Protein AF-A0A1G7P4I5-F1 (afdb_monomer)

pLDDT: mean 80.79, std 14.56, range [24.52, 97.25]

Organism: Chitinophaga filiformis (NCBI:txid104663)

Radius of gyration: 45.21 Å; Cα contacts (8 Å, |Δi|>4): 1707; chains: 1; bounding box: 108×118×143 Å

Nearest PDB structures (foldseek):
  5z19-assembly1_A  TM=5.963E-01  e=2.363E-02  Mediterraneibacter gnavus
  6ec6-assembly1_A  TM=5.478E-01  e=2.057E-02  Mediterraneibacter gnavus
  5jtw-assembly1_A  TM=3.592E-01  e=2.584E-03  Homo sapiens
  8dfp-assembly1_B  TM=3.350E-01  e=2.250E-03  Homo sapiens
  8dfp-assembly1_A  TM=3.232E-01  e=6.498E-03  Homo sapiens

Secondary structure (DSSP, 8-state):
----S--------TTPPPPHHHHHHHHHHHHHHHHHHIIIII-EEEEEE--EEEETTTTEEEE-SEEEE-TT--EEEE-S-EEE-EE---TTSPPEEEEETTEEEEEEEEESS-TTHHHHHHHHHSS-TT-TTSPPP---EEEEEEEEEEEEEEE--SSSS--EEEEEEEEEEEEEEEGGGS-HHHHHTTSS---TTTTTT----PPTTEEEETTEEEE--TT-SSHHHHHHHHHHHHHHHHHHHHHHHHHHHHHHHHHHT--SS-TTTTHHHHHHHHHHHHHHTTSTTHHHHHHHHHHHHHHHHHHHTS-HHHHT-PPPPTTTTTTEEEEEEES-B-TTSSSB------EE--TTSS--TTTTHHHHHHHHHHHHHH-GGGBSTT-TT-S---SEEEEES-TTS-GGGSPPPTTBS-HHHHHHHH-HHHHHTT-GGGSTTS-HHHHHHHHHH-STT-SEEEEES-SSSBHHHHHHHHHHHHHHTT---EEEEEE-S-HHHHHHHHHHHGGG-HHHHHHHHHHHHHHHHH-SS-TTHHHHHHSS---GGGHHHHHHHHHHHH-SSS--HHHHHHHHTTSTTS---TT-HHHHHHHHHHHHHHHHHHHHHHHHHHHHBHHHHHHHSTT-B--SEEETT-EEEEEEEE--GGGS-HHHHHHHHHHHT---HHHHHHHHHHHHHHTSEEEEEEEEESS--S-SSPP-----PPPPPB--EEEEEEEEPGGGSEEEEEEEE--BS-SEEEEEEEETT--EEEEEEES-TTPEEEEEEEGGG-SEEEEEEEEEETTEEEEEEEEEE---TT--EEEBTTBSEEEEETTT-SEEEEEEESTT-EEEEEEEETTEEEEEPTTSEEEEE-TTSSEEEEEESSPPSEEEEEEEE-TTSTT-TT-EEEEEEEEE-PPP----------------------HHHHHHHHHHHHHHHHHHHHHH-GGGTT-HHHHHHHHHHT--S-HHHHHHHHHHHHHHHHTTGGGS-HHHHHHHHHHHHHHHHHHHHHHHTT-GGG--HHHHHHHHHHHHHHHTSTTHHHHHHHHTTSBTTB-TTTHHHHHHHHTT--

Solvent-accessible surface area (backbone atoms only — not comparable to full-atom values): 60668 Å² total; per-residue (Å²): 137,83,79,87,69,87,80,78,70,77,83,87,58,94,90,62,86,84,48,71,69,53,55,52,37,48,55,52,42,53,53,48,51,54,14,48,47,39,29,65,50,65,19,24,31,42,78,45,64,46,47,69,48,77,39,50,88,81,26,33,43,33,38,39,34,28,33,33,23,17,36,55,24,50,77,46,78,39,88,61,71,46,61,26,29,15,38,49,60,47,99,86,71,41,67,47,78,42,79,46,82,96,39,79,41,72,29,41,36,55,20,70,48,70,46,53,26,53,58,38,17,17,66,66,60,19,51,37,86,85,42,82,84,56,79,65,53,80,70,29,31,30,38,27,40,36,63,46,77,50,76,49,75,45,82,37,90,61,95,66,98,59,56,60,45,75,48,79,48,81,45,81,44,48,28,42,32,56,47,80,80,52,52,69,72,61,52,56,68,46,47,84,70,87,58,91,70,76,58,86,60,60,44,63,70,65,60,81,38,62,41,88,46,99,91,46,77,49,77,54,45,75,77,37,37,40,70,69,43,46,38,48,44,41,47,53,36,46,63,66,19,33,61,35,44,25,52,32,53,37,51,54,45,67,73,39,25,80,80,72,70,49,67,91,69,66,90,34,80,57,37,33,61,51,50,50,51,52,53,52,52,34,49,75,70,71,27,71,55,36,71,60,51,46,51,50,52,50,50,54,41,40,47,50,52,56,50,71,71,40,71,59,64,72,63,64,31,64,70,67,56,47,67,75,35,42,50,35,47,42,50,31,43,42,80,33,63,40,99,86,66,81,46,78,47,69,64,41,42,52,64,27,30,32,78,66,50,56,83,53,96,52,65,64,50,49,60,50,34,43,51,51,29,50,54,54,68,66,39,65,85,46,40,36,84,83,46,94,61,64,83,80,47,70,70,48,64,30,53,19,50,29,91,91,48,59,59,53,64,34,40,47,63,82,58,44,69,54,42,70,66,48,28,63,35,48,25,62,68,33,36,74,70,72,42,36,88,74,50,35,42,58,46,71,75,54,18,51,46,43,53,74,73,55,54,89,77,37,44,20,39,32,55,44,39,53,60,82,38,47,46,66,66,39,51,52,52,49,53,50,50,32,61,76,61,65,51,62,56,45,80,44,71,26,31,43,51,57,77,75,71,42,52,64,60,46,36,70,49,40,68,75,44,53,68,60,49,52,53,50,52,50,54,52,49,50,58,65,69,60,67,58,33,39,96,44,35,58,41,71,52,52,75,39,81,92,48,81,94,47,46,25,60,50,53,52,26,41,38,67,69,70,44,78,75,90,62,68,58,70,63,49,46,55,56,55,55,66,41,88,62,35,39,74,44,92,84,41,58,62,40,48,56,54,50,55,56,51,45,54,53,36,51,54,48,54,51,51,48,50,52,50,48,38,62,30,27,41,28,50,31,45,69,78,37,79,70,61,40,77,66,60,31,28,38,64,49,3,17,31,33,40,35,26,36,68,45,59,75,85,76,53,52,74,68,54,51,50,48,46,53,53,23,62,71,43,92,47,69,70,43,36,51,51,29,51,53,52,51,54,59,49,69,33,41,25,18,63,48,60,27,18,28,83,42,66,69,90,63,94,59,82,80,82,78,79,76,78,74,79,74,76,25,41,32,40,71,46,80,77,46,76,44,81,35,80,94,73,51,27,38,36,37,33,31,36,49,62,52,41,71,49,62,38,36,43,34,39,35,24,35,69,85,69,47,80,74,54,72,51,78,48,68,52,65,84,49,73,50,72,49,78,48,47,46,92,64,45,40,27,32,36,41,37,34,38,18,27,42,97,91,39,70,22,71,33,72,47,79,48,71,55,70,76,89,60,69,45,44,38,26,36,94,88,29,49,60,44,80,39,55,56,80,80,43,59,61,45,65,32,37,40,35,68,54,84,56,50,78,47,43,30,42,35,50,97,92,46,77,45,76,53,61,74,87,55,44,49,73,50,68,44,96,82,52,39,42,30,36,42,34,38,81,76,80,66,75,34,39,34,39,40,36,43,30,37,71,93,30,87,91,28,86,82,35,57,22,60,26,40,36,42,30,41,74,82,87,87,86,91,87,87,85,91,86,78,90,84,89,88,85,89,82,95,71,94,72,88,79,62,70,65,64,57,51,53,43,26,56,50,30,57,50,50,54,61,57,47,50,36,77,76,36,69,77,44,72,78,35,66,63,51,57,51,50,55,53,53,78,66,64,78,76,59,70,69,58,51,52,56,53,47,55,53,49,51,53,57,60,55,57,68,47,87,80,48,54,72,70,56,44,54,51,49,46,51,52,48,43,52,53,51,50,54,52,52,60,64,53,46,78,78,35,82,90,65,66,49,72,67,54,55,53,54,52,49,58,47,29,58,60,31,61,73,36,98,58,30,58,60,51,52,53,46,61,61,68,39,79,50,54,56,47,94,88,44,42,75,60,53,60,54,54,64,57,70,69,106

Sequence (1078 aa):
MIINISTPYPVFKKGQQLKSSSLTGIVTFAGQEDQDTRTYLEGSGIFYGLDVVVDEAAGTVRLRPGTAVTSDGQLFSLEDEIIYNGIGKTSEGKDFDVPLLDRTATVMVLSNTNENHNELIYRLSGNDPGNPEREPDTTPYLVILIVRSDESTEDSCLYGYENSESKKTLEVEAALIPKSFFTQAELDAWFINDATEAGDKDPVINRFGYTASEGGPHISFEPFTSWAAVSTGFDDVCKAAEPLIGTAFKSVYELVKEKLGLDPVNPFDSLTENLQKLREGVGARGGRQYPWLYDYYRDLVATYQELVATDLFSYLSLMPKKSRFRGYIALHSIRTMSLSGQEKINYRMGLYRPPFADLGIDALDRPRLLIQRLKYLADVSHTRFDDQNFPSFGVRFTPDAGINKLLSERAIPFYYKNPSELSAYWNAAATRNRRTFNIPGITDDKDRKFLLANMDGYDFFRIKGHTGETVQITQDAIADLRRDLHLPFDIKVVYLGDDEDMDQLIRERSAEFSDLTVILEKIVNDIRCARTCSDNFEEVIFGREFDRNAIGDMFEALVTLFGKPPVDLEKKIAEICSKEGTCNDDDKTCCRAHLTSLYAVCEEYVRRKGELTSSLLFHRFAEEHPGLEHNGGVPKGGTLVLVCAKTNVASLSEAEKSKLVNLMLSSKEEEKAAAMSLAKELEGYEVVADFCLPYICCSSKPAINLILRESPPVARFSIIKQEEMPEGQGVAISLRNQSLRADAYHWELYDYKGVFITDKDTTSLNDVVEFELERKRGVVFTVVLTASREGMESQFSKEITICPLKDVKLTSNGKVTVDWDISRTDEIGIEATPYGGAFSLILQQNDNQEPIDPLNFDVTWKEDKKHATLKLEDPQVGIYFLDYTFEDVQDCKESFARLTISAFVPASKESAPDTGTTADPNANARSIVNSDAVFNKRILGYRSDVNKMAKEDETLSEDSRWTDTKSFLLASGAPEVLHAGYEKLQATLQTGFTKLKAAQKVQVIKLLVYATAYYIDRLIVESPEKVPAIARKLVKAAADSITAQKDGLAQWQQVWNTTGIVTAENEKTVNTYKGIVA

Structure (mmCIF, N/CA/C/O backbone):
data_AF-A0A1G7P4I5-F1
#
_entry.id   AF-A0A1G7P4I5-F1
#
loop_
_atom_site.group_PDB
_atom_site.id
_atom_site.type_symbol
_atom_site.label_atom_id
_atom_site.label_alt_id
_atom_site.label_comp_id
_atom_site.label_asym_id
_atom_site.label_entity_id
_atom_site.label_seq_id
_atom_site.pdbx_PDB_ins_code
_atom_site.Cartn_x
_atom_site.Cartn_y
_atom_site.Cartn_z
_atom_site.occupancy
_atom_site.B_iso_or_equiv
_atom_site.auth_seq_id
_atom_site.auth_comp_id
_atom_site.auth_asym_id
_atom_site.auth_atom_id
_atom_site.pdbx_PDB_model_num
ATOM 1 N N . MET A 1 1 ? 4.145 17.374 -38.076 1.00 41.75 1 MET A N 1
ATOM 2 C CA . MET A 1 1 ? 5.476 17.971 -38.307 1.00 41.75 1 MET A CA 1
ATOM 3 C C . MET A 1 1 ? 5.587 18.289 -39.790 1.00 41.75 1 MET A C 1
ATOM 5 O O . MET A 1 1 ? 5.382 17.387 -40.586 1.00 41.75 1 MET A O 1
ATOM 9 N N . ILE A 1 2 ? 5.795 19.552 -40.173 1.00 42.88 2 ILE A N 1
ATOM 10 C CA . ILE A 1 2 ? 6.085 19.910 -41.571 1.00 42.88 2 ILE A CA 1
ATOM 11 C C . ILE A 1 2 ? 7.609 19.960 -41.686 1.00 42.88 2 ILE A C 1
ATOM 13 O O . ILE A 1 2 ? 8.239 20.819 -41.070 1.00 42.88 2 ILE A O 1
ATOM 17 N N . ILE A 1 3 ? 8.205 19.022 -42.423 1.00 53.06 3 ILE A N 1
ATOM 18 C CA . ILE A 1 3 ? 9.634 19.065 -42.746 1.00 53.06 3 ILE A CA 1
ATOM 19 C C . ILE A 1 3 ? 9.793 20.115 -43.852 1.00 53.06 3 ILE A C 1
ATOM 21 O O . ILE A 1 3 ? 9.510 19.857 -45.015 1.00 53.06 3 ILE A O 1
ATOM 25 N N . ASN A 1 4 ? 10.194 21.335 -43.486 1.00 49.62 4 ASN A N 1
ATOM 26 C CA . ASN A 1 4 ? 10.366 22.459 -44.424 1.00 49.62 4 ASN A CA 1
ATOM 27 C C . ASN A 1 4 ? 11.660 22.376 -45.262 1.00 49.62 4 ASN A C 1
ATOM 29 O O . ASN A 1 4 ? 12.029 23.343 -45.929 1.00 49.62 4 ASN A O 1
ATOM 33 N N . ILE A 1 5 ? 12.371 21.249 -45.221 1.00 56.97 5 ILE A N 1
ATOM 34 C CA . ILE A 1 5 ? 13.616 21.042 -45.960 1.00 56.97 5 ILE A CA 1
ATOM 35 C C . ILE A 1 5 ? 13.276 20.209 -47.196 1.00 56.97 5 ILE A C 1
ATOM 37 O O . ILE A 1 5 ? 12.896 19.050 -47.082 1.00 56.97 5 ILE A O 1
ATOM 41 N N . SER A 1 6 ? 13.373 20.810 -48.382 1.00 58.19 6 SER A N 1
ATOM 42 C CA . SER A 1 6 ? 13.187 20.098 -49.650 1.00 58.19 6 SER A CA 1
ATOM 43 C C . SER A 1 6 ? 14.345 19.121 -49.859 1.00 58.19 6 SER A C 1
ATOM 45 O O . SER A 1 6 ? 15.451 19.572 -50.152 1.00 58.19 6 SER A O 1
ATOM 47 N N . THR A 1 7 ? 14.099 17.812 -49.771 1.00 63.25 7 THR A N 1
ATOM 48 C CA . THR A 1 7 ? 15.088 16.778 -50.122 1.00 63.25 7 THR A CA 1
ATOM 49 C C . THR A 1 7 ? 15.025 16.504 -51.633 1.00 63.25 7 THR A C 1
ATOM 51 O O . THR A 1 7 ? 14.047 15.922 -52.110 1.00 63.25 7 THR A O 1
ATOM 54 N N . PRO A 1 8 ? 16.006 16.951 -52.441 1.00 68.44 8 PRO A N 1
ATOM 55 C CA . PRO A 1 8 ? 15.983 16.710 -53.879 1.00 68.44 8 PRO A CA 1
ATOM 56 C C . PRO A 1 8 ? 16.267 15.231 -54.176 1.00 68.44 8 PRO A C 1
ATOM 58 O O . PRO A 1 8 ? 17.267 14.690 -53.712 1.00 68.44 8 PRO A O 1
ATOM 61 N N . TYR A 1 9 ? 15.430 14.593 -54.997 1.00 74.56 9 TYR A N 1
ATOM 62 C CA . TYR A 1 9 ? 15.662 13.238 -55.506 1.00 74.56 9 TYR A CA 1
ATOM 63 C C . TYR A 1 9 ? 15.824 13.251 -57.035 1.00 74.56 9 TYR A C 1
ATOM 65 O O . TYR A 1 9 ? 15.181 14.052 -57.726 1.00 74.56 9 TYR A O 1
ATOM 73 N N . PRO A 1 10 ? 16.694 12.399 -57.604 1.00 78.69 10 PRO A N 1
ATOM 74 C CA . PRO A 1 10 ? 16.898 12.353 -59.046 1.00 78.69 10 PRO A CA 1
ATOM 75 C C . PRO A 1 10 ? 15.697 11.710 -59.764 1.00 78.69 10 PRO A C 1
ATOM 77 O O . PRO A 1 10 ? 15.211 10.654 -59.370 1.00 78.69 10 PRO A O 1
ATOM 80 N N . VAL A 1 11 ? 15.243 12.326 -60.864 1.00 80.69 11 VAL A N 1
ATOM 81 C CA . VAL A 1 11 ? 14.205 11.781 -61.760 1.00 80.69 11 VAL A CA 1
ATOM 82 C C . VAL A 1 11 ? 14.828 11.444 -63.111 1.00 80.69 11 VAL A C 1
ATOM 84 O O . VAL A 1 11 ? 15.425 12.307 -63.758 1.00 80.69 11 VAL A O 1
ATOM 87 N N . PHE A 1 12 ? 14.660 10.198 -63.555 1.00 84.44 12 PHE A N 1
ATOM 88 C CA . PHE A 1 12 ? 15.267 9.692 -64.787 1.00 84.44 12 PHE A CA 1
ATOM 89 C C . PHE A 1 12 ? 14.296 9.715 -65.965 1.00 84.44 12 PHE A C 1
ATOM 91 O O . PHE A 1 12 ? 13.138 9.313 -65.851 1.00 84.44 12 PHE A O 1
ATOM 98 N N . LYS A 1 13 ? 14.786 10.141 -67.132 1.00 84.62 13 LYS A N 1
ATOM 99 C CA . LYS A 1 13 ? 14.058 10.048 -68.405 1.00 84.62 13 LYS A CA 1
ATOM 100 C C . LYS A 1 13 ? 14.623 8.925 -69.268 1.00 84.62 13 LYS A C 1
ATOM 102 O O . LYS A 1 13 ? 15.824 8.666 -69.280 1.00 84.62 13 LYS A O 1
ATOM 107 N N . LYS A 1 14 ? 13.756 8.267 -70.040 1.00 80.81 14 LYS A N 1
ATOM 108 C CA . LYS A 1 14 ? 14.164 7.207 -70.972 1.00 80.81 14 LYS A CA 1
ATOM 109 C C . LYS A 1 14 ? 15.207 7.740 -71.965 1.00 80.81 14 LYS A C 1
ATOM 111 O O . LYS A 1 14 ? 14.970 8.756 -72.611 1.00 80.81 14 LYS A O 1
ATOM 116 N N . GLY A 1 15 ? 16.337 7.040 -72.087 1.00 80.06 15 GLY A N 1
ATOM 117 C CA . GLY A 1 15 ? 17.454 7.420 -72.963 1.00 80.06 15 GLY A CA 1
ATOM 118 C C . GLY A 1 15 ? 18.433 8.445 -72.371 1.00 80.06 15 GLY A C 1
ATOM 119 O O . GLY A 1 15 ? 19.352 8.863 -73.068 1.00 80.06 15 GLY A O 1
ATOM 120 N N . GLN A 1 16 ? 18.261 8.857 -71.109 1.00 83.75 16 GLN A N 1
ATOM 121 C CA . GLN A 1 16 ? 19.183 9.759 -70.416 1.00 83.75 16 GLN A CA 1
ATOM 122 C C . GLN A 1 16 ? 20.493 9.051 -70.039 1.00 83.75 16 GLN A C 1
ATOM 124 O O . GLN A 1 16 ? 20.476 7.953 -69.489 1.00 83.75 16 GLN A O 1
ATOM 129 N N . GLN A 1 17 ? 21.629 9.714 -70.273 1.00 81.38 17 GLN A N 1
ATOM 130 C CA . GLN A 1 17 ? 22.935 9.266 -69.788 1.00 81.38 17 GLN A CA 1
ATOM 131 C C . GLN A 1 17 ? 23.069 9.558 -68.284 1.00 81.38 17 GLN A C 1
ATOM 133 O O . GLN A 1 17 ? 22.874 10.697 -67.850 1.00 81.38 17 GLN A O 1
ATOM 138 N N . LEU A 1 18 ? 23.390 8.533 -67.490 1.00 80.12 18 LEU A N 1
ATOM 139 C CA . LEU A 1 18 ? 23.566 8.649 -66.041 1.00 80.12 18 LEU A CA 1
ATOM 140 C C . LEU A 1 18 ? 24.990 9.103 -65.711 1.00 80.12 18 LEU A C 1
ATOM 142 O O . LEU A 1 18 ? 25.956 8.569 -66.251 1.00 80.12 18 LEU A O 1
ATOM 146 N N . LYS A 1 19 ? 25.114 10.090 -64.820 1.00 81.19 19 LYS A N 1
ATOM 147 C CA . LYS A 1 19 ? 26.398 10.503 -64.237 1.00 81.19 19 LYS A CA 1
ATOM 148 C C . LYS A 1 19 ? 26.571 9.831 -62.877 1.00 81.19 19 LYS A C 1
ATOM 150 O O . LYS A 1 19 ? 25.568 9.531 -62.232 1.00 81.19 19 LYS A O 1
ATOM 155 N N . SER A 1 20 ? 27.810 9.698 -62.402 1.00 76.69 20 SER A N 1
ATOM 156 C CA . SER A 1 20 ? 28.100 9.231 -61.033 1.00 76.69 20 SER A CA 1
ATOM 157 C C . SER A 1 20 ? 27.274 10.002 -59.987 1.00 76.69 20 SER A C 1
ATOM 159 O O . SER A 1 20 ? 26.526 9.401 -59.222 1.00 76.69 20 SER A O 1
ATOM 161 N N . SER A 1 21 ? 27.210 11.337 -60.098 1.00 78.06 21 SER A N 1
ATOM 162 C CA . SER A 1 21 ? 26.376 12.183 -59.227 1.00 78.06 21 SER A CA 1
ATOM 163 C C . SER A 1 21 ? 24.877 11.859 -59.251 1.00 78.06 21 SER A C 1
ATOM 165 O O . SER A 1 21 ? 24.175 12.130 -58.281 1.00 78.06 21 SER A O 1
ATOM 167 N N . SER A 1 22 ? 24.367 11.278 -60.342 1.00 78.44 22 SER A N 1
ATOM 168 C CA . SER A 1 22 ? 22.963 10.868 -60.450 1.00 78.44 22 SER A CA 1
ATOM 169 C C . SER A 1 22 ? 22.672 9.594 -59.655 1.00 78.44 22 SER A C 1
ATOM 171 O O . SER A 1 22 ? 21.588 9.478 -59.095 1.00 78.44 22 SER A O 1
ATOM 173 N N . LEU A 1 23 ? 23.628 8.662 -59.589 1.00 81.06 23 LEU A N 1
ATOM 174 C CA . LEU A 1 23 ? 23.513 7.419 -58.822 1.00 81.06 23 LEU A CA 1
ATOM 175 C C . LEU A 1 23 ? 23.811 7.656 -57.340 1.00 81.06 23 LEU A C 1
ATOM 177 O O . LEU A 1 23 ? 23.023 7.246 -56.490 1.00 81.06 23 LEU A O 1
ATOM 181 N N . THR A 1 24 ? 24.873 8.407 -57.030 1.00 79.62 24 THR A N 1
ATOM 182 C CA . THR A 1 24 ? 25.173 8.847 -55.659 1.00 79.62 24 THR A CA 1
ATOM 183 C C . THR A 1 24 ? 24.003 9.633 -55.071 1.00 79.62 24 THR A C 1
ATOM 185 O O . THR A 1 24 ? 23.663 9.438 -53.912 1.00 79.62 24 THR A O 1
ATOM 188 N N . GLY A 1 25 ? 23.311 10.447 -55.879 1.00 80.19 25 GLY A N 1
ATOM 189 C CA . GLY A 1 25 ? 22.109 11.164 -55.451 1.00 80.19 25 GLY A CA 1
ATOM 190 C C . GLY A 1 25 ? 20.962 10.260 -54.976 1.00 80.19 25 GLY A C 1
ATOM 191 O O . GLY A 1 25 ? 20.263 10.638 -54.041 1.00 80.19 25 GLY A O 1
ATOM 192 N N . ILE A 1 26 ? 20.781 9.065 -55.561 1.00 83.19 26 ILE A N 1
ATOM 193 C CA . ILE A 1 26 ? 19.783 8.085 -55.083 1.00 83.19 26 ILE A CA 1
ATOM 194 C C . ILE A 1 26 ? 20.192 7.553 -53.708 1.00 83.19 26 ILE A C 1
ATOM 196 O O . ILE A 1 26 ? 19.371 7.517 -52.796 1.00 83.19 26 ILE A O 1
ATOM 200 N N . VAL A 1 27 ? 21.459 7.149 -53.565 1.00 83.06 27 VAL A N 1
ATOM 201 C CA . VAL A 1 27 ? 21.994 6.569 -52.323 1.00 83.06 27 VAL A CA 1
ATOM 202 C C . VAL A 1 27 ? 21.920 7.584 -51.183 1.00 83.06 27 VAL A C 1
ATOM 204 O O . VAL A 1 27 ? 21.465 7.248 -50.095 1.00 83.06 27 VAL A O 1
ATOM 207 N N . THR A 1 28 ? 22.289 8.840 -51.446 1.00 82.00 28 THR A N 1
ATOM 208 C CA . THR A 1 28 ? 22.193 9.927 -50.465 1.00 82.00 28 THR A CA 1
ATOM 209 C C . THR A 1 28 ? 20.748 10.206 -50.061 1.00 82.00 28 THR A C 1
ATOM 211 O O . THR A 1 28 ? 20.485 10.393 -48.878 1.00 82.00 28 THR A O 1
ATOM 214 N N . PHE A 1 29 ? 19.806 10.217 -51.013 1.00 83.44 29 PHE A N 1
ATOM 215 C CA . PHE A 1 29 ? 18.386 10.396 -50.703 1.00 83.44 29 PHE A CA 1
ATOM 216 C C . PHE A 1 29 ? 17.865 9.267 -49.802 1.00 83.44 29 PHE A C 1
ATOM 218 O O . PHE A 1 29 ? 17.315 9.547 -48.743 1.00 83.44 29 PHE A O 1
ATOM 225 N N . ALA A 1 30 ? 18.099 8.006 -50.178 1.00 84.62 30 ALA A N 1
ATOM 226 C CA . ALA A 1 30 ? 17.661 6.851 -49.394 1.00 84.62 30 ALA A CA 1
ATOM 227 C C . ALA A 1 30 ? 18.290 6.827 -47.990 1.00 84.62 30 ALA A C 1
ATOM 229 O O . ALA A 1 30 ? 17.588 6.634 -47.003 1.00 84.62 30 ALA A O 1
ATOM 230 N N . GLY A 1 31 ? 19.595 7.101 -47.884 1.00 84.94 31 GLY A N 1
ATOM 231 C CA . GLY A 1 31 ? 20.281 7.172 -46.594 1.00 84.94 31 GLY A CA 1
ATOM 232 C C . GLY A 1 31 ? 19.756 8.293 -45.693 1.00 84.94 31 GLY A C 1
ATOM 233 O O . GLY A 1 31 ? 19.651 8.102 -44.483 1.00 84.94 31 GLY A O 1
ATOM 234 N N . GLN A 1 32 ? 19.384 9.443 -46.267 1.00 82.94 32 GLN A N 1
ATOM 235 C CA . GLN A 1 32 ? 18.785 10.538 -45.503 1.00 82.94 32 GLN A CA 1
ATOM 236 C C . GLN A 1 32 ? 17.371 10.193 -45.021 1.00 82.94 32 GLN A C 1
ATOM 238 O O . GLN A 1 32 ? 17.044 10.519 -43.884 1.00 82.94 32 GLN A O 1
ATOM 243 N N . GLU A 1 33 ? 16.556 9.524 -45.841 1.00 84.75 33 GLU A N 1
ATOM 244 C CA . GLU A 1 33 ? 15.221 9.063 -45.433 1.00 84.75 33 GLU A CA 1
ATOM 245 C C . GLU A 1 33 ? 15.303 8.039 -44.290 1.00 84.75 33 GLU A C 1
ATOM 247 O O . GLU A 1 33 ? 14.543 8.144 -43.328 1.00 84.75 33 GLU A O 1
ATOM 252 N N . ASP A 1 34 ? 16.259 7.105 -44.325 1.00 86.62 34 ASP A N 1
ATOM 253 C CA . ASP A 1 34 ? 16.476 6.137 -43.238 1.00 86.62 34 ASP A CA 1
ATOM 254 C C . ASP A 1 34 ? 16.898 6.826 -41.929 1.00 86.62 34 ASP A C 1
ATOM 256 O O . ASP A 1 34 ? 16.389 6.512 -40.850 1.00 86.62 34 ASP A O 1
ATOM 260 N N . GLN A 1 35 ? 17.820 7.788 -42.014 1.00 88.19 35 GLN A N 1
ATOM 261 C CA . GLN A 1 35 ? 18.261 8.588 -40.869 1.00 88.19 35 GLN A CA 1
ATOM 262 C C . GLN A 1 35 ? 17.120 9.420 -40.274 1.00 88.19 35 GLN A C 1
ATOM 264 O O . GLN A 1 35 ? 16.956 9.474 -39.054 1.00 88.19 35 GLN A O 1
ATOM 269 N N . ASP A 1 36 ? 16.316 10.046 -41.131 1.00 84.19 36 ASP A N 1
ATOM 270 C CA . ASP A 1 36 ? 15.190 10.886 -40.725 1.00 84.19 36 ASP A CA 1
ATOM 271 C C . ASP A 1 36 ? 14.071 10.042 -40.122 1.00 84.19 36 ASP A C 1
ATOM 273 O O . ASP A 1 36 ? 13.485 10.438 -39.117 1.00 84.19 36 ASP A O 1
ATOM 277 N N . THR A 1 37 ? 13.837 8.847 -40.664 1.00 83.25 37 THR A N 1
ATOM 278 C CA . THR A 1 37 ? 12.912 7.856 -40.105 1.00 83.25 37 THR A CA 1
ATOM 279 C C . THR A 1 37 ? 13.326 7.481 -38.683 1.00 83.25 37 THR A C 1
ATOM 281 O O . THR A 1 37 ? 12.517 7.611 -37.767 1.00 83.25 37 THR A O 1
ATOM 284 N N . ARG A 1 38 ? 14.592 7.100 -38.456 1.00 86.81 38 ARG A N 1
ATOM 285 C CA . ARG A 1 38 ? 15.085 6.754 -37.109 1.00 86.81 38 ARG A CA 1
ATOM 286 C C . ARG A 1 38 ? 14.946 7.928 -36.144 1.00 86.81 38 ARG A C 1
ATOM 288 O O . ARG A 1 38 ? 14.336 7.786 -35.094 1.00 86.81 38 ARG A O 1
ATOM 295 N N . THR A 1 39 ? 15.434 9.106 -36.517 1.00 83.38 39 THR A N 1
ATOM 296 C CA . THR A 1 39 ? 15.411 10.276 -35.629 1.00 83.38 39 THR A CA 1
ATOM 297 C C . THR A 1 39 ? 13.992 10.756 -35.325 1.00 83.38 39 THR A C 1
ATOM 299 O O . THR A 1 39 ? 13.680 11.033 -34.171 1.00 83.38 39 THR A O 1
ATOM 302 N N . TYR A 1 40 ? 13.123 10.875 -36.333 1.00 77.44 40 TYR A N 1
ATOM 303 C CA . TYR A 1 40 ? 11.819 11.526 -36.177 1.00 77.44 40 TYR A CA 1
ATOM 304 C C . TYR A 1 40 ? 10.661 10.581 -35.853 1.00 77.44 40 TYR A C 1
ATOM 306 O O . TYR A 1 40 ? 9.627 11.075 -35.396 1.00 77.44 40 TYR A O 1
ATOM 314 N N . LEU A 1 41 ? 10.804 9.268 -36.075 1.00 76.00 41 LEU A N 1
ATOM 315 C CA . LEU A 1 41 ? 9.796 8.273 -35.691 1.00 76.00 41 LEU A CA 1
ATOM 316 C C . LEU A 1 41 ? 10.204 7.458 -34.461 1.00 76.00 41 LEU A C 1
ATOM 318 O O . LEU A 1 41 ? 9.346 7.225 -33.617 1.00 76.00 41 LEU A O 1
ATOM 322 N N . GLU A 1 42 ? 11.478 7.079 -34.321 1.00 78.12 42 GLU A N 1
ATOM 323 C CA . GLU A 1 42 ? 11.951 6.235 -33.206 1.00 78.12 42 GLU A CA 1
ATOM 324 C C . GLU A 1 42 ? 12.582 7.066 -32.073 1.00 78.12 42 GLU A C 1
ATOM 326 O O . GLU A 1 42 ? 12.371 6.795 -30.889 1.00 78.12 42 GLU A O 1
ATOM 331 N N . GLY A 1 43 ? 13.330 8.116 -32.427 1.00 82.88 43 GLY A N 1
ATOM 332 C CA . GLY A 1 43 ? 14.042 9.001 -31.506 1.00 82.88 43 GLY A CA 1
ATOM 333 C C . GLY A 1 43 ? 15.564 8.976 -31.669 1.00 82.88 43 GLY A C 1
ATOM 334 O O . GLY A 1 43 ? 16.122 8.307 -32.537 1.00 82.88 43 GLY A O 1
ATOM 335 N N . SER A 1 44 ? 16.253 9.733 -30.817 1.00 87.62 44 SER A N 1
ATOM 336 C CA . SER A 1 44 ? 17.719 9.828 -30.771 1.00 87.62 44 SER A CA 1
ATOM 337 C C . SER A 1 44 ? 18.210 9.671 -29.335 1.00 87.62 44 SER A C 1
ATOM 339 O O . SER A 1 44 ? 17.490 9.991 -28.401 1.00 87.62 44 SER A O 1
ATOM 341 N N . GLY A 1 45 ? 19.447 9.241 -29.132 1.00 88.62 45 GLY A N 1
ATOM 342 C CA . GLY A 1 45 ? 20.016 8.908 -27.828 1.00 88.62 45 GLY A CA 1
ATOM 343 C C . GLY A 1 45 ? 20.163 7.400 -27.633 1.00 88.62 45 GLY A C 1
ATOM 344 O O . GLY A 1 45 ? 20.076 6.628 -28.589 1.00 88.62 45 GLY A O 1
ATOM 345 N N . ILE A 1 46 ? 20.416 6.982 -26.394 1.00 89.50 46 ILE A N 1
ATOM 346 C CA . ILE A 1 46 ? 20.598 5.569 -26.032 1.00 89.50 46 ILE A CA 1
ATOM 347 C C . ILE A 1 46 ? 19.226 4.935 -25.786 1.00 89.50 46 ILE A C 1
ATOM 349 O O . ILE A 1 46 ? 18.509 5.363 -24.889 1.00 89.50 46 ILE A O 1
ATOM 353 N N . PHE A 1 47 ? 18.860 3.912 -26.562 1.00 84.81 47 PHE A N 1
ATOM 354 C CA . PHE A 1 47 ? 17.583 3.203 -26.406 1.00 84.81 47 PHE A CA 1
ATOM 355 C C . PHE A 1 47 ? 17.632 2.202 -25.253 1.00 84.81 47 PHE A C 1
ATOM 357 O O . PHE A 1 47 ? 16.702 2.137 -24.452 1.00 84.81 47 PHE A O 1
ATOM 364 N N . TYR A 1 48 ? 18.708 1.420 -25.183 1.00 85.75 48 TYR A N 1
ATOM 365 C CA . TYR A 1 48 ? 18.992 0.478 -24.104 1.00 85.75 48 TYR A CA 1
ATOM 366 C C . TYR A 1 48 ? 20.468 0.062 -24.142 1.00 85.75 48 TYR A C 1
ATOM 368 O O . TYR A 1 48 ? 21.118 0.159 -25.185 1.00 85.75 48 TYR A O 1
ATOM 376 N N . GLY A 1 49 ? 20.979 -0.455 -23.022 1.00 90.44 49 GLY A N 1
ATOM 377 C CA . GLY A 1 49 ? 22.322 -1.034 -22.950 1.00 90.44 49 GLY A CA 1
ATOM 378 C C . GLY A 1 49 ? 23.432 -0.018 -23.217 1.00 90.44 49 GLY A C 1
ATOM 379 O O . GLY A 1 49 ? 23.289 1.146 -22.858 1.00 90.44 49 GLY A O 1
ATOM 380 N N . LEU A 1 50 ? 24.546 -0.436 -23.833 1.00 92.31 50 LEU A N 1
ATOM 381 C CA . LEU A 1 50 ? 25.756 0.393 -24.006 1.00 92.31 50 LEU A CA 1
ATOM 382 C C . LEU A 1 50 ? 26.305 0.918 -22.670 1.00 92.31 50 LEU A C 1
ATOM 384 O O . LEU A 1 50 ? 26.786 2.052 -22.569 1.00 92.31 50 LEU A O 1
ATOM 388 N N . ASP A 1 51 ? 26.163 0.120 -21.615 1.00 92.00 51 ASP A N 1
ATOM 389 C CA . ASP A 1 51 ? 26.719 0.434 -20.305 1.00 92.00 51 ASP A CA 1
ATOM 390 C C . ASP A 1 51 ? 28.227 0.213 -20.322 1.00 92.00 51 ASP A C 1
ATOM 392 O O . ASP A 1 51 ? 28.718 -0.783 -20.861 1.00 92.00 51 ASP A O 1
ATOM 396 N N . VAL A 1 52 ? 28.949 1.143 -19.705 1.00 93.12 52 VAL A N 1
ATOM 397 C CA . VAL A 1 52 ? 30.406 1.101 -19.615 1.00 93.12 52 VAL A CA 1
ATOM 398 C C . VAL A 1 52 ? 30.802 0.710 -18.200 1.00 93.12 52 VAL A C 1
ATOM 400 O O . VAL A 1 52 ? 30.411 1.371 -17.239 1.00 93.12 52 VAL A O 1
ATOM 403 N N . VAL A 1 53 ? 31.596 -0.350 -18.073 1.00 92.75 53 VAL A N 1
ATOM 404 C CA . VAL A 1 53 ? 32.226 -0.751 -16.813 1.00 92.75 53 VAL A CA 1
ATOM 405 C C . VAL A 1 53 ? 33.723 -0.516 -16.932 1.00 92.75 53 VAL A C 1
ATOM 407 O O . VAL A 1 53 ? 34.388 -1.140 -17.758 1.00 92.75 53 VAL A O 1
ATOM 410 N N . VAL A 1 54 ? 34.243 0.386 -16.106 1.00 90.00 54 VAL A N 1
ATOM 411 C CA . VAL A 1 54 ? 35.668 0.720 -16.054 1.00 90.00 54 VAL A CA 1
ATOM 412 C C . VAL A 1 54 ? 36.319 -0.059 -14.914 1.00 90.00 54 VAL A C 1
ATOM 414 O O . VAL A 1 54 ? 35.879 0.044 -13.770 1.00 90.00 54 VAL A O 1
ATOM 417 N N . ASP A 1 55 ? 37.364 -0.822 -15.221 1.00 90.25 55 ASP A N 1
ATOM 418 C CA . ASP A 1 55 ? 38.262 -1.419 -14.233 1.00 90.25 55 ASP A CA 1
ATOM 419 C C . ASP A 1 55 ? 39.605 -0.682 -14.287 1.00 90.25 55 ASP A C 1
ATOM 421 O O . ASP A 1 55 ? 40.443 -0.927 -15.159 1.00 90.25 55 ASP A O 1
ATOM 425 N N . GLU A 1 56 ? 39.777 0.268 -13.367 1.00 84.00 56 GLU A N 1
ATOM 426 C CA . GLU A 1 56 ? 40.964 1.125 -13.292 1.00 84.00 56 GLU A CA 1
ATOM 427 C C . GLU A 1 56 ? 42.237 0.332 -12.953 1.00 84.00 56 GLU A C 1
ATOM 429 O O . GLU A 1 56 ? 43.321 0.711 -13.391 1.00 84.00 56 GLU A O 1
ATOM 434 N N . ALA A 1 57 ? 42.115 -0.771 -12.204 1.00 78.25 57 ALA A N 1
ATOM 435 C CA . ALA A 1 57 ? 43.251 -1.583 -11.772 1.00 78.25 57 ALA A CA 1
ATOM 436 C C . ALA A 1 57 ? 43.705 -2.558 -12.866 1.00 78.25 57 ALA A C 1
ATOM 438 O O . ALA A 1 57 ? 44.904 -2.745 -13.065 1.00 78.25 57 ALA A O 1
ATOM 439 N N . ALA A 1 58 ? 42.753 -3.162 -13.581 1.00 83.44 58 ALA A N 1
ATOM 440 C CA . ALA A 1 58 ? 43.037 -4.054 -14.702 1.00 83.44 58 ALA A CA 1
ATOM 441 C C . ALA A 1 58 ? 43.294 -3.307 -16.022 1.00 83.44 58 ALA A C 1
ATOM 443 O O . ALA A 1 58 ? 43.720 -3.930 -16.989 1.00 83.44 58 ALA A O 1
ATOM 444 N N . GLY A 1 59 ? 43.009 -2.002 -16.093 1.00 86.75 59 GLY A N 1
ATOM 445 C CA . GLY A 1 59 ? 43.167 -1.217 -17.317 1.00 86.75 59 GLY A CA 1
ATOM 446 C C . GLY A 1 59 ? 42.192 -1.609 -18.416 1.00 86.75 59 GLY A C 1
ATOM 447 O O . GLY A 1 59 ? 42.572 -1.623 -19.586 1.00 86.75 59 GLY A O 1
ATOM 448 N N . THR A 1 60 ? 40.958 -1.967 -18.048 1.00 92.19 60 THR A N 1
ATOM 449 C CA . THR A 1 60 ? 39.954 -2.442 -19.008 1.00 92.19 60 THR A CA 1
ATOM 450 C C . THR A 1 60 ? 38.702 -1.576 -19.003 1.00 92.19 60 THR A C 1
ATOM 452 O O . THR A 1 60 ? 38.226 -1.130 -17.956 1.00 92.19 60 THR A O 1
ATOM 455 N N . VAL A 1 61 ? 38.147 -1.343 -20.192 1.00 94.62 61 VAL A N 1
ATOM 456 C CA . VAL A 1 61 ? 36.847 -0.688 -20.382 1.00 94.62 61 VAL A CA 1
ATOM 457 C C . VAL A 1 61 ? 35.929 -1.683 -21.072 1.00 94.62 61 VAL A C 1
ATOM 459 O O . VAL A 1 61 ? 36.175 -2.073 -22.210 1.00 94.62 61 VAL A O 1
ATOM 462 N N . ARG A 1 62 ? 34.870 -2.116 -20.391 1.00 95.31 62 ARG A N 1
ATOM 463 C CA . ARG A 1 62 ? 33.889 -3.056 -20.943 1.00 95.31 62 ARG A CA 1
ATOM 464 C C . ARG A 1 62 ? 32.653 -2.312 -21.406 1.00 95.31 62 ARG A C 1
ATOM 466 O O . ARG A 1 62 ? 32.044 -1.601 -20.610 1.00 95.31 62 ARG A O 1
ATOM 473 N N . LEU A 1 63 ? 32.288 -2.492 -22.669 1.00 95.75 63 LEU A N 1
ATOM 474 C CA . LEU A 1 63 ? 31.080 -1.947 -23.272 1.00 95.75 63 LEU A CA 1
ATOM 475 C C . LEU A 1 63 ? 30.068 -3.071 -23.488 1.00 95.75 63 LEU A C 1
ATOM 477 O O . LEU A 1 63 ? 30.296 -3.973 -24.292 1.00 95.75 63 LEU A O 1
ATOM 481 N N . ARG A 1 64 ? 28.945 -3.006 -22.772 1.00 95.25 64 ARG A N 1
ATOM 482 C CA . ARG A 1 64 ? 27.875 -4.005 -22.863 1.00 95.25 64 ARG A CA 1
ATOM 483 C C . ARG A 1 64 ? 27.014 -3.825 -24.120 1.00 95.25 64 ARG A C 1
ATOM 485 O O . ARG A 1 64 ? 26.886 -2.689 -24.585 1.00 95.25 64 ARG A O 1
ATOM 492 N N . PRO A 1 65 ? 26.357 -4.898 -24.609 1.00 95.12 65 PRO A N 1
ATOM 493 C CA . PRO A 1 65 ? 25.406 -4.830 -25.717 1.00 95.12 65 PRO A CA 1
ATOM 494 C C . PRO A 1 65 ? 24.366 -3.725 -25.545 1.00 95.12 65 PRO A C 1
ATOM 496 O O . PRO A 1 65 ? 23.976 -3.391 -24.423 1.00 95.12 65 PRO A O 1
ATOM 499 N N . GLY A 1 66 ? 23.897 -3.161 -26.653 1.00 92.88 66 GLY A N 1
ATOM 500 C CA . GLY A 1 66 ? 22.898 -2.102 -26.638 1.00 92.88 66 GLY A CA 1
ATOM 501 C C . GLY A 1 66 ? 22.763 -1.363 -27.959 1.00 92.88 66 GLY A C 1
ATOM 502 O O . GLY A 1 66 ? 23.451 -1.654 -28.938 1.00 92.88 66 GLY A O 1
ATOM 503 N N . THR A 1 67 ? 21.869 -0.378 -27.975 1.00 93.44 67 THR A N 1
ATOM 504 C CA . THR A 1 67 ? 21.544 0.380 -29.184 1.00 93.44 67 THR A CA 1
ATOM 505 C C . THR A 1 67 ? 21.381 1.865 -28.887 1.00 93.44 67 THR A C 1
ATOM 507 O O . THR A 1 67 ? 20.753 2.253 -27.899 1.00 93.44 67 THR A O 1
ATOM 510 N N . ALA A 1 68 ? 21.911 2.710 -29.768 1.00 92.56 68 ALA A N 1
ATOM 511 C CA . ALA A 1 68 ? 21.734 4.155 -29.736 1.00 92.56 68 ALA A CA 1
ATOM 512 C C . ALA A 1 68 ? 21.589 4.738 -31.145 1.00 92.56 68 ALA A C 1
ATOM 514 O O . ALA A 1 68 ? 22.043 4.148 -32.122 1.00 92.56 68 ALA A O 1
ATOM 515 N N . VAL A 1 69 ? 20.976 5.915 -31.248 1.00 92.44 69 VAL A N 1
ATOM 516 C CA . VAL A 1 69 ? 20.859 6.667 -32.506 1.00 92.44 69 VAL A CA 1
ATOM 517 C C . VAL A 1 69 ? 21.354 8.095 -32.298 1.00 92.44 69 VAL A C 1
ATOM 519 O O . VAL A 1 69 ? 20.931 8.766 -31.363 1.00 92.44 69 VAL A O 1
ATOM 522 N N . THR A 1 70 ? 22.244 8.598 -33.149 1.00 91.56 70 THR A N 1
ATOM 523 C CA . THR A 1 70 ? 22.735 9.988 -33.065 1.00 91.56 70 THR A CA 1
ATOM 524 C C . THR A 1 70 ? 21.652 10.998 -33.466 1.00 91.56 70 THR A C 1
ATOM 526 O O . THR A 1 70 ? 20.634 10.637 -34.055 1.00 91.56 70 THR A O 1
ATOM 529 N N . SER A 1 71 ? 21.853 12.298 -33.209 1.00 88.19 71 SER A N 1
ATOM 530 C CA . SER A 1 71 ? 20.844 13.317 -33.557 1.00 88.19 71 SER A CA 1
ATOM 531 C C . SER A 1 71 ? 20.632 13.477 -35.066 1.00 88.19 71 SER A C 1
ATOM 533 O O . SER A 1 71 ? 19.655 14.086 -35.494 1.00 88.19 71 SER A O 1
ATOM 535 N N . ASP A 1 72 ? 21.557 12.966 -35.879 1.00 88.44 72 ASP A N 1
ATOM 536 C CA . ASP A 1 72 ? 21.476 12.900 -37.338 1.00 88.44 72 ASP A CA 1
ATOM 537 C C . ASP A 1 72 ? 21.108 11.509 -37.880 1.00 88.44 72 ASP A C 1
ATOM 539 O O . ASP A 1 72 ? 21.153 11.317 -39.088 1.00 88.44 72 ASP A O 1
ATOM 543 N N . GLY A 1 73 ? 20.709 10.559 -37.025 1.00 89.31 73 GLY A N 1
ATOM 544 C CA . GLY A 1 73 ? 20.127 9.277 -37.444 1.00 89.31 73 GLY A CA 1
ATOM 545 C C . GLY A 1 73 ? 21.116 8.131 -37.699 1.00 89.31 73 GLY A C 1
ATOM 546 O O . GLY A 1 73 ? 20.726 7.106 -38.273 1.00 89.31 73 GLY A O 1
ATOM 547 N N . GLN A 1 74 ? 22.384 8.267 -37.293 1.00 90.31 74 GLN A N 1
ATOM 548 C CA . GLN A 1 74 ? 23.354 7.165 -37.337 1.00 90.31 74 GLN A CA 1
ATOM 549 C C . GLN A 1 74 ? 23.008 6.138 -36.264 1.00 90.31 74 GLN A C 1
ATOM 551 O O . GLN A 1 74 ? 22.764 6.506 -35.118 1.00 90.31 74 GLN A O 1
ATOM 556 N N . LEU A 1 75 ? 22.985 4.860 -36.637 1.00 90.31 75 LEU A N 1
ATOM 557 C CA . LEU A 1 75 ? 22.655 3.760 -35.737 1.00 90.31 75 LEU A CA 1
ATOM 558 C C . LEU A 1 75 ? 23.932 3.167 -35.137 1.00 90.31 75 LEU A C 1
ATOM 560 O O . LEU A 1 75 ? 24.817 2.723 -35.864 1.00 90.31 75 LEU A O 1
ATOM 564 N N . PHE A 1 76 ? 23.973 3.091 -33.815 1.00 92.12 76 PHE A N 1
ATOM 565 C CA . PHE A 1 76 ? 24.922 2.292 -33.056 1.00 92.12 76 PHE A CA 1
ATOM 566 C C . PHE A 1 76 ? 24.194 1.062 -32.543 1.00 92.12 76 PHE A C 1
ATOM 568 O O . PHE A 1 76 ? 23.255 1.191 -31.766 1.00 92.12 76 PHE A O 1
ATOM 575 N N . SER A 1 77 ? 24.608 -0.121 -32.985 1.00 90.44 77 SER A N 1
ATOM 576 C CA . SER A 1 77 ? 24.043 -1.389 -32.533 1.00 90.44 77 SER A CA 1
ATOM 577 C C . SER A 1 77 ? 25.174 -2.326 -32.159 1.00 90.44 77 SER A C 1
ATOM 579 O O . SER A 1 77 ? 26.046 -2.594 -32.983 1.00 90.44 77 SER A O 1
ATOM 581 N N . LEU A 1 78 ? 25.157 -2.795 -30.917 1.00 91.38 78 LEU A N 1
ATOM 582 C CA . LEU A 1 78 ? 26.139 -3.714 -30.373 1.00 91.38 78 LEU A CA 1
ATOM 583 C C . LEU A 1 78 ? 25.429 -4.963 -29.846 1.00 91.38 78 LEU A C 1
ATOM 585 O O . LEU A 1 78 ? 24.610 -4.863 -28.932 1.00 91.38 78 LEU A O 1
ATOM 589 N N . GLU A 1 79 ? 25.742 -6.120 -30.430 1.00 89.50 79 GLU A N 1
ATOM 590 C CA . GLU A 1 79 ? 25.118 -7.408 -30.088 1.00 89.50 79 GLU A CA 1
ATOM 591 C C . GLU A 1 79 ? 25.851 -8.130 -28.947 1.00 89.50 79 GLU A C 1
ATOM 593 O O . GLU A 1 79 ? 25.199 -8.684 -28.064 1.00 89.50 79 GLU A O 1
ATOM 598 N N . ASP A 1 80 ? 27.184 -8.035 -28.913 1.00 92.50 80 ASP A N 1
ATOM 599 C CA . ASP A 1 80 ? 28.055 -8.700 -27.937 1.00 92.50 80 ASP A CA 1
ATOM 600 C C . ASP A 1 80 ? 28.866 -7.697 -27.102 1.00 92.50 80 ASP A C 1
ATOM 602 O O . ASP A 1 80 ? 29.134 -6.574 -27.527 1.00 92.50 80 ASP A O 1
ATOM 606 N N . GLU A 1 81 ? 29.271 -8.093 -25.892 1.00 94.00 81 GLU A N 1
ATOM 607 C CA . GLU A 1 81 ? 30.149 -7.269 -25.051 1.00 94.00 81 GLU A CA 1
ATOM 608 C C . GLU A 1 81 ? 31.527 -7.102 -25.712 1.00 94.00 81 GLU A C 1
ATOM 610 O O . GLU A 1 81 ? 32.145 -8.078 -26.139 1.00 94.00 81 GLU A O 1
ATOM 615 N N . ILE A 1 82 ? 32.039 -5.867 -25.745 1.00 94.12 82 ILE A N 1
ATOM 616 C CA . ILE A 1 82 ? 33.407 -5.571 -26.186 1.00 94.12 82 ILE A CA 1
ATOM 617 C C . ILE A 1 82 ? 34.243 -5.164 -24.978 1.00 94.12 82 ILE A C 1
ATOM 619 O O . ILE A 1 82 ? 33.866 -4.279 -24.208 1.00 94.12 82 ILE A O 1
ATOM 623 N N . ILE A 1 83 ? 35.411 -5.788 -24.842 1.00 94.88 83 ILE A N 1
ATOM 624 C CA . ILE A 1 83 ? 36.409 -5.449 -23.829 1.00 94.88 83 ILE A CA 1
ATOM 625 C C . ILE A 1 83 ? 37.555 -4.704 -24.511 1.00 94.88 83 ILE A C 1
ATOM 627 O O . ILE A 1 83 ? 38.238 -5.257 -25.374 1.00 94.88 83 ILE A O 1
ATOM 631 N N . TYR A 1 84 ? 37.766 -3.456 -24.109 1.00 95.06 84 TYR A N 1
ATOM 632 C CA . TYR A 1 84 ? 38.890 -2.642 -24.548 1.00 95.06 84 TYR A CA 1
ATOM 633 C C . TYR A 1 84 ? 40.026 -2.726 -23.533 1.00 95.06 84 TYR A C 1
ATOM 635 O O . TYR A 1 84 ? 39.811 -2.503 -22.340 1.00 95.06 84 TYR A O 1
ATOM 643 N N . ASN A 1 85 ? 41.228 -3.021 -24.026 1.00 93.25 85 ASN A N 1
ATOM 644 C CA . ASN A 1 85 ? 42.438 -3.213 -23.228 1.00 93.25 85 ASN A CA 1
ATOM 645 C C . ASN A 1 85 ? 43.542 -2.206 -23.590 1.00 93.25 85 ASN A C 1
ATOM 647 O O . ASN A 1 85 ? 44.635 -2.271 -23.037 1.00 93.25 85 ASN A O 1
ATOM 651 N N . GLY A 1 86 ? 43.304 -1.278 -24.516 1.00 91.94 86 GLY A N 1
ATOM 652 C CA . GLY A 1 86 ? 44.342 -0.366 -24.987 1.00 91.94 86 GLY A CA 1
ATOM 653 C C . GLY A 1 86 ? 43.809 0.889 -25.666 1.00 91.94 86 GLY A C 1
ATOM 654 O O . GLY A 1 86 ? 42.600 1.101 -25.755 1.00 91.94 86 GLY A O 1
ATOM 655 N N . ILE A 1 87 ? 44.729 1.718 -26.160 1.00 91.31 87 ILE A N 1
ATOM 656 C CA . ILE A 1 87 ? 44.442 2.908 -26.972 1.00 91.31 87 ILE A CA 1
ATOM 657 C C . ILE A 1 87 ? 45.098 2.725 -28.341 1.00 91.31 87 ILE A C 1
ATOM 659 O O . ILE A 1 87 ? 46.321 2.588 -28.440 1.00 91.31 87 ILE A O 1
ATOM 663 N N . GLY A 1 88 ? 44.287 2.755 -29.395 1.00 87.38 88 GLY A N 1
ATOM 664 C CA . GLY A 1 88 ? 44.758 2.750 -30.775 1.00 87.38 88 GLY A CA 1
ATOM 665 C C . GLY A 1 88 ? 45.435 4.072 -31.140 1.00 87.38 88 GLY A C 1
ATOM 666 O O . GLY A 1 88 ? 45.066 5.139 -30.645 1.00 87.38 88 GLY A O 1
ATOM 667 N N . LYS A 1 89 ? 46.427 4.014 -32.029 1.00 85.31 89 LYS A N 1
ATOM 668 C CA . LYS A 1 89 ? 47.108 5.190 -32.594 1.00 85.31 89 LYS A CA 1
ATOM 669 C C . LYS A 1 89 ? 47.122 5.094 -34.118 1.00 85.31 89 LYS A C 1
ATOM 671 O O . LYS A 1 89 ? 47.096 4.004 -34.681 1.00 85.31 89 LYS A O 1
ATOM 676 N N . THR A 1 90 ? 47.199 6.239 -34.785 1.00 80.38 90 THR A N 1
ATOM 677 C CA . THR A 1 90 ? 47.405 6.316 -36.241 1.00 80.38 90 THR A CA 1
ATOM 678 C C . THR A 1 90 ? 48.758 5.718 -36.652 1.00 80.38 90 THR A C 1
ATOM 680 O O . THR A 1 90 ? 49.649 5.537 -35.821 1.00 80.38 90 THR A O 1
ATOM 683 N N . SER A 1 91 ? 48.971 5.482 -37.953 1.00 74.25 91 SER A N 1
ATOM 684 C CA . SER A 1 91 ? 50.257 5.003 -38.495 1.00 74.25 91 SER A CA 1
ATOM 685 C C . SER A 1 91 ? 51.448 5.931 -38.198 1.00 74.25 91 SER A C 1
ATOM 687 O O . SER A 1 91 ? 52.595 5.502 -38.270 1.00 74.25 91 SER A O 1
ATOM 689 N N . GLU A 1 92 ? 51.187 7.196 -37.850 1.00 75.06 92 GLU A N 1
ATOM 690 C CA . GLU A 1 92 ? 52.185 8.182 -37.408 1.00 75.06 92 GLU A CA 1
ATOM 691 C C . GLU A 1 92 ? 52.362 8.237 -35.875 1.00 75.06 92 GLU A C 1
ATOM 693 O O . GLU A 1 92 ? 53.097 9.085 -35.369 1.00 75.06 92 GLU A O 1
ATOM 698 N N . GLY A 1 93 ? 51.677 7.374 -35.116 1.00 76.75 93 GLY A N 1
ATOM 699 C CA . GLY A 1 93 ? 51.729 7.323 -33.650 1.00 76.75 93 GLY A CA 1
ATOM 700 C C . GLY A 1 93 ? 50.922 8.412 -32.931 1.00 76.75 93 GLY A C 1
ATOM 701 O O . GLY A 1 93 ? 51.089 8.599 -31.726 1.00 76.75 93 GLY A O 1
ATOM 702 N N . LYS A 1 94 ? 50.056 9.142 -33.643 1.00 84.38 94 LYS A N 1
ATOM 703 C CA . LYS A 1 94 ? 49.212 10.220 -33.092 1.00 84.38 94 LYS A CA 1
ATOM 704 C C . LYS A 1 94 ? 47.801 9.736 -32.762 1.00 84.38 94 LYS A C 1
ATOM 706 O O . LYS A 1 94 ? 47.356 8.726 -33.307 1.00 84.38 94 LYS A O 1
ATOM 711 N N . ASP A 1 95 ? 47.117 10.487 -31.902 1.00 87.38 95 ASP A N 1
ATOM 712 C CA . ASP A 1 95 ? 45.673 10.363 -31.664 1.00 87.38 95 ASP A CA 1
ATOM 713 C C . ASP A 1 95 ? 44.856 10.732 -32.912 1.00 87.38 95 ASP A C 1
ATOM 715 O O . ASP A 1 95 ? 45.390 11.295 -33.871 1.00 87.38 95 ASP A O 1
ATOM 719 N N . PHE A 1 96 ? 43.570 10.382 -32.913 1.00 86.88 96 PHE A N 1
ATOM 720 C CA . PHE A 1 96 ? 42.696 10.544 -34.073 1.00 86.88 96 PHE A CA 1
ATOM 721 C C . PHE A 1 96 ? 41.969 11.887 -34.027 1.00 86.88 96 PHE A C 1
ATOM 723 O O . PHE A 1 96 ? 41.418 12.257 -32.995 1.00 86.88 96 PHE A O 1
ATOM 730 N N . ASP A 1 97 ? 41.913 12.591 -35.155 1.00 87.69 97 ASP A N 1
ATOM 731 C CA . ASP A 1 97 ? 41.159 13.838 -35.288 1.00 87.69 97 ASP A CA 1
ATOM 732 C C . ASP A 1 97 ? 39.790 13.569 -35.929 1.00 87.69 97 ASP A C 1
ATOM 734 O O . ASP A 1 97 ? 39.700 13.065 -37.049 1.00 87.69 97 ASP A O 1
ATOM 738 N N . VAL A 1 98 ? 38.713 13.916 -35.220 1.00 85.44 98 VAL A N 1
ATOM 739 C CA . VAL A 1 98 ? 37.325 13.615 -35.606 1.00 85.44 98 VAL A CA 1
ATOM 740 C C . VAL A 1 98 ? 36.480 14.894 -35.587 1.00 85.44 98 VAL A C 1
ATOM 742 O O . VAL A 1 98 ? 36.561 15.669 -34.632 1.00 85.44 98 VAL A O 1
ATOM 745 N N . PRO A 1 99 ? 35.649 15.158 -36.611 1.00 83.25 99 PRO A N 1
ATOM 746 C CA . PRO A 1 99 ? 34.766 16.321 -36.613 1.00 83.25 99 PRO A CA 1
ATOM 747 C C . PRO A 1 99 ? 33.584 16.125 -35.649 1.00 83.25 99 PRO A C 1
ATOM 749 O O . PRO A 1 99 ? 32.737 15.263 -35.870 1.00 83.25 99 PRO A O 1
ATOM 752 N N . LEU A 1 100 ? 33.482 16.967 -34.615 1.00 84.00 100 LEU A N 1
ATOM 753 C CA . LEU A 1 100 ? 32.377 17.006 -33.647 1.00 84.00 100 LEU A CA 1
ATOM 754 C C . LEU A 1 100 ? 31.908 18.459 -33.449 1.00 84.00 100 LEU A C 1
ATOM 756 O O . LEU A 1 100 ? 32.731 19.340 -33.228 1.00 84.00 100 LEU A O 1
ATOM 760 N N . LEU A 1 101 ? 30.594 18.728 -33.462 1.00 76.19 101 LEU A N 1
ATOM 761 C CA . LEU A 1 101 ? 30.027 20.075 -33.208 1.00 76.19 101 LEU A CA 1
ATOM 762 C C . LEU A 1 101 ? 30.667 21.195 -34.064 1.00 76.19 101 LEU A C 1
ATOM 764 O O . LEU A 1 101 ? 31.036 22.248 -33.550 1.00 76.19 101 LEU A O 1
ATOM 768 N N . ASP A 1 102 ? 30.850 20.943 -35.364 1.00 79.56 102 ASP A N 1
ATOM 769 C CA . ASP A 1 102 ? 31.477 21.861 -36.336 1.00 79.56 102 ASP A CA 1
ATOM 770 C C . ASP A 1 102 ? 32.946 22.255 -36.031 1.00 79.56 102 ASP A C 1
ATOM 772 O O . ASP A 1 102 ? 33.498 23.155 -36.666 1.00 79.56 102 ASP A O 1
ATOM 776 N N . ARG A 1 103 ? 33.610 21.553 -35.100 1.00 87.25 103 ARG A N 1
ATOM 777 C CA . ARG A 1 103 ? 35.035 21.696 -34.750 1.00 87.25 103 ARG A CA 1
ATOM 778 C C . ARG A 1 103 ? 35.744 20.334 -34.769 1.00 87.25 103 ARG A C 1
ATOM 780 O O . ARG A 1 103 ? 35.104 19.288 -34.741 1.00 87.25 103 ARG A O 1
ATOM 787 N N . THR A 1 104 ? 37.072 20.325 -34.827 1.00 87.69 104 THR A N 1
ATOM 788 C CA . THR A 1 104 ? 37.861 19.080 -34.789 1.00 87.69 104 THR A CA 1
ATOM 789 C C . THR A 1 104 ? 38.199 18.714 -33.346 1.00 87.69 104 THR A C 1
ATOM 791 O O . THR A 1 104 ? 38.712 19.551 -32.603 1.00 87.69 104 THR A O 1
ATOM 794 N N . ALA A 1 105 ? 37.906 17.476 -32.952 1.00 87.62 105 ALA A N 1
ATOM 795 C CA . ALA A 1 105 ? 38.264 16.892 -31.667 1.00 87.62 105 ALA A CA 1
ATOM 796 C C . ALA A 1 105 ? 39.389 15.874 -31.841 1.00 87.62 105 ALA A C 1
ATOM 798 O O . ALA A 1 105 ? 39.257 14.961 -32.652 1.00 87.62 105 ALA A O 1
ATOM 799 N N . THR A 1 106 ? 40.441 15.979 -31.036 1.00 90.88 106 THR A N 1
ATOM 800 C CA . THR A 1 106 ? 41.439 14.913 -30.916 1.00 90.88 106 THR A CA 1
ATOM 801 C C . THR A 1 106 ? 40.952 13.899 -29.881 1.00 90.88 106 THR A C 1
ATOM 803 O O . THR A 1 106 ? 40.716 14.255 -28.723 1.00 90.88 106 THR A O 1
ATOM 806 N N . VAL A 1 107 ? 40.767 12.649 -30.300 1.00 91.06 107 VAL A N 1
ATOM 807 C CA . VAL A 1 107 ? 40.201 11.561 -29.495 1.00 91.06 107 VAL A CA 1
ATOM 808 C C . VAL A 1 107 ? 41.163 10.377 -29.402 1.00 91.06 107 VAL A C 1
ATOM 810 O O . VAL A 1 107 ? 41.899 10.064 -30.340 1.00 91.06 107 VAL A O 1
ATOM 813 N N . MET A 1 108 ? 41.130 9.691 -28.262 1.00 93.31 108 MET A N 1
ATOM 814 C CA . MET A 1 108 ? 41.881 8.457 -28.033 1.00 93.31 108 MET A CA 1
ATOM 815 C C . MET A 1 108 ? 40.954 7.266 -28.277 1.00 93.31 108 MET A C 1
ATOM 817 O O . MET A 1 108 ? 40.134 6.935 -27.419 1.00 93.31 108 MET A O 1
ATOM 821 N N . VAL A 1 109 ? 41.053 6.650 -29.455 1.00 92.62 109 VAL A N 1
ATOM 822 C CA . VAL A 1 109 ? 40.236 5.485 -29.827 1.00 92.62 109 VAL A CA 1
ATOM 823 C C . VAL A 1 109 ? 40.634 4.283 -28.973 1.00 92.62 109 VAL A C 1
ATOM 825 O O . VAL A 1 109 ? 41.816 3.973 -28.832 1.00 92.62 109 VAL A O 1
ATOM 828 N N . LEU A 1 110 ? 39.651 3.613 -28.382 1.00 92.94 110 LEU A N 1
ATOM 829 C CA . LEU A 1 110 ? 39.860 2.427 -27.566 1.00 92.94 110 LEU A CA 1
ATOM 830 C C . LEU A 1 110 ? 40.124 1.208 -28.457 1.00 92.94 110 LEU A C 1
ATOM 832 O O . LEU A 1 110 ? 39.430 0.982 -29.444 1.00 92.94 110 LEU A O 1
ATOM 836 N N . SER A 1 111 ? 41.117 0.405 -28.078 1.00 91.06 111 SER A N 1
ATOM 837 C CA . SER A 1 111 ? 41.501 -0.824 -28.776 1.00 91.06 111 SER A CA 1
ATOM 838 C C . SER A 1 111 ? 41.150 -2.061 -27.954 1.00 91.06 111 SER A C 1
ATOM 840 O O . SER A 1 111 ? 41.260 -2.065 -26.725 1.00 91.06 111 SER A O 1
ATOM 842 N N . ASN A 1 112 ? 40.748 -3.135 -28.635 1.00 90.06 112 ASN A N 1
ATOM 843 C CA . ASN A 1 112 ? 40.588 -4.463 -28.037 1.00 90.06 112 ASN A CA 1
ATOM 844 C C . ASN A 1 112 ? 41.935 -5.194 -27.852 1.00 90.06 112 ASN A C 1
ATOM 846 O O . ASN A 1 112 ? 42.000 -6.198 -27.139 1.00 90.06 112 ASN A O 1
ATOM 850 N N . THR A 1 113 ? 43.018 -4.678 -28.442 1.00 89.31 113 THR A N 1
ATOM 851 C CA . THR A 1 113 ? 44.392 -5.150 -28.236 1.00 89.31 113 THR A CA 1
ATOM 852 C C . THR A 1 113 ? 45.040 -4.457 -27.032 1.00 89.31 113 THR A C 1
ATOM 854 O O . THR A 1 113 ? 44.594 -3.404 -26.585 1.00 89.31 113 THR A O 1
ATOM 857 N N . ASN A 1 114 ? 46.138 -5.020 -26.517 1.00 87.50 114 ASN A N 1
ATOM 858 C CA . ASN A 1 114 ? 46.920 -4.425 -25.418 1.00 87.50 114 ASN A CA 1
ATOM 859 C C . ASN A 1 114 ? 47.844 -3.275 -25.883 1.00 87.50 114 ASN A C 1
ATOM 861 O O . ASN A 1 114 ? 48.823 -2.937 -25.212 1.00 87.50 114 ASN A O 1
ATOM 865 N N . GLU A 1 115 ? 47.585 -2.691 -27.053 1.00 86.38 115 GLU A N 1
ATOM 866 C CA . GLU A 1 115 ? 48.355 -1.560 -27.566 1.00 86.38 115 GLU A CA 1
ATOM 867 C C . GLU A 1 115 ? 48.183 -0.342 -26.659 1.00 86.38 115 GLU A C 1
ATOM 869 O O . GLU A 1 115 ? 47.070 0.065 -26.338 1.00 86.38 115 GLU A O 1
ATOM 874 N N . ASN A 1 116 ? 49.298 0.247 -26.223 1.00 88.75 116 ASN A N 1
ATOM 875 C CA . ASN A 1 116 ? 49.301 1.384 -25.299 1.00 88.75 116 ASN A CA 1
ATOM 876 C C . ASN A 1 116 ? 48.483 1.139 -24.006 1.00 88.75 116 ASN A C 1
ATOM 878 O O . ASN A 1 116 ? 47.904 2.070 -23.452 1.00 88.75 116 ASN A O 1
ATOM 882 N N . HIS A 1 117 ? 48.456 -0.099 -23.493 1.00 91.06 117 HIS A N 1
ATOM 883 C CA . HIS A 1 117 ? 47.709 -0.480 -22.283 1.00 91.06 117 HIS A CA 1
ATOM 884 C C . HIS A 1 117 ? 48.041 0.380 -21.046 1.00 91.06 117 HIS A C 1
ATOM 886 O O . HIS A 1 117 ? 47.140 0.857 -20.359 1.00 91.06 117 HIS A O 1
ATOM 892 N N . ASN A 1 118 ? 49.326 0.661 -20.794 1.00 89.06 118 ASN A N 1
ATOM 893 C CA . ASN A 1 118 ? 49.737 1.521 -19.673 1.00 89.06 118 ASN A CA 1
ATOM 894 C C . ASN A 1 118 ? 49.216 2.958 -19.820 1.00 89.06 118 ASN A C 1
ATOM 896 O O . ASN A 1 118 ? 48.882 3.592 -18.822 1.00 89.06 118 ASN A O 1
ATOM 900 N N . GLU A 1 119 ? 49.110 3.459 -21.055 1.00 89.88 119 GLU A N 1
ATOM 901 C CA . GLU A 1 119 ? 48.528 4.776 -21.316 1.00 89.88 119 GLU A CA 1
ATOM 902 C C . GLU A 1 119 ? 47.026 4.764 -21.008 1.00 89.88 119 GLU A C 1
ATOM 904 O O . GLU A 1 119 ? 46.538 5.705 -20.391 1.00 89.88 119 GLU A O 1
ATOM 909 N N . LEU A 1 120 ? 46.302 3.685 -21.338 1.00 91.50 120 LEU A N 1
ATOM 910 C CA . LEU A 1 120 ? 44.901 3.525 -20.938 1.00 91.50 120 LEU A CA 1
ATOM 911 C C . LEU A 1 120 ? 44.752 3.538 -19.408 1.00 91.50 120 LEU A C 1
ATOM 913 O O . LEU A 1 120 ? 43.957 4.322 -18.892 1.00 91.50 120 LEU A O 1
ATOM 917 N N . ILE A 1 121 ? 45.555 2.760 -18.670 1.00 89.81 121 ILE A N 1
ATOM 918 C CA . ILE A 1 121 ? 45.545 2.761 -17.192 1.00 89.81 121 ILE A CA 1
ATOM 919 C C . ILE A 1 121 ? 45.823 4.161 -16.638 1.00 89.81 121 ILE A C 1
ATOM 921 O O . ILE A 1 121 ? 45.125 4.609 -15.725 1.00 89.81 121 ILE A O 1
ATOM 925 N N . TYR A 1 122 ? 46.798 4.874 -17.206 1.00 91.50 122 TYR A N 1
ATOM 926 C CA . TYR A 1 122 ? 47.129 6.239 -16.805 1.00 91.50 122 TYR A CA 1
ATOM 927 C C . TYR A 1 122 ? 45.945 7.202 -16.989 1.00 91.50 122 TYR A C 1
ATOM 929 O O . TYR A 1 122 ? 45.665 7.997 -16.093 1.00 91.50 122 TYR A O 1
ATOM 937 N N . ARG A 1 123 ? 45.186 7.100 -18.092 1.00 90.81 123 ARG A N 1
ATOM 938 C CA . ARG A 1 123 ? 43.989 7.937 -18.320 1.00 90.81 123 ARG A CA 1
ATOM 939 C C . ARG A 1 123 ? 42.800 7.560 -17.433 1.00 90.81 123 ARG A C 1
ATOM 941 O O . ARG A 1 123 ? 42.044 8.447 -17.036 1.00 90.81 123 ARG A O 1
ATOM 948 N N . LEU A 1 124 ? 42.634 6.275 -17.111 1.00 90.12 124 LEU A N 1
ATOM 949 C CA . LEU A 1 124 ? 41.538 5.784 -16.267 1.00 90.12 124 LEU A CA 1
ATOM 950 C C . LEU A 1 124 ? 41.773 6.065 -14.776 1.00 90.12 124 LEU A C 1
ATOM 952 O O . LEU A 1 124 ? 40.896 6.615 -14.117 1.00 90.12 124 LEU A O 1
ATOM 956 N N . SER A 1 125 ? 42.954 5.716 -14.256 1.00 88.19 125 SER A N 1
ATOM 957 C CA . SER A 1 125 ? 43.290 5.783 -12.823 1.00 88.19 125 SER A CA 1
ATOM 958 C C . SER A 1 125 ? 43.993 7.084 -12.407 1.00 88.19 125 SER A C 1
ATOM 960 O O . SER A 1 125 ? 44.005 7.447 -11.231 1.00 88.19 125 SER A O 1
ATOM 962 N N . GLY A 1 126 ? 44.593 7.801 -13.362 1.00 88.19 126 GLY A N 1
ATOM 963 C CA . GLY A 1 126 ? 45.469 8.948 -13.115 1.00 88.19 126 GLY A CA 1
ATOM 964 C C . GLY A 1 126 ? 46.931 8.581 -12.836 1.00 88.19 126 GLY A C 1
ATOM 965 O O . GLY A 1 126 ? 47.766 9.478 -12.843 1.00 88.19 126 GLY A O 1
ATOM 966 N N . ASN A 1 127 ? 47.262 7.301 -12.628 1.00 88.38 127 ASN A N 1
ATOM 967 C CA . ASN A 1 127 ? 48.614 6.846 -12.293 1.00 88.38 127 ASN A CA 1
ATOM 968 C C . ASN A 1 127 ? 49.181 5.947 -13.395 1.00 88.38 127 ASN A C 1
ATOM 970 O O . ASN A 1 127 ? 48.498 5.052 -13.886 1.00 88.38 127 ASN A O 1
ATOM 974 N N . ASP A 1 128 ? 50.439 6.171 -13.779 1.00 86.62 128 ASP A N 1
ATOM 975 C CA . ASP A 1 128 ? 51.096 5.383 -14.824 1.00 86.62 128 ASP A CA 1
ATOM 976 C C . ASP A 1 128 ? 51.790 4.163 -14.195 1.00 86.62 128 ASP A C 1
ATOM 978 O O . ASP A 1 128 ? 52.760 4.331 -13.448 1.00 86.62 128 ASP A O 1
ATOM 982 N N . PRO A 1 129 ? 51.336 2.929 -14.481 1.00 84.06 129 PRO A N 1
ATOM 983 C CA . PRO A 1 129 ? 51.935 1.726 -13.910 1.00 84.06 129 PRO A CA 1
ATOM 984 C C . PRO A 1 129 ? 53.354 1.466 -14.443 1.00 84.06 129 PRO A C 1
ATOM 986 O O . PRO A 1 129 ? 54.129 0.759 -13.801 1.00 84.06 129 PRO A O 1
ATOM 989 N N . GLY A 1 130 ? 53.705 2.020 -15.610 1.00 83.00 130 GLY A N 1
ATOM 990 C CA . GLY A 1 130 ? 55.022 1.881 -16.231 1.00 83.00 130 GLY A CA 1
ATOM 991 C C . GLY A 1 130 ? 56.009 2.990 -15.863 1.00 83.00 130 GLY A C 1
ATOM 992 O O . GLY A 1 130 ? 57.206 2.824 -16.097 1.00 83.00 130 GLY A O 1
ATOM 993 N N . ASN A 1 131 ? 55.537 4.105 -15.293 1.00 86.00 131 ASN A N 1
ATOM 994 C CA . ASN A 1 131 ? 56.376 5.227 -14.875 1.00 86.00 131 ASN A CA 1
ATOM 995 C C . ASN A 1 131 ? 55.794 5.960 -13.644 1.00 86.00 131 ASN A C 1
ATOM 997 O O . ASN A 1 131 ? 55.099 6.966 -13.801 1.00 86.00 131 ASN A O 1
ATOM 1001 N N . PRO A 1 132 ? 56.124 5.516 -12.417 1.00 79.56 132 PRO A N 1
ATOM 1002 C CA . PRO A 1 132 ? 55.592 6.096 -11.180 1.00 79.56 132 PRO A CA 1
ATOM 1003 C C . PRO A 1 132 ? 55.984 7.561 -10.922 1.00 79.56 132 PRO A C 1
ATOM 1005 O O . PRO A 1 132 ? 55.384 8.202 -10.064 1.00 79.56 132 PRO A O 1
ATOM 1008 N N . GLU A 1 133 ? 56.995 8.089 -11.623 1.00 82.62 133 GLU A N 1
ATOM 1009 C CA . GLU A 1 133 ? 57.442 9.487 -11.506 1.00 82.62 133 GLU A CA 1
ATOM 1010 C C . GLU A 1 133 ? 56.716 10.432 -12.479 1.00 82.62 133 GLU A C 1
ATOM 1012 O O . GLU A 1 133 ? 56.918 11.648 -12.430 1.00 82.62 133 GLU A O 1
ATOM 1017 N N . ARG A 1 134 ? 55.870 9.900 -13.374 1.00 89.00 134 ARG A N 1
ATOM 1018 C CA . ARG A 1 134 ? 55.029 10.713 -14.260 1.00 89.00 134 ARG A CA 1
ATOM 1019 C C . ARG A 1 134 ? 54.030 11.510 -13.419 1.00 89.00 134 ARG A C 1
ATOM 1021 O O . ARG A 1 134 ? 53.402 10.959 -12.517 1.00 89.00 134 ARG A O 1
ATOM 1028 N N . GLU A 1 135 ? 53.864 12.798 -13.727 1.00 90.06 135 GLU A N 1
ATOM 1029 C CA . GLU A 1 135 ? 52.822 13.612 -13.089 1.00 90.06 135 GLU A CA 1
ATOM 1030 C C . GLU A 1 135 ? 51.452 12.937 -13.267 1.00 90.06 135 GLU A C 1
ATOM 1032 O O . GLU A 1 135 ? 51.145 12.536 -14.389 1.00 90.06 135 GLU A O 1
ATOM 1037 N N . PRO A 1 136 ? 50.631 12.791 -12.209 1.00 88.38 136 PRO A N 1
ATOM 1038 C CA . PRO A 1 136 ? 49.333 12.144 -12.335 1.00 88.38 136 PRO A CA 1
ATOM 1039 C C . PRO A 1 136 ? 48.416 12.877 -13.316 1.00 88.38 136 PRO A C 1
ATOM 1041 O O . PRO A 1 136 ? 48.268 14.101 -13.241 1.00 88.38 136 PRO A O 1
ATOM 1044 N N . ASP A 1 137 ? 47.732 12.141 -14.197 1.00 88.25 137 ASP A N 1
ATOM 1045 C CA . ASP A 1 137 ? 46.698 12.754 -15.029 1.00 88.25 137 ASP A CA 1
ATOM 1046 C C . ASP A 1 137 ? 45.587 13.232 -14.100 1.00 88.25 137 ASP A C 1
ATOM 1048 O O . ASP A 1 137 ? 45.110 12.455 -13.283 1.00 88.25 137 ASP A O 1
ATOM 1052 N N . THR A 1 138 ? 45.117 14.469 -14.217 1.00 87.94 138 THR A N 1
ATOM 1053 C CA . THR A 1 138 ? 43.938 14.992 -13.490 1.00 87.94 138 THR A CA 1
ATOM 1054 C C . THR A 1 138 ? 42.776 15.314 -14.426 1.00 87.94 138 THR A C 1
ATOM 1056 O O . THR A 1 138 ? 41.738 15.813 -13.996 1.00 87.94 138 THR A O 1
ATOM 1059 N N . THR A 1 139 ? 42.932 14.994 -15.709 1.00 90.69 139 THR A N 1
ATOM 1060 C CA . THR A 1 139 ? 41.973 15.325 -16.754 1.00 90.69 139 THR A CA 1
ATOM 1061 C C . THR A 1 139 ? 40.707 14.471 -16.617 1.00 90.69 139 THR A C 1
ATOM 1063 O O . THR A 1 139 ? 40.798 13.242 -16.557 1.00 90.69 139 THR A O 1
ATOM 1066 N N . PRO A 1 140 ? 39.516 15.094 -16.586 1.00 90.56 140 PRO A N 1
ATOM 1067 C CA . PRO A 1 140 ? 38.253 14.386 -16.739 1.00 90.56 140 PRO A CA 1
ATOM 1068 C C . PRO A 1 140 ? 38.029 13.978 -18.201 1.00 90.56 140 PRO A C 1
ATOM 1070 O O . PRO A 1 140 ? 38.160 14.809 -19.106 1.00 90.56 140 PRO A O 1
ATOM 1073 N N . TYR A 1 141 ? 37.615 12.733 -18.429 1.00 92.44 141 TYR A N 1
ATOM 1074 C CA . TYR A 1 141 ? 37.327 12.188 -19.761 1.00 92.44 141 TYR A CA 1
ATOM 1075 C C . TYR A 1 141 ? 35.868 11.767 -19.905 1.00 92.44 141 TYR A C 1
ATOM 1077 O O . TYR A 1 141 ? 35.184 11.453 -18.932 1.00 92.44 141 TYR A O 1
ATOM 1085 N N . LEU A 1 142 ? 35.404 11.725 -21.147 1.00 92.94 142 LEU A N 1
ATOM 1086 C CA . LEU A 1 142 ? 34.131 11.145 -21.543 1.00 92.94 142 LEU A CA 1
ATOM 1087 C C . LEU A 1 142 ? 34.399 9.941 -22.441 1.00 92.94 142 LEU A C 1
ATOM 1089 O O . LEU A 1 142 ? 35.240 10.018 -23.336 1.00 92.94 142 LEU A O 1
ATOM 1093 N N . VAL A 1 143 ? 33.667 8.854 -22.212 1.00 93.94 143 VAL A N 1
ATOM 1094 C CA . VAL A 1 143 ? 33.624 7.705 -23.120 1.00 93.94 143 VAL A CA 1
ATOM 1095 C C . VAL A 1 143 ? 32.503 7.962 -24.113 1.00 93.94 143 VAL A C 1
ATOM 1097 O O . VAL A 1 143 ? 31.340 8.070 -23.715 1.00 93.94 143 VAL A O 1
ATOM 1100 N N . ILE A 1 144 ? 32.845 8.075 -25.392 1.00 94.44 144 ILE A N 1
ATOM 1101 C CA . ILE A 1 144 ? 31.893 8.348 -26.470 1.00 94.44 144 ILE A CA 1
ATOM 1102 C C . ILE A 1 144 ? 31.958 7.253 -27.537 1.00 94.44 144 ILE A C 1
ATOM 1104 O O . ILE A 1 144 ? 33.017 6.677 -27.765 1.00 94.44 144 ILE A O 1
ATOM 1108 N N . LEU A 1 145 ? 30.838 6.985 -28.204 1.00 94.31 145 LEU A N 1
ATOM 1109 C CA . LEU A 1 145 ? 30.826 6.311 -29.503 1.00 94.31 145 LEU A CA 1
ATOM 1110 C C . LEU A 1 145 ? 30.875 7.366 -30.594 1.00 94.31 145 LEU A C 1
ATOM 1112 O O . LEU A 1 145 ? 30.148 8.356 -30.505 1.00 94.31 145 LEU A O 1
ATOM 1116 N N . ILE A 1 146 ? 31.696 7.143 -31.612 1.00 92.75 146 ILE A N 1
ATOM 1117 C CA . ILE A 1 146 ? 31.842 8.019 -32.774 1.00 92.75 146 ILE A CA 1
ATOM 1118 C C . ILE A 1 146 ? 31.697 7.225 -34.069 1.00 92.75 146 ILE A C 1
ATOM 1120 O O . ILE A 1 146 ? 32.069 6.056 -34.131 1.00 92.75 146 ILE A O 1
ATOM 1124 N N . VAL A 1 147 ? 31.175 7.874 -35.111 1.00 88.25 147 VAL A N 1
ATOM 1125 C CA . VAL A 1 147 ? 31.243 7.373 -36.490 1.00 88.25 147 VAL A CA 1
ATOM 1126 C C . VAL A 1 147 ? 32.471 7.966 -37.168 1.00 88.25 147 VAL A C 1
ATOM 1128 O O . VAL A 1 147 ? 32.533 9.179 -37.383 1.00 88.25 147 VAL A O 1
ATOM 1131 N N . ARG A 1 148 ? 33.416 7.118 -37.567 1.00 84.69 148 ARG A N 1
ATOM 1132 C CA . ARG A 1 148 ? 34.534 7.487 -38.438 1.00 84.69 148 ARG A CA 1
ATOM 1133 C C . ARG A 1 148 ? 34.221 7.056 -39.868 1.00 84.69 148 ARG A C 1
ATOM 1135 O O . ARG A 1 148 ? 33.609 6.015 -40.087 1.00 84.69 148 ARG A O 1
ATOM 1142 N N . SER A 1 149 ? 34.585 7.879 -40.849 1.00 79.50 149 SER A N 1
ATOM 1143 C CA . SER A 1 149 ? 34.421 7.536 -42.263 1.00 79.50 149 SER A CA 1
ATOM 1144 C C . SER A 1 149 ? 35.774 7.449 -42.942 1.00 79.50 149 SER A C 1
ATOM 1146 O O . SER A 1 149 ? 36.439 8.477 -43.075 1.00 79.50 149 SER A O 1
ATOM 1148 N N . ASP A 1 150 ? 36.121 6.267 -43.429 1.00 74.94 150 ASP A N 1
ATOM 1149 C CA . ASP A 1 150 ? 37.341 6.051 -44.196 1.00 74.94 150 ASP A CA 1
ATOM 1150 C C . ASP A 1 150 ? 36.985 5.879 -45.674 1.00 74.94 150 ASP A C 1
ATOM 1152 O O . ASP A 1 150 ? 36.112 5.086 -46.038 1.00 74.94 150 ASP A O 1
ATOM 1156 N N . GLU A 1 151 ? 37.642 6.654 -46.536 1.00 77.62 151 GLU A N 1
ATOM 1157 C CA . GLU A 1 151 ? 37.570 6.499 -47.989 1.00 77.62 151 GLU A CA 1
ATOM 1158 C C . GLU A 1 151 ? 38.892 5.907 -48.475 1.00 77.62 151 GLU A C 1
ATOM 1160 O O . GLU A 1 151 ? 39.941 6.543 -48.371 1.00 77.62 151 GLU A O 1
ATOM 1165 N N . SER A 1 152 ? 38.848 4.688 -49.006 1.00 75.75 152 SER A N 1
ATOM 1166 C CA . SER A 1 152 ? 39.976 4.079 -49.706 1.00 75.75 152 SER A CA 1
ATOM 1167 C C . SER A 1 152 ? 39.709 4.092 -51.205 1.00 75.75 152 SER A C 1
ATOM 1169 O O . SER A 1 152 ? 38.565 4.039 -51.651 1.00 75.75 152 SER A O 1
ATOM 1171 N N . THR A 1 153 ? 40.763 4.211 -52.005 1.00 75.62 153 THR A N 1
ATOM 1172 C CA . THR A 1 153 ? 40.682 4.062 -53.459 1.00 75.62 153 THR A CA 1
ATOM 1173 C C . THR A 1 153 ? 41.716 3.034 -53.872 1.00 75.62 153 THR A C 1
ATOM 1175 O O . THR A 1 153 ? 42.903 3.232 -53.624 1.00 75.62 153 THR A O 1
ATOM 1178 N N . GLU A 1 154 ? 41.256 1.927 -54.443 1.00 76.62 154 GLU A N 1
ATOM 1179 C CA . GLU A 1 154 ? 42.100 0.821 -54.891 1.00 76.62 154 GLU A CA 1
ATOM 1180 C C . GLU A 1 154 ? 42.084 0.729 -56.415 1.00 76.62 154 GLU A C 1
ATOM 1182 O O . GLU A 1 154 ? 41.098 1.089 -57.059 1.00 76.62 154 GLU A O 1
ATOM 1187 N N . ASP A 1 155 ? 43.173 0.243 -57.006 1.00 71.94 155 ASP A N 1
ATOM 1188 C CA . ASP A 1 155 ? 43.239 0.029 -58.450 1.00 71.94 155 ASP A CA 1
ATOM 1189 C C . ASP A 1 155 ? 42.289 -1.112 -58.858 1.00 71.94 155 ASP A C 1
ATOM 1191 O O . ASP A 1 155 ? 42.379 -2.231 -58.352 1.00 71.94 155 ASP A O 1
ATOM 1195 N N . SER A 1 156 ? 41.384 -0.847 -59.804 1.00 65.50 156 SER A N 1
ATOM 1196 C CA . SER A 1 156 ? 40.390 -1.811 -60.289 1.00 65.50 156 SER A CA 1
ATOM 1197 C C . SER A 1 156 ? 40.663 -2.186 -61.744 1.00 65.50 156 SER A C 1
ATOM 1199 O O . SER A 1 156 ? 40.851 -1.331 -62.607 1.00 65.50 156 SER A O 1
ATOM 1201 N N . CYS A 1 157 ? 40.676 -3.491 -62.034 1.00 63.03 157 CYS A N 1
ATOM 1202 C CA . CYS A 1 157 ? 40.959 -4.040 -63.368 1.00 63.03 157 CYS A CA 1
ATOM 1203 C C . CYS A 1 157 ? 39.703 -4.189 -64.258 1.00 63.03 157 CYS A C 1
ATOM 1205 O O . CYS A 1 157 ? 39.730 -4.918 -65.253 1.00 63.03 157 CYS A O 1
ATOM 1207 N N . LEU A 1 158 ? 38.585 -3.547 -63.906 1.00 55.53 158 LEU A N 1
ATOM 1208 C CA . LEU A 1 158 ? 37.357 -3.556 -64.707 1.00 55.53 158 LEU A CA 1
ATOM 1209 C C . LEU A 1 158 ? 37.517 -2.671 -65.960 1.00 55.53 158 LEU A C 1
ATOM 1211 O O . LEU A 1 158 ? 37.966 -1.535 -65.881 1.00 55.53 158 LEU A O 1
ATOM 1215 N N . TYR A 1 159 ? 37.155 -3.193 -67.138 1.00 48.47 159 TYR A N 1
ATOM 1216 C CA . TYR A 1 159 ? 37.338 -2.513 -68.431 1.00 48.47 159 TYR A CA 1
ATOM 1217 C C . TYR A 1 159 ? 36.636 -1.135 -68.490 1.00 48.47 159 TYR A C 1
ATOM 1219 O O . TYR A 1 159 ? 35.410 -1.065 -68.571 1.00 48.47 159 TYR A O 1
ATOM 1227 N N . GLY A 1 160 ? 37.416 -0.046 -68.536 1.00 57.53 160 GLY A N 1
ATOM 1228 C CA . GLY A 1 160 ? 36.945 1.342 -68.648 1.00 57.53 160 GLY A CA 1
ATOM 1229 C C . GLY A 1 160 ? 38.087 2.373 -68.587 1.00 57.53 160 GLY A C 1
ATOM 1230 O O . GLY A 1 160 ? 39.239 2.002 -68.412 1.00 57.53 160 GLY A O 1
ATOM 1231 N N . TYR A 1 161 ? 37.780 3.666 -68.772 1.00 56.47 161 TYR A N 1
ATOM 1232 C CA . TYR A 1 161 ? 38.753 4.781 -68.697 1.00 56.47 161 TYR A CA 1
ATOM 1233 C C . TYR A 1 161 ? 39.153 5.166 -67.253 1.00 56.47 161 TYR A C 1
ATOM 1235 O O . TYR A 1 161 ? 40.036 6.003 -67.078 1.00 56.47 161 TYR A O 1
ATOM 1243 N N . GLU A 1 162 ? 38.513 4.581 -66.236 1.00 57.38 162 GLU A N 1
ATOM 1244 C CA . GLU A 1 162 ? 38.810 4.791 -64.815 1.00 57.38 162 GLU A CA 1
ATOM 1245 C C . GLU A 1 162 ? 39.356 3.483 -64.227 1.00 57.38 162 GLU A C 1
ATOM 1247 O O . GLU A 1 162 ? 38.658 2.474 -64.211 1.00 57.38 162 GLU A O 1
ATOM 1252 N N . ASN A 1 163 ? 40.616 3.503 -63.778 1.00 63.97 163 ASN A N 1
ATOM 1253 C CA . ASN A 1 163 ? 41.354 2.324 -63.300 1.00 63.97 163 ASN A CA 1
ATOM 1254 C C . ASN A 1 163 ? 41.315 2.180 -61.770 1.00 63.97 163 ASN A C 1
ATOM 1256 O O . ASN A 1 163 ? 42.179 1.527 -61.195 1.00 63.97 163 ASN A O 1
ATOM 1260 N N . SER A 1 164 ? 40.369 2.831 -61.095 1.00 65.75 164 SER A N 1
ATOM 1261 C CA . SER A 1 164 ? 40.341 2.928 -59.636 1.00 65.75 164 SER A CA 1
ATOM 1262 C C . SER A 1 164 ? 38.915 2.859 -59.102 1.00 65.75 164 SER A C 1
ATOM 1264 O O . SER A 1 164 ? 38.028 3.526 -59.632 1.00 65.75 164 SER A O 1
ATOM 1266 N N . GLU A 1 165 ? 38.702 2.091 -58.041 1.00 74.25 165 GLU A N 1
ATOM 1267 C CA . GLU A 1 165 ? 37.437 1.955 -57.325 1.00 74.25 165 GLU A CA 1
ATOM 1268 C C . GLU A 1 165 ? 37.571 2.575 -55.932 1.00 74.25 165 GLU A C 1
ATOM 1270 O O . GLU A 1 165 ? 38.446 2.201 -55.152 1.00 74.25 165 GLU A O 1
ATOM 1275 N N . SER A 1 166 ? 36.708 3.544 -55.624 1.00 75.19 166 SER A N 1
ATOM 1276 C CA . SER A 1 166 ? 36.665 4.183 -54.308 1.00 75.19 166 SER A CA 1
ATOM 1277 C C . SER A 1 166 ? 35.602 3.530 -53.429 1.00 75.19 166 SER A C 1
ATOM 1279 O O . SER A 1 166 ? 34.433 3.451 -53.810 1.00 75.19 166 SER A O 1
ATOM 1281 N N . LYS A 1 167 ? 35.990 3.111 -52.224 1.00 76.69 167 LYS A N 1
ATOM 1282 C CA . LYS A 1 167 ? 35.109 2.549 -51.201 1.00 76.69 167 LYS A CA 1
ATOM 1283 C C . LYS A 1 167 ? 35.066 3.482 -49.997 1.00 76.69 167 LYS A C 1
ATOM 1285 O O . LYS A 1 167 ? 36.102 3.866 -49.468 1.00 76.69 167 LYS A O 1
ATOM 1290 N N . LYS A 1 168 ? 33.855 3.803 -49.537 1.00 78.81 168 LYS A N 1
ATOM 1291 C CA . LYS A 1 168 ? 33.625 4.518 -48.279 1.00 78.81 168 LYS A CA 1
ATOM 1292 C C . LYS A 1 168 ? 33.094 3.552 -47.227 1.00 78.81 168 LYS A C 1
ATOM 1294 O O . LYS A 1 168 ? 32.047 2.944 -47.444 1.00 78.81 168 LYS A O 1
ATOM 1299 N N . THR A 1 169 ? 33.788 3.437 -46.102 1.00 79.31 169 THR A N 1
ATOM 1300 C CA . THR A 1 169 ? 33.385 2.612 -44.955 1.00 79.31 169 THR A CA 1
ATOM 1301 C C . THR A 1 169 ? 33.066 3.525 -43.775 1.00 79.31 169 THR A C 1
ATOM 1303 O O . THR A 1 169 ? 33.789 4.487 -43.524 1.00 79.31 169 THR A O 1
ATOM 1306 N N . LEU A 1 170 ? 31.961 3.254 -43.079 1.00 79.38 170 LEU A N 1
ATOM 1307 C CA . LEU A 1 170 ? 31.626 3.897 -41.810 1.00 79.38 170 LEU A CA 1
ATOM 1308 C C . LEU A 1 170 ? 31.928 2.910 -40.686 1.00 79.38 170 LEU A C 1
ATOM 1310 O O . LEU A 1 170 ? 31.356 1.821 -40.668 1.00 79.38 170 LEU A O 1
ATOM 1314 N N . GLU A 1 171 ? 32.811 3.292 -39.774 1.00 83.62 171 GLU A N 1
ATOM 1315 C CA . GLU A 1 171 ? 33.206 2.491 -38.617 1.00 83.62 171 GLU A CA 1
ATOM 1316 C C . GLU A 1 171 ? 32.713 3.163 -37.336 1.00 83.62 171 GLU A C 1
ATOM 1318 O O . GLU A 1 171 ? 32.747 4.389 -37.208 1.00 83.62 171 GLU A O 1
ATOM 1323 N N . VAL A 1 172 ? 32.212 2.357 -36.401 1.00 87.38 172 VAL A N 1
ATOM 1324 C CA . VAL A 1 172 ? 31.784 2.822 -35.080 1.00 87.38 172 VAL A CA 1
ATOM 1325 C C . VAL A 1 172 ? 32.878 2.474 -34.088 1.00 87.38 172 VAL A C 1
ATOM 1327 O O . VAL A 1 172 ? 33.202 1.302 -33.916 1.00 87.38 172 VAL A O 1
ATOM 1330 N N . GLU A 1 173 ? 33.420 3.484 -33.421 1.00 90.38 173 GLU A N 1
ATOM 1331 C CA . GLU A 1 173 ? 34.533 3.322 -32.488 1.00 90.38 173 GLU A CA 1
ATOM 1332 C C . GLU A 1 173 ? 34.188 3.936 -31.131 1.00 90.38 173 GLU A C 1
ATOM 1334 O O . GLU A 1 173 ? 33.568 4.999 -31.050 1.00 90.38 173 GLU A O 1
ATOM 1339 N N . ALA A 1 174 ? 34.596 3.267 -30.051 1.00 93.12 174 ALA A N 1
ATOM 1340 C CA . ALA A 1 174 ? 34.575 3.854 -28.719 1.00 93.12 174 ALA A CA 1
ATOM 1341 C C . ALA A 1 174 ? 35.854 4.668 -28.510 1.00 93.12 174 ALA A C 1
ATOM 1343 O O . ALA A 1 174 ? 36.946 4.195 -28.814 1.00 93.12 174 ALA A O 1
ATOM 1344 N N . ALA A 1 175 ? 35.739 5.880 -27.978 1.00 94.25 175 ALA A N 1
ATOM 1345 C CA . ALA A 1 175 ? 36.881 6.759 -27.772 1.00 94.25 175 ALA A CA 1
ATOM 1346 C C . ALA A 1 175 ? 36.781 7.540 -26.460 1.00 94.25 175 ALA A C 1
ATOM 1348 O O . ALA A 1 175 ? 35.690 7.833 -25.965 1.00 94.25 175 ALA A O 1
ATOM 1349 N N . LEU A 1 176 ? 37.942 7.903 -25.916 1.00 93.94 176 LEU A N 1
ATOM 1350 C CA . LEU A 1 176 ? 38.069 8.860 -24.825 1.00 93.94 176 LEU A CA 1
ATOM 1351 C C . LEU A 1 176 ? 38.271 10.263 -25.395 1.00 93.94 176 LEU A C 1
ATOM 1353 O O . LEU A 1 176 ? 39.158 10.493 -26.221 1.00 93.94 176 LEU A O 1
ATOM 1357 N N . ILE A 1 177 ? 37.479 11.211 -24.905 1.00 93.56 177 ILE A N 1
ATOM 1358 C CA . ILE A 1 177 ? 37.606 12.635 -25.225 1.00 93.56 177 ILE A CA 1
ATOM 1359 C C . ILE A 1 177 ? 37.715 13.454 -23.931 1.00 93.56 177 ILE A C 1
ATOM 1361 O O . ILE A 1 177 ? 36.985 13.174 -22.975 1.00 93.56 177 ILE A O 1
ATOM 1365 N N . PRO A 1 178 ? 38.603 14.460 -23.843 1.00 93.00 178 PRO A N 1
ATOM 1366 C CA . PRO A 1 178 ? 38.642 15.350 -22.686 1.00 93.00 178 PRO A CA 1
ATOM 1367 C C . PRO A 1 178 ? 37.298 16.068 -22.485 1.00 93.00 178 PRO A C 1
ATOM 1369 O O . PRO A 1 178 ? 36.768 16.665 -23.424 1.00 93.00 178 PRO A O 1
ATOM 1372 N N . LYS A 1 179 ? 36.765 16.086 -21.253 1.00 90.31 179 LYS A N 1
ATOM 1373 C CA . LYS A 1 179 ? 35.512 16.800 -20.915 1.00 90.31 179 LYS A CA 1
ATOM 1374 C C . LYS A 1 179 ? 35.579 18.279 -21.318 1.00 90.31 179 LYS A C 1
ATOM 1376 O O . LYS A 1 179 ? 34.574 18.846 -21.730 1.00 90.31 179 LYS A O 1
ATOM 1381 N N . SER A 1 180 ? 36.766 18.887 -21.229 1.00 89.88 180 SER A N 1
ATOM 1382 C CA . SER A 1 180 ? 37.028 20.291 -21.579 1.00 89.88 180 SER A CA 1
ATOM 1383 C C . SER A 1 180 ? 36.755 20.641 -23.042 1.00 89.88 180 SER A C 1
ATOM 1385 O O . SER A 1 180 ? 36.637 21.823 -23.357 1.00 89.88 180 SER A O 1
ATOM 1387 N N . PHE A 1 181 ? 36.634 19.647 -23.928 1.00 91.12 181 PHE A N 1
ATOM 1388 C CA . PHE A 1 181 ? 36.195 19.882 -25.297 1.00 91.12 181 PHE A CA 1
ATOM 1389 C C . PHE A 1 181 ? 34.776 20.464 -25.340 1.00 91.12 181 PHE A C 1
ATOM 1391 O O . PHE A 1 181 ? 34.512 21.349 -26.150 1.00 91.12 181 PHE A O 1
ATOM 1398 N N . PHE A 1 182 ? 33.884 20.010 -24.453 1.00 89.00 182 PHE A N 1
ATOM 1399 C CA . PHE A 1 182 ? 32.505 20.481 -24.370 1.00 89.00 182 PHE A CA 1
ATOM 1400 C C . PHE A 1 182 ? 32.369 21.611 -23.344 1.00 89.00 182 PHE A C 1
ATOM 1402 O O . PHE A 1 182 ? 32.883 21.547 -22.226 1.00 89.00 182 PHE A O 1
ATOM 1409 N N . THR A 1 183 ? 31.637 22.658 -23.713 1.00 87.31 183 THR A N 1
ATOM 1410 C CA . THR A 1 183 ? 31.237 23.719 -22.783 1.00 87.31 183 THR A CA 1
ATOM 1411 C C . THR A 1 183 ? 30.200 23.191 -21.794 1.00 87.31 183 THR A C 1
ATOM 1413 O O . THR A 1 183 ? 29.449 22.268 -22.105 1.00 87.31 183 THR A O 1
ATOM 1416 N N . GLN A 1 184 ? 30.098 23.802 -20.610 1.00 79.69 184 GLN A N 1
ATOM 1417 C CA . GLN A 1 184 ? 29.098 23.373 -19.627 1.00 79.69 184 GLN A CA 1
ATOM 1418 C C . GLN A 1 184 ? 27.669 23.475 -20.189 1.00 79.69 184 GLN A C 1
ATOM 1420 O O . GLN A 1 184 ? 26.897 22.553 -20.003 1.00 79.69 184 GLN A O 1
ATOM 1425 N N . ALA A 1 185 ? 27.357 24.494 -20.999 1.00 77.06 185 ALA A N 1
ATOM 1426 C CA . ALA A 1 185 ? 26.058 24.604 -21.668 1.00 77.06 185 ALA A CA 1
ATOM 1427 C C . ALA A 1 185 ? 25.780 23.466 -22.676 1.00 77.06 185 ALA A C 1
ATOM 1429 O O . ALA A 1 185 ? 24.636 23.042 -22.820 1.00 77.06 185 ALA A O 1
ATOM 1430 N N . GLU A 1 186 ? 26.804 22.964 -23.380 1.00 81.31 186 GLU A N 1
ATOM 1431 C CA . GLU A 1 186 ? 26.673 21.803 -24.278 1.00 81.31 186 GLU A CA 1
ATOM 1432 C C . GLU A 1 186 ? 26.430 20.510 -23.491 1.00 81.31 186 GLU A C 1
ATOM 1434 O O . GLU A 1 186 ? 25.618 19.689 -23.913 1.00 81.31 186 GLU A O 1
ATOM 1439 N N . LEU A 1 187 ? 27.089 20.362 -22.340 1.00 78.88 187 LEU A N 1
ATOM 1440 C CA . LEU A 1 187 ? 26.932 19.222 -21.437 1.00 78.88 187 LEU A CA 1
ATOM 1441 C C . LEU A 1 187 ? 25.593 19.238 -20.691 1.00 78.88 187 LEU A C 1
ATOM 1443 O O . LEU A 1 187 ? 24.924 18.214 -20.617 1.00 78.88 187 LEU A O 1
ATOM 1447 N N . ASP A 1 188 ? 25.166 20.396 -20.188 1.00 71.44 188 ASP A N 1
ATOM 1448 C CA . ASP A 1 188 ? 23.856 20.592 -19.557 1.00 71.44 188 ASP A CA 1
ATOM 1449 C C . ASP A 1 188 ? 22.741 20.299 -20.566 1.00 71.44 188 ASP A C 1
ATOM 1451 O O . ASP A 1 188 ? 21.706 19.733 -20.232 1.00 71.44 188 ASP A O 1
ATOM 1455 N N . ALA A 1 189 ? 22.987 20.596 -21.846 1.00 69.56 189 ALA A N 1
ATOM 1456 C CA . ALA A 1 189 ? 22.106 20.213 -22.932 1.00 69.56 189 ALA A CA 1
ATOM 1457 C C . ALA A 1 189 ? 22.132 18.703 -23.252 1.00 69.56 189 ALA A C 1
ATOM 1459 O O . ALA A 1 189 ? 21.356 18.284 -24.105 1.00 69.56 189 ALA A O 1
ATOM 1460 N N . TRP A 1 190 ? 22.974 17.863 -22.657 1.00 73.31 190 TRP A N 1
ATOM 1461 C CA . TRP A 1 190 ? 22.852 16.401 -22.795 1.00 73.31 190 TRP A CA 1
ATOM 1462 C C . TRP A 1 190 ? 21.934 15.780 -21.754 1.00 73.31 190 TRP A C 1
ATOM 1464 O O . TRP A 1 190 ? 21.438 14.670 -21.967 1.00 73.31 190 TRP A O 1
ATOM 1474 N N . PHE A 1 191 ? 21.709 16.494 -20.656 1.00 60.16 191 PHE A N 1
ATOM 1475 C CA . PHE A 1 191 ? 20.855 16.053 -19.578 1.00 60.16 191 PHE A CA 1
ATOM 1476 C C . PHE A 1 191 ? 19.458 16.639 -19.712 1.00 60.16 191 PHE A C 1
ATOM 1478 O O . PHE A 1 191 ? 19.246 17.794 -20.080 1.00 60.16 191 PHE A O 1
ATOM 1485 N N . ILE A 1 192 ? 18.482 15.824 -19.345 1.00 54.31 192 ILE A N 1
ATOM 1486 C CA . ILE A 1 192 ? 17.192 16.308 -18.884 1.00 54.31 192 ILE A CA 1
ATOM 1487 C C . ILE A 1 192 ? 17.373 16.371 -17.367 1.00 54.31 192 ILE A C 1
ATOM 1489 O O . ILE A 1 192 ? 17.249 15.336 -16.735 1.00 54.31 192 ILE A O 1
ATOM 1493 N N . ASN A 1 193 ? 17.824 17.526 -16.852 1.00 46.66 193 ASN A N 1
ATOM 1494 C CA . ASN A 1 193 ? 18.159 17.836 -15.448 1.00 46.66 193 ASN A CA 1
ATOM 1495 C C . ASN A 1 193 ? 18.059 16.655 -14.461 1.00 46.66 193 ASN A C 1
ATOM 1497 O O . ASN A 1 193 ? 16.953 16.282 -14.070 1.00 46.66 193 ASN A O 1
ATOM 1501 N N . ASP A 1 194 ? 19.211 16.133 -14.025 1.00 40.06 194 ASP A N 1
ATOM 1502 C CA . ASP A 1 194 ? 19.311 15.223 -12.879 1.00 40.06 194 ASP A CA 1
ATOM 1503 C C . ASP A 1 194 ? 18.653 15.903 -11.674 1.00 40.06 194 ASP A C 1
ATOM 1505 O O . ASP A 1 194 ? 19.132 16.918 -11.167 1.00 40.06 194 ASP A O 1
ATOM 1509 N N . ALA A 1 195 ? 17.493 15.400 -11.273 1.00 47.50 195 ALA A N 1
ATOM 1510 C CA . ALA A 1 195 ? 16.708 15.979 -10.203 1.00 47.50 195 ALA A CA 1
ATOM 1511 C C . ALA A 1 195 ? 16.927 15.158 -8.929 1.00 47.50 195 ALA A C 1
ATOM 1513 O O . ALA A 1 195 ? 15.999 14.582 -8.373 1.00 47.50 195 ALA A O 1
ATOM 1514 N N . THR A 1 196 ? 18.179 15.088 -8.473 1.00 44.31 196 THR A N 1
ATOM 1515 C CA . THR A 1 196 ? 18.543 14.452 -7.196 1.00 44.31 196 THR A CA 1
ATOM 1516 C C . THR A 1 196 ? 17.913 15.159 -5.986 1.00 44.31 196 THR A C 1
ATOM 1518 O O . THR A 1 196 ? 17.816 14.558 -4.924 1.00 44.31 196 THR A O 1
ATOM 1521 N N . GLU A 1 197 ? 17.393 16.381 -6.167 1.00 45.97 197 GLU A N 1
ATOM 1522 C CA . GLU A 1 197 ? 16.606 17.143 -5.179 1.00 45.97 197 GLU A CA 1
ATOM 1523 C C . GLU A 1 197 ? 15.088 17.210 -5.503 1.00 45.97 197 GLU A C 1
ATOM 1525 O O . GLU A 1 197 ? 14.343 17.946 -4.847 1.00 45.97 197 GLU A O 1
ATOM 1530 N N . ALA A 1 198 ? 14.584 16.489 -6.522 1.00 53.81 198 ALA A N 1
ATOM 1531 C CA . ALA A 1 198 ? 13.146 16.466 -6.844 1.00 53.81 198 ALA A CA 1
ATOM 1532 C C . ALA A 1 198 ? 12.365 15.596 -5.850 1.00 53.81 198 ALA A C 1
ATOM 1534 O O . ALA A 1 198 ? 12.021 14.450 -6.122 1.00 53.81 198 ALA A O 1
ATOM 1535 N N . GLY A 1 199 ? 12.101 16.168 -4.682 1.00 58.38 199 GLY A N 1
ATOM 1536 C CA . GLY A 1 199 ? 11.249 15.586 -3.646 1.00 58.38 199 GLY A CA 1
ATOM 1537 C C . GLY A 1 199 ? 11.226 16.428 -2.373 1.00 58.38 199 GLY A C 1
ATOM 1538 O O . GLY A 1 199 ? 10.205 16.495 -1.696 1.00 58.38 199 GLY A O 1
ATOM 1539 N N . ASP A 1 200 ? 12.297 17.178 -2.096 1.00 64.44 200 ASP A N 1
ATOM 1540 C CA . ASP A 1 200 ? 12.428 17.992 -0.874 1.00 64.44 200 ASP A CA 1
ATOM 1541 C C . ASP A 1 200 ? 11.392 19.122 -0.762 1.00 64.44 200 ASP A C 1
ATOM 1543 O O . ASP A 1 200 ? 11.164 19.671 0.316 1.00 64.44 200 ASP A O 1
ATOM 1547 N N . LYS A 1 201 ? 10.764 19.493 -1.883 1.00 71.94 201 LYS A N 1
ATOM 1548 C CA . LYS A 1 201 ? 9.732 20.538 -1.960 1.00 71.94 201 LYS A CA 1
ATOM 1549 C C . LYS A 1 201 ? 8.330 19.983 -2.200 1.00 71.94 201 LYS A C 1
ATOM 1551 O O . LYS A 1 201 ? 7.417 20.770 -2.457 1.00 71.94 201 LYS A O 1
ATOM 1556 N N . ASP A 1 202 ? 8.156 18.665 -2.145 1.00 86.62 202 ASP A N 1
ATOM 1557 C CA . ASP A 1 202 ? 6.841 18.066 -2.318 1.00 86.62 202 ASP A CA 1
ATOM 1558 C C . ASP A 1 202 ? 5.927 18.425 -1.140 1.00 86.62 202 ASP A C 1
ATOM 1560 O O . ASP A 1 202 ? 6.366 18.502 0.013 1.00 86.62 202 ASP A O 1
ATOM 1564 N N . PRO A 1 203 ? 4.638 18.685 -1.405 1.00 93.00 203 PRO A N 1
ATOM 1565 C CA . PRO A 1 203 ? 3.721 19.097 -0.371 1.00 93.00 203 PRO A CA 1
ATOM 1566 C C . PRO A 1 203 ? 3.371 17.894 0.505 1.00 93.00 203 PRO A C 1
ATOM 1568 O O . PRO A 1 203 ? 3.066 16.807 0.012 1.00 93.00 203 PRO A O 1
ATOM 1571 N N . VAL A 1 204 ? 3.368 18.107 1.818 1.00 92.12 204 VAL A N 1
ATOM 1572 C CA . VAL A 1 204 ? 2.981 17.104 2.813 1.00 92.12 204 VAL A CA 1
ATOM 1573 C C . VAL A 1 204 ? 1.948 17.720 3.745 1.00 92.12 204 VAL A C 1
ATOM 1575 O O . VAL A 1 204 ? 2.021 18.900 4.086 1.00 92.12 204 VAL A O 1
ATOM 1578 N N . ILE A 1 205 ? 0.985 16.908 4.167 1.00 93.94 205 ILE A N 1
ATOM 1579 C CA . ILE A 1 205 ? 0.062 17.237 5.248 1.00 93.94 205 ILE A CA 1
ATOM 1580 C C . ILE A 1 205 ? 0.272 16.249 6.390 1.00 93.94 205 ILE A C 1
ATOM 1582 O O . ILE A 1 205 ? 0.292 15.034 6.185 1.00 93.94 205 ILE A O 1
ATOM 1586 N N . ASN A 1 206 ? 0.455 16.780 7.596 1.00 94.44 206 ASN A N 1
ATOM 1587 C CA . ASN A 1 206 ? 0.670 15.962 8.781 1.00 94.44 206 ASN A CA 1
ATOM 1588 C C . ASN A 1 206 ? -0.607 15.209 9.177 1.00 94.44 206 ASN A C 1
ATOM 1590 O O . ASN A 1 206 ? -1.730 15.617 8.872 1.00 94.44 206 ASN A O 1
ATOM 1594 N N . ARG A 1 207 ? -0.438 14.092 9.884 1.00 92.75 207 ARG A N 1
ATOM 1595 C CA . ARG A 1 207 ? -1.559 13.363 10.490 1.00 92.75 207 ARG A CA 1
ATOM 1596 C C . ARG A 1 207 ? -2.165 14.183 11.629 1.00 92.75 207 ARG A C 1
ATOM 1598 O O . ARG A 1 207 ? -1.447 14.904 12.320 1.00 92.75 207 ARG A O 1
ATOM 1605 N N . PHE A 1 208 ? -3.472 14.051 11.842 1.00 93.75 208 PHE A N 1
ATOM 1606 C CA . PHE A 1 208 ? -4.117 14.598 13.037 1.00 93.75 208 PHE A CA 1
ATOM 1607 C C . PHE A 1 208 ? -3.429 14.062 14.307 1.00 93.75 208 PHE A C 1
ATOM 1609 O O . PHE A 1 208 ? -3.069 12.886 14.363 1.00 93.75 208 PHE A O 1
ATOM 1616 N N . GLY A 1 209 ? -3.218 14.931 15.299 1.00 90.75 209 GLY A N 1
ATOM 1617 C CA . GLY A 1 209 ? -2.461 14.612 16.517 1.00 90.75 209 GLY A CA 1
ATOM 1618 C C . GLY A 1 209 ? -0.941 14.747 16.389 1.00 90.75 209 GLY A C 1
ATOM 1619 O O . GLY A 1 209 ? -0.228 14.440 17.339 1.00 90.75 209 GLY A O 1
ATOM 1620 N N . TYR A 1 210 ? -0.422 15.206 15.245 1.00 92.62 210 TYR A N 1
ATOM 1621 C CA . TYR A 1 210 ? 1.004 15.492 15.081 1.00 92.62 210 TYR A CA 1
ATOM 1622 C C . TYR A 1 210 ? 1.479 16.606 16.021 1.00 92.62 210 TYR A C 1
ATOM 1624 O O . TYR A 1 210 ? 0.965 17.725 15.983 1.00 92.62 210 TYR A O 1
ATOM 1632 N N . THR A 1 211 ? 2.521 16.322 16.803 1.00 85.19 211 THR A N 1
ATOM 1633 C CA . THR A 1 211 ? 3.177 17.281 17.695 1.00 85.19 211 THR A CA 1
ATOM 1634 C C . THR A 1 211 ? 4.684 17.313 17.437 1.00 85.19 211 THR A C 1
ATOM 1636 O O . THR A 1 211 ? 5.369 16.289 17.410 1.00 85.19 211 THR A O 1
ATOM 1639 N N . ALA A 1 212 ? 5.233 18.516 17.253 1.00 78.25 212 ALA A N 1
ATOM 1640 C CA . ALA A 1 212 ? 6.675 18.739 17.186 1.00 78.25 212 ALA A CA 1
ATOM 1641 C C . ALA A 1 212 ? 7.201 18.986 18.610 1.00 78.25 212 ALA A C 1
ATOM 1643 O O . ALA A 1 212 ? 7.194 20.117 19.089 1.00 78.25 212 ALA A O 1
ATOM 1644 N N . SER A 1 213 ? 7.584 17.922 19.319 1.00 75.19 213 SER A N 1
ATOM 1645 C CA . SER A 1 213 ? 8.106 18.011 20.693 1.00 75.19 213 SER A CA 1
ATOM 1646 C C . SER A 1 213 ? 9.639 17.998 20.740 1.00 75.19 213 SER A C 1
ATOM 1648 O O . SER A 1 213 ? 10.280 17.557 19.787 1.00 75.19 213 SER A O 1
ATOM 1650 N N . GLU A 1 214 ? 10.239 18.418 21.862 1.00 68.12 214 GLU A N 1
ATOM 1651 C CA . GLU A 1 214 ? 11.701 18.379 22.074 1.00 68.12 214 GLU A CA 1
ATOM 1652 C C . GLU A 1 214 ? 12.298 16.959 21.956 1.00 68.12 214 GLU A C 1
ATOM 1654 O O . GLU A 1 214 ? 13.474 16.816 21.629 1.00 68.12 214 GLU A O 1
ATOM 1659 N N . GLY A 1 215 ? 11.489 15.909 22.154 1.00 71.94 215 GLY A N 1
ATOM 1660 C CA . GLY A 1 215 ? 11.868 14.502 21.954 1.00 71.94 215 GLY A CA 1
ATOM 1661 C C . GLY A 1 215 ? 11.724 13.990 20.513 1.00 71.94 215 GLY A C 1
ATOM 1662 O O . GLY A 1 215 ? 11.936 12.805 20.267 1.00 71.94 215 GLY A O 1
ATOM 1663 N N . GLY A 1 216 ? 11.356 14.862 19.570 1.00 82.00 216 GLY A N 1
ATOM 1664 C CA . GLY A 1 216 ? 11.069 14.526 18.177 1.00 82.00 216 GLY A CA 1
ATOM 1665 C C . GLY A 1 216 ? 9.570 14.545 17.834 1.00 82.00 216 GLY A C 1
ATOM 1666 O O . GLY A 1 216 ? 8.713 14.662 18.723 1.00 82.00 216 GLY A O 1
ATOM 1667 N N . PRO A 1 217 ? 9.239 14.474 16.531 1.00 85.50 217 PRO A N 1
ATOM 1668 C CA . PRO A 1 217 ? 7.860 14.448 16.059 1.00 85.50 217 PRO A CA 1
ATOM 1669 C C . PRO A 1 217 ? 7.163 13.135 16.439 1.00 85.50 217 PRO A C 1
ATOM 1671 O O . PRO A 1 217 ? 7.681 12.054 16.156 1.00 85.50 217 PRO A O 1
ATOM 1674 N N . HIS A 1 218 ? 5.980 13.218 17.050 1.00 89.00 218 HIS A N 1
ATOM 1675 C CA . HIS A 1 218 ? 5.152 12.054 17.388 1.00 89.00 218 HIS A CA 1
ATOM 1676 C C . HIS A 1 218 ? 3.652 12.363 17.240 1.00 89.00 218 HIS A C 1
ATOM 1678 O O . HIS A 1 218 ? 3.269 13.488 16.922 1.00 89.00 218 HIS A O 1
ATOM 1684 N N . ILE A 1 219 ? 2.807 11.341 17.416 1.00 90.88 219 ILE A N 1
ATOM 1685 C CA . ILE A 1 219 ? 1.344 11.476 17.435 1.00 90.88 219 ILE A CA 1
ATOM 1686 C C . ILE A 1 219 ? 0.873 11.397 18.886 1.00 90.88 219 ILE A C 1
ATOM 1688 O O . ILE A 1 219 ? 1.192 10.425 19.568 1.00 90.88 219 ILE A O 1
ATOM 1692 N N . SER A 1 220 ? 0.115 12.392 19.342 1.00 90.81 220 SER A N 1
ATOM 1693 C CA . SER A 1 220 ? -0.518 12.403 20.663 1.00 90.81 220 SER A CA 1
ATOM 1694 C C . SER A 1 220 ? -1.984 12.814 20.555 1.00 90.81 220 SER A C 1
ATOM 1696 O O . SER A 1 220 ? -2.329 13.724 19.799 1.00 90.81 220 SER A O 1
ATOM 1698 N N . PHE A 1 221 ? -2.836 12.132 21.324 1.00 92.44 221 PHE A N 1
ATOM 1699 C CA . PHE A 1 221 ? -4.262 12.436 21.443 1.00 92.44 221 PHE A CA 1
ATOM 1700 C C . PHE A 1 221 ? -4.653 13.012 22.812 1.00 92.44 221 PHE A C 1
ATOM 1702 O O . PHE A 1 221 ? -5.790 13.455 22.972 1.00 92.44 221 PHE A O 1
ATOM 1709 N N . GLU A 1 222 ? -3.714 13.060 23.761 1.00 90.38 222 GLU A N 1
ATOM 1710 C CA . GLU A 1 222 ? -3.907 13.542 25.135 1.00 90.38 222 GLU A CA 1
ATOM 1711 C C . GLU A 1 222 ? -4.624 14.911 25.215 1.00 90.38 222 GLU A C 1
ATOM 1713 O O . GLU A 1 222 ? -5.550 15.044 26.015 1.00 90.38 222 GLU A O 1
ATOM 1718 N N . PRO A 1 223 ? -4.318 15.921 24.367 1.00 91.06 223 PRO A N 1
ATOM 1719 C CA . PRO A 1 223 ? -4.944 17.242 24.485 1.00 91.06 223 PRO A CA 1
ATOM 1720 C C . PRO A 1 223 ? -6.413 17.305 24.030 1.00 91.06 223 PRO A C 1
ATOM 1722 O O . PRO A 1 223 ? -7.073 18.328 24.225 1.00 91.06 223 PRO A O 1
ATOM 1725 N N . PHE A 1 224 ? -6.942 16.268 23.374 1.00 93.06 224 PHE A N 1
ATOM 1726 C CA . PHE A 1 224 ? -8.232 16.322 22.678 1.00 93.06 224 PHE A CA 1
ATOM 1727 C C . PHE A 1 224 ? -9.415 15.909 23.562 1.00 93.06 224 PHE A C 1
ATOM 1729 O O . PHE A 1 224 ? -10.161 14.983 23.244 1.00 93.06 224 PHE A O 1
ATOM 1736 N N . THR A 1 225 ? -9.624 16.629 24.665 1.00 91.25 225 THR A N 1
ATOM 1737 C CA . THR A 1 225 ? -10.752 16.402 25.592 1.00 91.25 225 THR A CA 1
ATOM 1738 C C . THR A 1 225 ? -12.002 17.214 25.248 1.00 91.25 225 THR A C 1
ATOM 1740 O O . THR A 1 225 ? -13.082 16.938 25.754 1.00 91.25 225 THR A O 1
ATOM 1743 N N . SER A 1 226 ? -11.906 18.203 24.356 1.00 90.69 226 SER A N 1
ATOM 1744 C CA . SER A 1 226 ? -13.027 19.070 23.974 1.00 90.69 226 SER A CA 1
ATOM 1745 C C . SER A 1 226 ? -13.074 19.322 22.471 1.00 90.69 226 SER A C 1
ATOM 1747 O O . SER A 1 226 ? -12.064 19.205 21.773 1.00 90.69 226 SER A O 1
ATOM 1749 N N . TRP A 1 227 ? -14.242 19.732 21.960 1.00 90.62 227 TRP A N 1
ATOM 1750 C CA . TRP A 1 227 ? -14.379 20.086 20.543 1.00 90.62 227 TRP A CA 1
ATOM 1751 C C . TRP A 1 227 ? -13.435 21.223 20.139 1.00 90.62 227 TRP A C 1
ATOM 1753 O O . TRP A 1 227 ? -12.859 21.179 19.057 1.00 90.62 227 TRP A O 1
ATOM 1763 N N . ALA A 1 228 ? -13.225 22.210 21.016 1.00 90.50 228 ALA A N 1
ATOM 1764 C CA . ALA A 1 228 ? -12.285 23.294 20.758 1.00 90.50 228 ALA A CA 1
ATOM 1765 C C . ALA A 1 228 ? -10.877 22.742 20.481 1.00 90.50 228 ALA A C 1
ATOM 1767 O O . ALA A 1 228 ? -10.305 23.051 19.439 1.00 90.50 228 ALA A O 1
ATOM 1768 N N . ALA A 1 229 ? -10.377 21.846 21.338 1.00 92.56 229 ALA A N 1
ATOM 1769 C CA . ALA A 1 229 ? -9.069 21.220 21.157 1.00 92.56 229 ALA A CA 1
ATOM 1770 C C . ALA A 1 229 ? -8.989 20.378 19.872 1.00 92.56 229 ALA A C 1
ATOM 1772 O O . ALA A 1 229 ? -8.020 20.496 19.125 1.00 92.56 229 ALA A O 1
ATOM 1773 N N . VAL A 1 230 ? -10.018 19.574 19.574 1.00 93.19 230 VAL A N 1
ATOM 1774 C CA . VAL A 1 230 ? -10.085 18.784 18.329 1.00 93.19 230 VAL A CA 1
ATOM 1775 C C . VAL A 1 230 ? -10.069 19.699 17.102 1.00 93.19 230 VAL A C 1
ATOM 1777 O O . VAL A 1 230 ? -9.307 19.474 16.165 1.00 93.19 230 VAL A O 1
ATOM 1780 N N . SER A 1 231 ? -10.873 20.763 17.116 1.00 92.81 231 SER A N 1
ATOM 1781 C CA . SER A 1 231 ? -10.954 21.722 16.014 1.00 92.81 231 SER A CA 1
ATOM 1782 C C . SER A 1 231 ? -9.624 22.445 15.781 1.00 92.81 231 SER A C 1
ATOM 1784 O O . SER A 1 231 ? -9.201 22.570 14.635 1.00 92.81 231 SER A O 1
ATOM 1786 N N . THR A 1 232 ? -8.918 22.831 16.851 1.00 93.44 232 THR A N 1
ATOM 1787 C CA . THR A 1 232 ? -7.571 23.414 16.775 1.00 93.44 232 THR A CA 1
ATOM 1788 C C . THR A 1 232 ? -6.551 22.410 16.241 1.00 93.44 232 THR A C 1
ATOM 1790 O O . THR A 1 232 ? -5.744 22.771 15.393 1.00 93.44 232 THR A O 1
ATOM 1793 N N . GLY A 1 233 ? -6.627 21.138 16.643 1.00 93.69 233 GLY A N 1
ATOM 1794 C CA . GLY A 1 233 ? -5.738 20.096 16.120 1.00 93.69 233 GLY A CA 1
ATOM 1795 C C . GLY A 1 233 ? -5.836 19.927 14.600 1.00 93.69 233 GLY A C 1
ATOM 1796 O O . GLY A 1 233 ? -4.814 19.786 13.930 1.00 93.69 233 GLY A O 1
ATOM 1797 N N . PHE A 1 234 ? -7.048 19.987 14.034 1.00 95.62 234 PHE A N 1
ATOM 1798 C CA . PHE A 1 234 ? -7.230 19.995 12.578 1.00 95.62 234 PHE A CA 1
ATOM 1799 C C . PHE A 1 234 ? -6.771 21.310 11.933 1.00 95.62 234 PHE A C 1
ATOM 1801 O O . PHE A 1 234 ? -6.182 21.289 10.850 1.00 95.62 234 PHE A O 1
ATOM 1808 N N . ASP A 1 235 ? -7.035 22.443 12.585 1.00 95.50 235 ASP A N 1
ATOM 1809 C CA . ASP A 1 235 ? -6.612 23.762 12.114 1.00 95.50 235 ASP A CA 1
ATOM 1810 C C . ASP A 1 235 ? -5.087 23.848 11.952 1.00 95.50 235 ASP A C 1
ATOM 1812 O O . ASP A 1 235 ? -4.594 24.266 10.903 1.00 95.50 235 ASP A O 1
ATOM 1816 N N . ASP A 1 236 ? -4.338 23.372 12.949 1.00 94.56 236 ASP A N 1
ATOM 1817 C CA . ASP A 1 236 ? -2.876 23.415 12.980 1.00 94.56 236 ASP A CA 1
ATOM 1818 C C . ASP A 1 236 ? -2.243 22.589 11.851 1.00 94.56 236 ASP A C 1
ATOM 1820 O O . ASP A 1 236 ? -1.339 23.070 11.158 1.00 94.56 236 ASP A O 1
ATOM 1824 N N . VAL A 1 237 ? -2.738 21.367 11.607 1.00 95.50 237 VAL A N 1
ATOM 1825 C CA . VAL A 1 237 ? -2.225 20.524 10.511 1.00 95.50 237 VAL A CA 1
ATOM 1826 C C . VAL A 1 237 ? -2.573 21.096 9.136 1.00 95.50 237 VAL A C 1
ATOM 1828 O O . VAL A 1 237 ? -1.748 21.014 8.224 1.00 95.50 237 VAL A O 1
ATOM 1831 N N . CYS A 1 238 ? -3.748 21.719 8.982 1.00 96.75 238 CYS A N 1
ATOM 1832 C CA . CYS A 1 238 ? -4.128 22.396 7.742 1.00 96.75 238 CYS A CA 1
ATOM 1833 C C . CYS A 1 238 ? -3.230 23.615 7.504 1.00 96.75 238 CYS A C 1
ATOM 1835 O O . CYS A 1 238 ? -2.602 23.720 6.453 1.00 96.75 238 CYS A O 1
ATOM 1837 N N . LYS A 1 239 ? -3.094 24.490 8.504 1.00 96.69 239 LYS A N 1
ATOM 1838 C CA . LYS A 1 239 ? -2.263 25.700 8.454 1.00 96.69 239 LYS A CA 1
ATOM 1839 C C . LYS A 1 239 ? -0.806 25.398 8.095 1.00 96.69 239 LYS A C 1
ATOM 1841 O O . LYS A 1 239 ? -0.195 26.141 7.330 1.00 96.69 239 LYS A O 1
ATOM 1846 N N . ALA A 1 240 ? -0.244 24.307 8.619 1.00 95.19 240 ALA A N 1
ATOM 1847 C CA . ALA A 1 240 ? 1.115 23.882 8.289 1.00 95.19 240 ALA A CA 1
ATOM 1848 C C . ALA A 1 240 ? 1.272 23.437 6.818 1.00 95.19 240 ALA A C 1
ATOM 1850 O O . ALA A 1 240 ? 2.337 23.635 6.233 1.00 95.19 240 ALA A O 1
ATOM 1851 N N . ALA A 1 241 ? 0.226 22.866 6.212 1.00 96.69 241 ALA A N 1
ATOM 1852 C CA . ALA A 1 241 ? 0.255 22.353 4.840 1.00 96.69 241 ALA A CA 1
ATOM 1853 C C . ALA A 1 241 ? 0.065 23.443 3.764 1.00 96.69 241 ALA A C 1
ATOM 1855 O O . ALA A 1 241 ? 0.592 23.308 2.660 1.00 96.69 241 ALA A O 1
ATOM 1856 N N . GLU A 1 242 ? -0.645 24.536 4.069 1.00 97.25 242 GLU A N 1
ATOM 1857 C CA . GLU A 1 242 ? -0.950 25.642 3.136 1.00 97.25 242 GLU A CA 1
ATOM 1858 C C . GLU A 1 242 ? 0.267 26.169 2.345 1.00 97.25 242 GLU A C 1
ATOM 1860 O O . GLU A 1 242 ? 0.207 26.179 1.109 1.00 97.25 242 GLU A O 1
ATOM 1865 N N . PRO A 1 243 ? 1.386 26.579 2.984 1.00 96.00 243 PRO A N 1
ATOM 1866 C CA . PRO A 1 243 ? 2.543 27.101 2.255 1.00 96.00 243 PRO A CA 1
ATOM 1867 C C . PRO A 1 243 ? 3.254 26.034 1.414 1.00 96.00 243 PRO A C 1
ATOM 1869 O O . PRO A 1 243 ? 3.803 26.360 0.357 1.00 96.00 243 PRO A O 1
ATOM 1872 N N . LEU A 1 244 ? 3.230 24.772 1.855 1.00 95.38 244 LEU A N 1
ATOM 1873 C CA . LEU A 1 244 ? 3.835 23.651 1.133 1.00 95.38 244 LEU A CA 1
ATOM 1874 C C . LEU A 1 244 ? 3.053 23.366 -0.155 1.00 95.38 244 LEU A C 1
ATOM 1876 O O . LEU A 1 244 ? 3.642 23.321 -1.234 1.00 95.38 244 LEU A O 1
ATOM 1880 N N . ILE A 1 245 ? 1.721 23.275 -0.056 1.00 96.75 245 ILE A N 1
ATOM 1881 C CA . ILE A 1 245 ? 0.819 23.072 -1.200 1.00 96.75 245 ILE A CA 1
ATOM 1882 C C . ILE A 1 245 ? 0.977 24.207 -2.218 1.00 96.75 245 ILE A C 1
ATOM 1884 O O . ILE A 1 245 ? 1.214 23.944 -3.398 1.00 96.75 245 ILE A O 1
ATOM 1888 N N . GLY A 1 246 ? 0.903 25.468 -1.775 1.00 94.88 246 GLY A N 1
ATOM 1889 C CA . GLY A 1 246 ? 1.017 26.621 -2.671 1.00 94.88 246 GLY A CA 1
ATOM 1890 C C . GLY A 1 246 ? 2.354 26.680 -3.414 1.00 94.88 246 GLY A C 1
ATOM 1891 O O . GLY A 1 246 ? 2.385 26.869 -4.632 1.00 94.88 246 GLY A O 1
ATOM 1892 N N . THR A 1 247 ? 3.464 26.450 -2.705 1.00 92.94 247 THR A N 1
ATOM 1893 C CA . THR A 1 247 ? 4.812 26.473 -3.297 1.00 92.94 247 THR A CA 1
ATOM 1894 C C . THR A 1 247 ? 5.004 25.348 -4.313 1.00 92.94 247 THR A C 1
ATOM 1896 O O . THR A 1 247 ? 5.521 25.590 -5.410 1.00 92.94 247 THR A O 1
ATOM 1899 N N . ALA A 1 248 ? 4.563 24.134 -3.983 1.00 92.56 248 ALA A N 1
ATOM 1900 C CA . ALA A 1 248 ? 4.693 22.973 -4.854 1.00 92.56 248 ALA A CA 1
ATOM 1901 C C . ALA A 1 248 ? 3.867 23.123 -6.141 1.00 92.56 248 ALA A C 1
ATOM 1903 O O . ALA A 1 248 ? 4.391 22.947 -7.243 1.00 92.56 248 ALA A O 1
ATOM 1904 N N . PHE A 1 249 ? 2.598 23.534 -6.023 1.00 94.12 249 PHE A N 1
ATOM 1905 C CA . PHE A 1 249 ? 1.697 23.713 -7.167 1.00 94.12 249 PHE A CA 1
ATOM 1906 C C . PHE A 1 249 ? 2.198 24.806 -8.115 1.00 94.12 249 PHE A C 1
ATOM 1908 O O . PHE A 1 249 ? 2.207 24.625 -9.336 1.00 94.12 249 PHE A O 1
ATOM 1915 N N . LYS A 1 250 ? 2.679 25.924 -7.559 1.00 92.25 250 LYS A N 1
ATOM 1916 C CA . LYS A 1 250 ? 3.300 26.994 -8.342 1.00 92.25 250 LYS A CA 1
ATOM 1917 C C . LYS A 1 250 ? 4.520 26.482 -9.106 1.00 92.25 250 LYS A C 1
ATOM 1919 O O . LYS A 1 250 ? 4.611 26.699 -10.313 1.00 92.25 250 LYS A O 1
ATOM 1924 N N . SER A 1 251 ? 5.416 25.774 -8.419 1.00 87.56 251 SER A N 1
ATOM 1925 C CA . SER A 1 251 ? 6.669 25.265 -8.989 1.00 87.56 251 SER A CA 1
ATOM 1926 C C . SER A 1 251 ? 6.429 24.264 -10.120 1.00 87.56 251 SER A C 1
ATOM 1928 O O . SER A 1 251 ? 7.021 24.399 -11.192 1.00 87.56 251 SER A O 1
ATOM 1930 N N . VAL A 1 252 ? 5.521 23.298 -9.927 1.00 86.12 252 VAL A N 1
ATOM 1931 C CA . VAL A 1 252 ? 5.215 22.305 -10.968 1.00 86.12 252 VAL A CA 1
ATOM 1932 C C . VAL A 1 252 ? 4.523 22.945 -12.171 1.00 86.12 252 VAL A C 1
ATOM 1934 O O . VAL A 1 252 ? 4.835 22.589 -13.303 1.00 86.12 252 VAL A O 1
ATOM 1937 N N . TYR A 1 253 ? 3.642 23.934 -11.972 1.00 88.88 253 TYR A N 1
ATOM 1938 C CA . TYR A 1 253 ? 3.004 24.632 -13.091 1.00 88.88 253 TYR A CA 1
ATOM 1939 C C . TYR A 1 253 ? 4.018 25.422 -13.927 1.00 88.88 253 TYR A C 1
ATOM 1941 O O . TYR A 1 253 ? 4.003 25.323 -15.153 1.00 88.88 253 TYR A O 1
ATOM 1949 N N . GLU A 1 254 ? 4.940 26.149 -13.284 1.00 85.19 254 GLU A N 1
ATOM 1950 C CA . GLU A 1 254 ? 6.025 26.863 -13.974 1.00 85.19 254 GLU A CA 1
ATOM 1951 C C . GLU A 1 254 ? 6.893 25.926 -14.817 1.00 85.19 254 GLU A C 1
ATOM 1953 O O . GLU A 1 254 ? 7.243 26.256 -15.950 1.00 85.19 254 GLU A O 1
ATOM 1958 N N . LEU A 1 255 ? 7.183 24.731 -14.300 1.00 78.56 255 LEU A N 1
ATOM 1959 C CA . LEU A 1 255 ? 7.987 23.731 -14.997 1.00 78.56 255 LEU A CA 1
ATOM 1960 C C . LEU A 1 255 ? 7.317 23.220 -16.284 1.00 78.56 255 LEU A C 1
ATOM 1962 O O . LEU A 1 255 ? 7.997 22.910 -17.266 1.00 78.56 255 LEU A O 1
ATOM 1966 N N . VAL A 1 256 ? 5.985 23.107 -16.287 1.00 78.12 256 VAL A N 1
ATOM 1967 C CA . VAL A 1 256 ? 5.245 22.394 -17.342 1.00 78.12 256 VAL A CA 1
ATOM 1968 C C . VAL A 1 256 ? 4.485 23.316 -18.291 1.00 78.12 256 VAL A C 1
ATOM 1970 O O . VAL A 1 256 ? 4.106 22.867 -19.375 1.00 78.12 256 VAL A O 1
ATOM 1973 N N . LYS A 1 257 ? 4.267 24.593 -17.938 1.00 79.44 257 LYS A N 1
ATOM 1974 C CA . LYS A 1 257 ? 3.381 25.500 -18.689 1.00 79.44 257 LYS A CA 1
ATOM 1975 C C . LYS A 1 257 ? 3.784 25.701 -20.144 1.00 79.44 257 LYS A C 1
ATOM 1977 O O . LYS A 1 257 ? 2.940 25.552 -21.026 1.00 79.44 257 LYS A O 1
ATOM 1982 N N . GLU A 1 258 ? 5.065 25.944 -20.415 1.00 73.62 258 GLU A N 1
ATOM 1983 C CA . GLU A 1 258 ? 5.560 26.124 -21.786 1.00 73.62 258 GLU A CA 1
ATOM 1984 C C . GLU A 1 258 ? 5.433 24.831 -22.595 1.00 73.62 258 GLU A C 1
ATOM 1986 O O . GLU A 1 258 ? 5.059 24.840 -23.766 1.00 73.62 258 GLU A O 1
ATOM 1991 N N . LYS A 1 259 ? 5.708 23.699 -21.943 1.00 67.19 259 LYS A N 1
ATOM 1992 C CA . LYS A 1 259 ? 5.791 22.391 -22.588 1.00 67.19 259 LYS A CA 1
ATOM 1993 C C . LYS A 1 259 ? 4.414 21.786 -22.884 1.00 67.19 259 LYS A C 1
ATOM 1995 O O . LYS A 1 259 ? 4.247 21.103 -23.890 1.00 67.19 259 LYS A O 1
ATOM 2000 N N . LEU A 1 260 ? 3.420 22.052 -22.035 1.00 72.31 260 LEU A N 1
ATOM 2001 C CA . LEU A 1 260 ? 2.040 21.588 -22.210 1.00 72.31 260 LEU A CA 1
ATOM 2002 C C . LEU A 1 260 ? 1.146 22.587 -22.964 1.00 72.31 260 LEU A C 1
ATOM 2004 O O . LEU A 1 260 ? 0.018 22.223 -23.312 1.00 72.31 260 LEU A O 1
ATOM 2008 N N . GLY A 1 261 ? 1.648 23.794 -23.262 1.00 74.62 261 GLY A N 1
ATOM 2009 C CA . GLY A 1 261 ? 0.896 24.864 -23.925 1.00 74.62 261 GLY A CA 1
ATOM 2010 C C . GLY A 1 261 ? -0.181 25.476 -23.026 1.00 74.62 261 GLY A C 1
ATOM 2011 O O . GLY A 1 261 ? -1.295 25.722 -23.485 1.00 74.62 261 GLY A O 1
ATOM 2012 N N . LEU A 1 262 ? 0.122 25.640 -21.736 1.00 83.12 262 LEU A N 1
ATOM 2013 C CA . LEU A 1 262 ? -0.795 26.192 -20.735 1.00 83.12 262 LEU A CA 1
ATOM 2014 C C . LEU A 1 262 ? -0.730 27.726 -20.700 1.00 83.12 262 LEU A C 1
ATOM 2016 O O . LEU A 1 262 ? 0.125 28.343 -21.335 1.00 83.12 262 LEU A O 1
ATOM 2020 N N . ASP A 1 263 ? -1.646 28.339 -19.947 1.00 87.38 263 ASP A N 1
ATOM 2021 C CA . ASP A 1 263 ? -1.677 29.790 -19.745 1.00 87.38 263 ASP A CA 1
ATOM 2022 C C . ASP A 1 263 ? -0.342 30.276 -19.139 1.00 87.38 263 ASP A C 1
ATOM 2024 O O . ASP A 1 263 ? 0.125 29.663 -18.169 1.00 87.38 263 ASP A O 1
ATOM 2028 N N . PRO A 1 264 ? 0.289 31.338 -19.685 1.00 85.25 264 PRO A N 1
ATOM 2029 C CA . PRO A 1 264 ? 1.506 31.912 -19.114 1.00 85.25 264 PRO A CA 1
ATOM 2030 C C . PRO A 1 264 ? 1.331 32.417 -17.674 1.00 85.25 264 PRO A C 1
ATOM 2032 O O . PRO A 1 264 ? 2.316 32.426 -16.927 1.00 85.25 264 PRO A O 1
ATOM 2035 N N . VAL A 1 265 ? 0.114 32.827 -17.293 1.00 92.88 265 VAL A N 1
ATOM 2036 C CA . VAL A 1 265 ? -0.241 33.225 -15.927 1.00 92.88 265 VAL A CA 1
ATOM 2037 C C . VAL A 1 265 ? -0.434 31.976 -15.074 1.00 92.88 265 VAL A C 1
ATOM 2039 O O . VAL A 1 265 ? -1.179 31.062 -15.434 1.00 92.88 265 VAL A O 1
ATOM 2042 N N . ASN A 1 266 ? 0.238 31.935 -13.926 1.00 91.69 266 ASN A N 1
ATOM 2043 C CA . ASN A 1 266 ? 0.162 30.802 -13.021 1.00 91.69 266 ASN A CA 1
ATOM 2044 C C . ASN A 1 266 ? -1.127 30.876 -12.182 1.00 91.69 266 ASN A C 1
ATOM 2046 O O . ASN A 1 266 ? -1.287 31.807 -11.392 1.00 91.69 266 ASN A O 1
ATOM 2050 N N . PRO A 1 267 ? -2.056 29.908 -12.300 1.00 93.62 267 PRO A N 1
ATOM 2051 C CA . PRO A 1 267 ? -3.313 29.940 -11.554 1.00 93.62 267 PRO A CA 1
ATOM 2052 C C . PRO A 1 267 ? -3.122 29.715 -10.046 1.00 93.62 267 PRO A C 1
ATOM 2054 O O . PRO A 1 267 ? -4.062 29.918 -9.281 1.00 93.62 267 PRO A O 1
ATOM 2057 N N . PHE A 1 268 ? -1.930 29.298 -9.607 1.00 95.81 268 PHE A N 1
ATOM 2058 C CA . PHE A 1 268 ? -1.635 28.965 -8.215 1.00 95.81 268 PHE A CA 1
ATOM 2059 C C . PHE A 1 268 ? -0.902 30.080 -7.458 1.00 95.81 268 PHE A C 1
ATOM 2061 O O . PHE A 1 268 ? -0.541 29.880 -6.300 1.00 95.81 268 PHE A O 1
ATOM 2068 N N . ASP A 1 269 ? -0.704 31.257 -8.067 1.00 93.62 269 ASP A N 1
ATOM 2069 C CA . ASP A 1 269 ? 0.030 32.370 -7.444 1.00 93.62 269 ASP A CA 1
ATOM 2070 C C . ASP A 1 269 ? -0.562 32.815 -6.095 1.00 93.62 269 ASP A C 1
ATOM 2072 O O . ASP A 1 269 ? 0.198 33.135 -5.187 1.00 93.62 269 ASP A O 1
ATOM 2076 N N . SER A 1 270 ? -1.891 32.763 -5.944 1.00 95.06 270 SER A N 1
ATOM 2077 C CA . SER A 1 270 ? -2.604 33.097 -4.698 1.00 95.06 270 SER A CA 1
ATOM 2078 C C . SER A 1 270 ? -3.163 31.878 -3.960 1.00 95.06 270 SER A C 1
ATOM 2080 O O . SER A 1 270 ? -4.048 32.015 -3.115 1.00 95.06 270 SER A O 1
ATOM 2082 N N . LEU A 1 271 ? -2.690 30.663 -4.270 1.00 95.81 271 LEU A N 1
ATOM 2083 C CA . LEU A 1 271 ? -3.261 29.443 -3.693 1.00 95.81 271 LEU A CA 1
ATOM 2084 C C . LEU A 1 271 ? -3.126 29.411 -2.165 1.00 95.81 271 LEU A C 1
ATOM 2086 O O . LEU A 1 271 ? -4.116 29.164 -1.483 1.00 95.81 271 LEU A O 1
ATOM 2090 N N . THR A 1 272 ? -1.948 29.731 -1.622 1.00 96.56 272 THR A N 1
ATOM 2091 C CA . THR A 1 272 ? -1.717 29.772 -0.167 1.00 96.56 272 THR A CA 1
ATOM 2092 C C . THR A 1 272 ? -2.698 30.713 0.536 1.00 96.56 272 THR A C 1
ATOM 2094 O O . THR A 1 272 ? -3.326 30.334 1.519 1.00 96.56 272 THR A O 1
ATOM 2097 N N . GLU A 1 273 ? -2.887 31.923 0.003 1.00 97.19 273 GLU A N 1
ATOM 2098 C CA . GLU A 1 273 ? -3.791 32.926 0.579 1.00 97.19 273 GLU A CA 1
ATOM 2099 C C . GLU A 1 273 ? -5.263 32.514 0.462 1.00 97.19 273 GLU A C 1
ATOM 2101 O O . GLU A 1 273 ? -6.065 32.795 1.352 1.00 97.19 273 GLU A O 1
ATOM 2106 N N . ASN A 1 274 ? -5.634 31.850 -0.636 1.00 96.12 274 ASN A N 1
ATOM 2107 C CA . ASN A 1 274 ? -6.988 31.344 -0.844 1.00 96.12 274 ASN A CA 1
ATOM 2108 C C . ASN A 1 274 ? -7.318 30.212 0.136 1.00 96.12 274 ASN A C 1
ATOM 2110 O O . ASN A 1 274 ? -8.404 30.216 0.716 1.00 96.12 274 ASN A O 1
ATOM 2114 N N . LEU A 1 275 ? -6.381 29.284 0.358 1.00 97.06 275 LEU A N 1
ATOM 2115 C CA . LEU A 1 275 ? -6.520 28.214 1.348 1.00 97.06 275 LEU A CA 1
ATOM 2116 C C . LEU A 1 275 ? -6.601 28.783 2.770 1.00 97.06 275 LEU A C 1
ATOM 2118 O O . LEU A 1 275 ? -7.518 28.433 3.510 1.00 97.06 275 LEU A O 1
ATOM 2122 N N . GLN A 1 276 ? -5.743 29.751 3.109 1.00 96.94 276 GLN A N 1
ATOM 2123 C CA . GLN A 1 276 ? -5.786 30.425 4.406 1.00 96.94 276 GLN A CA 1
ATOM 2124 C C . GLN A 1 276 ? -7.150 31.087 4.664 1.00 96.94 276 GLN A C 1
ATOM 2126 O O . GLN A 1 276 ? -7.731 30.906 5.733 1.00 96.94 276 GLN A O 1
ATOM 2131 N N . LYS A 1 277 ? -7.696 31.823 3.684 1.00 96.44 277 LYS A N 1
ATOM 2132 C CA . LYS A 1 277 ? -9.027 32.449 3.800 1.00 96.44 277 LYS A CA 1
ATOM 2133 C C . LYS A 1 277 ? -10.138 31.416 3.976 1.00 96.44 277 LYS A C 1
ATOM 2135 O O . LYS A 1 277 ? -11.059 31.647 4.756 1.00 96.44 277 LYS A O 1
ATOM 2140 N N . LEU A 1 278 ? -10.058 30.294 3.259 1.00 95.50 278 LEU A N 1
ATOM 2141 C CA . LEU A 1 278 ? -11.013 29.194 3.380 1.00 95.50 278 LEU A CA 1
ATOM 2142 C C . LEU A 1 278 ? -10.984 28.599 4.797 1.00 95.50 278 LEU A C 1
ATOM 2144 O O . LEU A 1 278 ? -12.033 28.475 5.430 1.00 95.50 278 LEU A O 1
ATOM 2148 N N . ARG A 1 279 ? -9.785 28.300 5.316 1.00 96.25 279 ARG A N 1
ATOM 2149 C CA . ARG A 1 279 ? -9.558 27.792 6.679 1.00 96.25 279 ARG A CA 1
ATOM 2150 C C . ARG A 1 279 ? -10.081 28.761 7.738 1.00 96.25 279 ARG A C 1
ATOM 2152 O O . ARG A 1 279 ? -10.855 28.367 8.606 1.00 96.25 279 ARG A O 1
ATOM 2159 N N . GLU A 1 280 ? -9.737 30.043 7.632 1.00 95.31 280 GLU A N 1
ATOM 2160 C CA . GLU A 1 280 ? -10.220 31.090 8.542 1.00 95.31 280 GLU A CA 1
ATOM 2161 C C . GLU A 1 280 ? -11.750 31.240 8.491 1.00 95.31 280 GLU A C 1
ATOM 2163 O O . GLU A 1 280 ? -12.389 31.418 9.530 1.00 95.31 280 GLU A O 1
ATOM 2168 N N . GLY A 1 281 ? -12.357 31.101 7.307 1.00 92.94 281 GLY A N 1
ATOM 2169 C CA . GLY A 1 281 ? -13.810 31.076 7.132 1.00 92.94 281 GLY A CA 1
ATOM 2170 C C . GLY A 1 281 ? -14.478 29.895 7.843 1.00 92.94 281 GLY A C 1
ATOM 2171 O O . GLY A 1 281 ? -15.504 30.076 8.504 1.00 92.94 281 GLY A O 1
ATOM 2172 N N . VAL A 1 282 ? -13.880 28.702 7.767 1.00 92.12 282 VAL A N 1
ATOM 2173 C CA . VAL A 1 282 ? -14.325 27.511 8.514 1.00 92.12 282 VAL A CA 1
ATOM 2174 C C . VAL A 1 282 ? -14.203 27.733 10.025 1.00 92.12 282 VAL A C 1
ATOM 2176 O O . VAL A 1 282 ? -15.151 27.452 10.765 1.00 92.12 282 VAL A O 1
ATOM 2179 N N . GLY A 1 283 ? -13.088 28.302 10.487 1.00 90.12 283 GLY A N 1
ATOM 2180 C CA . GLY A 1 283 ? -12.882 28.659 11.892 1.00 90.12 283 GLY A CA 1
ATOM 2181 C C . GLY A 1 283 ? -13.926 29.650 12.413 1.00 90.12 283 GLY A C 1
ATOM 2182 O O . GLY A 1 283 ? -14.530 29.422 13.462 1.00 90.12 283 GLY A O 1
ATOM 2183 N N . ALA A 1 284 ? -14.228 30.700 11.644 1.00 87.88 284 ALA A N 1
ATOM 2184 C CA . ALA A 1 284 ? -15.240 31.701 11.992 1.00 87.88 284 ALA A CA 1
ATOM 2185 C C . ALA A 1 284 ? -16.664 31.119 12.115 1.00 87.88 284 ALA A C 1
ATOM 2187 O O . ALA A 1 284 ? -17.495 31.670 12.836 1.00 87.88 284 ALA A O 1
ATOM 2188 N N . ARG A 1 285 ? -16.945 29.988 11.452 1.00 84.50 285 ARG A N 1
ATOM 2189 C CA . ARG A 1 285 ? -18.214 29.240 11.533 1.00 84.50 285 ARG A CA 1
ATOM 2190 C C . ARG A 1 285 ? -18.219 28.157 12.625 1.00 84.50 285 ARG A C 1
ATOM 2192 O O . ARG A 1 285 ? -19.066 27.268 12.610 1.00 84.50 285 ARG A O 1
ATOM 2199 N N . GLY A 1 286 ? -17.288 28.217 13.580 1.00 79.50 286 GLY A N 1
ATOM 2200 C CA . GLY A 1 286 ? -17.216 27.292 14.718 1.00 79.50 286 GLY A CA 1
ATOM 2201 C C . GLY A 1 286 ? -16.444 25.999 14.439 1.00 79.50 286 GLY A C 1
ATOM 2202 O O . GLY A 1 286 ? -16.532 25.052 15.222 1.00 79.50 286 GLY A O 1
ATOM 2203 N N . GLY A 1 287 ? -15.713 25.931 13.322 1.00 86.94 287 GLY A N 1
ATOM 2204 C CA . GLY A 1 287 ? -14.756 24.862 13.033 1.00 86.94 287 GLY A CA 1
ATOM 2205 C C . GLY A 1 287 ? -15.356 23.492 12.716 1.00 86.94 287 GLY A C 1
ATOM 2206 O O . GLY A 1 287 ? -14.603 22.569 12.426 1.00 86.94 287 GLY A O 1
ATOM 2207 N N . ARG A 1 288 ? -16.690 23.329 12.720 1.00 85.62 288 ARG A N 1
ATOM 2208 C CA . ARG A 1 288 ? -17.374 22.039 12.459 1.00 85.62 288 ARG A CA 1
ATOM 2209 C C . ARG A 1 288 ? -16.931 21.370 11.158 1.00 85.62 288 ARG A C 1
ATOM 2211 O O . ARG A 1 288 ? -17.007 20.156 11.052 1.00 85.62 288 ARG A O 1
ATOM 2218 N N . GLN A 1 289 ? -16.457 22.155 10.189 1.00 89.62 289 GLN A N 1
ATOM 2219 C CA . GLN A 1 289 ? -16.060 21.673 8.870 1.00 89.62 289 GLN A CA 1
ATOM 2220 C C . GLN A 1 289 ? -14.587 21.270 8.730 1.00 89.62 289 GLN A C 1
ATOM 2222 O O . GLN A 1 289 ? -14.195 20.792 7.665 1.00 89.62 289 GLN A O 1
ATOM 2227 N N . TYR A 1 290 ? -13.779 21.420 9.782 1.00 92.88 290 TYR A N 1
ATOM 2228 C CA . TYR A 1 290 ? -12.354 21.107 9.732 1.00 92.88 290 TYR A CA 1
ATOM 2229 C C . TYR A 1 290 ? -12.009 19.660 9.341 1.00 92.88 290 TYR A C 1
ATOM 2231 O O . TYR A 1 290 ? -11.085 19.510 8.544 1.00 92.88 290 TYR A O 1
ATOM 2239 N N . PRO A 1 291 ? -12.724 18.609 9.796 1.00 92.69 291 PRO A N 1
ATOM 2240 C CA . PRO A 1 291 ? -12.409 17.241 9.376 1.00 92.69 291 PRO A CA 1
ATOM 2241 C C . PRO A 1 291 ? -12.476 17.063 7.847 1.00 92.69 291 PRO A C 1
ATOM 2243 O O . PRO A 1 291 ? -11.558 16.540 7.221 1.00 92.69 291 PRO A O 1
ATOM 2246 N N . TRP A 1 292 ? -13.499 17.626 7.194 1.00 92.44 292 TRP A N 1
ATOM 2247 C CA . TRP A 1 292 ? -13.602 17.571 5.729 1.00 92.44 292 TRP A CA 1
ATOM 2248 C C . TRP A 1 292 ? -12.636 18.523 5.021 1.00 92.44 292 TRP A C 1
ATOM 2250 O O . TRP A 1 292 ? -12.216 18.232 3.903 1.00 92.44 292 TRP A O 1
ATOM 2260 N N . LEU A 1 293 ? -12.274 19.652 5.645 1.00 95.00 293 LEU A N 1
ATOM 2261 C CA . LEU A 1 293 ? -11.240 20.548 5.115 1.00 95.00 293 LEU A CA 1
ATOM 2262 C C . LEU A 1 293 ? -9.874 19.847 5.089 1.00 95.00 293 LEU A C 1
ATOM 2264 O O . LEU A 1 293 ? -9.142 19.948 4.105 1.00 95.00 293 LEU A O 1
ATOM 2268 N N . TYR A 1 294 ? -9.573 19.086 6.139 1.00 95.69 294 TYR A N 1
ATOM 2269 C CA . TYR A 1 294 ? -8.389 18.244 6.222 1.00 95.69 294 TYR A CA 1
ATOM 2270 C C . TYR A 1 294 ? -8.354 17.197 5.100 1.00 95.69 294 TYR A C 1
ATOM 2272 O O . TYR A 1 294 ? -7.347 17.075 4.399 1.00 95.69 294 TYR A O 1
ATOM 2280 N N . ASP A 1 295 ? -9.468 16.500 4.856 1.00 94.06 295 ASP A N 1
ATOM 2281 C CA . ASP A 1 295 ? -9.582 15.565 3.730 1.00 94.06 295 ASP A CA 1
ATOM 2282 C C . ASP A 1 295 ? -9.417 16.258 2.366 1.00 94.06 295 ASP A C 1
ATOM 2284 O O . ASP A 1 295 ? -8.765 15.712 1.477 1.00 94.06 295 ASP A O 1
ATOM 2288 N N . TYR A 1 296 ? -9.943 17.474 2.200 1.00 96.12 296 TYR A N 1
ATOM 2289 C CA . TYR A 1 296 ? -9.744 18.269 0.986 1.00 96.12 296 TYR A CA 1
ATOM 2290 C C . TYR A 1 296 ? -8.261 18.603 0.751 1.00 96.12 296 TYR A C 1
ATOM 2292 O O . TYR A 1 296 ? -7.772 18.489 -0.374 1.00 96.12 296 TYR A O 1
ATOM 2300 N N . TYR A 1 297 ? -7.507 18.951 1.799 1.00 97.25 297 TYR A N 1
ATOM 2301 C CA . TYR A 1 297 ? -6.069 19.218 1.672 1.00 97.25 297 TYR A CA 1
ATOM 2302 C C . TYR A 1 297 ? -5.290 17.942 1.330 1.00 97.25 297 TYR A C 1
ATOM 2304 O O . TYR A 1 297 ? -4.360 17.984 0.521 1.00 97.25 297 TYR A O 1
ATOM 2312 N N . ARG A 1 298 ? -5.693 16.789 1.880 1.00 95.56 298 ARG A N 1
ATOM 2313 C CA . ARG A 1 298 ? -5.136 15.485 1.482 1.00 95.56 298 ARG A CA 1
ATOM 2314 C C . ARG A 1 298 ? -5.384 15.186 0.011 1.00 95.56 298 ARG A C 1
ATOM 2316 O O . ARG A 1 298 ? -4.487 14.669 -0.650 1.00 95.56 298 ARG A O 1
ATOM 2323 N N . ASP A 1 299 ? -6.549 15.542 -0.517 1.00 95.44 299 ASP A N 1
ATOM 2324 C CA . ASP A 1 299 ? -6.850 15.369 -1.935 1.00 95.44 299 ASP A CA 1
ATOM 2325 C C . ASP A 1 299 ? -6.010 16.299 -2.826 1.00 95.44 299 ASP A C 1
ATOM 2327 O O . ASP A 1 299 ? -5.542 15.856 -3.876 1.00 95.44 299 ASP A O 1
ATOM 2331 N N . LEU A 1 300 ? -5.715 17.536 -2.400 1.00 96.81 300 LEU A N 1
ATOM 2332 C CA . LEU A 1 300 ? -4.757 18.414 -3.095 1.00 96.81 300 LEU A CA 1
ATOM 2333 C C . LEU A 1 300 ? -3.357 17.785 -3.157 1.00 96.81 300 LEU A C 1
ATOM 2335 O O . LEU A 1 300 ? -2.764 17.702 -4.235 1.00 96.81 300 LEU A O 1
ATOM 2339 N N . VAL A 1 301 ? -2.849 17.292 -2.025 1.00 96.06 301 VAL A N 1
ATOM 2340 C CA . VAL A 1 301 ? -1.541 16.620 -1.962 1.00 96.06 301 VAL A CA 1
ATOM 2341 C C . VAL A 1 301 ? -1.529 15.362 -2.835 1.00 96.06 301 VAL A C 1
ATOM 2343 O O . VAL A 1 301 ? -0.628 15.194 -3.654 1.00 96.06 301 VAL A O 1
ATOM 2346 N N . ALA A 1 302 ? -2.559 14.516 -2.745 1.00 94.81 302 ALA A N 1
ATOM 2347 C CA . ALA A 1 302 ? -2.664 13.293 -3.538 1.00 94.81 302 ALA A CA 1
ATOM 2348 C C . ALA A 1 302 ? -2.744 13.577 -5.050 1.00 94.81 302 ALA A C 1
ATOM 2350 O O . ALA A 1 302 ? -2.182 12.836 -5.858 1.00 94.81 302 ALA A O 1
ATOM 2351 N N . THR A 1 303 ? -3.410 14.665 -5.455 1.00 94.00 303 THR A N 1
ATOM 2352 C CA . THR A 1 303 ? -3.491 15.063 -6.867 1.00 94.00 303 THR A CA 1
ATOM 2353 C C . THR A 1 303 ? -2.135 15.519 -7.408 1.00 94.00 303 THR A C 1
ATOM 2355 O O . THR A 1 303 ? -1.801 15.191 -8.547 1.00 94.00 303 THR A O 1
ATOM 2358 N N . TYR A 1 304 ? -1.348 16.233 -6.595 1.00 93.12 304 TYR A N 1
ATOM 2359 C CA . TYR A 1 304 ? 0.017 16.627 -6.936 1.00 93.12 304 TYR A CA 1
ATOM 2360 C C . TYR A 1 304 ? 0.926 15.403 -7.045 1.00 93.12 304 TYR A C 1
ATOM 2362 O O . TYR A 1 304 ? 1.615 15.249 -8.049 1.00 93.12 304 TYR A O 1
ATOM 2370 N N . GLN A 1 305 ? 0.865 14.496 -6.065 1.00 91.62 305 GLN A N 1
ATOM 2371 C CA . GLN A 1 305 ? 1.642 13.255 -6.064 1.00 91.62 305 GLN A CA 1
ATOM 2372 C C . GLN A 1 305 ? 1.354 12.407 -7.311 1.00 91.62 305 GLN A C 1
ATOM 2374 O O . GLN A 1 305 ? 2.278 11.924 -7.959 1.00 91.62 305 GLN A O 1
ATOM 2379 N N . GLU A 1 306 ? 0.086 12.281 -7.715 1.00 90.88 306 GLU A N 1
ATOM 2380 C CA . GLU A 1 306 ? -0.282 11.567 -8.945 1.00 90.88 306 GLU A CA 1
ATOM 2381 C C . GLU A 1 306 ? 0.256 12.252 -10.220 1.00 90.88 306 GLU A C 1
ATOM 2383 O O . GLU A 1 306 ? 0.612 11.573 -11.191 1.00 90.88 306 GLU A O 1
ATOM 2388 N N . LEU A 1 307 ? 0.333 13.587 -10.232 1.00 87.31 307 LEU A N 1
ATOM 2389 C CA . LEU A 1 307 ? 0.906 14.350 -11.341 1.00 87.31 307 LEU A CA 1
ATOM 2390 C C . LEU A 1 307 ? 2.417 14.124 -11.458 1.00 87.31 307 LEU A C 1
ATOM 2392 O O . LEU A 1 307 ? 2.879 13.798 -12.549 1.00 87.31 307 LEU A O 1
ATOM 2396 N N . VAL A 1 308 ? 3.171 14.267 -10.364 1.00 82.81 308 VAL A N 1
ATOM 2397 C CA . VAL A 1 308 ? 4.638 14.112 -10.383 1.00 82.81 308 VAL A CA 1
ATOM 2398 C C . VAL A 1 308 ? 5.080 12.656 -10.550 1.00 82.81 308 VAL A C 1
ATOM 2400 O O . VAL A 1 308 ? 6.142 12.406 -11.108 1.00 82.81 308 VAL A O 1
ATOM 2403 N N . ALA A 1 309 ? 4.243 11.690 -10.151 1.00 80.75 309 ALA A N 1
ATOM 2404 C CA . ALA A 1 309 ? 4.470 10.265 -10.402 1.00 80.75 309 ALA A CA 1
ATOM 2405 C C . ALA A 1 309 ? 4.185 9.845 -11.857 1.00 80.75 309 ALA A C 1
ATOM 2407 O O . ALA A 1 309 ? 4.557 8.747 -12.273 1.00 80.75 309 ALA A O 1
ATOM 2408 N N . THR A 1 310 ? 3.503 10.682 -12.646 1.00 74.50 310 THR A N 1
ATOM 2409 C CA . THR A 1 310 ? 3.395 10.461 -14.092 1.00 74.50 310 THR A CA 1
ATOM 2410 C C . THR A 1 310 ? 4.745 10.804 -14.720 1.00 74.50 310 THR A C 1
ATOM 2412 O O . THR A 1 310 ? 5.298 11.847 -14.390 1.00 74.50 310 THR A O 1
ATOM 2415 N N . ASP A 1 311 ? 5.261 9.967 -15.632 1.00 65.00 311 ASP A N 1
ATOM 2416 C CA . ASP A 1 311 ? 6.536 10.183 -16.342 1.00 65.00 311 ASP A CA 1
ATOM 2417 C C . ASP A 1 311 ? 6.464 11.379 -17.307 1.00 65.00 311 ASP A C 1
ATOM 2419 O O . ASP A 1 311 ? 6.504 11.264 -18.531 1.00 65.00 311 ASP A O 1
ATOM 2423 N N . LEU A 1 312 ? 6.298 12.568 -16.734 1.00 58.34 312 LEU A N 1
ATOM 2424 C CA . LEU A 1 312 ? 6.215 13.836 -17.430 1.00 58.34 312 LEU A CA 1
ATOM 2425 C C . LEU A 1 312 ? 7.460 14.043 -18.296 1.00 58.34 312 LEU A C 1
ATOM 2427 O O . LEU A 1 312 ? 7.374 14.656 -19.351 1.00 58.34 312 LEU A O 1
ATOM 2431 N N . PHE A 1 313 ? 8.612 13.517 -17.884 1.00 53.84 313 PHE A N 1
ATOM 2432 C CA . PHE A 1 313 ? 9.895 13.745 -18.538 1.00 53.84 313 PHE A CA 1
ATOM 2433 C C . PHE A 1 313 ? 10.053 12.961 -19.845 1.00 53.84 313 PHE A C 1
ATOM 2435 O O . PHE A 1 313 ? 10.487 13.555 -20.840 1.00 53.84 313 PHE A O 1
ATOM 2442 N N . SER A 1 314 ? 9.607 11.702 -19.909 1.00 52.84 314 SER A N 1
ATOM 2443 C CA . SER A 1 314 ? 9.551 10.966 -21.182 1.00 52.84 314 SER A CA 1
ATOM 2444 C C . SER A 1 314 ? 8.641 11.651 -22.202 1.00 52.84 314 SER A C 1
ATOM 2446 O O . SER A 1 314 ? 8.975 11.713 -23.385 1.00 52.84 314 SER A O 1
ATOM 2448 N N . TYR A 1 315 ? 7.541 12.266 -21.753 1.00 50.94 315 TYR A N 1
ATOM 2449 C CA . TYR A 1 315 ? 6.602 12.969 -22.637 1.00 50.94 315 TYR A CA 1
ATOM 2450 C C . TYR A 1 315 ? 7.063 14.365 -23.082 1.00 50.94 315 TYR A C 1
ATOM 2452 O O . TYR A 1 315 ? 6.568 14.893 -24.079 1.00 50.94 315 TYR A O 1
ATOM 2460 N N . LEU A 1 316 ? 7.996 14.983 -22.353 1.00 49.47 316 LEU A N 1
ATOM 2461 C CA . LEU A 1 316 ? 8.440 16.366 -22.567 1.00 49.47 316 LEU A CA 1
ATOM 2462 C C . LEU A 1 316 ? 9.834 16.477 -23.211 1.00 49.47 316 LEU A C 1
ATOM 2464 O O . LEU A 1 316 ? 10.385 17.585 -23.310 1.00 49.47 316 LEU A O 1
ATOM 2468 N N . SER A 1 317 ? 10.396 15.348 -23.647 1.00 54.91 317 SER A N 1
ATOM 2469 C CA . SER A 1 317 ? 11.652 15.273 -24.391 1.00 54.91 317 SER A CA 1
ATOM 2470 C C . SER A 1 317 ? 11.475 15.871 -25.791 1.00 54.91 317 SER A C 1
ATOM 2472 O O . SER A 1 317 ? 10.791 15.324 -26.649 1.00 54.91 317 SER A O 1
ATOM 2474 N N . LEU A 1 318 ? 12.070 17.041 -26.038 1.00 57.31 318 LEU A N 1
ATOM 2475 C CA . LEU A 1 318 ? 12.091 17.648 -27.371 1.00 57.31 318 LEU A CA 1
ATOM 2476 C C . LEU A 1 318 ? 13.072 16.897 -28.272 1.00 57.31 318 LEU A C 1
ATOM 2478 O O . LEU A 1 318 ? 14.181 16.566 -27.847 1.00 57.31 318 LEU A O 1
ATOM 2482 N N . MET A 1 319 ? 12.703 16.727 -29.544 1.00 66.75 319 MET A N 1
ATOM 2483 C CA . MET A 1 319 ? 13.633 16.233 -30.556 1.00 66.75 319 MET A CA 1
ATOM 2484 C C . MET A 1 319 ? 14.860 17.148 -30.640 1.00 66.75 319 MET A C 1
ATOM 2486 O O . MET A 1 319 ? 14.706 18.358 -30.858 1.00 66.75 319 MET A O 1
ATOM 2490 N N . PRO A 1 320 ? 16.081 16.613 -30.464 1.00 70.88 320 PRO A N 1
ATOM 2491 C CA . PRO A 1 320 ? 17.286 17.411 -30.589 1.00 70.88 320 PRO A CA 1
ATOM 2492 C C . PRO A 1 320 ? 17.433 17.912 -32.033 1.00 70.88 320 PRO A C 1
ATOM 2494 O O . PRO A 1 320 ? 17.053 17.241 -32.992 1.00 70.88 320 PRO A O 1
ATOM 2497 N N . LYS A 1 321 ? 18.013 19.106 -32.216 1.00 77.19 321 LYS A N 1
ATOM 2498 C CA . LYS A 1 321 ? 18.439 19.552 -33.554 1.00 77.19 321 LYS A CA 1
ATOM 2499 C C . LYS A 1 321 ? 19.458 18.547 -34.109 1.00 77.19 321 LYS A C 1
ATOM 2501 O O . LYS A 1 321 ? 20.305 18.088 -33.346 1.00 77.19 321 LYS A O 1
ATOM 2506 N N . LYS A 1 322 ? 19.454 18.287 -35.426 1.00 80.50 322 LYS A N 1
ATOM 2507 C CA . LYS A 1 322 ? 20.400 17.348 -36.074 1.00 80.50 322 LYS A CA 1
ATOM 2508 C C . LYS A 1 322 ? 21.876 17.633 -35.762 1.00 80.50 322 LYS A C 1
ATOM 2510 O O . LYS A 1 322 ? 22.683 16.713 -35.745 1.00 80.50 322 LYS A O 1
ATOM 2515 N N . SER A 1 323 ? 22.224 18.890 -35.484 1.00 81.88 323 SER A N 1
ATOM 2516 C CA . SER A 1 323 ? 23.582 19.315 -35.133 1.00 81.88 323 SER A CA 1
ATOM 2517 C C . SER A 1 323 ? 23.981 19.074 -33.669 1.00 81.88 323 SER A C 1
ATOM 2519 O O . SER A 1 323 ? 25.146 19.267 -33.343 1.00 81.88 323 SER A O 1
ATOM 2521 N N . ARG A 1 324 ? 23.059 18.681 -32.774 1.00 82.31 324 ARG A N 1
ATOM 2522 C CA . ARG A 1 324 ? 23.310 18.625 -31.319 1.00 82.31 324 ARG A CA 1
ATOM 2523 C C . ARG A 1 324 ? 24.349 17.572 -30.937 1.00 82.31 324 ARG A C 1
ATOM 2525 O O . ARG A 1 324 ? 25.214 17.850 -30.120 1.00 82.31 324 ARG A O 1
ATOM 2532 N N . PHE A 1 325 ? 24.265 16.378 -31.510 1.00 87.25 325 PHE A N 1
ATOM 2533 C CA . PHE A 1 325 ? 25.229 15.298 -31.312 1.00 87.25 325 PHE A CA 1
ATOM 2534 C C . PHE A 1 325 ? 25.370 14.460 -32.586 1.00 87.25 325 PHE A C 1
ATOM 2536 O O . PHE A 1 325 ? 25.059 13.272 -32.650 1.00 87.25 325 PHE A O 1
ATOM 2543 N N . ARG A 1 326 ? 25.785 15.140 -33.659 1.00 88.00 326 ARG A N 1
ATOM 2544 C CA . ARG A 1 326 ? 25.956 14.550 -34.986 1.00 88.00 326 ARG A CA 1
ATOM 2545 C C . ARG A 1 326 ? 27.094 13.528 -34.977 1.00 88.00 326 ARG A C 1
ATOM 2547 O O . ARG A 1 326 ? 28.229 13.909 -34.712 1.00 88.00 326 ARG A O 1
ATOM 2554 N N . GLY A 1 327 ? 26.804 12.271 -35.301 1.00 88.25 327 GLY A N 1
ATOM 2555 C CA . GLY A 1 327 ? 27.820 11.220 -35.417 1.00 88.25 327 GLY A CA 1
ATOM 2556 C C . GLY A 1 327 ? 28.480 10.775 -34.105 1.00 88.25 327 GLY A C 1
ATOM 2557 O O . GLY A 1 327 ? 29.459 10.036 -34.177 1.00 88.25 327 GLY A O 1
ATOM 2558 N N . TYR A 1 328 ? 27.978 11.186 -32.931 1.00 92.06 328 TYR A N 1
ATOM 2559 C CA . TYR A 1 328 ? 28.508 10.729 -31.641 1.00 92.06 328 TYR A CA 1
ATOM 2560 C C . TYR A 1 328 ? 27.437 10.545 -30.556 1.00 92.06 328 TYR A C 1
ATOM 2562 O O . TYR A 1 328 ? 26.388 11.185 -30.599 1.00 92.06 328 TYR A O 1
ATOM 2570 N N . ILE A 1 329 ? 27.717 9.688 -29.568 1.00 92.38 329 ILE A N 1
ATOM 2571 C CA . ILE A 1 329 ? 26.897 9.475 -28.361 1.00 92.38 329 ILE A CA 1
ATOM 2572 C C . ILE A 1 329 ? 27.807 9.372 -27.136 1.00 92.38 329 ILE A C 1
ATOM 2574 O O . ILE A 1 329 ? 28.758 8.596 -27.145 1.00 92.38 329 ILE A O 1
ATOM 2578 N N . ALA A 1 330 ? 27.502 10.112 -26.066 1.00 91.75 330 ALA A N 1
ATOM 2579 C CA . ALA A 1 330 ? 28.226 10.004 -24.801 1.00 91.75 330 ALA A CA 1
ATOM 2580 C C . ALA A 1 330 ? 27.658 8.884 -23.919 1.00 91.75 330 ALA A C 1
ATOM 2582 O O . ALA A 1 330 ? 26.467 8.869 -23.603 1.00 91.75 330 ALA A O 1
ATOM 2583 N N . LEU A 1 331 ? 28.521 7.947 -23.525 1.00 92.06 331 LEU A N 1
ATOM 2584 C CA . LEU A 1 331 ? 28.149 6.738 -22.792 1.00 92.06 331 LEU A CA 1
ATOM 2585 C C . LEU A 1 331 ? 28.456 6.821 -21.298 1.00 92.06 331 LEU A C 1
ATOM 2587 O O . LEU A 1 331 ? 27.694 6.289 -20.490 1.00 92.06 331 LEU A O 1
ATOM 2591 N N . HIS A 1 332 ? 29.588 7.416 -20.933 1.00 89.69 332 HIS A N 1
ATOM 2592 C CA . HIS A 1 332 ? 30.068 7.426 -19.554 1.00 89.69 332 HIS A CA 1
ATOM 2593 C C . HIS A 1 332 ? 31.046 8.571 -19.309 1.00 89.69 332 HIS A C 1
ATOM 2595 O O . HIS A 1 332 ? 31.597 9.148 -20.249 1.00 89.69 332 HIS A O 1
ATOM 2601 N N . SER A 1 333 ? 31.301 8.887 -18.042 1.00 89.31 333 SER A N 1
ATOM 2602 C CA . SER A 1 333 ? 32.305 9.876 -17.653 1.00 89.31 333 SER A CA 1
ATOM 2603 C C . SER A 1 333 ? 33.295 9.325 -16.650 1.00 89.31 333 SER A C 1
ATOM 2605 O O . SER A 1 333 ? 32.941 8.606 -15.724 1.00 89.31 333 SER A O 1
ATOM 2607 N N . ILE A 1 334 ? 34.551 9.698 -16.839 1.00 88.75 334 ILE A N 1
ATOM 2608 C CA . ILE A 1 334 ? 35.687 9.254 -16.051 1.00 88.75 334 ILE A CA 1
ATOM 2609 C C . ILE A 1 334 ? 36.245 10.487 -15.348 1.00 88.75 334 ILE A C 1
ATOM 2611 O O . ILE A 1 334 ? 36.613 11.474 -15.987 1.00 88.75 334 ILE A O 1
ATOM 2615 N N . ARG A 1 335 ? 36.305 10.421 -14.013 1.00 82.94 335 ARG A N 1
ATOM 2616 C CA . ARG A 1 335 ? 36.940 11.436 -13.149 1.00 82.94 335 ARG A CA 1
ATOM 2617 C C . ARG A 1 335 ? 36.320 12.838 -13.248 1.00 82.94 335 ARG A C 1
ATOM 2619 O O . ARG A 1 335 ? 36.978 13.850 -13.032 1.00 82.94 335 ARG A O 1
ATOM 2626 N N . THR A 1 336 ? 35.028 12.895 -13.535 1.00 80.19 336 THR A N 1
ATOM 2627 C CA . THR A 1 336 ? 34.203 14.106 -13.586 1.00 80.19 336 THR A CA 1
ATOM 2628 C C . THR A 1 336 ? 33.534 14.383 -12.240 1.00 80.19 336 THR A C 1
ATOM 2630 O O . THR A 1 336 ? 32.842 13.520 -11.712 1.00 80.19 336 THR A O 1
ATOM 2633 N N . MET A 1 337 ? 33.692 15.598 -11.704 1.00 73.75 337 MET A N 1
ATOM 2634 C CA . MET A 1 337 ? 33.099 16.030 -10.426 1.00 73.75 337 MET A CA 1
ATOM 2635 C C . MET A 1 337 ? 32.130 17.209 -10.604 1.00 73.75 337 MET A C 1
ATOM 2637 O O . MET A 1 337 ? 32.239 17.968 -11.573 1.00 73.75 337 MET A O 1
ATOM 2641 N N . SER A 1 338 ? 31.202 17.360 -9.656 1.00 65.62 338 SER A N 1
ATOM 2642 C CA . SER A 1 338 ? 30.313 18.522 -9.521 1.00 65.62 338 SER A CA 1
ATOM 2643 C C . SER A 1 338 ? 31.069 19.812 -9.189 1.00 65.62 338 SER A C 1
ATOM 2645 O O . SER A 1 338 ? 32.188 19.777 -8.679 1.00 65.62 338 SER A O 1
ATOM 2647 N N . LEU A 1 339 ? 30.442 20.966 -9.449 1.00 60.09 339 LEU A N 1
ATOM 2648 C CA . LEU A 1 339 ? 30.959 22.301 -9.109 1.00 60.09 339 LEU A CA 1
ATOM 2649 C C . LEU A 1 339 ? 31.232 22.461 -7.602 1.00 60.09 339 LEU A C 1
ATOM 2651 O O . LEU A 1 339 ? 32.123 23.218 -7.226 1.00 60.09 339 LEU A O 1
ATOM 2655 N N . SER A 1 340 ? 30.500 21.734 -6.748 1.00 57.91 340 SER A N 1
ATOM 2656 C CA . SER A 1 340 ? 30.730 21.666 -5.296 1.00 57.91 340 SER A CA 1
ATOM 2657 C C . SER A 1 340 ? 31.852 20.698 -4.893 1.00 57.91 340 SER A C 1
ATOM 2659 O O . SER A 1 340 ? 32.251 20.674 -3.731 1.00 57.91 340 SER A O 1
ATOM 2661 N N . GLY A 1 341 ? 32.354 19.883 -5.829 1.00 61.25 341 GLY A N 1
ATOM 2662 C CA . GLY A 1 341 ? 33.393 18.875 -5.605 1.00 61.25 341 GLY A CA 1
ATOM 2663 C C . GLY A 1 341 ? 32.949 17.638 -4.816 1.00 61.25 341 GLY A C 1
ATOM 2664 O O . GLY A 1 341 ? 33.795 16.805 -4.503 1.00 61.25 341 GLY A O 1
ATOM 2665 N N . GLN A 1 342 ? 31.660 17.509 -4.480 1.00 56.44 342 GLN A N 1
ATOM 2666 C CA . GLN A 1 342 ? 31.172 16.453 -3.583 1.00 56.44 342 GLN A CA 1
ATOM 2667 C C . GLN A 1 342 ? 30.742 15.161 -4.295 1.00 56.44 342 GLN A C 1
ATOM 2669 O O . GLN A 1 342 ? 30.805 14.095 -3.688 1.00 56.44 342 GLN A O 1
ATOM 2674 N N . GLU A 1 343 ? 30.357 15.225 -5.574 1.00 67.81 343 GLU A N 1
ATOM 2675 C CA . GLU A 1 343 ? 29.768 14.085 -6.293 1.00 67.81 343 GLU A CA 1
ATOM 2676 C C . GLU A 1 343 ? 30.368 13.885 -7.688 1.00 67.81 343 GLU A C 1
ATOM 2678 O O . GLU A 1 343 ? 30.686 14.854 -8.390 1.00 67.81 343 GLU A O 1
ATOM 2683 N N . LYS A 1 344 ? 30.493 12.615 -8.103 1.00 74.38 344 LYS A N 1
ATOM 2684 C CA . LYS A 1 344 ? 30.881 12.236 -9.467 1.00 74.38 344 LYS A CA 1
ATOM 2685 C C . LYS A 1 344 ? 29.692 12.437 -10.410 1.00 74.38 344 LYS A C 1
ATOM 2687 O O . LYS A 1 344 ? 28.648 11.832 -10.202 1.00 74.38 344 LYS A O 1
ATOM 2692 N N . ILE A 1 345 ? 29.865 13.225 -11.471 1.00 74.62 345 ILE A N 1
ATOM 2693 C CA . ILE A 1 345 ? 28.819 13.438 -12.490 1.00 74.62 345 ILE A CA 1
ATOM 2694 C C . ILE A 1 345 ? 29.025 12.461 -13.643 1.00 74.62 345 ILE A C 1
ATOM 2696 O O . ILE A 1 345 ? 30.117 12.413 -14.208 1.00 74.62 345 ILE A O 1
ATOM 2700 N N . ASN A 1 346 ? 27.979 11.744 -14.052 1.00 82.56 346 ASN A N 1
ATOM 2701 C CA . ASN A 1 346 ? 28.006 10.879 -15.230 1.00 82.56 346 ASN A CA 1
ATOM 2702 C C . ASN A 1 346 ? 27.305 11.544 -16.428 1.00 82.56 346 ASN A C 1
ATOM 2704 O O . ASN A 1 346 ? 26.087 11.499 -16.529 1.00 82.56 346 ASN A O 1
ATOM 2708 N N . TYR A 1 347 ? 28.069 12.118 -17.360 1.00 82.00 347 TYR A N 1
ATOM 2709 C CA . TYR A 1 347 ? 27.608 12.703 -18.630 1.00 82.00 347 TYR A CA 1
ATOM 2710 C C . TYR A 1 347 ? 27.226 11.638 -19.665 1.00 82.00 347 TYR A C 1
ATOM 2712 O O . TYR A 1 347 ? 27.807 11.552 -20.749 1.00 82.00 347 TYR A O 1
ATOM 2720 N N . ARG A 1 348 ? 26.233 10.816 -19.322 1.00 86.12 348 ARG A N 1
ATOM 2721 C CA . ARG A 1 348 ? 25.627 9.823 -20.210 1.00 86.12 348 ARG A CA 1
ATOM 2722 C C . ARG A 1 348 ? 24.393 10.407 -20.890 1.00 86.12 348 ARG A C 1
ATOM 2724 O O . ARG A 1 348 ? 23.525 10.971 -20.231 1.00 86.12 348 ARG A O 1
ATOM 2731 N N . MET A 1 349 ? 24.295 10.249 -22.207 1.00 85.00 349 MET A N 1
ATOM 2732 C CA . MET A 1 349 ? 23.134 10.719 -22.963 1.00 85.00 349 MET A CA 1
ATOM 2733 C C . MET A 1 349 ? 21.903 9.845 -22.704 1.00 85.00 349 MET A C 1
ATOM 2735 O O . MET A 1 349 ? 21.958 8.624 -22.849 1.00 85.00 349 MET A O 1
ATOM 2739 N N . GLY A 1 350 ? 20.782 10.487 -22.372 1.00 78.75 350 GLY A N 1
ATOM 2740 C CA . GLY A 1 350 ? 19.471 9.842 -22.282 1.00 78.75 350 GLY A CA 1
ATOM 2741 C C . GLY A 1 350 ? 18.813 9.616 -23.647 1.00 78.75 350 GLY A C 1
ATOM 2742 O O . GLY A 1 350 ? 19.363 9.961 -24.696 1.00 78.75 350 GLY A O 1
ATOM 2743 N N . LEU A 1 351 ? 17.611 9.043 -23.623 1.00 79.50 351 LEU A N 1
ATOM 2744 C CA . LEU A 1 351 ? 16.776 8.858 -24.805 1.00 79.50 351 LEU A CA 1
ATOM 2745 C C . LEU A 1 351 ? 15.888 10.085 -25.039 1.00 79.50 351 LEU A C 1
ATOM 2747 O O . LEU A 1 351 ? 15.164 10.521 -24.150 1.00 79.50 351 LEU A O 1
ATOM 2751 N N . TYR A 1 352 ? 15.895 10.597 -26.262 1.00 77.81 352 TYR A N 1
ATOM 2752 C CA . TYR A 1 352 ? 15.032 11.669 -26.738 1.00 77.81 352 TYR A CA 1
ATOM 2753 C C . TYR A 1 352 ? 14.023 11.066 -27.709 1.00 77.81 352 TYR A C 1
ATOM 2755 O O . TYR A 1 352 ? 14.403 10.649 -28.802 1.00 77.81 352 TYR A O 1
ATOM 2763 N N . ARG A 1 353 ? 12.740 11.026 -27.340 1.00 70.12 353 ARG A N 1
ATOM 2764 C CA . ARG A 1 353 ? 11.675 10.487 -28.201 1.00 70.12 353 ARG A CA 1
ATOM 2765 C C . ARG A 1 353 ? 10.815 11.588 -28.811 1.00 70.12 353 ARG A C 1
ATOM 2767 O O . ARG A 1 353 ? 10.556 12.591 -28.147 1.00 70.12 353 ARG A O 1
ATOM 2774 N N . PRO A 1 354 ? 10.356 11.435 -30.064 1.00 64.06 354 PRO A N 1
ATOM 2775 C CA . PRO A 1 354 ? 9.308 12.295 -30.576 1.00 64.06 354 PRO A CA 1
ATOM 2776 C C . PRO A 1 354 ? 8.021 12.009 -29.779 1.00 64.06 354 PRO A C 1
ATOM 2778 O O . PRO A 1 354 ? 7.797 10.861 -29.389 1.00 64.06 354 PRO A O 1
ATOM 2781 N N . PRO A 1 355 ? 7.125 12.997 -29.592 1.00 54.47 355 PRO A N 1
ATOM 2782 C CA . PRO A 1 355 ? 5.879 12.826 -28.832 1.00 54.47 355 PRO A CA 1
ATOM 2783 C C . PRO A 1 355 ? 4.944 11.693 -29.304 1.00 54.47 355 PRO A C 1
ATOM 2785 O O . PRO A 1 355 ? 3.949 11.425 -28.641 1.00 54.47 355 PRO A O 1
ATOM 2788 N N . PHE A 1 356 ? 5.229 11.062 -30.451 1.00 53.09 356 PHE A N 1
ATOM 2789 C CA . PHE A 1 356 ? 4.416 10.023 -31.091 1.00 53.09 356 PHE A CA 1
ATOM 2790 C C . PHE A 1 356 ? 5.044 8.612 -31.061 1.00 53.09 356 PHE A C 1
ATOM 2792 O O . PHE A 1 356 ? 4.380 7.673 -31.489 1.00 53.09 356 PHE A O 1
ATOM 2799 N N . ALA A 1 357 ? 6.297 8.448 -30.602 1.00 50.69 357 ALA A N 1
ATOM 2800 C CA . ALA A 1 357 ? 6.973 7.137 -30.574 1.00 50.69 357 ALA A CA 1
ATOM 2801 C C . ALA A 1 357 ? 6.409 6.192 -29.498 1.00 50.69 357 ALA A C 1
ATOM 2803 O O . ALA A 1 357 ? 6.472 4.974 -29.651 1.00 50.69 357 ALA A O 1
ATOM 2804 N N . ASP A 1 358 ? 5.796 6.733 -28.441 1.00 50.62 358 ASP A N 1
ATOM 2805 C CA . ASP A 1 358 ? 4.870 5.954 -27.623 1.00 50.62 358 ASP A CA 1
ATOM 2806 C C . ASP A 1 358 ? 3.536 5.881 -28.370 1.00 50.62 358 ASP A C 1
ATOM 2808 O O . ASP A 1 358 ? 2.778 6.846 -28.420 1.00 50.62 358 ASP A O 1
ATOM 2812 N N . LEU A 1 359 ? 3.223 4.714 -28.936 1.00 47.41 359 LEU A N 1
ATOM 2813 C CA . LEU A 1 359 ? 1.982 4.400 -29.669 1.00 47.41 359 LEU A CA 1
ATOM 2814 C C . LEU A 1 359 ? 0.679 4.582 -28.848 1.00 47.41 359 LEU A C 1
ATOM 2816 O O . LEU A 1 359 ? -0.413 4.231 -29.304 1.00 47.41 359 LEU A O 1
ATOM 2820 N N . GLY A 1 360 ? 0.751 5.137 -27.637 1.00 54.47 360 GLY A N 1
ATOM 2821 C CA . GLY A 1 360 ? -0.402 5.705 -26.962 1.00 54.47 360 GLY A CA 1
ATOM 2822 C C . GLY A 1 360 ? -0.758 7.028 -27.629 1.00 54.47 360 GLY A C 1
ATOM 2823 O O . GLY A 1 360 ? -0.091 8.023 -27.390 1.00 54.47 360 GLY A O 1
ATOM 2824 N N . ILE A 1 361 ? -1.840 7.037 -28.412 1.00 51.12 361 ILE A N 1
ATOM 2825 C CA . ILE A 1 361 ? -2.389 8.182 -29.175 1.00 51.12 361 ILE A CA 1
ATOM 2826 C C . ILE A 1 361 ? -2.417 9.523 -28.394 1.00 51.12 361 ILE A C 1
ATOM 2828 O O . ILE A 1 361 ? -2.447 10.575 -29.019 1.00 51.12 361 ILE A O 1
ATOM 2832 N N . ASP A 1 362 ? -2.308 9.507 -27.059 1.00 55.09 362 ASP A N 1
ATOM 2833 C CA . ASP A 1 362 ? -2.568 10.637 -26.171 1.00 55.09 362 ASP A CA 1
ATOM 2834 C C . ASP A 1 362 ? -1.593 10.728 -24.965 1.00 55.09 362 ASP A C 1
ATOM 2836 O O . ASP A 1 362 ? -1.997 11.028 -23.839 1.00 55.09 362 ASP A O 1
ATOM 2840 N N . ALA A 1 363 ? -0.299 10.462 -25.175 1.00 57.59 363 ALA A N 1
ATOM 2841 C CA . ALA A 1 363 ? 0.781 10.591 -24.177 1.00 57.59 363 ALA A CA 1
ATOM 2842 C C . ALA A 1 363 ? 0.718 11.880 -23.314 1.00 57.59 363 ALA A C 1
ATOM 2844 O O . ALA A 1 363 ? 0.954 11.858 -22.105 1.00 57.59 363 ALA A O 1
ATOM 2845 N N . LEU A 1 364 ? 0.332 13.007 -23.923 1.00 66.25 364 LEU A N 1
ATOM 2846 C CA . LEU A 1 364 ? 0.225 14.314 -23.262 1.00 66.25 364 LEU A CA 1
ATOM 2847 C C . LEU A 1 364 ? -1.147 14.595 -22.627 1.00 66.25 364 LEU A C 1
ATOM 2849 O O . LEU A 1 364 ? -1.266 15.538 -21.841 1.00 66.25 364 LEU A O 1
ATOM 2853 N N . ASP A 1 365 ? -2.183 13.811 -22.926 1.00 73.75 365 ASP A N 1
ATOM 2854 C CA . ASP A 1 365 ? -3.537 14.103 -22.439 1.00 73.75 365 ASP A CA 1
ATOM 2855 C C . ASP A 1 365 ? -3.704 13.761 -20.969 1.00 73.75 365 ASP A C 1
ATOM 2857 O O . ASP A 1 365 ? -4.392 14.484 -20.253 1.00 73.75 365 ASP A O 1
ATOM 2861 N N . ARG A 1 366 ? -3.039 12.704 -20.487 1.00 80.00 366 ARG A N 1
ATOM 2862 C CA . ARG A 1 366 ? -3.039 12.376 -19.058 1.00 80.00 366 ARG A CA 1
ATOM 2863 C C . ARG A 1 366 ? -2.406 13.509 -18.232 1.00 80.00 366 ARG A C 1
ATOM 2865 O O . ARG A 1 366 ? -3.109 14.018 -17.361 1.00 80.00 366 ARG A O 1
ATOM 2872 N N . PRO A 1 367 ? -1.170 13.977 -18.511 1.00 81.69 367 PRO A N 1
ATOM 2873 C CA . PRO A 1 367 ? -0.607 15.162 -17.859 1.00 81.69 367 PRO A CA 1
ATOM 2874 C C . PRO A 1 367 ? -1.509 16.400 -17.932 1.00 81.69 367 PRO A C 1
ATOM 2876 O O . PRO A 1 367 ? -1.733 17.060 -16.920 1.00 81.69 367 PRO A O 1
ATOM 2879 N N . ARG A 1 368 ? -2.086 16.704 -19.105 1.00 83.19 368 ARG A N 1
ATOM 2880 C CA . ARG A 1 368 ? -3.000 17.849 -19.262 1.00 83.19 368 ARG A CA 1
ATOM 2881 C C . ARG A 1 368 ? -4.246 17.716 -18.397 1.00 83.19 368 ARG A C 1
ATOM 2883 O O . ARG A 1 368 ? -4.630 18.681 -17.745 1.00 83.19 368 ARG A O 1
ATOM 2890 N N . LEU A 1 369 ? -4.871 16.544 -18.381 1.00 88.12 369 LEU A N 1
ATOM 2891 C CA . LEU A 1 369 ? -6.076 16.277 -17.603 1.00 88.12 369 LEU A CA 1
ATOM 2892 C C . LEU A 1 369 ? -5.790 16.342 -16.099 1.00 88.12 369 LEU A C 1
ATOM 2894 O O . LEU A 1 369 ? -6.578 16.934 -15.368 1.00 88.12 369 LEU A O 1
ATOM 2898 N N . LEU A 1 370 ? -4.640 15.830 -15.651 1.00 90.06 370 LEU A N 1
ATOM 2899 C CA . LEU A 1 370 ? -4.193 15.956 -14.262 1.00 90.06 370 LEU A CA 1
ATOM 2900 C C . LEU A 1 370 ? -3.956 17.419 -13.868 1.00 90.06 370 LEU A C 1
ATOM 2902 O O . LEU A 1 370 ? -4.372 17.818 -12.786 1.00 90.06 370 LEU A O 1
ATOM 2906 N N . ILE A 1 371 ? -3.387 18.247 -14.753 1.00 91.25 371 ILE A N 1
ATOM 2907 C CA . ILE A 1 371 ? -3.279 19.697 -14.522 1.00 91.25 371 ILE A CA 1
ATOM 2908 C C . ILE A 1 371 ? -4.659 20.368 -14.477 1.00 91.25 371 ILE A C 1
ATOM 2910 O O . ILE A 1 371 ? -4.880 21.239 -13.639 1.00 91.25 371 ILE A O 1
ATOM 2914 N N . GLN A 1 372 ? -5.610 19.979 -15.334 1.00 92.50 372 GLN A N 1
ATOM 2915 C CA . GLN A 1 372 ? -6.977 20.513 -15.248 1.00 92.50 372 GLN A CA 1
ATOM 2916 C C . GLN A 1 372 ? -7.654 20.116 -13.934 1.00 92.50 372 GLN A C 1
ATOM 2918 O O . GLN A 1 372 ? -8.301 20.955 -13.313 1.00 92.50 372 GLN A O 1
ATOM 2923 N N . ARG A 1 373 ? -7.449 18.879 -13.464 1.00 94.69 373 ARG A N 1
ATOM 2924 C CA . ARG A 1 373 ? -7.903 18.441 -12.141 1.00 94.69 373 ARG A CA 1
ATOM 2925 C C . ARG A 1 373 ? -7.247 19.273 -11.045 1.00 94.69 373 ARG A C 1
ATOM 2927 O O . ARG A 1 373 ? -7.963 19.818 -10.222 1.00 94.69 373 ARG A O 1
ATOM 2934 N N . LEU A 1 374 ? -5.924 19.445 -11.077 1.00 94.50 374 LEU A N 1
ATOM 2935 C CA . LEU A 1 374 ? -5.163 20.276 -10.137 1.00 94.50 374 LEU A CA 1
ATOM 2936 C C . LEU A 1 374 ? -5.748 21.695 -10.046 1.00 94.50 374 LEU A C 1
ATOM 2938 O O . LEU A 1 374 ? -6.008 22.181 -8.951 1.00 94.50 374 LEU A O 1
ATOM 2942 N N . LYS A 1 375 ? -6.023 22.328 -11.195 1.00 95.06 375 LYS A N 1
ATOM 2943 C CA . LYS A 1 375 ? -6.665 23.650 -11.275 1.00 95.06 375 LYS A CA 1
ATOM 2944 C C . LYS A 1 375 ? -8.071 23.653 -10.680 1.00 95.06 375 LYS A C 1
ATOM 2946 O O . LYS A 1 375 ? -8.386 24.551 -9.911 1.00 95.06 375 LYS A O 1
ATOM 2951 N N . TYR A 1 376 ? -8.893 22.662 -11.026 1.00 95.56 376 TYR A N 1
ATOM 2952 C CA . TYR A 1 376 ? -10.259 22.552 -10.516 1.00 95.56 376 TYR A CA 1
ATOM 2953 C C . TYR A 1 376 ? -10.275 22.354 -8.999 1.00 95.56 376 TYR A C 1
ATOM 2955 O O . TYR A 1 376 ? -11.040 23.010 -8.304 1.00 95.56 376 TYR A O 1
ATOM 2963 N N . LEU A 1 377 ? -9.430 21.458 -8.476 1.00 95.94 377 LEU A N 1
ATOM 2964 C CA . LEU A 1 377 ? -9.375 21.190 -7.043 1.00 95.94 377 LEU A CA 1
ATOM 2965 C C . LEU A 1 377 ? -8.840 22.398 -6.275 1.00 95.94 377 LEU A C 1
ATOM 2967 O O . LEU A 1 377 ? -9.354 22.666 -5.206 1.00 95.94 377 LEU A O 1
ATOM 2971 N N . ALA A 1 378 ? -7.851 23.122 -6.807 1.00 95.56 378 ALA A N 1
ATOM 2972 C CA . ALA A 1 378 ? -7.254 24.289 -6.153 1.00 95.56 378 ALA A CA 1
ATOM 2973 C C . ALA A 1 378 ? -8.176 25.524 -6.106 1.00 95.56 378 ALA A C 1
ATOM 2975 O O . ALA A 1 378 ? -7.966 26.417 -5.280 1.00 95.56 378 ALA A O 1
ATOM 2976 N N . ASP A 1 379 ? -9.178 25.603 -6.985 1.00 94.94 379 ASP A N 1
ATOM 2977 C CA . ASP A 1 379 ? -10.175 26.669 -6.948 1.00 94.94 379 ASP A CA 1
ATOM 2978 C C . ASP A 1 379 ? -11.206 26.397 -5.842 1.00 94.94 379 ASP A C 1
ATOM 2980 O O . ASP A 1 379 ? -12.158 25.625 -5.991 1.00 94.94 379 ASP A O 1
ATOM 2984 N N . VAL A 1 380 ? -11.027 27.093 -4.717 1.00 92.69 380 VAL A N 1
ATOM 2985 C CA . VAL A 1 380 ? -11.882 26.980 -3.528 1.00 92.69 380 VAL A CA 1
ATOM 2986 C C . VAL A 1 380 ? -13.361 27.263 -3.817 1.00 92.69 380 VAL A C 1
ATOM 2988 O O . VAL A 1 380 ? -14.225 26.772 -3.087 1.00 92.69 380 VAL A O 1
ATOM 2991 N N . SER A 1 381 ? -13.694 27.980 -4.900 1.00 92.75 381 SER A N 1
ATOM 2992 C CA . SER A 1 381 ? -15.083 28.262 -5.281 1.00 92.75 381 SER A CA 1
ATOM 2993 C C . SER A 1 381 ? -15.869 27.003 -5.672 1.00 92.75 381 SER A C 1
ATOM 2995 O O . SER A 1 381 ? -17.098 26.983 -5.524 1.00 92.75 381 SER A O 1
ATOM 2997 N N . HIS A 1 382 ? -15.178 25.931 -6.081 1.00 94.44 382 HIS A N 1
ATOM 2998 C CA . HIS A 1 382 ? -15.759 24.621 -6.380 1.00 94.44 382 HIS A CA 1
ATOM 2999 C C . HIS A 1 382 ? -16.033 23.763 -5.136 1.00 94.44 382 HIS A C 1
ATOM 3001 O O . HIS A 1 382 ? -16.635 22.690 -5.249 1.00 94.44 382 HIS A O 1
ATOM 3007 N N . THR A 1 383 ? -15.652 24.225 -3.945 1.00 94.12 383 THR 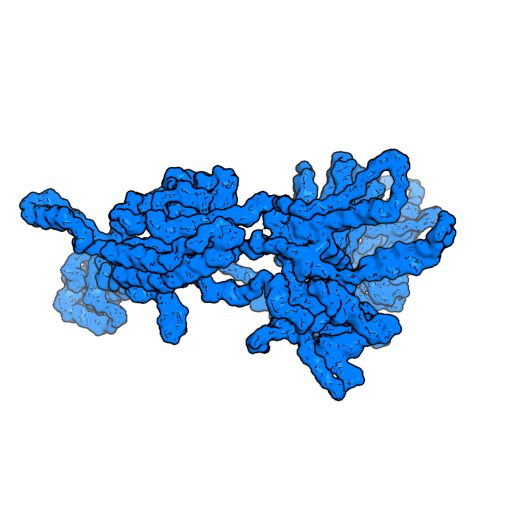A N 1
ATOM 3008 C CA . THR A 1 383 ? -15.910 23.531 -2.675 1.00 94.12 383 THR A CA 1
ATOM 3009 C C . THR A 1 383 ? -17.189 24.026 -1.996 1.00 94.12 383 THR A C 1
ATOM 3011 O O . THR A 1 383 ? -17.679 25.124 -2.274 1.00 94.12 383 THR A O 1
ATOM 3014 N N . ARG A 1 384 ? -17.744 23.210 -1.095 1.00 91.81 384 ARG A N 1
ATOM 3015 C CA . ARG A 1 384 ? -18.986 23.486 -0.348 1.00 91.81 384 ARG A CA 1
ATOM 3016 C C . ARG A 1 384 ? -18.773 24.100 1.035 1.00 91.81 384 ARG A C 1
ATOM 3018 O O . ARG A 1 384 ? -19.745 24.318 1.748 1.00 91.81 384 ARG A O 1
ATOM 3025 N N . PHE A 1 385 ? -17.534 24.397 1.424 1.00 91.12 385 PHE A N 1
ATOM 3026 C CA . PHE A 1 385 ? -17.228 24.901 2.768 1.00 91.12 385 PHE A CA 1
ATOM 3027 C C . PHE A 1 385 ? -17.884 26.258 3.072 1.00 91.12 385 PHE A C 1
ATOM 3029 O O . PHE A 1 385 ? -18.157 26.549 4.231 1.00 91.12 385 PHE A O 1
ATOM 3036 N N . ASP A 1 386 ? -18.199 27.064 2.053 1.00 86.69 386 ASP A N 1
ATOM 3037 C CA . ASP A 1 386 ? -18.921 28.338 2.205 1.00 86.69 386 ASP A CA 1
ATOM 3038 C C . ASP A 1 386 ? -20.453 28.222 2.072 1.00 86.69 386 ASP A C 1
ATOM 3040 O O . ASP A 1 386 ? -21.166 29.218 2.218 1.00 86.69 386 ASP A O 1
ATOM 3044 N N . ASP A 1 387 ? -20.989 27.025 1.813 1.00 87.25 387 ASP A N 1
ATOM 3045 C CA . ASP A 1 387 ? -22.435 26.811 1.746 1.00 87.25 387 ASP A CA 1
ATOM 3046 C C . ASP A 1 387 ? -23.034 26.851 3.169 1.00 87.25 387 ASP A C 1
ATOM 3048 O O . ASP A 1 387 ? -22.583 26.140 4.068 1.00 87.25 387 ASP A O 1
ATOM 3052 N N . GLN A 1 388 ? -24.110 27.623 3.377 1.00 74.75 388 GLN A N 1
ATOM 3053 C CA . GLN A 1 388 ? -24.733 27.792 4.705 1.00 74.75 388 GLN A CA 1
ATOM 3054 C C . GLN A 1 388 ? -25.275 26.490 5.327 1.00 74.75 388 GLN A C 1
ATOM 3056 O O . GLN A 1 388 ? -25.344 26.388 6.546 1.00 74.75 388 GLN A O 1
ATOM 3061 N N . ASN A 1 389 ? -25.630 25.495 4.505 1.00 71.88 389 ASN A N 1
ATOM 3062 C CA . ASN A 1 389 ? -26.237 24.226 4.932 1.00 71.88 389 ASN A CA 1
ATOM 3063 C C . ASN A 1 389 ? -25.334 23.023 4.606 1.00 71.88 389 ASN A C 1
ATOM 3065 O O . ASN A 1 389 ? -25.816 21.995 4.126 1.00 71.88 389 ASN A O 1
ATOM 3069 N N . PHE A 1 390 ? -24.014 23.156 4.746 1.00 78.00 390 PHE A N 1
ATOM 3070 C CA . PHE A 1 390 ? -23.080 22.056 4.501 1.00 78.00 390 PHE A CA 1
ATOM 3071 C C . PHE A 1 390 ? -22.576 21.434 5.815 1.00 78.00 390 PHE A C 1
ATOM 3073 O O . PHE A 1 390 ? -21.953 22.156 6.602 1.00 78.00 390 PHE A O 1
ATOM 3080 N N . PRO A 1 391 ? -22.768 20.113 6.029 1.00 65.88 391 PRO A N 1
ATOM 3081 C CA . PRO A 1 391 ? -23.436 19.124 5.158 1.00 65.88 391 PRO A CA 1
ATOM 3082 C C . PRO A 1 391 ? -24.980 19.115 5.291 1.00 65.88 391 PRO A C 1
ATOM 3084 O O . PRO A 1 391 ? -25.509 19.268 6.380 1.00 65.88 391 PRO A O 1
ATOM 3087 N N . SER A 1 392 ? -25.718 18.900 4.189 1.00 60.09 392 SER A N 1
ATOM 3088 C CA . SER A 1 392 ? -27.208 18.937 4.135 1.00 60.09 392 SER A CA 1
ATOM 3089 C C . SER A 1 392 ? -27.858 17.561 3.938 1.00 60.09 392 SER A C 1
ATOM 3091 O O . SER A 1 392 ? -28.973 17.455 3.428 1.00 60.09 392 SER A O 1
ATOM 3093 N N . PHE A 1 393 ? -27.152 16.485 4.275 1.00 67.44 393 PHE A N 1
ATOM 3094 C CA . PHE A 1 393 ? -27.578 15.128 3.940 1.00 67.44 393 PHE A CA 1
ATOM 3095 C C . PHE A 1 393 ? -27.839 14.315 5.200 1.00 67.44 393 PHE A C 1
ATOM 3097 O O . PHE A 1 393 ? -27.103 14.449 6.169 1.00 67.44 393 PHE A O 1
ATOM 3104 N N . GLY A 1 394 ? -28.829 13.422 5.151 1.00 80.25 394 GLY A N 1
ATOM 3105 C CA . GLY A 1 394 ? -28.880 12.304 6.092 1.00 80.25 394 GLY A CA 1
ATOM 3106 C C . GLY A 1 394 ? -27.723 11.333 5.846 1.00 80.25 394 GLY A C 1
ATOM 3107 O O . GLY A 1 394 ? -27.064 11.398 4.804 1.00 80.25 394 GLY A O 1
ATOM 3108 N N . VAL A 1 395 ? -27.505 10.407 6.781 1.00 90.38 395 VAL A N 1
ATOM 3109 C CA . VAL A 1 395 ? -26.391 9.453 6.706 1.00 90.38 395 VAL A CA 1
ATOM 3110 C C . VAL A 1 395 ? -26.431 8.656 5.395 1.00 90.38 395 VAL A C 1
ATOM 3112 O O . VAL A 1 395 ? -27.468 8.095 5.013 1.00 90.38 395 VAL A O 1
ATOM 3115 N N . ARG A 1 396 ? -25.308 8.636 4.670 1.00 93.19 396 ARG A N 1
ATOM 3116 C CA . ARG A 1 396 ? -25.118 7.907 3.404 1.00 93.19 396 ARG A CA 1
ATOM 3117 C C . ARG A 1 396 ? -23.696 7.362 3.295 1.00 93.19 396 ARG A C 1
ATOM 3119 O O . ARG A 1 396 ? -22.767 7.952 3.843 1.00 93.19 396 ARG A O 1
ATOM 3126 N N . PHE A 1 397 ? -23.549 6.286 2.519 1.00 94.19 397 PHE A N 1
ATOM 3127 C CA . PHE A 1 397 ? -22.262 5.676 2.190 1.00 94.19 397 PHE A CA 1
ATOM 3128 C C . PHE A 1 397 ? -21.928 5.802 0.705 1.00 94.19 397 PHE A C 1
ATOM 3130 O O . PHE A 1 397 ? -22.784 5.564 -0.149 1.00 94.19 397 PHE A O 1
ATOM 3137 N N . THR A 1 398 ? -20.668 6.117 0.417 1.00 94.94 398 THR A N 1
ATOM 3138 C CA . THR A 1 398 ? -20.096 6.125 -0.933 1.00 94.94 398 THR A CA 1
ATOM 3139 C C . THR A 1 398 ? -18.959 5.093 -0.992 1.00 94.94 398 THR A C 1
ATOM 3141 O O . THR A 1 398 ? -18.043 5.166 -0.168 1.00 94.94 398 THR A O 1
ATOM 3144 N N . PRO A 1 399 ? -18.998 4.122 -1.926 1.00 95.38 399 PRO A N 1
ATOM 3145 C CA . PRO A 1 399 ? -17.919 3.152 -2.085 1.00 95.38 399 PRO A CA 1
ATOM 3146 C C . PRO A 1 399 ? -16.655 3.818 -2.631 1.00 95.38 399 PRO A C 1
ATOM 3148 O O . PRO A 1 399 ? -16.735 4.614 -3.564 1.00 95.38 399 PRO A O 1
ATOM 3151 N N . ASP A 1 400 ? -15.496 3.467 -2.086 1.00 94.75 400 ASP A N 1
ATOM 3152 C CA . ASP A 1 400 ? -14.192 4.007 -2.468 1.00 94.75 400 ASP A CA 1
ATOM 3153 C C . ASP A 1 400 ? -13.169 2.866 -2.620 1.00 94.75 400 ASP A C 1
ATOM 3155 O O . ASP A 1 400 ? -13.231 1.849 -1.925 1.00 94.75 400 ASP A O 1
ATOM 3159 N N . ALA A 1 401 ? -12.242 3.012 -3.568 1.00 92.06 401 ALA A N 1
ATOM 3160 C CA . ALA A 1 401 ? -11.222 2.005 -3.855 1.00 92.06 401 ALA A CA 1
ATOM 3161 C C . ALA A 1 401 ? -10.190 1.840 -2.722 1.00 92.06 401 ALA A C 1
ATOM 3163 O O . ALA A 1 401 ? -9.512 0.817 -2.671 1.00 92.06 401 ALA A O 1
ATOM 3164 N N . GLY A 1 402 ? -10.060 2.823 -1.826 1.00 89.19 402 GLY A N 1
ATOM 3165 C CA . GLY A 1 402 ? -9.125 2.813 -0.706 1.00 89.19 402 GLY A CA 1
ATOM 3166 C C . GLY A 1 402 ? -8.264 4.072 -0.642 1.00 89.19 402 GLY A C 1
ATOM 3167 O O . GLY A 1 402 ? -7.859 4.642 -1.652 1.00 89.19 402 GLY A O 1
ATOM 3168 N N . ILE A 1 403 ? -7.923 4.501 0.574 1.00 80.94 403 ILE A N 1
ATOM 3169 C CA . ILE A 1 403 ? -7.090 5.695 0.815 1.00 80.94 403 ILE A CA 1
ATOM 3170 C C . ILE A 1 403 ? -5.636 5.497 0.359 1.00 80.94 403 ILE A C 1
ATOM 3172 O O . ILE A 1 403 ? -4.941 6.466 0.075 1.00 80.94 403 ILE A O 1
ATOM 3176 N N . ASN A 1 404 ? -5.194 4.247 0.225 1.00 84.06 404 ASN A N 1
ATOM 3177 C CA . ASN A 1 404 ? -3.889 3.863 -0.315 1.00 84.06 404 ASN A CA 1
ATOM 3178 C C . ASN A 1 404 ? -3.852 3.773 -1.855 1.00 84.06 404 ASN A C 1
ATOM 3180 O O . ASN A 1 404 ? -2.850 3.323 -2.411 1.00 84.06 404 ASN A O 1
ATOM 3184 N N . LYS A 1 405 ? -4.935 4.143 -2.550 1.00 91.88 405 LYS A N 1
ATOM 3185 C CA . LYS A 1 405 ? -5.011 4.169 -4.017 1.00 91.88 405 LYS A CA 1
ATOM 3186 C C . LYS A 1 405 ? -4.730 5.564 -4.568 1.00 91.88 405 LYS A C 1
ATOM 3188 O O . LYS A 1 405 ? -4.815 6.562 -3.853 1.00 91.88 405 LYS A O 1
ATOM 3193 N N . LEU A 1 406 ? -4.430 5.632 -5.868 1.00 92.19 406 LEU A N 1
ATOM 3194 C CA . LEU A 1 406 ? -4.325 6.905 -6.585 1.00 92.19 406 LEU A CA 1
ATOM 3195 C C . LEU A 1 406 ? -5.636 7.688 -6.467 1.00 92.19 406 LEU A C 1
ATOM 3197 O O . LEU A 1 406 ? -6.719 7.101 -6.478 1.00 92.19 406 LEU A O 1
ATOM 3201 N N . LEU A 1 407 ? -5.553 9.021 -6.420 1.00 94.12 407 LEU A N 1
ATOM 3202 C CA . LEU A 1 407 ? -6.745 9.859 -6.291 1.00 94.12 407 LEU A CA 1
ATOM 3203 C C . LEU A 1 407 ? -7.749 9.612 -7.427 1.00 94.12 407 LEU A C 1
ATOM 3205 O O . LEU A 1 407 ? -8.948 9.571 -7.178 1.00 94.12 407 LEU A O 1
ATOM 3209 N N . SER A 1 408 ? -7.270 9.369 -8.651 1.00 93.50 408 SER A N 1
ATOM 3210 C CA . SER A 1 408 ? -8.129 9.039 -9.797 1.00 93.50 408 SER A CA 1
ATOM 3211 C C . SER A 1 408 ? -8.941 7.746 -9.652 1.00 93.50 408 SER A C 1
ATOM 3213 O O . SER A 1 408 ? -9.919 7.569 -10.383 1.00 93.50 408 SER A O 1
ATOM 3215 N N . GLU A 1 409 ? -8.559 6.832 -8.760 1.00 92.50 409 GLU A N 1
ATOM 3216 C CA . GLU A 1 409 ? -9.285 5.582 -8.486 1.00 92.50 409 GLU A CA 1
ATOM 3217 C C . GLU A 1 409 ? -10.265 5.718 -7.312 1.00 92.50 409 GLU A C 1
ATOM 3219 O O . GLU A 1 409 ? -11.199 4.925 -7.187 1.00 92.50 409 GLU A O 1
ATOM 3224 N N . ARG A 1 410 ? -10.070 6.734 -6.466 1.00 94.12 410 ARG A N 1
ATOM 3225 C CA . ARG A 1 410 ? -10.916 7.033 -5.306 1.00 94.12 410 ARG A CA 1
ATOM 3226 C C . ARG A 1 410 ? -12.252 7.640 -5.746 1.00 94.12 410 ARG A C 1
ATOM 3228 O O . ARG A 1 410 ? -12.405 8.132 -6.867 1.00 94.12 410 ARG A O 1
ATOM 3235 N N . ALA A 1 411 ? -13.237 7.600 -4.856 1.00 95.06 411 ALA A N 1
ATOM 3236 C CA . ALA A 1 411 ? -14.528 8.245 -5.065 1.00 95.06 411 ALA A CA 1
ATOM 3237 C C . ALA A 1 411 ? -14.387 9.770 -5.049 1.00 95.06 411 ALA A C 1
ATOM 3239 O O . ALA A 1 411 ? -13.559 10.298 -4.308 1.00 95.06 411 ALA A O 1
ATOM 3240 N N . ILE A 1 412 ? -15.237 10.477 -5.800 1.00 95.81 412 ILE A N 1
ATOM 3241 C CA . ILE A 1 412 ? -15.310 11.941 -5.729 1.00 95.81 412 ILE A CA 1
ATOM 3242 C C . ILE A 1 412 ? -15.938 12.337 -4.381 1.00 95.81 412 ILE A C 1
ATOM 3244 O O . ILE A 1 412 ? -17.081 11.956 -4.109 1.00 95.81 412 ILE A O 1
ATOM 3248 N N . PRO A 1 413 ? -15.243 13.108 -3.530 1.00 93.50 413 PRO A N 1
ATOM 3249 C CA . PRO A 1 413 ? -15.791 13.515 -2.243 1.00 93.50 413 PRO A CA 1
ATOM 3250 C C . PRO A 1 413 ? -16.989 14.463 -2.353 1.00 93.50 413 PRO A C 1
ATOM 3252 O O . PRO A 1 413 ? -17.085 15.311 -3.240 1.00 93.50 413 PRO A O 1
ATOM 3255 N N . PHE A 1 414 ? -17.887 14.377 -1.372 1.00 92.00 414 PHE A N 1
ATOM 3256 C CA . PHE A 1 414 ? -19.144 15.133 -1.344 1.00 92.00 414 PHE A CA 1
ATOM 3257 C C . PHE A 1 414 ? -18.984 16.634 -1.027 1.00 92.00 414 PHE A C 1
ATOM 3259 O O . PHE A 1 414 ? -19.958 17.389 -1.126 1.00 92.00 414 PHE A O 1
ATOM 3266 N N . TYR A 1 415 ? -17.787 17.067 -0.615 1.00 92.88 415 TYR A N 1
ATOM 3267 C CA . TYR A 1 415 ? -17.462 18.473 -0.357 1.00 92.88 415 TYR A CA 1
ATOM 3268 C C . TYR A 1 415 ? -17.168 19.279 -1.635 1.00 92.88 415 TYR A C 1
ATOM 3270 O O . TYR A 1 415 ? -17.000 20.495 -1.555 1.00 92.88 415 TYR A O 1
ATOM 3278 N N . TYR A 1 416 ? -17.179 18.648 -2.815 1.00 94.19 416 TYR A N 1
ATOM 3279 C CA . TYR A 1 416 ? -17.153 19.336 -4.110 1.00 94.19 416 TYR A CA 1
ATOM 3280 C C . TYR A 1 416 ? -18.571 19.630 -4.623 1.00 94.19 416 TYR A C 1
ATOM 3282 O O . TYR A 1 416 ? -19.462 18.784 -4.561 1.00 94.19 416 TYR A O 1
ATOM 3290 N N . LYS A 1 417 ? -18.791 20.839 -5.154 1.00 92.00 417 LYS A N 1
ATOM 3291 C CA . LYS A 1 417 ? -20.112 21.328 -5.593 1.00 92.00 417 LYS A CA 1
ATOM 3292 C C . LYS A 1 417 ? -20.661 20.603 -6.820 1.00 92.00 417 LYS A C 1
ATOM 3294 O O . LYS A 1 417 ? -21.856 20.321 -6.867 1.00 92.00 417 LYS A O 1
ATOM 3299 N N . ASN A 1 418 ? -19.820 20.330 -7.821 1.00 92.62 418 ASN A N 1
ATOM 3300 C CA . ASN A 1 418 ? -20.256 19.780 -9.107 1.00 92.62 418 ASN A CA 1
ATOM 3301 C C . ASN A 1 418 ? -19.481 18.500 -9.478 1.00 92.62 418 ASN A C 1
ATOM 3303 O O . ASN A 1 418 ? -18.639 18.516 -10.379 1.00 92.62 418 ASN A O 1
ATOM 3307 N N . PRO A 1 419 ? -19.762 17.361 -8.814 1.00 92.81 419 PRO A N 1
ATOM 3308 C CA . PRO A 1 419 ? -19.031 16.116 -9.052 1.00 92.81 419 PRO A CA 1
ATOM 3309 C C . PRO A 1 419 ? -19.233 15.570 -10.475 1.00 92.81 419 PRO A C 1
ATOM 3311 O O . PRO A 1 419 ? -18.372 14.868 -10.999 1.00 92.81 419 PRO A O 1
ATOM 3314 N N . SER A 1 420 ? -20.339 15.923 -11.142 1.00 91.69 420 SER A N 1
ATOM 3315 C CA . SER A 1 420 ? -20.576 15.547 -12.542 1.00 91.69 420 SER A CA 1
ATOM 3316 C C . SER A 1 420 ? -19.594 16.232 -13.494 1.00 91.69 420 SER A C 1
ATOM 3318 O O . SER A 1 420 ? -19.039 15.572 -14.370 1.00 91.69 420 SER A O 1
ATOM 3320 N N . GLU A 1 421 ? -19.342 17.528 -13.306 1.00 94.00 421 GLU A N 1
ATOM 3321 C CA . GLU A 1 421 ? -18.329 18.270 -14.064 1.00 94.00 421 GLU A CA 1
ATOM 3322 C C . GLU A 1 421 ? -16.916 17.789 -13.720 1.00 94.00 421 GLU A C 1
ATOM 3324 O O . GLU A 1 421 ? -16.144 17.456 -14.619 1.00 94.00 421 GLU A O 1
ATOM 3329 N N . LEU A 1 422 ? -16.612 17.652 -12.426 1.00 95.06 422 LEU A N 1
ATOM 3330 C CA . LEU A 1 422 ? -15.315 17.169 -11.948 1.00 95.06 422 LEU A CA 1
ATOM 3331 C C . LEU A 1 422 ? -14.979 15.763 -12.475 1.00 95.06 422 LEU A C 1
ATOM 3333 O O . LEU A 1 422 ? -13.818 15.473 -12.762 1.00 95.06 422 LEU A O 1
ATOM 3337 N N . SER A 1 423 ? -15.980 14.903 -12.692 1.00 94.62 423 SER A N 1
ATOM 3338 C CA . SER A 1 423 ? -15.773 13.555 -13.242 1.00 94.62 423 SER A CA 1
ATOM 3339 C C . SER A 1 423 ? -15.049 13.544 -14.596 1.00 94.62 423 SER A C 1
ATOM 3341 O O . SER A 1 423 ? -14.371 12.565 -14.906 1.00 94.62 423 SER A O 1
ATOM 3343 N N . ALA A 1 424 ? -15.133 14.629 -15.379 1.00 93.19 424 ALA A N 1
ATOM 3344 C CA . ALA A 1 424 ? -14.425 14.775 -16.651 1.00 93.19 424 ALA A CA 1
ATOM 3345 C C . ALA A 1 424 ? -12.902 14.899 -16.482 1.00 93.19 424 ALA A C 1
ATOM 3347 O O . ALA A 1 424 ? -12.156 14.555 -17.399 1.00 93.19 424 ALA A O 1
ATOM 3348 N N . TYR A 1 425 ? -12.437 15.341 -15.315 1.00 93.12 425 TYR A N 1
ATOM 3349 C CA . TYR A 1 425 ? -11.019 15.523 -15.005 1.00 93.12 425 TYR A CA 1
ATOM 3350 C C . TYR A 1 425 ? -10.528 14.563 -13.916 1.00 93.12 425 TYR A C 1
ATOM 3352 O O . TYR A 1 425 ? -9.343 14.542 -13.618 1.00 93.12 425 TYR A O 1
ATOM 3360 N N . TRP A 1 426 ? -11.406 13.750 -13.320 1.00 94.94 426 TRP A N 1
ATOM 3361 C CA . TRP A 1 426 ? -11.059 12.911 -12.172 1.00 94.94 426 TRP A CA 1
ATOM 3362 C C . TRP A 1 426 ? -10.144 11.733 -12.528 1.00 94.94 426 TRP A C 1
ATOM 3364 O O . TRP A 1 426 ? -9.125 11.523 -11.870 1.00 94.94 426 TRP A O 1
ATOM 3374 N N . ASN A 1 427 ? -10.477 10.988 -13.589 1.00 93.00 427 ASN A N 1
ATOM 3375 C CA . ASN A 1 427 ? -9.738 9.803 -14.028 1.00 93.00 427 ASN A CA 1
ATOM 3376 C C . ASN A 1 427 ? -9.502 9.833 -15.543 1.00 93.00 427 ASN A C 1
ATOM 3378 O O . ASN A 1 427 ? -10.444 9.723 -16.329 1.00 93.00 427 ASN A O 1
ATOM 3382 N N . ALA A 1 428 ? -8.233 9.923 -15.956 1.00 86.62 428 ALA A N 1
ATOM 3383 C CA . ALA A 1 428 ? -7.863 10.062 -17.365 1.00 86.62 428 ALA A CA 1
ATOM 3384 C C . ALA A 1 428 ? -8.371 8.904 -18.245 1.00 86.62 428 ALA A C 1
ATOM 3386 O O . ALA A 1 428 ? -8.878 9.129 -19.347 1.00 86.62 428 ALA A O 1
ATOM 3387 N N . ALA A 1 429 ? -8.289 7.664 -17.753 1.00 86.19 429 ALA A N 1
ATOM 3388 C CA . ALA A 1 429 ? -8.743 6.489 -18.491 1.00 86.19 429 ALA A CA 1
ATOM 3389 C C . ALA A 1 429 ? -10.276 6.448 -18.611 1.00 86.19 429 ALA A C 1
ATOM 3391 O O . ALA A 1 429 ? -10.807 6.131 -19.680 1.00 86.19 429 ALA A O 1
ATOM 3392 N N . ALA A 1 430 ? -11.000 6.800 -17.546 1.00 89.31 430 ALA A N 1
ATOM 3393 C CA . ALA A 1 430 ? -12.458 6.864 -17.561 1.00 89.31 430 ALA A CA 1
ATOM 3394 C C . ALA A 1 430 ? -12.963 7.981 -18.485 1.00 89.31 430 ALA A C 1
ATOM 3396 O O . ALA A 1 430 ? -13.895 7.745 -19.256 1.00 89.31 430 ALA A O 1
ATOM 3397 N N . THR A 1 431 ? -12.332 9.159 -18.470 1.00 88.62 431 THR A N 1
ATOM 3398 C CA . THR A 1 431 ? -12.648 10.268 -19.384 1.00 88.62 431 THR A CA 1
ATOM 3399 C C . THR A 1 431 ? -12.452 9.858 -20.834 1.00 88.62 431 THR A C 1
ATOM 3401 O O . THR A 1 431 ? -13.379 9.980 -21.638 1.00 88.62 431 THR A O 1
ATOM 3404 N N . ARG A 1 432 ? -11.294 9.273 -21.156 1.00 83.19 432 ARG A N 1
ATOM 3405 C CA . ARG A 1 432 ? -10.975 8.808 -22.512 1.00 83.19 432 ARG A CA 1
ATOM 3406 C C . ARG A 1 432 ? -11.985 7.786 -23.025 1.00 83.19 432 ARG A C 1
ATOM 3408 O O . ARG A 1 432 ? -12.490 7.902 -24.139 1.00 83.19 432 ARG A O 1
ATOM 3415 N N . ASN A 1 433 ? -12.341 6.821 -22.183 1.00 85.25 433 ASN A N 1
ATOM 3416 C CA . ASN A 1 433 ? -13.294 5.773 -22.535 1.00 85.25 433 ASN A CA 1
ATOM 3417 C C . ASN A 1 433 ? -14.763 6.220 -22.429 1.00 85.25 433 ASN A C 1
ATOM 3419 O O . ASN A 1 433 ? -15.660 5.401 -22.637 1.00 85.25 433 ASN A O 1
ATOM 3423 N N . ARG A 1 434 ? -15.031 7.496 -22.100 1.00 88.56 434 ARG A N 1
ATOM 3424 C CA . ARG A 1 434 ? -16.376 8.049 -21.853 1.00 88.56 434 ARG A CA 1
ATOM 3425 C C . ARG A 1 434 ? -17.157 7.253 -20.798 1.00 88.56 434 ARG A C 1
ATOM 3427 O O . ARG A 1 434 ? -18.364 7.057 -20.906 1.00 88.56 434 ARG A O 1
ATOM 3434 N N . ARG A 1 435 ? -16.446 6.773 -19.775 1.00 90.75 435 ARG A N 1
ATOM 3435 C CA . ARG A 1 435 ? -16.941 5.967 -18.646 1.00 90.75 435 ARG A CA 1
ATOM 3436 C C . ARG A 1 435 ? -16.924 6.731 -17.319 1.00 90.75 435 ARG A C 1
ATOM 3438 O O . ARG A 1 435 ? -17.033 6.110 -16.269 1.00 90.75 435 ARG A O 1
ATOM 3445 N N . THR A 1 436 ? -16.836 8.061 -17.340 1.00 91.50 436 THR A N 1
ATOM 3446 C CA . THR A 1 436 ? -16.818 8.894 -16.118 1.00 91.50 436 THR A CA 1
ATOM 3447 C C . THR A 1 436 ? -18.059 8.697 -15.248 1.00 91.50 436 THR A C 1
ATOM 3449 O O . THR A 1 436 ? -17.991 8.804 -14.032 1.00 91.50 436 THR A O 1
ATOM 3452 N N . PHE A 1 437 ? -19.189 8.300 -15.842 1.00 87.12 437 PHE A N 1
ATOM 3453 C CA . PHE A 1 437 ? -20.425 8.000 -15.119 1.00 87.12 437 PHE A CA 1
ATOM 3454 C C . PHE A 1 437 ? -20.336 6.807 -14.151 1.00 87.12 437 PHE A C 1
ATOM 3456 O O . PHE A 1 437 ? -21.266 6.657 -13.353 1.00 87.12 437 PHE A O 1
ATOM 3463 N N . ASN A 1 438 ? -19.284 5.980 -14.253 1.00 88.44 438 ASN A N 1
ATOM 3464 C CA . ASN A 1 438 ? -18.986 4.854 -13.361 1.00 88.44 438 ASN A CA 1
ATOM 3465 C C . ASN A 1 438 ? -18.140 5.251 -12.138 1.00 88.44 438 ASN A C 1
ATOM 3467 O O . ASN A 1 438 ? -17.847 4.391 -11.315 1.00 88.44 438 ASN A O 1
ATOM 3471 N N . ILE A 1 439 ? -17.722 6.515 -12.026 1.00 93.50 439 ILE A N 1
ATOM 3472 C CA . ILE A 1 439 ? -16.941 6.994 -10.884 1.00 93.50 439 ILE A CA 1
ATOM 3473 C C . ILE A 1 439 ? -17.889 7.162 -9.677 1.00 93.50 439 ILE A C 1
ATOM 3475 O O . ILE A 1 439 ? -18.917 7.837 -9.818 1.00 93.50 439 ILE A O 1
ATOM 3479 N N . PRO A 1 440 ? -17.591 6.557 -8.510 1.00 94.44 440 PRO A N 1
ATOM 3480 C CA . PRO A 1 440 ? -18.373 6.765 -7.290 1.00 94.44 440 PRO A CA 1
ATOM 3481 C C . PRO A 1 440 ? -18.327 8.218 -6.797 1.00 94.44 440 PRO A C 1
ATOM 3483 O O . PRO A 1 440 ? -17.366 8.943 -7.057 1.00 94.44 440 PRO A O 1
ATOM 3486 N N . GLY A 1 441 ? -19.361 8.652 -6.076 1.00 92.81 441 GLY A N 1
ATOM 3487 C CA . GLY A 1 441 ? -19.464 10.001 -5.508 1.00 92.81 441 GLY A CA 1
ATOM 3488 C C . GLY A 1 441 ? -20.168 11.031 -6.399 1.00 92.81 441 GLY A C 1
ATOM 3489 O O . GLY A 1 441 ? -20.360 12.173 -5.989 1.00 92.81 441 GLY A O 1
ATOM 3490 N N . ILE A 1 442 ? -20.609 10.647 -7.605 1.00 93.69 442 ILE A N 1
ATOM 3491 C CA . ILE A 1 442 ? -21.360 11.548 -8.502 1.00 93.69 442 ILE A CA 1
ATOM 3492 C C . ILE A 1 442 ? -22.807 11.751 -8.026 1.00 93.69 442 ILE A C 1
ATOM 3494 O O . ILE A 1 442 ? -23.314 12.871 -8.061 1.00 93.69 442 ILE A O 1
ATOM 3498 N N . THR A 1 443 ? -23.489 10.677 -7.616 1.00 91.88 443 THR A N 1
ATOM 3499 C CA . THR A 1 443 ? -24.877 10.714 -7.116 1.00 91.88 443 THR A CA 1
ATOM 3500 C C . THR A 1 443 ? -25.130 9.569 -6.144 1.00 91.88 443 THR A C 1
ATOM 3502 O O . THR A 1 443 ? -24.758 8.433 -6.447 1.00 91.88 443 THR A O 1
ATOM 3505 N N . ASP A 1 444 ? -25.897 9.823 -5.087 1.00 90.50 444 ASP A N 1
ATOM 3506 C CA . ASP A 1 444 ? -26.238 8.830 -4.056 1.00 90.50 444 ASP A CA 1
ATOM 3507 C C . ASP A 1 444 ? -26.924 7.572 -4.618 1.00 90.50 444 ASP A C 1
ATOM 3509 O O . ASP A 1 444 ? -26.614 6.455 -4.209 1.00 90.50 444 ASP A O 1
ATOM 3513 N N . ASP A 1 445 ? -27.809 7.724 -5.610 1.00 91.81 445 ASP A N 1
ATOM 3514 C CA . ASP A 1 445 ? -28.497 6.591 -6.247 1.00 91.81 445 ASP A CA 1
ATOM 3515 C C . ASP A 1 445 ? -27.533 5.635 -6.961 1.00 91.81 445 ASP A C 1
ATOM 3517 O O . ASP A 1 445 ? -27.783 4.429 -7.039 1.00 91.81 445 ASP A O 1
ATOM 3521 N N . LYS A 1 446 ? -26.436 6.161 -7.519 1.00 91.50 446 LYS A N 1
ATOM 3522 C CA . LYS A 1 446 ? -25.394 5.340 -8.149 1.00 91.50 446 LYS A CA 1
ATOM 3523 C C . LYS A 1 446 ? -24.512 4.684 -7.104 1.00 91.50 446 LYS A C 1
ATOM 3525 O O . LYS A 1 446 ? -24.255 3.493 -7.228 1.00 91.50 446 LYS A O 1
ATOM 3530 N N . ASP A 1 447 ? -24.120 5.423 -6.073 1.00 93.50 447 ASP A N 1
ATOM 3531 C CA . ASP A 1 447 ? -23.314 4.894 -4.973 1.00 93.50 447 ASP A CA 1
ATOM 3532 C C . ASP A 1 447 ? -24.015 3.705 -4.310 1.00 93.50 447 ASP A C 1
ATOM 3534 O O . ASP A 1 447 ? -23.423 2.636 -4.153 1.00 93.50 447 ASP A O 1
ATOM 3538 N N . ARG A 1 448 ? -25.324 3.834 -4.049 1.00 93.31 448 ARG A N 1
ATOM 3539 C CA . ARG A 1 448 ? -26.140 2.726 -3.543 1.00 93.31 448 ARG A CA 1
ATOM 3540 C C . ARG A 1 448 ? -26.177 1.544 -4.515 1.00 93.31 448 ARG A C 1
ATOM 3542 O O . ARG A 1 448 ? -26.087 0.400 -4.081 1.00 93.31 448 ARG A O 1
ATOM 3549 N N . LYS A 1 449 ? -26.291 1.786 -5.828 1.00 93.06 449 LYS A N 1
ATOM 3550 C CA . LYS A 1 449 ? -26.246 0.715 -6.844 1.00 93.06 449 LYS A CA 1
ATOM 3551 C C . LYS A 1 449 ? -24.894 0.009 -6.889 1.00 93.06 449 LYS A C 1
ATOM 3553 O O . LYS A 1 449 ? -24.884 -1.203 -7.059 1.00 93.06 449 LYS A O 1
ATOM 3558 N N . PHE A 1 450 ? -23.783 0.728 -6.738 1.00 93.00 450 PHE A N 1
ATOM 3559 C CA . PHE A 1 450 ? -22.448 0.131 -6.696 1.00 93.00 450 PHE A CA 1
ATOM 3560 C C . PHE A 1 450 ? -22.297 -0.799 -5.490 1.00 93.00 450 PHE A C 1
ATOM 3562 O O . PHE A 1 450 ? -21.919 -1.954 -5.672 1.00 93.00 450 PHE A O 1
ATOM 3569 N N . LEU A 1 451 ? -22.702 -0.340 -4.299 1.00 92.56 451 LEU A N 1
ATOM 3570 C CA . LEU A 1 451 ? -22.677 -1.145 -3.071 1.00 92.56 451 LEU A CA 1
ATOM 3571 C C . LEU A 1 451 ? -23.559 -2.401 -3.164 1.00 92.56 451 LEU A C 1
ATOM 3573 O O . LEU A 1 451 ? -23.184 -3.447 -2.650 1.00 92.56 451 LEU A O 1
ATOM 3577 N N . LEU A 1 452 ? -24.698 -2.324 -3.861 1.00 92.06 452 LEU A N 1
ATOM 3578 C CA . LEU A 1 452 ? -25.580 -3.476 -4.085 1.00 92.06 452 LEU A CA 1
ATOM 3579 C C . LEU A 1 452 ? -25.102 -4.433 -5.186 1.00 92.06 452 LEU A C 1
ATOM 3581 O O . LEU A 1 452 ? -25.483 -5.601 -5.177 1.00 92.06 452 LEU A O 1
ATOM 3585 N N . ALA A 1 453 ? -24.342 -3.945 -6.169 1.00 88.38 453 ALA A N 1
ATOM 3586 C CA . ALA A 1 453 ? -23.954 -4.732 -7.337 1.00 88.38 453 ALA A CA 1
ATOM 3587 C C . ALA A 1 453 ? -22.664 -5.530 -7.117 1.00 88.38 453 ALA A C 1
ATOM 3589 O O . ALA A 1 453 ? -22.600 -6.692 -7.515 1.00 88.38 453 ALA A O 1
ATOM 3590 N N . ASN A 1 454 ? -21.629 -4.907 -6.543 1.00 80.94 454 ASN A N 1
ATOM 3591 C CA . ASN A 1 454 ? -20.343 -5.551 -6.285 1.00 80.94 454 ASN A CA 1
ATOM 3592 C C . ASN A 1 454 ? -19.529 -4.761 -5.247 1.00 80.94 454 ASN A C 1
ATOM 3594 O O . ASN A 1 454 ? -19.124 -3.630 -5.508 1.00 80.94 454 ASN A O 1
ATOM 3598 N N . MET A 1 455 ? -19.236 -5.386 -4.107 1.00 80.81 455 MET A N 1
ATOM 3599 C CA . MET A 1 455 ? -18.432 -4.797 -3.031 1.00 80.81 455 MET A CA 1
ATOM 3600 C C . MET A 1 455 ? -16.943 -5.179 -3.105 1.00 80.81 455 MET A C 1
ATOM 3602 O O . MET A 1 455 ? -16.122 -4.570 -2.431 1.00 80.81 455 MET A O 1
ATOM 3606 N N . ASP A 1 456 ? -16.555 -6.163 -3.919 1.00 81.38 456 ASP A N 1
ATOM 3607 C CA . ASP A 1 456 ? -15.159 -6.624 -4.000 1.00 81.38 456 ASP A CA 1
ATOM 3608 C C . ASP A 1 456 ? -14.238 -5.630 -4.714 1.00 81.38 456 ASP A C 1
ATOM 3610 O O . ASP A 1 456 ? -13.024 -5.701 -4.565 1.00 81.38 456 ASP A O 1
ATOM 3614 N N . GLY A 1 457 ? -14.809 -4.680 -5.460 1.00 80.75 457 GLY A N 1
ATOM 3615 C CA . GLY A 1 457 ? -14.067 -3.573 -6.065 1.00 80.75 457 GLY A CA 1
ATOM 3616 C C . GLY A 1 457 ? -13.798 -2.394 -5.125 1.00 80.75 457 GLY A C 1
ATOM 3617 O O . GLY A 1 457 ? -13.208 -1.413 -5.575 1.00 80.75 457 GLY A O 1
ATOM 3618 N N . TYR A 1 458 ? -14.255 -2.453 -3.867 1.00 89.94 458 TYR A N 1
ATOM 3619 C CA . TYR A 1 458 ? -14.201 -1.335 -2.924 1.00 89.94 458 TYR A CA 1
ATOM 3620 C C . TYR A 1 458 ? -13.688 -1.783 -1.552 1.00 89.94 458 TYR A C 1
ATOM 3622 O O . TYR A 1 458 ? -14.313 -2.598 -0.870 1.00 89.94 458 TYR A O 1
ATOM 3630 N N . ASP A 1 459 ? -12.566 -1.199 -1.135 1.00 93.19 459 ASP A N 1
ATOM 3631 C CA . ASP A 1 459 ? -11.911 -1.500 0.142 1.00 93.19 459 ASP A CA 1
ATOM 3632 C C . ASP A 1 459 ? -12.227 -0.461 1.229 1.00 93.19 459 ASP A C 1
ATOM 3634 O O . ASP A 1 459 ? -11.819 -0.623 2.381 1.00 93.19 459 ASP A O 1
ATOM 3638 N N . PHE A 1 460 ? -12.956 0.608 0.894 1.00 95.38 460 PHE A N 1
ATOM 3639 C CA . PHE A 1 460 ? -13.278 1.684 1.825 1.00 95.38 460 PHE A CA 1
ATOM 3640 C C . PHE A 1 460 ? -14.704 2.214 1.634 1.00 95.38 460 PHE A C 1
ATOM 3642 O O . PHE A 1 460 ? -15.208 2.327 0.515 1.00 95.38 460 PHE A O 1
ATOM 3649 N N . PHE A 1 461 ? -15.361 2.563 2.740 1.00 95.31 461 PHE A N 1
ATOM 3650 C CA . PHE A 1 461 ? -16.719 3.101 2.765 1.00 95.31 461 PHE A CA 1
ATOM 3651 C C . PHE A 1 461 ? -16.696 4.516 3.330 1.00 95.31 461 PHE A C 1
ATOM 3653 O O . PHE A 1 461 ? -16.589 4.713 4.542 1.00 95.31 461 PHE A O 1
ATOM 3660 N N . ARG A 1 462 ? -16.809 5.515 2.451 1.00 94.12 462 ARG A N 1
ATOM 3661 C CA . ARG A 1 462 ? -16.914 6.916 2.870 1.00 94.12 462 ARG A CA 1
ATOM 3662 C C . ARG A 1 462 ? -18.281 7.191 3.452 1.00 94.12 462 ARG A C 1
ATOM 3664 O O . ARG A 1 462 ? -19.279 6.750 2.884 1.00 94.12 462 ARG A O 1
ATOM 3671 N N . ILE A 1 463 ? -18.320 7.961 4.528 1.00 92.75 463 ILE A N 1
ATOM 3672 C CA . ILE A 1 463 ? -19.553 8.351 5.206 1.00 92.75 463 ILE A CA 1
ATOM 3673 C C . ILE A 1 463 ? -19.770 9.859 5.086 1.00 92.75 463 ILE A C 1
ATOM 3675 O O . ILE A 1 463 ? -18.828 10.651 5.114 1.00 92.75 463 ILE A O 1
ATOM 3679 N N . LYS A 1 464 ? -21.028 10.263 4.916 1.00 90.25 464 LYS A N 1
ATOM 3680 C CA . LYS A 1 464 ? -21.442 11.669 4.920 1.00 90.25 464 LYS A CA 1
ATOM 3681 C C . LYS A 1 464 ? -22.770 11.835 5.641 1.00 90.25 464 LYS A C 1
ATOM 3683 O O . LYS A 1 464 ? -23.582 10.910 5.643 1.00 90.25 464 LYS A O 1
ATOM 3688 N N . GLY A 1 465 ? -23.000 13.026 6.192 1.00 87.44 465 GLY A N 1
ATOM 3689 C CA . GLY A 1 465 ? -24.259 13.374 6.860 1.00 87.44 465 GLY A CA 1
ATOM 3690 C C . GLY A 1 465 ? -24.421 12.797 8.269 1.00 87.44 465 GLY A C 1
ATOM 3691 O O . GLY A 1 465 ? -25.534 12.745 8.774 1.00 87.44 465 GLY A O 1
ATOM 3692 N N . HIS A 1 466 ? -23.336 12.317 8.884 1.00 88.12 466 HIS A N 1
ATOM 3693 C CA . HIS A 1 466 ? -23.321 11.759 10.243 1.00 88.12 466 HIS A CA 1
ATOM 3694 C C . HIS A 1 466 ? -22.968 12.782 11.325 1.00 88.12 466 HIS A C 1
ATOM 3696 O O . HIS A 1 466 ? -23.197 12.525 12.496 1.00 88.12 466 HIS A O 1
ATOM 3702 N N . THR A 1 467 ? -22.398 13.927 10.967 1.00 87.50 467 THR A N 1
ATOM 3703 C CA . THR A 1 467 ? -21.995 14.975 11.917 1.00 87.50 467 THR A CA 1
ATOM 3704 C C . THR A 1 467 ? -23.072 16.034 12.112 1.00 87.50 467 THR A C 1
ATOM 3706 O O . THR A 1 467 ? -23.725 16.424 11.145 1.00 87.50 467 THR A O 1
ATOM 3709 N N . GLY A 1 468 ? -23.152 16.598 13.316 1.00 80.12 468 GLY A N 1
ATOM 3710 C CA . GLY A 1 468 ? -24.088 17.663 13.682 1.00 80.12 468 GLY A CA 1
ATOM 3711 C C . GLY A 1 468 ? -25.467 17.165 14.115 1.00 80.12 468 GLY A C 1
ATOM 3712 O O . GLY A 1 468 ? -26.297 17.979 14.500 1.00 80.12 468 GLY A O 1
ATOM 3713 N N . GLU A 1 469 ? -25.692 15.851 14.076 1.00 79.69 469 GLU A N 1
ATOM 3714 C CA . GLU A 1 469 ? -26.908 15.185 14.542 1.00 79.69 469 GLU A CA 1
ATOM 3715 C C . GLU A 1 469 ? -26.669 14.458 15.871 1.00 79.69 469 GLU A C 1
ATOM 3717 O O . GLU A 1 469 ? -25.528 14.206 16.283 1.00 79.69 469 GLU A O 1
ATOM 3722 N N . THR A 1 470 ? -27.759 14.095 16.552 1.00 84.06 470 THR A N 1
ATOM 3723 C CA . THR A 1 470 ? -27.681 13.359 17.824 1.00 84.06 470 THR A CA 1
ATOM 3724 C C . THR A 1 470 ? -27.077 11.964 17.635 1.00 84.06 470 THR A C 1
ATOM 3726 O O . THR A 1 470 ? -27.288 11.294 16.615 1.00 84.06 470 THR A O 1
ATOM 3729 N N . VAL A 1 471 ? -26.325 11.504 18.640 1.00 85.31 471 VAL A N 1
ATOM 3730 C CA . VAL A 1 471 ? -25.589 10.231 18.588 1.00 85.31 471 VAL A CA 1
ATOM 3731 C C . VAL A 1 471 ? -26.496 9.032 18.322 1.00 85.31 471 VAL A C 1
ATOM 3733 O O . VAL A 1 471 ? -26.164 8.199 17.485 1.00 85.31 471 VAL A O 1
ATOM 3736 N N . GLN A 1 472 ? -27.664 8.975 18.968 1.00 80.81 472 GLN A N 1
ATOM 3737 C CA . GLN A 1 472 ? -28.574 7.836 18.864 1.00 80.81 472 GLN A CA 1
ATOM 3738 C C . GLN A 1 472 ? -29.167 7.721 17.455 1.00 80.81 472 GLN A C 1
ATOM 3740 O O . GLN A 1 472 ? -29.061 6.672 16.827 1.00 80.81 472 GLN A O 1
ATOM 3745 N N . ILE A 1 473 ? -29.708 8.824 16.921 1.00 83.75 473 ILE A N 1
ATOM 3746 C CA . ILE A 1 473 ? -30.290 8.865 15.570 1.00 83.75 473 ILE A CA 1
ATOM 3747 C C . ILE A 1 473 ? -29.233 8.496 14.524 1.00 83.75 473 ILE A C 1
ATOM 3749 O O . ILE A 1 473 ? -29.500 7.729 13.598 1.00 83.75 473 ILE A O 1
ATOM 3753 N N . THR A 1 474 ? -28.018 9.017 14.688 1.00 87.75 474 THR A N 1
ATOM 3754 C CA . THR A 1 474 ? -26.909 8.763 13.767 1.00 87.75 474 THR A CA 1
ATOM 3755 C C . THR A 1 474 ? -26.455 7.307 13.821 1.00 87.75 474 THR A C 1
ATOM 3757 O O . THR A 1 474 ? -26.292 6.673 12.777 1.00 87.75 474 THR A O 1
ATOM 3760 N N . GLN A 1 475 ? -26.268 6.757 15.022 1.00 88.06 475 GLN A N 1
ATOM 3761 C CA . GLN A 1 475 ? -25.848 5.372 15.216 1.00 88.06 475 GLN A CA 1
ATOM 3762 C C . GLN A 1 475 ? -26.880 4.392 14.648 1.00 88.06 475 GLN A C 1
ATOM 3764 O O . GLN A 1 475 ? -26.492 3.454 13.949 1.00 88.06 475 GLN A O 1
ATOM 3769 N N . ASP A 1 476 ? -28.171 4.637 14.882 1.00 88.06 476 ASP A N 1
ATOM 3770 C CA . ASP A 1 476 ? -29.260 3.814 14.353 1.00 88.06 476 ASP A CA 1
ATOM 3771 C C . ASP A 1 476 ? -29.308 3.883 12.820 1.00 88.06 476 ASP A C 1
ATOM 3773 O O . ASP A 1 476 ? -29.329 2.847 12.154 1.00 88.06 476 ASP A O 1
ATOM 3777 N N . ALA A 1 477 ? -29.196 5.082 12.236 1.00 91.00 477 ALA A N 1
ATOM 3778 C CA . ALA A 1 477 ? -29.147 5.257 10.785 1.00 91.00 477 ALA A CA 1
ATOM 3779 C C . ALA A 1 477 ? -27.950 4.532 10.139 1.00 91.00 477 ALA A C 1
ATOM 3781 O O . ALA A 1 477 ? -28.093 3.910 9.081 1.00 91.00 477 ALA A O 1
ATOM 3782 N N . ILE A 1 478 ? -26.769 4.578 10.767 1.00 94.00 478 ILE A N 1
ATOM 3783 C CA . ILE A 1 478 ? -25.587 3.850 10.289 1.00 94.00 478 ILE A CA 1
ATOM 3784 C C . ILE A 1 478 ? -25.797 2.341 10.426 1.00 94.00 478 ILE A C 1
ATOM 3786 O O . ILE A 1 478 ? -25.501 1.601 9.486 1.00 94.00 478 ILE A O 1
ATOM 3790 N N . ALA A 1 479 ? -26.308 1.871 11.565 1.00 91.38 479 ALA A N 1
ATOM 3791 C CA . ALA A 1 479 ? -26.557 0.455 11.809 1.00 91.38 479 ALA A CA 1
ATOM 3792 C C . ALA A 1 479 ? -27.589 -0.123 10.828 1.00 91.38 479 ALA A C 1
ATOM 3794 O O . ALA A 1 479 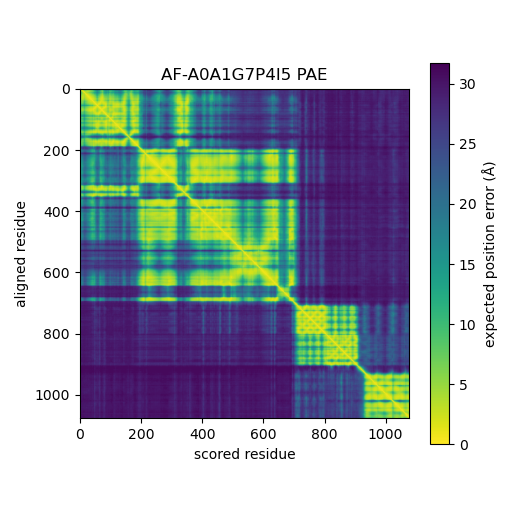? -27.411 -1.241 10.334 1.00 91.38 479 ALA A O 1
ATOM 3795 N N . ASP A 1 480 ? -28.627 0.646 10.500 1.00 94.06 480 ASP A N 1
ATOM 3796 C CA . ASP A 1 480 ? -29.645 0.279 9.522 1.00 94.06 480 ASP A CA 1
ATOM 3797 C C . ASP A 1 480 ? -29.075 0.203 8.108 1.00 94.06 480 ASP A C 1
ATOM 3799 O O . ASP A 1 480 ? -29.274 -0.807 7.434 1.00 94.06 480 ASP A O 1
ATOM 3803 N N . LEU A 1 481 ? -28.296 1.200 7.674 1.00 93.62 481 LEU A N 1
ATOM 3804 C CA . LEU A 1 481 ? -27.624 1.165 6.370 1.00 93.62 481 LEU A CA 1
ATOM 3805 C C . LEU A 1 481 ? -26.606 0.031 6.274 1.00 93.62 481 LEU A C 1
ATOM 3807 O O . LEU A 1 481 ? -26.528 -0.640 5.247 1.00 93.62 481 LEU A O 1
ATOM 3811 N N . ARG A 1 482 ? -25.847 -0.215 7.344 1.00 93.50 482 ARG A N 1
ATOM 3812 C CA . ARG A 1 482 ? -24.903 -1.331 7.424 1.00 93.50 482 ARG A CA 1
ATOM 3813 C C . ARG A 1 482 ? -25.619 -2.669 7.255 1.00 93.50 482 ARG A C 1
ATOM 3815 O O . ARG A 1 482 ? -25.111 -3.539 6.552 1.00 93.50 482 ARG A O 1
ATOM 3822 N N . ARG A 1 483 ? -26.791 -2.832 7.882 1.00 93.25 483 ARG A N 1
ATOM 3823 C CA . ARG A 1 483 ? -27.621 -4.041 7.784 1.00 93.25 483 ARG A CA 1
ATOM 3824 C C . ARG A 1 483 ? -28.257 -4.187 6.400 1.00 93.25 483 ARG A C 1
ATOM 3826 O O . ARG A 1 483 ? -28.206 -5.277 5.847 1.00 93.25 483 ARG A O 1
ATOM 3833 N N . ASP A 1 484 ? -28.810 -3.110 5.844 1.00 93.94 484 ASP A N 1
ATOM 3834 C CA . ASP A 1 484 ? -29.459 -3.083 4.522 1.00 93.94 484 ASP A CA 1
ATOM 3835 C C . ASP A 1 484 ? -28.467 -3.362 3.382 1.00 93.94 484 ASP A C 1
ATOM 3837 O O . ASP A 1 484 ? -28.749 -4.138 2.473 1.00 93.94 484 ASP A O 1
ATOM 3841 N N . LEU A 1 485 ? -27.275 -2.767 3.449 1.00 92.81 485 LEU A N 1
ATOM 3842 C CA . LEU A 1 485 ? -26.240 -2.882 2.417 1.00 92.81 485 LEU A CA 1
ATOM 3843 C C . LEU A 1 485 ? -25.209 -3.987 2.705 1.00 92.81 485 LEU A C 1
ATOM 3845 O O . LEU A 1 485 ? -24.285 -4.164 1.918 1.00 92.81 485 LEU A O 1
ATOM 3849 N N . HIS A 1 486 ? -25.354 -4.725 3.813 1.00 92.50 486 HIS A N 1
ATOM 3850 C CA . HIS A 1 486 ? -24.439 -5.793 4.242 1.00 92.50 486 HIS A CA 1
ATOM 3851 C C . HIS A 1 486 ? -22.960 -5.353 4.338 1.00 92.50 486 HIS A C 1
ATOM 3853 O O . HIS A 1 486 ? -22.048 -6.088 3.955 1.00 92.50 486 HIS A O 1
ATOM 3859 N N . LEU A 1 487 ? -22.705 -4.152 4.868 1.00 92.75 487 LEU A N 1
ATOM 3860 C CA . LEU A 1 487 ? -21.355 -3.582 4.911 1.00 92.75 487 LEU A CA 1
ATOM 3861 C C . LEU A 1 487 ? -20.514 -4.191 6.057 1.00 92.75 487 LEU A C 1
ATOM 3863 O O . LEU A 1 487 ? -20.960 -4.198 7.208 1.00 92.75 487 LEU A O 1
ATOM 3867 N N . PRO A 1 488 ? -19.291 -4.683 5.782 1.00 92.50 488 PRO A N 1
ATOM 3868 C CA . PRO A 1 488 ? -18.478 -5.436 6.736 1.00 92.50 488 PRO A CA 1
ATOM 3869 C C . PRO A 1 488 ? -17.560 -4.522 7.566 1.00 92.50 488 PRO A C 1
ATOM 3871 O O . PRO A 1 488 ? -16.343 -4.555 7.413 1.00 92.50 488 PRO A O 1
ATOM 3874 N N . PHE A 1 489 ? -18.125 -3.700 8.445 1.00 92.88 489 PHE A N 1
ATOM 3875 C CA . PHE A 1 489 ? -17.370 -2.899 9.420 1.00 92.88 489 PHE A CA 1
ATOM 3876 C C . PHE A 1 489 ? -18.113 -2.850 10.760 1.00 92.88 489 PHE A C 1
ATOM 3878 O O . PHE A 1 489 ? -19.297 -3.187 10.812 1.00 92.88 489 PHE A O 1
ATOM 3885 N N . ASP A 1 490 ? -17.455 -2.422 11.840 1.00 91.75 490 ASP A N 1
ATOM 3886 C CA . ASP A 1 490 ? -18.132 -2.185 13.125 1.00 91.75 490 ASP A CA 1
ATOM 3887 C C . ASP A 1 490 ? -18.189 -0.705 13.518 1.00 91.75 490 ASP A C 1
ATOM 3889 O O . ASP A 1 490 ? -17.514 0.122 12.913 1.00 91.75 490 ASP A O 1
ATOM 3893 N N . ILE A 1 491 ? -19.037 -0.351 14.485 1.00 90.5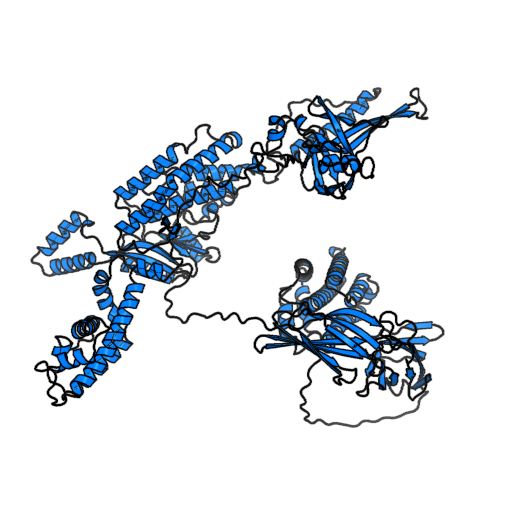0 491 ILE A N 1
ATOM 3894 C CA . ILE A 1 491 ? -19.252 1.034 14.925 1.00 90.50 491 ILE A CA 1
ATOM 3895 C C . ILE A 1 491 ? -18.911 1.134 16.409 1.00 90.50 491 ILE A C 1
ATOM 3897 O O . ILE A 1 491 ? -19.464 0.400 17.227 1.00 90.50 491 ILE A O 1
ATOM 3901 N N . LYS A 1 492 ? -18.055 2.088 16.765 1.00 90.56 492 LYS A N 1
ATOM 3902 C CA . LYS A 1 492 ? -17.720 2.435 18.144 1.00 90.56 492 LYS A CA 1
ATOM 3903 C C . LYS A 1 492 ? -18.049 3.904 18.383 1.00 90.56 492 LYS A C 1
ATOM 3905 O O . LYS A 1 492 ? -17.735 4.755 17.561 1.00 90.56 492 LYS A O 1
ATOM 3910 N N . VAL A 1 493 ? -18.683 4.199 19.511 1.00 90.06 493 VAL A N 1
ATOM 3911 C CA . VAL A 1 493 ? -18.971 5.571 19.946 1.00 90.06 493 VAL A CA 1
ATOM 3912 C C . VAL A 1 493 ? -18.027 5.925 21.085 1.00 90.06 493 VAL A C 1
ATOM 3914 O O . VAL A 1 493 ? -17.871 5.134 22.020 1.00 90.06 493 VAL A O 1
ATOM 3917 N N . VAL A 1 494 ? -17.419 7.103 20.990 1.00 91.38 494 VAL A N 1
ATOM 3918 C CA . VAL A 1 494 ? -16.540 7.693 22.003 1.00 91.38 494 VAL A CA 1
ATOM 3919 C C . VAL A 1 494 ? -16.907 9.159 22.221 1.00 91.38 494 VAL A C 1
ATOM 3921 O O . VAL A 1 494 ? -17.513 9.800 21.365 1.00 91.38 494 VAL A O 1
ATOM 3924 N N . TYR A 1 495 ? -16.546 9.695 23.375 1.00 89.81 495 TYR A N 1
ATOM 3925 C CA . TYR A 1 495 ? -17.008 10.974 23.886 1.00 89.81 495 TYR A CA 1
ATOM 3926 C C . TYR A 1 495 ? -15.829 11.892 24.212 1.00 89.81 495 TYR A C 1
ATOM 3928 O O . TYR A 1 495 ? -14.768 11.446 24.654 1.00 89.81 495 TYR A O 1
ATOM 3936 N N . LEU A 1 496 ? -16.028 13.185 23.982 1.00 90.94 496 LEU A N 1
ATOM 3937 C CA . LEU A 1 496 ? -15.157 14.261 24.435 1.00 90.94 496 LEU A CA 1
ATOM 3938 C C . LEU A 1 496 ? -15.597 14.685 25.839 1.00 90.94 496 LEU A C 1
ATOM 3940 O O . LEU A 1 496 ? -16.779 14.967 26.049 1.00 90.94 496 LEU A O 1
ATOM 3944 N N . GLY A 1 497 ? -14.653 14.728 26.771 1.00 86.75 497 GLY A N 1
ATOM 3945 C CA . GLY A 1 497 ? -14.857 15.171 28.144 1.00 86.75 497 GLY A CA 1
ATOM 3946 C C . GLY A 1 497 ? -13.784 14.628 29.079 1.00 86.75 497 GLY A C 1
ATOM 3947 O O . GLY A 1 497 ? -12.805 14.016 28.633 1.00 86.75 497 GLY A O 1
ATOM 3948 N N . ASP A 1 498 ? -14.024 14.833 30.368 1.00 84.62 498 ASP A N 1
ATOM 3949 C CA . ASP A 1 498 ? -13.214 14.308 31.464 1.00 84.62 498 ASP A CA 1
ATOM 3950 C C . ASP A 1 498 ? -13.959 13.182 32.208 1.00 84.62 498 ASP A C 1
ATOM 3952 O O . ASP A 1 498 ? -15.101 12.840 31.895 1.00 84.62 498 ASP A O 1
ATOM 3956 N N . ASP A 1 499 ? -13.325 12.589 33.224 1.00 79.81 499 ASP A N 1
ATOM 3957 C CA . ASP A 1 499 ? -13.910 11.476 33.989 1.00 79.81 499 ASP A CA 1
ATOM 3958 C C . ASP A 1 499 ? -15.274 11.829 34.618 1.00 79.81 499 ASP A C 1
ATOM 3960 O O . ASP A 1 499 ? -16.167 10.983 34.667 1.00 79.81 499 ASP A O 1
ATOM 3964 N N . GLU A 1 500 ? -15.459 13.078 35.061 1.00 77.19 500 GLU A N 1
ATOM 3965 C CA . GLU A 1 500 ? -16.712 13.554 35.671 1.00 77.19 500 GLU A CA 1
ATOM 3966 C C . GLU A 1 500 ? -17.870 13.613 34.662 1.00 77.19 500 GLU A C 1
ATOM 3968 O O . GLU A 1 500 ? -19.016 13.325 35.015 1.00 77.19 500 GLU A O 1
ATOM 3973 N N . ASP A 1 501 ? -17.585 13.913 33.390 1.00 72.75 501 ASP A N 1
ATOM 3974 C CA . ASP A 1 501 ? -18.601 13.965 32.331 1.00 72.75 501 ASP A CA 1
ATOM 3975 C C . ASP A 1 501 ? -19.181 12.579 32.022 1.00 72.75 501 ASP A C 1
ATOM 3977 O O . ASP A 1 501 ? -20.303 12.458 31.522 1.00 72.75 501 ASP A O 1
ATOM 3981 N N . MET A 1 502 ? -18.428 11.523 32.336 1.00 79.50 502 MET A N 1
ATOM 3982 C CA . MET A 1 502 ? -18.794 10.142 32.039 1.00 79.50 502 MET A CA 1
ATOM 3983 C C . MET A 1 502 ? -19.600 9.486 33.157 1.00 79.50 502 MET A C 1
ATOM 3985 O O . MET A 1 502 ? -20.237 8.462 32.919 1.00 79.50 502 MET A O 1
ATOM 3989 N N . ASP A 1 503 ? -19.635 10.067 34.357 1.00 74.56 503 ASP A N 1
ATOM 3990 C CA . ASP A 1 503 ? -20.275 9.459 35.525 1.00 74.56 503 ASP A CA 1
ATOM 3991 C C . ASP A 1 503 ? -21.773 9.173 35.320 1.00 74.56 503 ASP A C 1
ATOM 3993 O O . ASP A 1 503 ? -22.286 8.168 35.815 1.00 74.56 503 ASP A O 1
ATOM 3997 N N . GLN A 1 504 ? -22.500 10.039 34.606 1.00 73.19 504 GLN A N 1
ATOM 3998 C CA . GLN A 1 504 ? -23.917 9.809 34.297 1.00 73.19 504 GLN A CA 1
ATOM 3999 C C . GLN A 1 504 ? -24.094 8.683 33.269 1.00 73.19 504 GLN A C 1
ATOM 4001 O O . GLN A 1 504 ? -24.871 7.758 33.499 1.00 73.19 504 GLN A O 1
ATOM 4006 N N . LEU A 1 505 ? -23.329 8.718 32.174 1.00 72.88 505 LEU A N 1
ATOM 4007 C CA . LEU A 1 505 ? -23.367 7.687 31.133 1.00 72.88 505 LEU A CA 1
ATOM 4008 C C . LEU A 1 505 ? -22.975 6.311 31.677 1.00 72.88 505 LEU A C 1
ATOM 4010 O O . LEU A 1 505 ? -23.585 5.305 31.325 1.00 72.88 505 LEU A O 1
ATOM 4014 N N . ILE A 1 506 ? -21.967 6.260 32.548 1.00 76.44 506 ILE A N 1
ATOM 4015 C CA . ILE A 1 506 ? -21.530 5.028 33.203 1.00 76.44 506 ILE A CA 1
ATOM 4016 C C . ILE A 1 506 ? -22.641 4.505 34.105 1.00 76.44 506 ILE A C 1
ATOM 4018 O O . ILE A 1 506 ? -22.967 3.331 33.998 1.00 76.44 506 ILE A O 1
ATOM 4022 N N . ARG A 1 507 ? -23.280 5.358 34.920 1.00 76.06 507 ARG A N 1
ATOM 4023 C CA . ARG A 1 507 ? -24.429 4.957 35.753 1.00 76.06 507 ARG A CA 1
ATOM 4024 C C . ARG A 1 507 ? -25.560 4.342 34.930 1.00 76.06 507 ARG A C 1
ATOM 4026 O O . ARG A 1 507 ? -26.104 3.315 35.330 1.00 76.06 507 ARG A O 1
ATOM 4033 N N . GLU A 1 508 ? -25.885 4.935 33.783 1.00 72.19 508 GLU A N 1
ATOM 4034 C CA . GLU A 1 508 ? -26.904 4.424 32.857 1.00 72.19 508 GLU A CA 1
ATOM 4035 C C . GLU A 1 508 ? -26.488 3.087 32.215 1.00 72.19 508 GLU A C 1
ATOM 4037 O O . GLU A 1 508 ? -27.322 2.200 32.028 1.00 72.19 508 GLU A O 1
ATOM 4042 N N . ARG A 1 509 ? -25.191 2.907 31.933 1.00 73.00 509 ARG A N 1
ATOM 4043 C CA . ARG A 1 509 ? -24.621 1.679 31.355 1.00 73.00 509 ARG A CA 1
ATOM 4044 C C . ARG A 1 509 ? -24.214 0.626 32.384 1.00 73.00 509 ARG A C 1
ATOM 4046 O O . ARG A 1 509 ? -23.912 -0.496 31.997 1.00 73.00 509 ARG A O 1
ATOM 4053 N N . SER A 1 510 ? -24.278 0.907 33.685 1.00 71.38 510 SER A N 1
ATOM 4054 C CA . SER A 1 510 ? -23.932 -0.055 34.744 1.00 71.38 510 SER A CA 1
ATOM 4055 C C . SER A 1 510 ? -24.809 -1.315 34.735 1.00 71.38 510 SER A C 1
ATOM 4057 O O . SER A 1 510 ? -24.424 -2.335 35.304 1.00 71.38 510 SER A O 1
ATOM 4059 N N . ALA A 1 511 ? -25.959 -1.286 34.050 1.00 65.50 511 ALA A N 1
ATOM 4060 C CA . ALA A 1 511 ? -26.769 -2.471 33.767 1.00 65.50 511 ALA A CA 1
ATOM 4061 C C . ALA A 1 511 ? -26.067 -3.497 32.846 1.00 65.50 511 ALA A C 1
ATOM 4063 O O . ALA A 1 511 ? -26.432 -4.674 32.858 1.00 65.50 511 ALA A O 1
ATOM 4064 N N . GLU A 1 512 ? -25.047 -3.090 32.079 1.00 67.44 512 GLU A N 1
ATOM 4065 C CA . GLU A 1 512 ? -24.208 -3.985 31.266 1.00 67.44 512 GLU A CA 1
ATOM 4066 C C . GLU A 1 512 ? -23.399 -4.960 32.144 1.00 67.44 512 GLU A C 1
ATOM 4068 O O . GLU A 1 512 ? -23.079 -6.072 31.716 1.00 67.44 512 GLU A O 1
ATOM 4073 N N . PHE A 1 513 ? -23.152 -4.612 33.413 1.00 81.75 513 PHE A N 1
ATOM 4074 C CA . PHE A 1 513 ? -22.504 -5.475 34.403 1.00 81.75 513 PHE A CA 1
ATOM 4075 C C . PHE A 1 513 ? -23.487 -6.492 35.005 1.00 81.75 513 PHE A C 1
ATOM 4077 O O . PHE A 1 513 ? -23.719 -6.542 36.218 1.00 81.75 513 PHE A O 1
ATOM 4084 N N . SER A 1 514 ? -24.113 -7.296 34.142 1.00 80.62 514 SER A N 1
ATOM 4085 C CA . SER A 1 514 ? -25.165 -8.247 34.530 1.00 80.62 514 SER A CA 1
ATOM 4086 C C . SER A 1 514 ? -24.704 -9.278 35.570 1.00 80.62 514 SER A C 1
ATOM 4088 O O . SER A 1 514 ? -25.467 -9.639 36.463 1.00 80.62 514 SER A O 1
ATOM 4090 N N . ASP A 1 515 ? -23.444 -9.703 35.516 1.00 86.94 515 ASP A N 1
ATOM 4091 C CA . ASP A 1 515 ? -22.820 -10.614 36.475 1.00 86.94 515 ASP A CA 1
ATOM 4092 C C . ASP A 1 515 ? -22.634 -9.967 37.857 1.00 86.94 515 ASP A C 1
ATOM 4094 O O . ASP A 1 515 ? -23.065 -10.533 38.863 1.00 86.94 515 ASP A O 1
ATOM 4098 N N . LEU A 1 516 ? -22.071 -8.755 37.913 1.00 88.12 516 LEU A N 1
ATOM 4099 C CA . LEU A 1 516 ? -21.931 -7.978 39.151 1.00 88.12 516 LEU A CA 1
ATOM 4100 C C . LEU A 1 516 ? -23.292 -7.641 39.760 1.00 88.12 516 LEU A C 1
ATOM 4102 O O . LEU A 1 516 ? -23.452 -7.699 40.977 1.00 88.12 516 LEU A O 1
ATOM 4106 N N . THR A 1 517 ? -24.281 -7.343 38.915 1.00 87.31 517 THR A N 1
ATOM 4107 C CA . THR A 1 517 ? -25.663 -7.082 39.334 1.00 87.31 517 THR A CA 1
ATOM 4108 C C . THR A 1 517 ? -26.249 -8.291 40.059 1.00 87.31 517 THR A C 1
ATOM 4110 O O . THR A 1 517 ? -26.798 -8.147 41.149 1.00 87.31 517 THR A O 1
ATOM 4113 N N . VAL A 1 518 ? -26.086 -9.496 39.498 1.00 88.88 518 VAL A N 1
ATOM 4114 C CA . VAL A 1 518 ? -26.563 -10.746 40.113 1.00 88.88 518 VAL A CA 1
ATOM 4115 C C . VAL A 1 518 ? -25.830 -11.042 41.424 1.00 88.88 518 VAL A C 1
ATOM 4117 O O . VAL A 1 518 ? -26.455 -11.484 42.390 1.00 88.88 518 VAL A O 1
ATOM 4120 N N . ILE A 1 519 ? -24.518 -10.789 41.490 1.00 89.06 519 ILE A N 1
ATOM 4121 C CA . ILE A 1 519 ? -23.735 -10.968 42.722 1.00 89.06 519 ILE A CA 1
ATOM 4122 C C . ILE A 1 519 ? -24.224 -10.008 43.812 1.00 89.06 519 ILE A C 1
ATOM 4124 O O . ILE A 1 519 ? -24.458 -10.443 44.940 1.00 89.06 519 ILE A O 1
ATOM 4128 N N . LEU A 1 520 ? -24.421 -8.729 43.483 1.00 89.94 520 LEU A N 1
ATOM 4129 C CA . LEU A 1 520 ? -24.912 -7.730 44.429 1.00 89.94 520 LEU A CA 1
ATOM 4130 C C . LEU A 1 520 ? -26.321 -8.076 44.928 1.00 89.94 520 LEU A C 1
ATOM 4132 O O . LEU A 1 520 ? -26.556 -8.081 46.134 1.00 89.94 520 LEU A O 1
ATOM 4136 N N . GLU A 1 521 ? -27.231 -8.450 44.025 1.00 89.19 521 GLU A N 1
ATOM 4137 C CA . GLU A 1 521 ? -28.595 -8.878 44.362 1.00 89.19 521 GLU A CA 1
ATOM 4138 C C . GLU A 1 521 ? -28.587 -10.101 45.294 1.00 89.19 521 GLU A C 1
ATOM 4140 O O . GLU A 1 521 ? -29.348 -10.155 46.262 1.00 89.19 521 GLU A O 1
ATOM 4145 N N . LYS A 1 522 ? -27.687 -11.066 45.062 1.00 89.44 522 LYS A N 1
ATOM 4146 C CA . LYS A 1 522 ? -27.503 -12.213 45.959 1.00 89.44 522 LYS A CA 1
ATOM 4147 C C . LYS A 1 522 ? -27.052 -11.773 47.355 1.00 89.44 522 LYS A C 1
ATOM 4149 O O . LYS A 1 522 ? -27.652 -12.207 48.333 1.00 89.44 522 LYS A O 1
ATOM 4154 N N . ILE A 1 523 ? -26.044 -10.904 47.451 1.00 88.38 523 ILE A N 1
ATOM 4155 C CA . ILE A 1 523 ? -25.534 -10.413 48.743 1.00 88.38 523 ILE A CA 1
ATOM 4156 C C . ILE A 1 523 ? -26.631 -9.659 49.509 1.00 88.38 523 ILE A C 1
ATOM 4158 O O . ILE A 1 523 ? -26.794 -9.868 50.710 1.00 88.38 523 ILE A O 1
ATOM 4162 N N . VAL A 1 524 ? -27.420 -8.825 48.825 1.00 88.19 524 VAL A N 1
ATOM 4163 C CA . VAL A 1 524 ? -28.554 -8.104 49.428 1.00 88.19 524 VAL A CA 1
ATOM 4164 C C . VAL A 1 524 ? -29.646 -9.069 49.899 1.00 88.19 524 VAL A C 1
ATOM 4166 O O . VAL A 1 524 ? -30.182 -8.913 50.995 1.00 88.19 524 VAL A O 1
ATOM 4169 N N . ASN A 1 525 ? -29.956 -10.113 49.128 1.00 85.69 525 ASN A N 1
ATOM 4170 C CA . ASN A 1 525 ? -30.908 -11.139 49.557 1.00 85.69 525 ASN A CA 1
ATOM 4171 C C . ASN A 1 525 ? -30.407 -11.933 50.771 1.00 85.69 525 ASN A C 1
ATOM 4173 O O . ASN A 1 525 ? -31.206 -12.231 51.661 1.00 85.69 525 ASN A O 1
ATOM 4177 N N . ASP A 1 526 ? -29.107 -12.228 50.848 1.00 84.00 526 ASP A N 1
ATOM 4178 C CA . ASP A 1 526 ? -28.497 -12.874 52.013 1.00 84.00 526 ASP A CA 1
ATOM 4179 C C . ASP A 1 526 ? -28.616 -11.978 53.260 1.00 84.00 526 ASP A C 1
ATOM 4181 O O . ASP A 1 526 ? -29.011 -12.460 54.323 1.00 84.00 526 ASP A O 1
ATOM 4185 N N . ILE A 1 527 ? -28.387 -10.665 53.118 1.00 81.06 527 ILE A N 1
ATOM 4186 C CA . ILE A 1 527 ? -28.608 -9.664 54.179 1.00 81.06 527 ILE A CA 1
ATOM 4187 C C . ILE A 1 527 ? -30.069 -9.694 54.667 1.00 81.06 527 ILE A C 1
ATOM 4189 O O . ILE A 1 527 ? -30.323 -9.772 55.872 1.00 81.06 527 ILE A O 1
ATOM 4193 N N . ARG A 1 528 ? -31.038 -9.685 53.739 1.00 82.19 528 ARG A N 1
ATOM 4194 C CA . ARG A 1 528 ? -32.481 -9.707 54.050 1.00 82.19 528 ARG A CA 1
ATOM 4195 C C . ARG A 1 528 ? -32.930 -11.016 54.707 1.00 82.19 528 ARG A C 1
ATOM 4197 O O . ARG A 1 528 ? -33.783 -10.995 55.595 1.00 82.19 528 ARG A O 1
ATOM 4204 N N . CYS A 1 529 ? -32.379 -12.154 54.278 1.00 73.88 529 CYS A N 1
ATOM 4205 C CA . CYS A 1 529 ? -32.713 -13.476 54.814 1.00 73.88 529 CYS A CA 1
ATOM 4206 C C . CYS A 1 529 ? -32.104 -13.717 56.197 1.00 73.88 529 CYS A C 1
ATOM 4208 O O . CYS A 1 529 ? -32.724 -14.389 57.021 1.00 73.88 529 CYS A O 1
ATOM 4210 N N . ALA A 1 530 ? -30.913 -13.173 56.456 1.00 64.75 530 ALA A N 1
ATOM 4211 C CA . ALA A 1 530 ? -30.215 -13.373 57.715 1.00 64.75 530 ALA A CA 1
ATOM 4212 C C . ALA A 1 530 ? -30.946 -12.711 58.897 1.00 64.75 530 ALA A C 1
ATOM 4214 O O . ALA A 1 530 ? -30.959 -13.295 59.976 1.00 64.75 530 ALA A O 1
ATOM 4215 N N . ARG A 1 531 ? -31.573 -11.529 58.720 1.00 62.16 531 ARG A N 1
ATOM 4216 C CA . ARG A 1 531 ? -32.238 -10.708 59.775 1.00 62.16 531 ARG A CA 1
ATOM 4217 C C . ARG A 1 531 ? -31.431 -10.502 61.078 1.00 62.16 531 ARG A C 1
ATOM 4219 O O . ARG A 1 531 ? -31.943 -9.946 62.041 1.00 62.16 531 ARG A O 1
ATOM 4226 N N . THR A 1 532 ? -30.177 -10.941 61.129 1.00 55.53 532 THR A N 1
ATOM 4227 C CA . THR A 1 532 ? -29.337 -11.012 62.332 1.00 55.53 532 THR A CA 1
ATOM 4228 C C . THR A 1 532 ? -28.379 -9.836 62.459 1.00 55.53 532 THR A C 1
ATOM 4230 O O . THR A 1 532 ? -27.943 -9.540 63.566 1.00 55.53 532 THR A O 1
ATOM 4233 N N . CYS A 1 533 ? -28.069 -9.139 61.361 1.00 63.84 533 CYS A N 1
ATOM 4234 C CA . CYS A 1 533 ? -27.197 -7.964 61.384 1.00 63.84 533 CYS A CA 1
ATOM 4235 C C . CYS A 1 533 ? -27.931 -6.715 61.901 1.00 63.84 533 CYS A C 1
ATOM 4237 O O . CYS A 1 533 ? -27.550 -6.185 62.934 1.00 63.84 533 CYS A O 1
ATOM 4239 N N . SER A 1 534 ? -28.969 -6.225 61.219 1.00 72.38 534 SER A N 1
ATOM 4240 C CA . SER A 1 534 ? -29.812 -5.099 61.662 1.00 72.38 534 SER A CA 1
ATOM 4241 C C . SER A 1 534 ? -30.992 -4.926 60.702 1.00 72.38 534 SER A C 1
ATOM 4243 O O . SER A 1 534 ? -30.844 -5.209 59.512 1.00 72.38 534 SER A O 1
ATOM 4245 N N . ASP A 1 535 ? -32.120 -4.406 61.191 1.00 72.50 535 ASP A N 1
ATOM 4246 C CA . ASP A 1 535 ? -33.280 -4.044 60.362 1.00 72.50 535 ASP A CA 1
ATOM 4247 C C . ASP A 1 535 ? -32.987 -2.852 59.425 1.00 72.50 535 ASP A C 1
ATOM 4249 O O . ASP A 1 535 ? -33.604 -2.737 58.372 1.00 72.50 535 ASP A O 1
ATOM 4253 N N . ASN A 1 536 ? -31.994 -2.014 59.755 1.00 76.06 536 ASN A N 1
ATOM 4254 C CA . ASN A 1 536 ? -31.631 -0.812 58.987 1.00 76.06 536 ASN A CA 1
ATOM 4255 C C . ASN A 1 536 ? -30.341 -0.980 58.160 1.00 76.06 536 ASN A C 1
ATOM 4257 O O . ASN A 1 536 ? -29.826 -0.007 57.612 1.00 76.06 536 ASN A O 1
ATOM 4261 N N . PHE A 1 537 ? -29.775 -2.190 58.074 1.00 77.94 537 PHE A N 1
ATOM 4262 C CA . PHE A 1 537 ? -28.460 -2.402 57.448 1.00 77.94 537 PHE A CA 1
ATOM 4263 C C . PHE A 1 537 ? -28.427 -1.982 55.970 1.00 77.94 537 PHE A C 1
ATOM 4265 O O . PHE A 1 537 ? -27.464 -1.368 55.518 1.00 77.94 537 PHE A O 1
ATOM 4272 N N . GLU A 1 538 ? -29.502 -2.267 55.235 1.00 82.69 538 GLU A N 1
ATOM 4273 C CA . GLU A 1 538 ? -29.650 -1.917 53.818 1.00 82.69 538 GLU A CA 1
ATOM 4274 C C . GLU A 1 538 ? -29.709 -0.394 53.603 1.00 82.69 538 GLU A C 1
ATOM 4276 O O . GLU A 1 538 ? -29.008 0.139 52.742 1.00 82.69 538 GLU A O 1
ATOM 4281 N N . GLU A 1 539 ? -30.458 0.318 54.450 1.00 82.31 539 GLU A N 1
ATOM 4282 C CA . GLU A 1 539 ? -30.579 1.780 54.409 1.00 82.31 539 GLU A CA 1
ATOM 4283 C C . GLU A 1 539 ? -29.254 2.472 54.771 1.00 82.31 539 GLU A C 1
ATOM 4285 O O . GLU A 1 539 ? -28.914 3.496 54.184 1.00 82.31 539 GLU A O 1
ATOM 4290 N N . VAL A 1 540 ? -28.441 1.890 55.664 1.00 81.12 540 VAL A N 1
ATOM 4291 C CA . VAL A 1 540 ? -27.107 2.432 55.984 1.00 81.12 540 VAL A CA 1
ATOM 4292 C C . VAL A 1 540 ? -26.108 2.249 54.832 1.00 81.12 540 VAL A C 1
ATOM 4294 O O . VAL A 1 540 ? -25.218 3.085 54.665 1.00 81.12 540 VAL A O 1
ATOM 4297 N N . ILE A 1 541 ? -26.236 1.183 54.037 1.00 83.69 541 ILE A N 1
ATOM 4298 C CA . ILE A 1 541 ? -25.336 0.907 52.904 1.00 83.69 541 ILE A CA 1
ATOM 4299 C C . ILE A 1 541 ? -25.699 1.764 51.689 1.00 83.69 541 ILE A C 1
ATOM 4301 O O . ILE A 1 541 ? -24.821 2.401 51.110 1.00 83.69 541 ILE A O 1
ATOM 4305 N N . PHE A 1 542 ? -26.975 1.771 51.294 1.00 85.50 542 PHE A N 1
ATOM 4306 C CA . PHE A 1 542 ? -27.417 2.382 50.036 1.00 85.50 542 PHE A CA 1
ATOM 4307 C C . PHE A 1 542 ? -28.106 3.743 50.214 1.00 85.50 542 PHE A C 1
ATOM 4309 O O . PHE A 1 542 ? -28.379 4.421 49.224 1.00 85.50 542 PHE A O 1
ATOM 4316 N N . GLY A 1 543 ? -28.426 4.153 51.447 1.00 82.81 543 GLY A N 1
ATOM 4317 C CA . GLY A 1 543 ? -29.214 5.361 51.738 1.00 82.81 543 GLY A CA 1
ATOM 4318 C C . GLY A 1 543 ? -30.703 5.248 51.382 1.00 82.81 543 GLY A C 1
ATOM 4319 O O . GLY A 1 543 ? -31.451 6.205 51.571 1.00 82.81 543 GLY A O 1
ATOM 4320 N N . ARG A 1 544 ? -31.122 4.104 50.830 1.00 84.06 544 ARG A N 1
ATOM 4321 C CA . ARG A 1 544 ? -32.486 3.745 50.420 1.00 84.06 544 ARG A CA 1
ATOM 4322 C C . ARG A 1 544 ? -32.604 2.222 50.301 1.00 84.06 544 ARG A C 1
ATOM 4324 O O . ARG A 1 544 ? -31.594 1.527 50.369 1.00 84.06 544 ARG A O 1
ATOM 4331 N N . GLU A 1 545 ? -33.812 1.707 50.083 1.00 83.81 545 GLU A N 1
ATOM 4332 C CA . GLU A 1 545 ? -33.993 0.296 49.716 1.00 83.81 545 GLU A CA 1
ATOM 4333 C C . GLU A 1 545 ? -33.318 -0.017 48.372 1.00 83.81 545 GLU A C 1
ATOM 4335 O O . GLU A 1 545 ? -33.307 0.801 47.445 1.00 83.81 545 GLU A O 1
ATOM 4340 N N . PHE A 1 546 ? -32.758 -1.220 48.268 1.00 86.69 546 PHE A N 1
ATOM 4341 C CA . PHE A 1 546 ? -32.137 -1.732 47.060 1.00 86.69 546 PHE A CA 1
ATOM 4342 C C . PHE A 1 546 ? -33.164 -1.817 45.932 1.00 86.69 546 PHE A C 1
ATOM 4344 O O . PHE A 1 546 ? -34.142 -2.569 46.009 1.00 86.69 546 PHE A O 1
ATOM 4351 N N . ASP A 1 547 ? -32.885 -1.086 44.855 1.00 84.81 547 ASP A N 1
ATOM 4352 C CA . ASP A 1 547 ? -33.675 -1.086 43.632 1.00 84.81 547 ASP A CA 1
ATOM 4353 C C . ASP A 1 547 ? -32.819 -1.559 42.461 1.00 84.81 547 ASP A C 1
ATOM 4355 O O . ASP A 1 547 ? -31.871 -0.898 42.028 1.00 84.81 547 ASP A O 1
ATOM 4359 N N . ARG A 1 548 ? -33.203 -2.709 41.910 1.00 82.06 548 ARG A N 1
ATOM 4360 C CA . ARG A 1 548 ? -32.563 -3.297 40.736 1.00 82.06 548 ARG A CA 1
ATOM 4361 C C . ARG A 1 548 ? -32.684 -2.407 39.496 1.00 82.06 548 ARG A C 1
ATOM 4363 O O . ARG A 1 548 ? -31.800 -2.447 38.645 1.00 82.06 548 ARG A O 1
ATOM 4370 N N . ASN A 1 549 ? -33.743 -1.607 39.381 1.00 81.19 549 ASN A N 1
ATOM 4371 C CA . ASN A 1 549 ? -33.924 -0.698 38.247 1.00 81.19 549 ASN A CA 1
ATOM 4372 C C . ASN A 1 549 ? -32.986 0.517 38.318 1.00 81.19 549 ASN A C 1
ATOM 4374 O O . ASN A 1 549 ? -32.802 1.198 37.314 1.00 81.19 549 ASN A O 1
ATOM 4378 N N . ALA A 1 550 ? -32.362 0.756 39.474 1.00 82.88 550 ALA A N 1
ATOM 4379 C CA . ALA A 1 550 ? -31.394 1.820 39.707 1.00 82.88 550 ALA A CA 1
ATOM 4380 C C . ALA A 1 550 ? -30.021 1.252 40.115 1.00 82.88 550 ALA A C 1
ATOM 4382 O O . ALA A 1 550 ? -29.351 1.778 41.005 1.00 82.88 550 ALA A O 1
ATOM 4383 N N . ILE A 1 551 ? -29.593 0.155 39.473 1.00 86.19 551 ILE A N 1
ATOM 4384 C CA . ILE A 1 551 ? -28.375 -0.576 39.854 1.00 86.19 551 ILE A CA 1
ATOM 4385 C C . ILE A 1 551 ? -27.099 0.280 39.787 1.00 86.19 551 ILE A C 1
ATOM 4387 O O . ILE A 1 551 ? -26.214 0.121 40.624 1.00 86.19 551 ILE A O 1
ATOM 4391 N N . GLY A 1 552 ? -27.015 1.227 38.845 1.00 83.81 552 GLY A N 1
ATOM 4392 C CA . GLY A 1 552 ? -25.887 2.157 38.747 1.00 83.81 552 GLY A CA 1
ATOM 4393 C C . GLY A 1 552 ? -25.719 2.996 40.013 1.00 83.81 552 GLY A C 1
ATOM 4394 O O . GLY A 1 552 ? -24.621 3.084 40.555 1.00 83.81 552 GLY A O 1
ATOM 4395 N N . ASP A 1 553 ? -26.818 3.520 40.552 1.00 85.69 553 ASP A N 1
ATOM 4396 C CA . ASP A 1 553 ? -26.804 4.253 41.818 1.00 85.69 553 ASP A CA 1
ATOM 4397 C C . ASP A 1 553 ? -26.437 3.348 43.003 1.00 85.69 553 ASP A C 1
ATOM 4399 O O . ASP A 1 553 ? -25.786 3.805 43.939 1.00 85.69 553 ASP A O 1
ATOM 4403 N N . MET A 1 554 ? -26.836 2.066 42.974 1.00 90.06 554 MET A N 1
ATOM 4404 C CA . MET A 1 554 ? -26.467 1.098 44.018 1.00 90.06 554 MET A CA 1
ATOM 4405 C C . MET A 1 554 ? -24.953 0.888 44.061 1.00 90.06 554 MET A C 1
ATOM 4407 O O . MET A 1 554 ? -24.366 0.881 45.142 1.00 90.06 554 MET A O 1
ATOM 4411 N N . PHE A 1 555 ? -24.303 0.760 42.902 1.00 89.62 555 PHE A N 1
ATOM 4412 C CA . PHE A 1 555 ? -22.847 0.657 42.837 1.00 89.62 555 PHE A CA 1
ATOM 4413 C C . PHE A 1 555 ? -22.153 1.949 43.287 1.00 89.62 555 PHE A C 1
ATOM 4415 O O . PHE A 1 555 ? -21.206 1.891 44.070 1.00 89.62 555 PHE A O 1
ATOM 4422 N N . GLU A 1 556 ? -22.641 3.119 42.868 1.00 88.19 556 GLU A N 1
ATOM 4423 C CA . GLU A 1 556 ? -22.085 4.409 43.306 1.00 88.19 556 GLU A CA 1
ATOM 4424 C C . GLU A 1 556 ? -22.257 4.645 44.818 1.00 88.19 556 GLU A C 1
ATOM 4426 O O . GLU A 1 556 ? -21.387 5.241 45.460 1.00 88.19 556 GLU A O 1
ATOM 4431 N N . ALA A 1 557 ? -23.327 4.126 45.427 1.00 88.94 557 ALA A N 1
ATOM 4432 C CA . ALA A 1 557 ? -23.494 4.142 46.878 1.00 88.94 557 ALA A CA 1
ATOM 4433 C C . ALA A 1 557 ? -22.418 3.300 47.589 1.00 88.94 557 ALA A C 1
ATOM 4435 O O . ALA A 1 557 ? -21.877 3.743 48.602 1.00 88.94 557 ALA A O 1
ATOM 4436 N N . LEU A 1 558 ? -22.018 2.150 47.026 1.00 89.50 558 LEU A N 1
ATOM 4437 C CA . LEU A 1 558 ? -20.891 1.363 47.551 1.00 89.50 558 LEU A CA 1
ATOM 4438 C C . LEU A 1 558 ? -19.564 2.126 47.444 1.00 89.50 558 LEU A C 1
ATOM 4440 O O . LEU A 1 558 ? -18.800 2.160 48.410 1.00 89.50 558 LEU A O 1
ATOM 4444 N N . VAL A 1 559 ? -19.313 2.793 46.312 1.00 89.19 559 VAL A N 1
ATOM 4445 C CA . VAL A 1 559 ? -18.120 3.644 46.134 1.00 89.19 559 VAL A CA 1
ATOM 4446 C C . VAL A 1 559 ? -18.116 4.794 47.143 1.00 89.19 559 VAL A C 1
ATOM 4448 O O . VAL A 1 559 ? -17.072 5.124 47.703 1.00 89.19 559 VAL A O 1
ATOM 4451 N N . THR A 1 560 ? -19.282 5.371 47.436 1.00 89.56 560 THR A N 1
ATOM 4452 C CA . THR A 1 560 ? -19.435 6.427 48.448 1.00 89.56 560 THR A CA 1
ATOM 4453 C C . THR A 1 560 ? -19.198 5.898 49.866 1.00 89.56 560 THR A C 1
ATOM 4455 O O . THR A 1 560 ? -18.573 6.574 50.685 1.00 89.56 560 THR A O 1
ATOM 4458 N N . LEU A 1 561 ? -19.660 4.680 50.159 1.00 88.31 561 LEU A N 1
ATOM 4459 C CA . LEU A 1 561 ? -19.519 4.035 51.464 1.00 88.31 561 LEU A CA 1
ATOM 4460 C C . LEU A 1 561 ? -18.057 3.679 51.783 1.00 88.31 561 LEU A C 1
ATOM 4462 O O . LEU A 1 561 ? -17.570 3.973 52.881 1.00 88.31 561 LEU A O 1
ATOM 4466 N N . PHE A 1 562 ? -17.359 3.041 50.839 1.00 89.06 562 PHE A N 1
ATOM 4467 C CA . PHE A 1 562 ? -15.993 2.547 51.042 1.00 89.06 562 PHE A CA 1
ATOM 4468 C C . PHE A 1 562 ? -14.909 3.567 50.663 1.00 89.06 562 PHE A C 1
ATOM 4470 O O . PHE A 1 562 ? -13.842 3.567 51.280 1.00 89.06 562 PHE A O 1
ATOM 4477 N N . GLY A 1 563 ? -15.190 4.472 49.724 1.00 84.25 563 GLY A N 1
ATOM 4478 C CA . GLY A 1 563 ? -14.202 5.330 49.066 1.00 84.25 563 GLY A CA 1
ATOM 4479 C C . GLY A 1 563 ? -13.586 4.665 47.828 1.00 84.25 563 GLY A C 1
ATOM 4480 O O . GLY A 1 563 ? -13.769 3.472 47.598 1.00 84.25 563 GLY A O 1
ATOM 4481 N N . LYS A 1 564 ? -12.842 5.437 47.019 1.00 83.69 564 LYS A N 1
ATOM 4482 C CA . LYS A 1 564 ? -12.121 4.908 45.846 1.00 83.69 564 LYS A CA 1
ATOM 4483 C C . LYS A 1 564 ? -10.985 3.969 46.312 1.00 83.69 564 LYS A C 1
ATOM 4485 O O . LYS A 1 564 ? -10.104 4.445 47.030 1.00 83.69 564 LYS A O 1
ATOM 4490 N N . PRO A 1 565 ? -10.983 2.676 45.931 1.00 84.62 565 PRO A N 1
ATOM 4491 C CA . PRO A 1 565 ? -9.896 1.746 46.240 1.00 84.62 565 PRO A CA 1
ATOM 4492 C C . PRO A 1 565 ? -8.534 2.220 45.690 1.00 84.62 56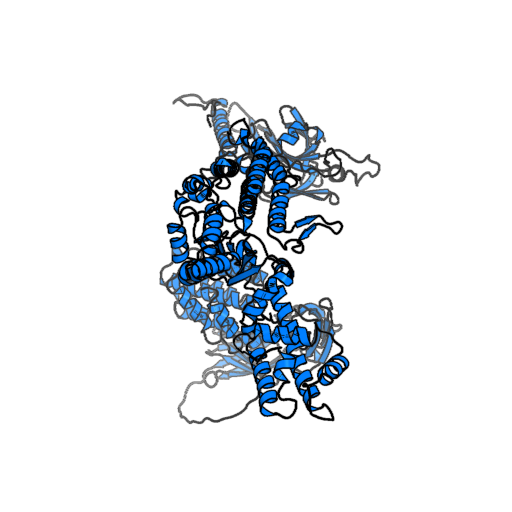5 PRO A C 1
ATOM 4494 O O . PRO A 1 565 ? -8.508 2.921 44.676 1.00 84.62 565 PRO A O 1
ATOM 4497 N N . PRO A 1 566 ? -7.401 1.813 46.298 1.00 83.06 566 PRO A N 1
ATOM 4498 C CA . PRO A 1 566 ? -7.296 0.926 47.458 1.00 83.06 566 PRO A CA 1
ATOM 4499 C C . PRO A 1 566 ? -7.557 1.662 48.782 1.00 83.06 566 PRO A C 1
ATOM 4501 O O . PRO A 1 566 ? -7.054 2.760 49.014 1.00 83.06 566 PRO A O 1
ATOM 4504 N N . VAL A 1 567 ? -8.308 1.028 49.684 1.00 86.56 567 VAL A N 1
ATOM 4505 C CA . VAL A 1 567 ? -8.578 1.529 51.042 1.00 86.56 567 VAL A CA 1
ATOM 4506 C C . VAL A 1 567 ? -8.177 0.497 52.094 1.00 86.56 567 VAL A C 1
ATOM 4508 O O . VAL A 1 567 ? -8.185 -0.706 51.840 1.00 86.56 567 VAL A O 1
ATOM 4511 N N . ASP A 1 568 ? -7.830 0.966 53.294 1.00 88.00 568 ASP A N 1
ATOM 4512 C CA . ASP A 1 568 ? -7.619 0.101 54.460 1.00 88.00 568 ASP A CA 1
ATOM 4513 C C . ASP A 1 568 ? -8.964 -0.507 54.892 1.00 88.00 568 ASP A C 1
ATOM 4515 O O . ASP A 1 568 ? -9.748 0.102 55.631 1.00 88.00 568 ASP A O 1
ATOM 4519 N N . LEU A 1 569 ? -9.242 -1.699 54.359 1.00 85.81 569 LEU A N 1
ATOM 4520 C CA . LEU A 1 569 ? -10.523 -2.382 54.488 1.00 85.81 569 LEU A CA 1
ATOM 4521 C C . LEU A 1 569 ? -10.875 -2.679 55.948 1.00 85.81 569 LEU A C 1
ATOM 4523 O O . LEU A 1 569 ? -12.018 -2.493 56.356 1.00 85.81 569 LEU A O 1
ATOM 4527 N N . GLU A 1 570 ? -9.896 -3.088 56.752 1.00 85.75 570 GLU A N 1
ATOM 4528 C CA . GLU A 1 570 ? -10.084 -3.401 58.170 1.00 85.75 570 GLU A CA 1
ATOM 4529 C C . GLU A 1 570 ? -10.559 -2.185 58.955 1.00 85.75 570 GLU A C 1
ATOM 4531 O O . GLU A 1 570 ? -11.555 -2.236 59.685 1.00 85.75 570 GLU A O 1
ATOM 4536 N N . LYS A 1 571 ? -9.875 -1.057 58.747 1.00 87.75 571 LYS A N 1
ATOM 4537 C CA . LYS A 1 571 ? -10.227 0.212 59.375 1.00 87.75 571 LYS A CA 1
ATOM 4538 C C . LYS A 1 571 ? -11.607 0.692 58.928 1.00 87.75 571 LYS A C 1
ATOM 4540 O O . LYS A 1 571 ? -12.384 1.159 59.762 1.00 87.75 571 LYS A O 1
ATOM 4545 N N . LYS A 1 572 ? -11.929 0.560 57.637 1.00 87.31 572 LYS A N 1
ATOM 4546 C CA . LYS A 1 572 ? -13.213 1.008 57.081 1.00 87.31 572 LYS A CA 1
ATOM 4547 C C . LYS A 1 572 ? -14.385 0.146 57.551 1.00 87.31 572 LYS A C 1
ATOM 4549 O O . LYS A 1 572 ? -15.419 0.687 57.936 1.00 87.31 572 LYS A O 1
ATOM 4554 N N . ILE A 1 573 ? -14.212 -1.175 57.612 1.00 86.25 573 ILE A N 1
ATOM 4555 C CA . ILE A 1 573 ? -15.209 -2.096 58.173 1.00 86.25 573 ILE A CA 1
ATOM 4556 C C . ILE A 1 573 ? -15.445 -1.792 59.656 1.00 86.25 573 ILE A C 1
ATOM 4558 O O . ILE A 1 573 ? -16.595 -1.707 60.083 1.00 86.25 573 ILE A O 1
ATOM 4562 N N . ALA A 1 574 ? -14.382 -1.585 60.441 1.00 84.50 574 ALA A N 1
ATOM 4563 C CA . ALA A 1 574 ? -14.510 -1.255 61.860 1.00 84.50 574 ALA A CA 1
ATOM 4564 C C . ALA A 1 574 ? -15.263 0.069 62.089 1.00 84.50 574 ALA A C 1
ATOM 4566 O O . ALA A 1 574 ? -16.071 0.161 63.016 1.00 84.50 574 ALA A O 1
ATOM 4567 N N . GLU A 1 575 ? -15.035 1.073 61.236 1.00 86.00 575 GLU A N 1
ATOM 4568 C CA . GLU A 1 575 ? -15.755 2.351 61.248 1.00 86.00 575 GLU A CA 1
ATOM 4569 C C . GLU A 1 575 ? -17.249 2.160 60.943 1.00 86.00 575 GLU A C 1
ATOM 4571 O O . GLU A 1 575 ? -18.098 2.618 61.710 1.00 86.00 575 GLU A O 1
ATOM 4576 N N . ILE A 1 576 ? -17.581 1.447 59.861 1.00 84.62 576 ILE A N 1
ATOM 4577 C CA . ILE A 1 576 ? -18.970 1.237 59.425 1.00 84.62 576 ILE A CA 1
ATOM 4578 C C . ILE A 1 576 ? -19.735 0.392 60.450 1.00 84.62 576 ILE A C 1
ATOM 4580 O O . ILE A 1 576 ? -20.800 0.805 60.895 1.00 84.62 576 ILE A O 1
ATOM 4584 N N . CYS A 1 577 ? -19.171 -0.729 60.913 1.00 83.12 577 CYS A N 1
ATOM 4585 C CA . CYS A 1 577 ? -19.817 -1.600 61.902 1.00 83.12 577 CYS A CA 1
ATOM 4586 C C . CYS A 1 577 ? -19.910 -0.984 63.311 1.00 83.12 577 CYS A C 1
ATOM 4588 O O . CYS A 1 577 ? -20.446 -1.611 64.224 1.00 83.12 577 CYS A O 1
ATOM 4590 N N . SER A 1 578 ? -19.347 0.205 63.546 1.00 81.19 578 SER A N 1
ATOM 4591 C CA . SER A 1 578 ? -19.468 0.926 64.822 1.00 81.19 578 SER A CA 1
ATOM 4592 C C . SER A 1 578 ? -20.536 2.016 64.812 1.00 81.19 578 SER A C 1
ATOM 4594 O O . SER A 1 578 ? -20.767 2.620 65.857 1.00 81.19 578 SER A O 1
ATOM 4596 N N . LYS A 1 579 ? -21.206 2.254 63.677 1.00 80.00 579 LYS A N 1
ATOM 4597 C CA . LYS A 1 579 ? -22.354 3.163 63.611 1.00 80.00 579 LYS A CA 1
ATOM 4598 C C . LYS A 1 579 ? -23.585 2.532 64.278 1.00 80.00 579 LYS A C 1
ATOM 4600 O O . LYS A 1 579 ? -23.755 1.309 64.304 1.00 80.00 579 LYS A O 1
ATOM 4605 N N . GLU A 1 580 ? -24.441 3.374 64.848 1.00 68.06 580 GLU A N 1
ATOM 4606 C CA . GLU A 1 580 ? -25.722 2.944 65.416 1.00 68.06 580 GLU A CA 1
ATOM 4607 C C . GLU A 1 580 ? -26.627 2.391 64.305 1.00 68.06 580 GLU A C 1
ATOM 4609 O O . GLU A 1 580 ? -26.730 2.983 63.233 1.00 68.06 580 GLU A O 1
ATOM 4614 N N . GLY A 1 581 ? -27.262 1.239 64.542 1.00 66.31 581 GLY A N 1
ATOM 4615 C CA . GLY A 1 581 ? -28.179 0.622 63.577 1.00 66.31 581 GLY A CA 1
ATOM 4616 C C . GLY A 1 581 ? -27.521 -0.191 62.454 1.00 66.31 581 GLY A C 1
ATOM 4617 O O . GLY A 1 581 ? -28.237 -0.676 61.584 1.00 66.31 581 GLY A O 1
ATOM 4618 N N . THR A 1 582 ? -26.199 -0.394 62.463 1.00 70.00 582 THR A N 1
ATOM 4619 C CA . THR A 1 582 ? -25.499 -1.225 61.454 1.00 70.00 582 THR A CA 1
ATOM 4620 C C . THR A 1 582 ? -25.338 -2.689 61.848 1.00 70.00 582 THR A C 1
ATOM 4622 O O . THR A 1 582 ? -25.340 -3.558 60.985 1.00 70.00 582 THR A O 1
ATOM 4625 N N . CYS A 1 583 ? -25.164 -2.992 63.133 1.00 73.31 583 CYS A N 1
ATOM 4626 C CA . CYS A 1 583 ? -24.950 -4.362 63.587 1.00 73.31 583 CYS A CA 1
ATOM 4627 C C . CYS A 1 583 ? -25.408 -4.525 65.038 1.00 73.31 583 CYS A C 1
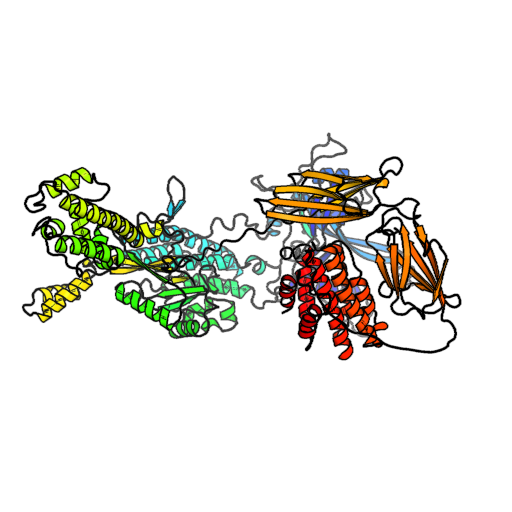ATOM 4629 O O . CYS A 1 583 ? -24.909 -3.821 65.911 1.00 73.31 583 CYS A O 1
ATOM 4631 N N . ASN A 1 584 ? -26.321 -5.463 65.277 1.00 71.06 584 ASN A N 1
ATOM 4632 C CA . ASN A 1 584 ? -26.825 -5.850 66.594 1.00 71.06 584 ASN A CA 1
ATOM 4633 C C . ASN A 1 584 ? -26.034 -7.031 67.194 1.00 71.06 584 ASN A C 1
ATOM 4635 O O . ASN A 1 584 ? -26.289 -7.412 68.331 1.00 71.06 584 ASN A O 1
ATOM 4639 N N . ASP A 1 585 ? -25.111 -7.623 66.426 1.00 72.88 585 ASP A N 1
ATOM 4640 C CA . ASP A 1 585 ? -24.204 -8.693 66.863 1.00 72.88 585 ASP A CA 1
ATOM 4641 C C . ASP A 1 585 ? -23.034 -8.123 67.686 1.00 72.88 585 ASP A C 1
ATOM 4643 O O . ASP A 1 585 ? -22.311 -7.244 67.200 1.00 72.88 585 ASP A O 1
ATOM 4647 N N . ASP A 1 586 ? -22.841 -8.651 68.901 1.00 67.12 586 ASP A N 1
ATOM 4648 C CA . ASP A 1 586 ? -21.811 -8.238 69.866 1.00 67.12 586 ASP A CA 1
ATOM 4649 C C . ASP A 1 586 ? -20.388 -8.401 69.299 1.00 67.12 586 ASP A C 1
ATOM 4651 O O . ASP A 1 586 ? -19.532 -7.537 69.509 1.00 67.12 586 ASP A O 1
ATOM 4655 N N . ASP A 1 587 ? -20.149 -9.459 68.512 1.00 72.00 587 ASP A N 1
ATOM 4656 C CA . ASP A 1 587 ? -18.843 -9.745 67.897 1.00 72.00 587 ASP A CA 1
ATOM 4657 C C . ASP A 1 587 ? -18.673 -9.075 66.519 1.00 72.00 587 ASP A C 1
ATOM 4659 O O . ASP A 1 587 ? -17.612 -9.166 65.893 1.00 72.00 587 ASP A O 1
ATOM 4663 N N . LYS A 1 588 ? -19.716 -8.388 66.022 1.00 75.81 588 LYS A N 1
ATOM 4664 C CA . LYS A 1 588 ? -19.777 -7.713 64.707 1.00 75.81 588 LYS A CA 1
ATOM 4665 C C . LYS A 1 588 ? -19.372 -8.597 63.518 1.00 75.81 588 LYS A C 1
ATOM 4667 O O . LYS A 1 588 ? -19.060 -8.090 62.433 1.00 75.81 588 LYS A O 1
ATOM 4672 N N . THR A 1 589 ? -19.388 -9.916 63.694 1.00 78.81 589 THR A N 1
ATOM 4673 C CA . THR A 1 589 ? -18.933 -10.892 62.696 1.00 78.81 589 THR A CA 1
ATOM 4674 C C . THR A 1 589 ? -19.839 -10.903 61.474 1.00 78.81 589 THR A C 1
ATOM 4676 O O . THR A 1 589 ? -19.344 -10.943 60.345 1.00 78.81 589 THR A O 1
ATOM 4679 N N . CYS A 1 590 ? -21.150 -10.764 61.693 1.00 79.88 590 CYS A N 1
ATOM 4680 C CA . CYS A 1 590 ? -22.144 -10.634 60.632 1.00 79.88 590 CYS A CA 1
ATOM 4681 C C . CYS A 1 590 ? -21.857 -9.411 59.734 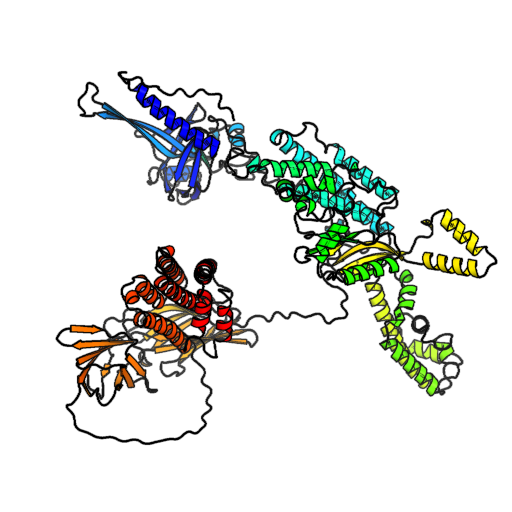1.00 79.88 590 CYS A C 1
ATOM 4683 O O . CYS A 1 590 ? -21.702 -9.548 58.518 1.00 79.88 590 CYS A O 1
ATOM 4685 N N . CYS A 1 591 ? -21.703 -8.221 60.330 1.00 81.50 591 CYS A N 1
ATOM 4686 C CA . CYS A 1 591 ? -21.455 -6.976 59.592 1.00 81.50 591 CYS A CA 1
ATOM 4687 C C . CYS A 1 591 ? -20.145 -7.033 58.797 1.00 81.50 591 CYS A C 1
ATOM 4689 O O . CYS A 1 591 ? -20.097 -6.651 57.627 1.00 81.50 591 CYS A O 1
ATOM 4691 N N . ARG A 1 592 ? -19.096 -7.591 59.403 1.00 85.19 592 ARG A N 1
ATOM 4692 C CA . ARG A 1 592 ? -17.792 -7.775 58.768 1.00 85.19 592 ARG A CA 1
ATOM 4693 C C . ARG A 1 592 ? -17.865 -8.657 57.519 1.00 85.19 592 ARG A C 1
ATOM 4695 O O . ARG A 1 592 ? -17.361 -8.251 56.480 1.00 85.19 592 ARG A O 1
ATOM 4702 N N . ALA A 1 593 ? -18.526 -9.814 57.586 1.00 85.25 593 ALA A N 1
ATOM 4703 C CA . ALA A 1 593 ? -18.622 -10.743 56.456 1.00 85.25 593 ALA A CA 1
ATOM 4704 C C . ALA A 1 593 ? -19.366 -10.146 55.243 1.00 85.25 593 ALA A C 1
ATOM 4706 O O . ALA A 1 593 ? -18.907 -10.267 54.100 1.00 85.25 593 ALA A O 1
ATOM 4707 N N . HIS A 1 594 ? -20.490 -9.461 55.483 1.00 86.44 594 HIS A N 1
ATOM 4708 C CA . HIS A 1 594 ? -21.255 -8.817 54.414 1.00 86.44 594 HIS A CA 1
ATOM 4709 C C . HIS A 1 594 ? -20.513 -7.615 53.817 1.00 86.44 594 HIS A C 1
ATOM 4711 O O . HIS A 1 594 ? -20.452 -7.500 52.594 1.00 86.44 594 HIS A O 1
ATOM 4717 N N . LEU A 1 595 ? -19.883 -6.766 54.640 1.00 87.94 595 LEU A N 1
ATOM 4718 C CA . LEU A 1 595 ? -19.098 -5.632 54.137 1.00 87.94 595 LEU A CA 1
ATOM 4719 C C . LEU A 1 595 ? -17.862 -6.075 53.348 1.00 87.94 595 LEU A C 1
ATOM 4721 O O . LEU A 1 595 ? -17.553 -5.449 52.340 1.00 87.94 595 LEU A O 1
ATOM 4725 N N . THR A 1 596 ? -17.187 -7.163 53.734 1.00 89.12 596 THR A N 1
ATOM 4726 C CA . THR A 1 596 ? -16.094 -7.732 52.925 1.00 89.12 596 THR A CA 1
ATOM 4727 C C . THR A 1 596 ? -16.593 -8.185 51.552 1.00 89.12 596 THR A C 1
ATOM 4729 O O . THR A 1 596 ? -15.949 -7.914 50.541 1.00 89.12 596 THR A O 1
ATOM 4732 N N . SER A 1 597 ? -17.764 -8.827 51.498 1.00 89.50 597 SER A N 1
ATOM 4733 C CA . SER A 1 597 ? -18.364 -9.279 50.235 1.00 89.50 597 SER A CA 1
ATOM 4734 C C . SER A 1 597 ? -18.792 -8.101 49.348 1.00 89.50 597 SER A C 1
ATOM 4736 O O . SER A 1 597 ? -18.553 -8.116 48.144 1.00 89.50 597 SER A O 1
ATOM 4738 N N . LEU A 1 598 ? -19.375 -7.053 49.941 1.00 90.38 598 LEU A N 1
ATOM 4739 C CA . LEU A 1 598 ? -19.750 -5.821 49.238 1.00 90.38 598 LEU A CA 1
ATOM 4740 C C . LEU A 1 598 ? -18.532 -5.026 48.757 1.00 90.38 598 LEU A C 1
ATOM 4742 O O . LEU A 1 598 ? -18.573 -4.455 47.670 1.00 90.38 598 LEU A O 1
ATOM 4746 N N . TYR A 1 599 ? -17.440 -5.012 49.524 1.00 90.62 599 TYR A N 1
ATOM 4747 C CA . TYR A 1 599 ? -16.200 -4.363 49.108 1.00 90.62 599 TYR A CA 1
ATOM 4748 C C . TYR A 1 599 ? -15.590 -5.038 47.875 1.00 90.62 599 TYR A C 1
ATOM 4750 O O . TYR A 1 599 ? -15.166 -4.338 46.964 1.00 90.62 599 TYR A O 1
ATOM 4758 N N . ALA A 1 600 ? -15.624 -6.373 47.786 1.00 89.44 600 ALA A N 1
ATOM 4759 C CA . ALA A 1 600 ? -15.170 -7.084 46.588 1.00 89.44 600 ALA A CA 1
ATOM 4760 C C . ALA A 1 600 ? -15.975 -6.689 45.332 1.00 89.44 600 ALA A C 1
ATOM 4762 O O . ALA A 1 600 ? -15.405 -6.507 44.258 1.00 89.44 600 ALA A O 1
ATOM 4763 N N . VAL A 1 601 ? -17.293 -6.495 45.473 1.00 90.62 601 VAL A N 1
ATOM 4764 C CA . VAL A 1 601 ? -18.146 -5.965 44.393 1.00 90.62 601 VAL A CA 1
ATOM 4765 C C . VAL A 1 601 ? -17.781 -4.516 44.062 1.00 90.62 601 VAL A C 1
ATOM 4767 O O . VAL A 1 601 ? -17.707 -4.163 42.889 1.00 90.62 601 VAL A O 1
ATOM 4770 N N . CYS A 1 602 ? -17.528 -3.681 45.074 1.00 90.19 602 CYS A N 1
ATOM 4771 C CA . CYS A 1 602 ? -17.111 -2.291 44.895 1.00 90.19 602 CYS A CA 1
ATOM 4772 C C . CYS A 1 602 ? -15.770 -2.179 44.154 1.00 90.19 602 CYS A C 1
ATOM 4774 O O . CYS A 1 602 ? -15.634 -1.349 43.261 1.00 90.19 602 CYS A O 1
ATOM 4776 N N . GLU A 1 603 ? -14.785 -3.003 44.510 1.00 90.81 603 GLU A N 1
ATOM 4777 C CA . GLU A 1 603 ? -13.460 -3.015 43.888 1.00 90.81 603 GLU A CA 1
ATOM 4778 C C . GLU A 1 603 ? -13.552 -3.393 42.407 1.00 90.81 603 GLU A C 1
ATOM 4780 O O . GLU A 1 603 ? -13.057 -2.668 41.543 1.00 90.81 603 GLU A O 1
ATOM 4785 N N . GLU A 1 604 ? -14.272 -4.473 42.108 1.00 89.56 604 GLU A N 1
ATOM 4786 C CA . GLU A 1 604 ? -14.480 -4.928 40.736 1.00 89.56 604 GLU A CA 1
ATOM 4787 C C . GLU A 1 604 ? -15.325 -3.933 39.921 1.00 89.56 604 GLU A C 1
ATOM 4789 O O . GLU A 1 604 ? -15.024 -3.688 38.751 1.00 89.56 604 GLU A O 1
ATOM 4794 N N . TYR A 1 605 ? -16.330 -3.293 40.531 1.00 89.12 605 TYR A N 1
ATOM 4795 C CA . TYR A 1 605 ? -17.084 -2.209 39.898 1.00 89.12 605 TYR A CA 1
ATOM 4796 C C . TYR A 1 605 ? -16.188 -1.014 39.562 1.00 89.12 605 TYR A C 1
ATOM 4798 O O . TYR A 1 605 ? -16.234 -0.540 38.433 1.00 89.12 605 TYR A O 1
ATOM 4806 N N . VAL A 1 606 ? -15.345 -0.540 40.488 1.00 88.56 606 VAL A N 1
ATOM 4807 C CA . VAL A 1 606 ? -14.435 0.592 40.228 1.00 88.56 606 VAL A CA 1
ATOM 4808 C C . VAL A 1 606 ? -13.436 0.251 39.123 1.00 88.56 606 VAL A C 1
ATOM 4810 O O . VAL A 1 606 ? -13.181 1.087 38.255 1.00 88.56 606 VAL A O 1
ATOM 4813 N N . ARG A 1 607 ? -12.915 -0.981 39.109 1.00 88.19 607 ARG A N 1
ATOM 4814 C CA . ARG A 1 607 ? -12.024 -1.472 38.052 1.00 88.19 607 ARG A CA 1
ATOM 4815 C C . ARG A 1 607 ? -12.709 -1.429 36.681 1.00 88.19 607 ARG A C 1
ATOM 4817 O O . ARG A 1 607 ? -12.187 -0.803 35.763 1.00 88.19 607 ARG A O 1
ATOM 4824 N N . ARG A 1 608 ? -13.901 -2.028 36.555 1.00 86.69 608 ARG A N 1
ATOM 4825 C CA . ARG A 1 608 ? -14.672 -2.044 35.297 1.00 86.69 608 ARG A CA 1
ATOM 4826 C C . ARG A 1 608 ? -15.196 -0.668 34.897 1.00 86.69 608 ARG A C 1
ATOM 4828 O O . ARG A 1 608 ? -15.266 -0.375 33.710 1.00 86.69 608 ARG A O 1
ATOM 4835 N N . LYS A 1 609 ? -15.530 0.186 35.869 1.00 85.88 609 LYS A N 1
ATOM 4836 C CA . LYS A 1 609 ? -15.848 1.601 35.652 1.00 85.88 609 LYS A CA 1
ATOM 4837 C C . LYS A 1 609 ? -14.664 2.301 34.989 1.00 85.88 609 LYS A C 1
ATOM 4839 O O . LYS A 1 609 ? -14.868 2.946 33.973 1.00 85.88 609 LYS A O 1
ATOM 4844 N N . GLY A 1 610 ? -13.445 2.111 35.498 1.00 83.25 610 GLY A N 1
ATOM 4845 C CA . GLY A 1 610 ? -12.224 2.647 34.888 1.00 83.25 610 GLY A CA 1
ATOM 4846 C C . GLY A 1 610 ? -12.002 2.164 33.450 1.00 83.25 610 GLY A C 1
ATOM 4847 O O . GLY A 1 610 ? -11.780 2.986 32.566 1.00 83.25 610 GLY A O 1
ATOM 4848 N N . GLU A 1 611 ? -12.135 0.858 33.196 1.00 84.06 611 GLU A N 1
ATOM 4849 C CA . GLU A 1 611 ? -12.030 0.282 31.841 1.00 84.06 611 GLU A CA 1
ATOM 4850 C C . GLU A 1 611 ? -13.088 0.849 30.887 1.00 84.06 611 GLU A C 1
ATOM 4852 O O . GLU A 1 611 ? -12.785 1.212 29.750 1.00 84.06 611 GLU A O 1
ATOM 4857 N N . LEU A 1 612 ? -14.334 0.968 31.354 1.00 82.12 612 LEU A N 1
ATOM 4858 C CA . LEU A 1 612 ? -15.419 1.539 30.568 1.00 82.12 612 LEU A CA 1
ATOM 4859 C C . LEU A 1 612 ? -15.134 3.011 30.254 1.00 82.12 612 LEU A C 1
ATOM 4861 O O . LEU A 1 612 ? -15.258 3.399 29.094 1.00 82.12 612 LEU A O 1
ATOM 4865 N N . THR A 1 613 ? -14.683 3.799 31.235 1.00 84.31 613 THR A N 1
ATOM 4866 C CA . THR A 1 613 ? -14.276 5.196 31.041 1.00 84.31 613 THR A CA 1
ATOM 4867 C C . THR A 1 613 ? -13.170 5.321 29.996 1.00 84.31 613 THR A C 1
ATOM 4869 O O . THR A 1 613 ? -13.324 6.105 29.059 1.00 84.31 613 THR A O 1
ATOM 4872 N N . SER A 1 614 ? -12.097 4.526 30.088 1.00 85.56 614 SER A N 1
ATOM 4873 C CA . SER A 1 614 ? -11.027 4.516 29.077 1.00 85.56 614 SER A CA 1
ATOM 4874 C C . SER A 1 614 ? -11.544 4.140 27.688 1.00 85.56 614 SER A C 1
ATOM 4876 O O . SER A 1 614 ? -11.173 4.764 26.698 1.00 85.56 614 SER A O 1
ATOM 4878 N N . SER A 1 615 ? -12.480 3.189 27.611 1.00 84.50 615 SER A N 1
ATOM 4879 C CA . SER A 1 615 ? -13.075 2.759 26.342 1.00 84.50 615 SER A CA 1
ATOM 4880 C C . SER A 1 615 ? -14.056 3.766 25.724 1.00 84.50 615 SER A C 1
ATOM 4882 O O . SER A 1 615 ? -14.454 3.590 24.567 1.00 84.50 615 SER A O 1
ATOM 4884 N N . LEU A 1 616 ? -14.527 4.742 26.506 1.00 86.00 616 LEU A N 1
ATOM 4885 C CA . LEU A 1 616 ? -15.531 5.717 26.095 1.00 86.00 616 LEU A CA 1
ATOM 4886 C C . LEU A 1 616 ? -14.930 7.107 25.866 1.00 86.00 616 LEU A C 1
ATOM 4888 O O . LEU A 1 616 ? -15.430 7.808 24.997 1.00 86.00 616 LEU A O 1
ATOM 4892 N N . LEU A 1 617 ? -13.893 7.520 26.597 1.00 90.19 617 LEU A N 1
ATOM 4893 C CA . LEU A 1 617 ? -13.230 8.810 26.386 1.00 90.19 617 LEU A CA 1
ATOM 4894 C C . LEU A 1 617 ? -12.330 8.766 25.149 1.00 90.19 617 LEU A C 1
ATOM 4896 O O . LEU A 1 617 ? -11.462 7.906 25.042 1.00 90.19 617 LEU A O 1
ATOM 4900 N N . PHE A 1 618 ? -12.496 9.720 24.230 1.00 93.62 618 PHE A N 1
ATOM 4901 C CA . PHE A 1 618 ? -11.789 9.736 22.943 1.00 93.62 618 PHE A CA 1
ATOM 4902 C C . PHE A 1 618 ? -10.259 9.694 23.080 1.00 93.62 618 PHE A C 1
ATOM 4904 O O . PHE A 1 618 ? -9.620 8.873 22.427 1.00 93.62 618 PHE A O 1
ATOM 4911 N N . HIS A 1 619 ? -9.677 10.544 23.934 1.00 92.69 619 HIS A N 1
ATOM 4912 C CA . HIS A 1 619 ? -8.222 10.635 24.101 1.00 9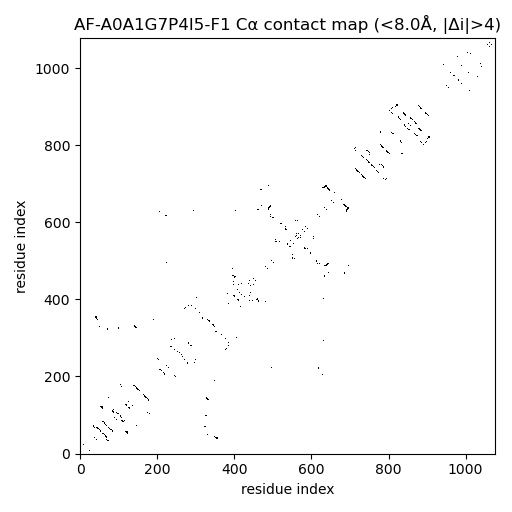2.69 619 HIS A CA 1
ATOM 4913 C C . HIS A 1 619 ? -7.613 9.327 24.639 1.00 92.69 619 HIS A C 1
ATOM 4915 O O . HIS A 1 619 ? -6.661 8.821 24.052 1.00 92.69 619 HIS A O 1
ATOM 4921 N N . ARG A 1 620 ? -8.213 8.716 25.674 1.00 91.62 620 ARG A N 1
ATOM 4922 C CA . ARG A 1 620 ? -7.763 7.421 26.231 1.00 91.62 620 ARG A CA 1
ATOM 4923 C C . ARG A 1 620 ? -7.992 6.269 25.262 1.00 91.62 620 ARG A C 1
ATOM 4925 O O . ARG A 1 620 ? -7.114 5.434 25.069 1.00 91.62 620 ARG A O 1
ATOM 4932 N N . PHE A 1 621 ? -9.149 6.255 24.602 1.00 91.94 621 PHE A N 1
ATOM 4933 C CA . PHE A 1 621 ? -9.456 5.251 23.592 1.00 91.94 621 PHE A CA 1
ATOM 4934 C C . PHE A 1 621 ? -8.418 5.270 22.463 1.00 91.94 621 PHE A C 1
ATOM 4936 O O . PHE A 1 621 ? -7.973 4.208 22.031 1.00 91.94 621 PHE A O 1
ATOM 4943 N N . ALA A 1 622 ? -8.005 6.458 22.010 1.00 92.19 622 ALA A N 1
ATOM 4944 C CA . ALA A 1 622 ? -6.982 6.618 20.981 1.00 92.19 622 ALA A CA 1
ATOM 4945 C C . ALA A 1 622 ? -5.591 6.129 21.428 1.00 92.19 622 ALA A C 1
ATOM 4947 O O . ALA A 1 622 ? -4.864 5.563 20.613 1.00 92.19 622 ALA A O 1
ATOM 4948 N N . GLU A 1 623 ? -5.231 6.299 22.704 1.00 89.50 623 GLU A N 1
ATOM 4949 C CA . GLU A 1 623 ? -3.977 5.779 23.271 1.00 89.50 623 GLU A CA 1
ATOM 4950 C C . GLU A 1 623 ? -3.954 4.246 23.336 1.00 89.50 623 GLU A C 1
ATOM 4952 O O . GLU A 1 623 ? -2.944 3.624 23.004 1.00 89.50 623 GLU A O 1
ATOM 4957 N N . GLU A 1 624 ? -5.075 3.624 23.705 1.00 89.25 624 GLU A N 1
ATOM 4958 C CA . GLU A 1 624 ? -5.207 2.162 23.762 1.00 89.25 624 GLU A CA 1
ATOM 4959 C C . GLU A 1 624 ? -5.326 1.512 22.369 1.00 89.25 624 GLU A C 1
ATOM 4961 O O . GLU A 1 624 ? -5.063 0.317 22.217 1.00 89.25 624 GLU A O 1
ATOM 4966 N N . HIS A 1 625 ? -5.697 2.285 21.341 1.00 91.19 625 HIS A N 1
ATOM 4967 C CA . HIS A 1 625 ? -5.957 1.797 19.983 1.00 91.19 625 HIS A CA 1
ATOM 4968 C C . HIS A 1 625 ? -5.070 2.502 18.944 1.00 91.19 625 HIS A C 1
ATOM 4970 O O . HIS A 1 625 ? -5.542 3.364 18.189 1.00 91.19 625 HIS A O 1
ATOM 4976 N N . PRO A 1 626 ? -3.781 2.117 18.833 1.00 89.12 626 PRO A N 1
ATOM 4977 C CA . PRO A 1 626 ? -2.894 2.683 17.828 1.00 89.12 626 PRO A CA 1
ATOM 4978 C C . PRO A 1 626 ? -3.422 2.404 16.415 1.00 89.12 626 PRO A C 1
ATOM 4980 O O . PRO A 1 626 ? -3.976 1.339 16.120 1.00 89.12 626 PRO A O 1
ATOM 4983 N N . GLY A 1 627 ? -3.222 3.380 15.527 1.00 87.75 627 GLY A N 1
ATOM 4984 C CA . GLY A 1 627 ? -3.743 3.357 14.157 1.00 87.75 627 GLY A CA 1
ATOM 4985 C C . GLY A 1 627 ? -5.077 4.084 13.973 1.00 87.75 627 GLY A C 1
ATOM 4986 O O . GLY A 1 627 ? -5.596 4.078 12.860 1.00 87.75 627 GLY A O 1
ATOM 4987 N N . LEU A 1 628 ? -5.617 4.717 15.023 1.00 93.81 628 LEU A N 1
ATOM 4988 C CA . LEU A 1 628 ? -6.796 5.576 14.919 1.00 93.81 628 LEU A CA 1
ATOM 4989 C C . LEU A 1 628 ? -6.495 6.807 14.050 1.00 93.81 628 LEU A C 1
ATOM 4991 O O . LEU A 1 628 ? -5.568 7.566 14.332 1.00 93.81 628 LEU A O 1
ATOM 4995 N N . GLU A 1 629 ? -7.286 7.019 12.998 1.00 93.50 629 GLU A N 1
ATOM 4996 C CA . GLU A 1 629 ? -7.101 8.137 12.064 1.00 93.50 629 GLU A CA 1
ATOM 4997 C C . GLU A 1 629 ? -8.422 8.699 11.540 1.00 93.50 629 GLU A C 1
ATOM 4999 O O . GLU A 1 629 ? -9.376 7.955 11.306 1.00 93.50 629 GLU A O 1
ATOM 5004 N N . HIS A 1 630 ? -8.456 10.010 11.284 1.00 93.81 630 HIS A N 1
ATOM 5005 C CA . HIS A 1 630 ? -9.541 10.627 10.527 1.00 93.81 630 HIS A CA 1
ATOM 5006 C C . HIS A 1 630 ? -9.355 10.364 9.030 1.00 93.81 630 HIS A C 1
ATOM 5008 O O . HIS A 1 630 ? -8.318 10.697 8.452 1.00 93.81 630 HIS A O 1
ATOM 5014 N N . ASN A 1 631 ? -10.365 9.760 8.408 1.00 91.06 631 ASN A N 1
ATOM 5015 C CA . ASN A 1 631 ? -10.311 9.296 7.022 1.00 91.06 631 ASN A CA 1
ATOM 5016 C C . ASN A 1 631 ? -11.655 9.468 6.275 1.00 91.06 631 ASN A C 1
ATOM 5018 O O . ASN A 1 631 ? -11.808 8.955 5.162 1.00 91.06 631 ASN A O 1
ATOM 5022 N N . GLY A 1 632 ? -12.636 10.149 6.883 1.00 89.69 632 GLY A N 1
ATOM 5023 C CA . GLY A 1 632 ? -13.946 10.418 6.280 1.00 89.69 632 GLY A CA 1
ATOM 5024 C C . GLY A 1 632 ? -14.758 9.155 5.963 1.00 89.69 632 GLY A C 1
ATOM 5025 O O . GLY A 1 632 ? -15.470 9.101 4.952 1.00 89.69 632 GLY A O 1
ATOM 5026 N N . GLY A 1 633 ? -14.601 8.093 6.758 1.00 93.38 633 GLY A N 1
ATOM 5027 C CA . GLY A 1 633 ? -15.146 6.764 6.478 1.00 93.38 633 GLY A CA 1
ATOM 5028 C C . GLY A 1 633 ? -14.411 5.634 7.186 1.00 93.38 633 GLY A C 1
ATOM 5029 O O . GLY A 1 633 ? -13.637 5.865 8.108 1.00 93.38 633 GLY A O 1
ATOM 5030 N N . VAL A 1 634 ? -14.652 4.401 6.741 1.00 95.44 634 VAL A N 1
ATOM 5031 C CA . VAL A 1 634 ? -14.119 3.185 7.370 1.00 95.44 634 VAL A CA 1
ATOM 5032 C C . VAL A 1 634 ? -13.639 2.170 6.325 1.00 95.44 634 VAL A C 1
ATOM 5034 O O . VAL A 1 634 ? -14.328 1.960 5.320 1.00 95.44 634 VAL A O 1
ATOM 5037 N N . PRO A 1 635 ? -12.477 1.519 6.524 1.00 94.94 635 PRO A N 1
ATOM 5038 C CA . PRO A 1 635 ? -12.034 0.450 5.639 1.00 94.94 635 PRO A CA 1
ATOM 5039 C C . PRO A 1 635 ? -12.882 -0.816 5.811 1.00 94.94 635 PRO A C 1
ATOM 5041 O O . PRO A 1 635 ? -13.485 -1.063 6.859 1.00 94.94 635 PRO A O 1
ATOM 5044 N N . LYS A 1 636 ? -12.901 -1.660 4.780 1.00 92.50 636 LYS A N 1
ATOM 5045 C CA . LYS A 1 636 ? -13.493 -3.000 4.822 1.00 92.50 636 LYS A CA 1
ATOM 5046 C C . LYS A 1 636 ? -12.829 -3.818 5.937 1.00 92.50 636 LYS A C 1
ATOM 5048 O O . LYS A 1 636 ? -11.614 -3.979 5.949 1.00 92.50 636 LYS A O 1
ATOM 5053 N N . GLY A 1 637 ? -13.621 -4.330 6.878 1.00 90.94 637 GLY A N 1
ATOM 5054 C CA . GLY A 1 637 ? -13.124 -5.026 8.071 1.00 90.94 637 GLY A CA 1
ATOM 5055 C C . GLY A 1 637 ? -12.575 -4.107 9.172 1.00 90.94 637 GLY A C 1
ATOM 5056 O O . GLY A 1 637 ? -11.930 -4.601 10.092 1.00 90.94 637 GLY A O 1
ATOM 5057 N N . GLY A 1 638 ? -12.803 -2.794 9.087 1.00 92.69 638 GLY A N 1
ATOM 5058 C CA . GLY A 1 638 ? -12.396 -1.817 10.098 1.00 92.69 638 GLY A CA 1
ATOM 5059 C C . GLY A 1 638 ? -13.477 -1.484 11.128 1.00 92.69 638 GLY A C 1
ATOM 5060 O O . GLY A 1 638 ? -14.582 -2.035 11.109 1.00 92.69 638 GLY A O 1
ATOM 5061 N N . THR A 1 639 ? -13.162 -0.521 11.998 1.00 94.31 639 THR A N 1
ATOM 5062 C CA . THR A 1 639 ? -14.120 0.085 12.939 1.00 94.31 639 THR A CA 1
ATOM 5063 C C . THR A 1 639 ? -14.295 1.564 12.639 1.00 94.31 639 THR A C 1
ATOM 5065 O O . THR A 1 639 ? -13.310 2.297 12.591 1.00 94.31 639 THR A O 1
ATOM 5068 N N . LEU A 1 640 ? -15.539 2.004 12.465 1.00 95.94 640 LEU A N 1
ATOM 5069 C CA . LEU A 1 640 ? -15.929 3.406 12.397 1.00 95.94 640 LEU A CA 1
ATOM 5070 C C . LEU A 1 640 ? -16.094 3.937 13.821 1.00 95.94 640 LEU A C 1
ATOM 5072 O O . LEU A 1 640 ? -16.942 3.455 14.570 1.00 95.94 640 LEU A O 1
ATOM 5076 N N . VAL A 1 641 ? -15.300 4.933 14.186 1.00 95.44 641 VAL A N 1
ATOM 5077 C CA . VAL A 1 641 ? -15.301 5.552 15.509 1.00 95.44 641 VAL A CA 1
ATOM 5078 C C . VAL A 1 641 ? -15.997 6.906 15.414 1.00 95.44 641 VAL A C 1
ATOM 5080 O O . VAL A 1 641 ? -15.497 7.821 14.768 1.00 95.44 641 VAL A O 1
ATOM 5083 N N . LEU A 1 642 ? -17.165 7.040 16.036 1.00 93.69 642 LEU A N 1
ATOM 5084 C CA . LEU A 1 642 ? -17.910 8.295 16.111 1.00 93.69 642 LEU A CA 1
ATOM 5085 C C . LEU A 1 642 ? -17.489 9.052 17.365 1.00 93.69 642 LEU A C 1
ATOM 5087 O O . LEU A 1 642 ? -17.643 8.538 18.473 1.00 93.69 642 LEU A O 1
ATOM 5091 N N . VAL A 1 643 ? -16.969 10.263 17.182 1.00 94.00 643 VAL A N 1
ATOM 5092 C CA . VAL A 1 643 ? -16.553 11.142 18.275 1.00 94.00 643 VAL A CA 1
ATOM 5093 C C . VAL A 1 643 ? -17.683 12.107 18.583 1.00 94.00 643 VAL A C 1
ATOM 5095 O O . VAL A 1 643 ? -18.136 12.857 17.712 1.00 94.00 643 VAL A O 1
ATOM 5098 N N . CYS A 1 644 ? -18.131 12.088 19.830 1.00 91.12 644 CYS A N 1
ATOM 5099 C CA . CYS A 1 644 ? -19.293 12.827 20.287 1.00 91.12 644 CYS A CA 1
ATOM 5100 C C . CYS A 1 644 ? -18.917 13.926 21.280 1.00 91.12 644 CYS A C 1
ATOM 5102 O O . CYS A 1 644 ? -18.108 13.709 22.178 1.00 91.12 644 CYS A O 1
ATOM 5104 N N . ALA A 1 645 ? -19.545 15.092 21.158 1.00 88.25 645 ALA A N 1
ATOM 5105 C CA . ALA A 1 645 ? -19.436 16.181 22.123 1.00 88.25 645 ALA A CA 1
ATOM 5106 C C . ALA A 1 645 ? -20.781 16.404 22.815 1.00 88.25 645 ALA A C 1
ATOM 5108 O O . ALA A 1 645 ? -21.839 16.163 22.231 1.00 88.25 645 ALA A O 1
ATOM 5109 N N . LYS A 1 646 ? -20.747 16.881 24.061 1.00 82.38 646 LYS A N 1
ATOM 5110 C CA . LYS A 1 646 ? -21.961 17.298 24.765 1.00 82.38 646 LYS A CA 1
ATOM 5111 C C . LYS A 1 646 ? -22.596 18.478 24.030 1.00 82.38 646 LYS A C 1
ATOM 5113 O O . LYS A 1 646 ? -21.897 19.424 23.659 1.00 82.38 646 LYS A O 1
ATOM 5118 N N . THR A 1 647 ? -23.909 18.422 23.825 1.00 70.56 647 THR A N 1
ATOM 5119 C CA . THR A 1 647 ? -24.634 19.448 23.067 1.00 70.56 647 THR A CA 1
ATOM 5120 C C . THR A 1 647 ? -24.482 20.801 23.757 1.00 70.56 647 THR A C 1
ATOM 5122 O O . THR A 1 647 ? -24.842 20.978 24.921 1.00 70.56 647 THR A O 1
ATOM 5125 N N . ASN A 1 648 ? -23.920 21.785 23.054 1.00 61.78 648 ASN A N 1
ATOM 5126 C CA . ASN A 1 648 ? -23.744 23.112 23.629 1.00 61.78 648 ASN A CA 1
ATOM 5127 C C . ASN A 1 648 ? -25.060 23.894 23.535 1.00 61.78 648 ASN A C 1
ATOM 5129 O O . ASN A 1 648 ? -25.445 24.332 22.452 1.00 61.78 648 ASN A O 1
ATOM 5133 N N . VAL A 1 649 ? -25.724 24.139 24.666 1.00 52.03 649 VAL A N 1
ATOM 5134 C CA . VAL A 1 649 ? -26.983 24.911 24.755 1.00 52.03 649 VAL A CA 1
ATOM 5135 C C . VAL A 1 649 ? -26.860 26.316 24.128 1.00 52.03 649 VAL A C 1
ATOM 5137 O O . VAL A 1 649 ? -27.844 26.885 23.652 1.00 52.03 649 VAL A O 1
ATOM 5140 N N . ALA A 1 650 ? -25.646 26.878 24.044 1.00 47.78 650 ALA A N 1
ATOM 5141 C CA . ALA A 1 650 ? -25.396 28.154 23.372 1.00 47.78 650 ALA A CA 1
ATOM 5142 C C . ALA A 1 650 ? -25.637 28.114 21.848 1.00 47.78 650 ALA A C 1
ATOM 5144 O O . ALA A 1 650 ? -25.919 29.165 21.265 1.00 47.78 650 ALA A O 1
ATOM 5145 N N . SER A 1 651 ? -25.565 26.928 21.229 1.00 48.12 651 SER A N 1
ATOM 5146 C CA . SER A 1 651 ? -25.720 26.697 19.782 1.00 48.12 651 SER A CA 1
ATOM 5147 C C . SER A 1 651 ? -27.173 26.630 19.295 1.00 48.12 651 SER A C 1
ATOM 5149 O O . SER A 1 651 ? -27.406 26.662 18.089 1.00 48.12 651 SER A O 1
ATOM 5151 N N . LEU A 1 652 ? -28.150 26.608 20.210 1.00 54.31 652 LEU A N 1
ATOM 5152 C CA . LEU A 1 652 ? -29.569 26.660 19.858 1.00 54.31 652 LEU A CA 1
ATOM 5153 C C . LEU A 1 652 ? -29.925 27.967 19.152 1.00 54.31 652 LEU A C 1
ATOM 5155 O O . LEU A 1 652 ? -29.474 29.048 19.555 1.00 54.31 652 LEU A O 1
ATOM 5159 N N . SER A 1 653 ? -30.800 27.885 18.150 1.00 57.25 653 SER A N 1
ATOM 5160 C CA . SER A 1 653 ? -31.341 29.080 17.506 1.00 57.25 653 SER A CA 1
ATOM 5161 C C . SER A 1 653 ? -32.110 29.942 18.517 1.00 57.25 653 SER A C 1
ATOM 5163 O O . SER A 1 653 ? -32.706 29.439 19.472 1.00 57.25 653 SER A O 1
ATOM 5165 N N . GLU A 1 654 ? -32.155 31.260 18.305 1.00 57.88 654 GLU A N 1
ATOM 5166 C CA . GLU A 1 654 ? -32.948 32.167 19.157 1.00 57.88 654 GLU A CA 1
ATOM 5167 C C . GLU A 1 654 ? -34.438 31.776 19.202 1.00 57.88 654 GLU A C 1
ATOM 5169 O O . GLU A 1 654 ? -35.115 31.993 20.208 1.00 57.88 654 GLU A O 1
ATOM 5174 N N . ALA A 1 655 ? -34.943 31.124 18.148 1.00 57.66 655 ALA A N 1
ATOM 5175 C CA . ALA A 1 655 ? -36.294 30.575 18.099 1.00 57.66 655 ALA A CA 1
ATOM 5176 C C . ALA A 1 655 ? -36.472 29.367 19.036 1.00 57.66 655 ALA A C 1
ATOM 5178 O O . ALA A 1 655 ? -37.483 29.285 19.730 1.00 57.66 655 ALA A O 1
ATOM 5179 N N . GLU A 1 656 ? -35.497 28.458 19.101 1.00 59.53 656 GLU A N 1
ATOM 5180 C CA . GLU A 1 656 ? -35.511 27.295 19.999 1.00 59.53 656 GLU A CA 1
ATOM 5181 C C . GLU A 1 656 ? -35.290 27.697 21.455 1.00 59.53 656 GLU A C 1
ATOM 5183 O O . GLU A 1 656 ? -36.009 27.212 22.326 1.00 59.53 656 GLU A O 1
ATOM 5188 N N . LYS A 1 657 ? -34.390 28.654 21.716 1.00 60.50 657 LYS A N 1
ATOM 5189 C CA . LYS A 1 657 ? -34.205 29.260 23.046 1.00 60.50 657 LYS A CA 1
ATOM 5190 C C . LYS A 1 657 ? -35.500 29.908 23.532 1.00 60.50 657 LYS A C 1
ATOM 5192 O O . LYS A 1 657 ? -35.961 29.627 24.636 1.00 60.50 657 LYS A O 1
ATOM 5197 N N . SER A 1 658 ? -36.143 30.707 22.680 1.00 64.69 658 SER A N 1
ATOM 5198 C CA . SER A 1 658 ? -37.431 31.341 22.991 1.00 64.69 658 SER A CA 1
ATOM 5199 C C . SER A 1 658 ? -38.551 30.316 23.186 1.00 64.69 658 SER A C 1
ATOM 5201 O O . SER A 1 658 ? -39.392 30.476 24.068 1.00 64.69 658 SER A O 1
ATOM 5203 N N . LYS A 1 659 ? -38.564 29.238 22.393 1.00 69.44 659 LYS A N 1
ATOM 5204 C CA . LYS A 1 659 ? -39.537 28.143 22.504 1.00 69.44 659 LYS A CA 1
ATOM 5205 C C . LYS A 1 659 ? -39.357 27.362 23.808 1.00 69.44 659 LYS A C 1
ATOM 5207 O O . LYS A 1 659 ? -40.353 27.118 24.480 1.00 69.44 659 LYS A O 1
ATOM 5212 N N . LEU A 1 660 ? -38.121 27.043 24.196 1.00 62.94 660 LEU A N 1
ATOM 5213 C CA . LEU A 1 660 ? -37.780 26.376 25.457 1.00 62.94 660 LEU A CA 1
ATOM 5214 C C . LEU A 1 660 ? -38.188 27.230 26.669 1.00 62.94 660 LEU A C 1
ATOM 5216 O O . LEU A 1 660 ? -38.836 26.731 27.586 1.00 62.94 660 LEU A O 1
ATOM 5220 N N . VAL A 1 661 ? -37.881 28.533 26.639 1.00 67.19 661 VAL A N 1
ATOM 5221 C CA . VAL A 1 661 ? -38.268 29.491 27.691 1.00 67.19 661 VAL A CA 1
ATOM 5222 C C . VAL A 1 661 ? -39.793 29.609 27.796 1.00 67.19 661 VAL A C 1
ATOM 5224 O O . VAL A 1 661 ? -40.340 29.532 28.894 1.00 67.19 661 VAL A O 1
ATOM 5227 N N . ASN A 1 662 ? -40.501 29.723 26.669 1.00 70.25 662 ASN A N 1
ATOM 5228 C CA . ASN A 1 662 ? -41.965 29.802 26.654 1.00 70.25 662 ASN A CA 1
ATOM 5229 C C . ASN A 1 662 ? -42.638 28.498 27.122 1.00 70.25 662 ASN A C 1
ATOM 5231 O O . ASN A 1 662 ? -43.646 28.555 27.823 1.00 70.25 662 ASN A O 1
ATOM 5235 N N . LEU A 1 663 ? -42.076 27.334 26.776 1.00 65.00 663 LEU A N 1
ATOM 5236 C CA . LEU A 1 663 ? -42.549 26.019 27.225 1.00 65.00 663 LEU A CA 1
ATOM 5237 C C . LEU A 1 663 ? -42.323 25.813 28.735 1.00 65.00 663 LEU A C 1
ATOM 5239 O O . LEU A 1 663 ? -43.215 25.314 29.416 1.00 65.00 663 LEU A O 1
ATOM 5243 N N . MET A 1 664 ? -41.181 26.248 29.285 1.00 58.94 664 MET A N 1
ATOM 5244 C CA . MET A 1 664 ? -40.904 26.169 30.730 1.00 58.94 664 MET A CA 1
ATOM 5245 C C . MET A 1 664 ? -41.780 27.105 31.575 1.00 58.94 664 MET A C 1
ATOM 5247 O O . MET A 1 664 ? -42.114 26.775 32.713 1.00 58.94 664 MET A O 1
ATOM 5251 N N . LEU A 1 665 ? -42.158 28.264 31.032 1.00 67.44 665 LEU A N 1
ATOM 5252 C CA . LEU A 1 665 ? -43.020 29.242 31.707 1.00 67.44 665 LEU A CA 1
ATOM 5253 C C . LEU A 1 665 ? -44.521 28.912 31.592 1.00 67.44 665 LEU A C 1
ATOM 5255 O O . LEU A 1 665 ? -45.349 29.609 32.182 1.00 67.44 665 LEU A O 1
ATOM 5259 N N . SER A 1 666 ? -44.888 27.859 30.855 1.00 69.44 666 SER A N 1
ATOM 5260 C CA . SER A 1 666 ? -46.276 27.431 30.689 1.00 69.44 666 SER A CA 1
ATOM 5261 C C . SER A 1 666 ? -46.853 26.763 31.943 1.00 69.44 666 SER A C 1
ATOM 5263 O O . SER A 1 666 ? -46.186 26.005 32.651 1.00 69.44 666 SER A O 1
ATOM 5265 N N . SER A 1 667 ? -48.141 27.004 32.206 1.00 62.75 667 SER A N 1
ATOM 5266 C CA . SER A 1 667 ? -48.909 26.351 33.272 1.00 62.75 667 SER A CA 1
ATOM 5267 C C . SER A 1 667 ? -49.552 25.021 32.858 1.00 62.75 667 SER A C 1
ATOM 5269 O O . SER A 1 667 ? -50.165 24.379 33.708 1.00 62.75 667 SER A O 1
ATOM 5271 N N . LYS A 1 668 ? -49.428 24.589 31.594 1.00 79.12 668 LYS A N 1
ATOM 5272 C CA . LYS A 1 668 ? -50.016 23.328 31.109 1.00 79.12 668 LYS A CA 1
ATOM 5273 C C . LYS A 1 668 ? -49.040 22.157 31.251 1.00 79.12 668 LYS A C 1
ATOM 5275 O O . LYS A 1 668 ? -47.906 22.241 30.786 1.00 79.12 668 LYS A O 1
ATOM 5280 N N . GLU A 1 669 ? -49.503 21.041 31.819 1.00 68.31 669 GLU A N 1
ATOM 5281 C CA . GLU A 1 669 ? -48.714 19.808 31.993 1.00 68.31 669 GLU A CA 1
ATOM 5282 C C . GLU A 1 669 ? -48.093 19.286 30.682 1.00 68.31 669 GLU A C 1
ATOM 5284 O O . GLU A 1 669 ? -46.934 18.885 30.674 1.00 68.31 669 GLU A O 1
ATOM 5289 N N . GLU A 1 670 ? -48.828 19.324 29.566 1.00 68.62 670 GLU A N 1
ATOM 5290 C CA . GLU A 1 670 ? -48.361 18.842 28.252 1.00 68.62 670 GLU A CA 1
ATOM 5291 C C . GLU A 1 670 ? -47.206 19.690 27.694 1.00 68.62 670 GLU A C 1
ATOM 5293 O O . GLU A 1 670 ? -46.255 19.167 27.114 1.00 68.62 670 GLU A O 1
ATOM 5298 N N . GLU A 1 671 ? -47.255 21.004 27.919 1.00 64.69 671 GLU A N 1
ATOM 5299 C CA . GLU A 1 671 ? -46.215 21.948 27.498 1.00 64.69 671 GLU A CA 1
ATOM 5300 C C . GLU A 1 671 ? -44.976 21.835 28.406 1.00 64.69 671 GLU A C 1
ATOM 5302 O O . GLU A 1 671 ? -43.854 21.902 27.910 1.00 64.69 671 GLU A O 1
ATOM 5307 N N . LYS A 1 672 ? -45.148 21.531 29.702 1.00 64.25 672 LYS A N 1
ATOM 5308 C CA . LYS A 1 672 ? -44.037 21.171 30.604 1.00 64.25 672 LYS A CA 1
ATOM 5309 C C . LYS A 1 672 ? -43.399 19.826 30.262 1.00 64.25 672 LYS A C 1
ATOM 5311 O O . LYS A 1 672 ? -42.179 19.712 30.325 1.00 64.25 672 LYS A O 1
ATOM 5316 N N . ALA A 1 673 ? -44.187 18.821 29.884 1.00 63.53 673 ALA A N 1
ATOM 5317 C CA . ALA A 1 673 ? -43.669 17.532 29.430 1.00 63.53 673 ALA A CA 1
ATOM 5318 C C . ALA A 1 673 ? -42.870 17.684 28.124 1.00 63.53 673 ALA A C 1
ATOM 5320 O O . ALA A 1 673 ? -41.782 17.126 27.998 1.00 63.53 673 ALA A O 1
ATOM 5321 N N . ALA A 1 674 ? -43.350 18.515 27.193 1.00 59.88 674 ALA A N 1
ATOM 5322 C CA . ALA A 1 674 ? -42.600 18.893 25.998 1.00 59.88 674 ALA A CA 1
ATOM 5323 C C . ALA A 1 674 ? -41.334 19.709 26.332 1.00 59.88 674 ALA A C 1
ATOM 5325 O O . ALA A 1 674 ? -40.295 19.488 25.715 1.00 59.88 674 ALA A O 1
ATOM 5326 N N . ALA A 1 675 ? -41.381 20.597 27.336 1.00 57.75 675 ALA A N 1
ATOM 5327 C CA . ALA A 1 675 ? -40.209 21.322 27.837 1.00 57.75 675 ALA A CA 1
ATOM 5328 C C . ALA A 1 675 ? -39.155 20.378 28.435 1.00 57.75 675 ALA A C 1
ATOM 5330 O O . ALA A 1 675 ? -37.973 20.538 28.157 1.00 57.75 675 ALA A O 1
ATOM 5331 N N . MET A 1 676 ? -39.577 19.387 29.230 1.00 58.16 676 MET A N 1
ATOM 5332 C CA . MET A 1 676 ? -38.693 18.363 29.798 1.00 58.16 676 MET A CA 1
ATOM 5333 C C . MET A 1 676 ? -38.116 17.447 28.719 1.00 58.16 676 MET A C 1
ATOM 5335 O O . MET A 1 676 ? -36.941 17.109 28.787 1.00 58.16 676 MET A O 1
ATOM 5339 N N . SER A 1 677 ? -38.906 17.074 27.709 1.00 57.03 677 SER A N 1
ATOM 5340 C CA . SER A 1 677 ? -38.422 16.297 26.562 1.00 57.03 677 SER A CA 1
ATOM 5341 C C . SER A 1 677 ? -37.355 17.061 25.778 1.00 57.03 677 SER A C 1
ATOM 5343 O O . SER A 1 677 ? -36.311 16.500 25.466 1.00 57.03 677 SER A O 1
ATOM 5345 N N . LEU A 1 678 ? -37.588 18.349 25.513 1.00 56.22 678 LEU A N 1
ATOM 5346 C CA . LEU A 1 678 ? -36.635 19.211 24.814 1.00 56.22 678 LEU A CA 1
ATOM 5347 C C . LEU A 1 678 ? -35.391 19.488 25.676 1.00 56.22 678 LEU A C 1
ATOM 5349 O O . LEU A 1 678 ? -34.280 19.458 25.170 1.00 56.22 678 LEU A O 1
ATOM 5353 N N . ALA A 1 679 ? -35.537 19.686 26.990 1.00 54.84 679 ALA A N 1
ATOM 5354 C CA . ALA A 1 679 ? -34.405 19.803 27.914 1.00 54.84 679 ALA A CA 1
ATOM 5355 C C . ALA A 1 679 ? -33.555 18.519 27.965 1.00 54.84 679 ALA A C 1
ATOM 5357 O O . ALA A 1 679 ? -32.334 18.599 28.034 1.00 54.84 679 ALA A O 1
ATOM 5358 N N . LYS A 1 680 ? -34.190 17.348 27.854 1.00 55.00 680 LYS A N 1
ATOM 5359 C CA . LYS A 1 680 ? -33.512 16.049 27.784 1.00 55.00 680 LYS A CA 1
ATOM 5360 C C . LYS A 1 680 ? -32.780 15.831 26.452 1.00 55.00 680 LYS A C 1
ATOM 5362 O O . LYS A 1 680 ? -31.725 15.210 26.441 1.00 55.00 680 LYS A O 1
ATOM 5367 N N . GLU A 1 681 ? -33.288 16.376 25.343 1.00 49.97 681 GLU A N 1
ATOM 5368 C CA . GLU A 1 681 ? -32.547 16.451 24.069 1.00 49.97 681 GLU A CA 1
ATOM 5369 C C . GLU A 1 681 ? -31.327 17.385 24.168 1.00 49.97 681 GLU A C 1
ATOM 5371 O O . GLU A 1 681 ? -30.274 17.083 23.611 1.00 49.97 681 GLU A O 1
ATOM 5376 N N . LEU A 1 682 ? -31.431 18.480 24.930 1.00 49.34 682 LEU A N 1
ATOM 5377 C CA . LEU A 1 682 ? -30.335 19.430 25.174 1.00 49.34 682 LEU A CA 1
ATOM 5378 C C . LEU A 1 682 ? -29.235 18.906 26.106 1.00 49.34 682 LEU A C 1
ATOM 5380 O O . LEU A 1 682 ? -28.130 19.446 26.101 1.00 49.34 682 LEU A O 1
ATOM 5384 N N . GLU A 1 683 ? -29.513 17.854 26.874 1.00 57.50 683 GLU A N 1
ATOM 5385 C CA . GLU A 1 683 ? -28.523 17.095 27.650 1.00 57.50 683 GLU A CA 1
ATOM 5386 C C . GLU A 1 683 ? -27.834 15.988 26.827 1.00 57.50 683 GLU A C 1
ATOM 5388 O O . GLU A 1 683 ? -26.944 15.307 27.336 1.00 57.50 683 GLU A O 1
ATOM 5393 N N . GLY A 1 684 ? -28.214 15.805 25.557 1.00 69.75 684 GLY A N 1
ATOM 5394 C CA . GLY A 1 684 ? -27.684 14.760 24.685 1.00 69.75 684 GLY A CA 1
ATOM 5395 C C . GLY A 1 684 ? -26.277 15.028 24.139 1.00 69.75 684 GLY A C 1
ATOM 5396 O O . GLY A 1 684 ? -25.666 16.079 24.355 1.00 69.75 684 GLY A O 1
ATOM 5397 N N . TYR A 1 685 ? -25.776 14.070 23.359 1.00 81.62 685 TYR A N 1
ATOM 5398 C CA . TYR A 1 685 ? -24.494 14.160 22.660 1.00 81.62 685 TYR A CA 1
ATOM 5399 C C . TYR A 1 685 ? -24.701 14.251 21.144 1.00 81.62 685 TYR A C 1
ATOM 5401 O O . TYR A 1 685 ? -25.490 13.489 20.578 1.00 81.62 685 TYR A O 1
ATOM 5409 N N . GLU A 1 686 ? -23.961 15.147 20.490 1.00 86.88 686 GLU A N 1
ATOM 5410 C CA . GLU A 1 686 ? -23.914 15.286 19.029 1.00 86.88 686 GLU A CA 1
ATOM 5411 C C . GLU A 1 686 ? -22.624 14.672 18.470 1.00 86.88 686 GLU A C 1
ATOM 5413 O O . GLU A 1 686 ? -21.570 14.718 19.109 1.00 86.88 686 GLU A O 1
ATOM 5418 N N . VAL A 1 687 ? -22.688 14.089 17.272 1.00 89.12 687 VAL A N 1
ATOM 5419 C CA . VAL A 1 687 ? -21.496 13.586 16.572 1.00 89.12 687 VAL A CA 1
ATOM 5420 C C . VAL A 1 687 ? -20.757 14.767 15.947 1.00 89.12 687 VAL A C 1
ATOM 5422 O O . VAL A 1 687 ? -21.317 15.486 15.121 1.00 89.12 687 VAL A O 1
ATOM 5425 N N . VAL A 1 688 ? -19.492 14.966 16.310 1.00 89.69 688 VAL A N 1
ATOM 5426 C CA . VAL A 1 688 ? -18.690 16.117 15.854 1.00 89.69 688 VAL A CA 1
ATOM 5427 C C . VAL A 1 688 ? -17.581 15.739 14.876 1.00 89.69 688 VAL A C 1
ATOM 5429 O O . VAL A 1 688 ? -17.180 16.567 14.064 1.00 89.69 688 VAL A O 1
ATOM 5432 N N . ALA A 1 689 ? -17.106 14.494 14.918 1.00 91.69 689 ALA A N 1
ATOM 5433 C CA . ALA A 1 689 ? -16.103 13.969 13.996 1.00 91.69 689 ALA A CA 1
ATOM 5434 C C . ALA A 1 689 ? -16.213 12.442 13.871 1.00 91.69 689 ALA A C 1
ATOM 5436 O O . ALA A 1 689 ? -16.816 11.772 14.711 1.00 91.69 689 ALA A O 1
ATOM 5437 N N . ASP A 1 690 ? -15.593 11.892 12.833 1.00 93.50 690 ASP A N 1
ATOM 5438 C CA . ASP A 1 690 ? -15.383 10.457 12.655 1.00 93.50 690 ASP A CA 1
ATOM 5439 C C . ASP A 1 690 ? -13.896 10.116 12.624 1.00 93.50 690 ASP A C 1
ATOM 5441 O O . ASP A 1 690 ? -13.074 10.890 12.154 1.00 93.50 690 ASP A O 1
ATOM 5445 N N . PHE A 1 691 ? -13.543 8.943 13.117 1.00 95.62 691 PHE A N 1
ATOM 5446 C CA . PHE A 1 691 ? -12.232 8.332 12.966 1.00 95.62 691 PHE A CA 1
ATOM 5447 C C . PHE A 1 691 ? -12.442 6.883 12.536 1.00 95.62 691 PHE A C 1
ATOM 5449 O O . PHE A 1 691 ? -13.557 6.358 12.567 1.00 95.62 691 PHE A O 1
ATOM 5456 N N . CYS A 1 692 ? -11.377 6.207 12.140 1.00 95.19 692 CYS A N 1
ATOM 5457 C CA . CYS A 1 692 ? -11.441 4.788 11.858 1.00 95.19 692 CYS A CA 1
ATOM 5458 C C . CYS A 1 692 ? -10.210 4.050 12.353 1.00 95.19 692 CYS A C 1
ATOM 5460 O O . CYS A 1 692 ? -9.118 4.612 12.451 1.00 95.19 692 CYS A O 1
ATOM 5462 N N . LEU A 1 693 ? -10.421 2.769 12.634 1.00 94.50 693 LEU A N 1
ATOM 5463 C CA . LEU A 1 693 ? -9.368 1.792 12.844 1.00 94.50 693 LEU A CA 1
ATOM 5464 C C . LEU A 1 693 ? -9.333 0.830 11.654 1.00 94.50 693 LEU A C 1
ATOM 5466 O O . LEU A 1 693 ? -10.395 0.432 11.159 1.00 94.50 693 LEU A O 1
ATOM 5470 N N . PRO A 1 694 ? -8.138 0.395 11.221 1.00 91.62 694 PRO A N 1
ATOM 5471 C CA . PRO A 1 694 ? -7.990 -0.560 10.126 1.00 91.62 694 PRO A CA 1
ATOM 5472 C C . PRO A 1 694 ? -8.378 -1.998 10.513 1.00 91.62 694 PRO A C 1
ATOM 5474 O O . PRO A 1 694 ? -8.211 -2.915 9.714 1.00 91.62 694 PRO A O 1
ATOM 5477 N N . TYR A 1 695 ? -8.885 -2.205 11.729 1.00 90.38 695 TYR A N 1
ATOM 5478 C CA . TYR A 1 695 ? -9.324 -3.488 12.266 1.00 90.38 695 TYR A CA 1
ATOM 5479 C C . TYR A 1 695 ? -10.611 -3.328 13.083 1.00 90.38 695 TYR A C 1
ATOM 5481 O O . TYR A 1 695 ? -10.951 -2.231 13.540 1.00 90.38 695 TYR A O 1
ATOM 5489 N N . ILE A 1 696 ? -11.320 -4.439 13.290 1.00 86.75 696 ILE A N 1
ATOM 5490 C CA . ILE A 1 696 ? -12.447 -4.517 14.225 1.00 86.75 696 ILE A CA 1
ATOM 5491 C C . ILE A 1 696 ? -11.889 -4.466 15.651 1.00 86.75 696 ILE A C 1
ATOM 5493 O O . ILE A 1 696 ? -11.274 -5.429 16.111 1.00 86.75 696 ILE A O 1
ATOM 5497 N N . CYS A 1 697 ? -12.087 -3.351 16.348 1.00 73.81 697 CYS A N 1
ATOM 5498 C CA . CYS A 1 697 ? -11.795 -3.232 17.769 1.00 73.81 697 CYS A CA 1
ATOM 5499 C C . CYS A 1 697 ? -13.039 -3.609 18.581 1.00 73.81 697 CYS A C 1
ATOM 5501 O O . CYS A 1 697 ? -14.163 -3.554 18.087 1.00 73.81 697 CYS A O 1
ATOM 5503 N N . CYS A 1 698 ? -12.851 -3.993 19.842 1.00 63.44 698 CYS A N 1
ATOM 5504 C CA . CYS A 1 698 ? -13.959 -4.218 20.781 1.00 63.44 698 CYS A CA 1
ATOM 5505 C C . CYS A 1 698 ? -14.955 -5.337 20.390 1.00 63.44 698 CYS A C 1
ATOM 5507 O O . CYS A 1 698 ? -16.091 -5.349 20.863 1.00 63.44 698 CYS A O 1
ATOM 5509 N N . SER A 1 699 ? -14.537 -6.310 19.571 1.00 54.09 699 SER A N 1
ATOM 5510 C CA . SER A 1 699 ? -15.330 -7.509 19.277 1.00 54.09 699 SER A CA 1
ATOM 5511 C C . SER A 1 699 ? -15.585 -8.318 20.558 1.00 54.09 699 SER A C 1
ATOM 5513 O O . SER A 1 699 ? -14.646 -8.782 21.199 1.00 54.09 699 SER A O 1
ATOM 5515 N N . SER A 1 700 ? -16.855 -8.588 20.876 1.00 47.66 700 SER A N 1
ATOM 5516 C CA . SER A 1 700 ? -17.261 -9.538 21.929 1.00 47.66 700 SER A CA 1
ATOM 5517 C C . SER A 1 700 ? -16.972 -11.006 21.576 1.00 47.66 700 SER A C 1
ATOM 5519 O O . SER A 1 700 ? -17.269 -11.914 22.354 1.00 47.66 700 SER A O 1
ATOM 5521 N N . LYS A 1 701 ? -16.406 -11.262 20.390 1.00 46.34 701 LYS A N 1
ATOM 5522 C CA . LYS A 1 701 ? -15.991 -12.588 19.931 1.00 46.34 701 LYS A CA 1
ATOM 5523 C C . LYS A 1 701 ? -14.510 -12.813 20.247 1.00 46.34 701 LYS A C 1
ATOM 5525 O O . LYS A 1 701 ? -13.719 -11.880 20.090 1.00 46.34 701 LYS A O 1
ATOM 5530 N N . PRO A 1 702 ? -14.120 -14.038 20.644 1.00 41.00 702 PRO A N 1
ATOM 5531 C CA . PRO A 1 702 ? -12.729 -14.362 20.929 1.00 41.00 702 PRO A CA 1
ATOM 5532 C C . PRO A 1 702 ? -11.861 -14.076 19.702 1.00 41.00 702 PRO A C 1
ATOM 5534 O O . PRO A 1 702 ? -12.197 -14.486 18.588 1.00 41.00 702 PRO A O 1
ATOM 5537 N N . ALA A 1 703 ? -10.752 -13.368 19.916 1.00 44.38 703 ALA A N 1
ATOM 5538 C CA . ALA A 1 703 ? -9.756 -13.141 18.882 1.00 44.38 703 ALA A CA 1
ATOM 5539 C C . ALA A 1 703 ? -9.296 -14.493 18.320 1.00 44.38 703 ALA A C 1
ATOM 5541 O O . ALA A 1 703 ? -8.936 -15.406 19.069 1.00 44.38 703 ALA A O 1
ATOM 5542 N N . ILE A 1 704 ? -9.310 -14.633 16.993 1.00 46.66 704 ILE A N 1
ATOM 5543 C CA . ILE A 1 704 ? -8.661 -15.768 16.343 1.00 46.66 704 ILE A CA 1
ATOM 5544 C C . ILE A 1 704 ? -7.160 -15.520 16.471 1.00 46.66 704 ILE A C 1
ATOM 5546 O O . ILE A 1 704 ? -6.572 -14.785 15.680 1.00 46.66 704 ILE A O 1
ATOM 5550 N N . ASN A 1 705 ? -6.539 -16.124 17.482 1.00 36.66 705 ASN A N 1
ATOM 5551 C CA . ASN A 1 705 ? -5.089 -16.210 17.555 1.00 36.66 705 ASN A CA 1
ATOM 5552 C C . ASN A 1 705 ? -4.610 -17.120 16.422 1.00 36.66 705 ASN A C 1
ATOM 5554 O O . ASN A 1 705 ? -4.614 -18.348 16.534 1.00 36.66 705 ASN A O 1
ATOM 5558 N N . LEU A 1 706 ? -4.210 -16.504 15.311 1.00 43.53 706 LEU A N 1
ATOM 5559 C CA . LEU A 1 706 ? -3.420 -17.153 14.275 1.00 43.53 706 LEU A CA 1
ATOM 5560 C C . LEU A 1 706 ? -2.028 -17.423 14.849 1.00 43.53 706 LEU A C 1
ATOM 5562 O O . LEU A 1 706 ? -1.100 -16.637 14.692 1.00 43.53 706 LEU A O 1
ATOM 5566 N N . ILE A 1 707 ? -1.890 -18.553 15.540 1.00 45.12 707 ILE A N 1
ATOM 5567 C CA . ILE A 1 707 ? -0.581 -19.101 15.876 1.00 45.12 707 ILE A CA 1
ATOM 5568 C C . ILE A 1 707 ? -0.008 -19.644 14.568 1.00 45.12 707 ILE A C 1
ATOM 5570 O O . ILE A 1 707 ? -0.338 -20.754 14.140 1.00 45.12 707 ILE A O 1
ATOM 5574 N N . LEU A 1 708 ? 0.820 -18.836 13.908 1.00 43.38 708 LEU A N 1
ATOM 5575 C CA . LEU A 1 708 ? 1.668 -19.301 12.819 1.00 43.38 708 LEU A CA 1
ATOM 5576 C C . LEU A 1 708 ? 2.631 -20.322 13.423 1.00 43.38 708 LEU A C 1
ATOM 5578 O O . LEU A 1 708 ? 3.590 -19.962 14.098 1.00 43.38 708 LEU A O 1
ATOM 5582 N N . ARG A 1 709 ? 2.331 -21.612 13.252 1.00 47.66 709 ARG A N 1
ATOM 5583 C CA . ARG A 1 709 ? 3.255 -22.668 13.660 1.00 47.66 709 ARG A CA 1
ATOM 5584 C C . ARG A 1 709 ? 4.531 -22.493 12.853 1.00 47.66 709 ARG A C 1
ATOM 5586 O O . ARG A 1 709 ? 4.488 -22.537 11.623 1.00 47.66 709 ARG A O 1
ATOM 5593 N N . GLU A 1 710 ? 5.649 -22.306 13.543 1.00 52.59 710 GLU A N 1
ATOM 5594 C CA . GLU A 1 710 ? 6.940 -22.362 12.883 1.00 52.59 710 GLU A CA 1
ATOM 5595 C C . GLU A 1 710 ? 7.101 -23.714 12.193 1.00 52.59 710 GLU A C 1
ATOM 5597 O O . GLU A 1 710 ? 6.661 -24.759 12.678 1.00 52.59 710 GLU A O 1
ATOM 5602 N N . SER A 1 711 ? 7.699 -23.686 11.011 1.00 68.69 711 SER A N 1
ATOM 5603 C CA . SER A 1 711 ? 7.846 -24.894 10.214 1.00 68.69 711 SER A CA 1
ATOM 5604 C C . SER A 1 711 ? 8.935 -25.802 10.806 1.00 68.69 711 SER A C 1
ATOM 5606 O O . SER A 1 711 ? 9.938 -25.288 11.310 1.00 68.69 711 SER A O 1
ATOM 5608 N N . PRO A 1 712 ? 8.785 -27.137 10.725 1.00 75.56 712 PRO A N 1
ATOM 5609 C CA . PRO A 1 712 ? 9.738 -28.073 11.320 1.00 75.56 712 PRO A CA 1
ATOM 5610 C C . PRO A 1 712 ? 11.135 -27.978 10.673 1.00 75.56 712 PRO A C 1
ATOM 5612 O O . PRO A 1 712 ? 11.244 -27.552 9.511 1.00 75.56 712 PRO A O 1
ATOM 5615 N N . PRO A 1 713 ? 12.206 -28.383 11.384 1.00 82.94 713 PRO A N 1
ATOM 5616 C CA . PRO A 1 713 ? 13.539 -28.515 10.798 1.00 82.94 713 PRO A CA 1
ATOM 5617 C C . PRO A 1 713 ? 13.513 -29.428 9.564 1.00 82.94 713 PRO A C 1
ATOM 5619 O O . PRO A 1 713 ? 12.641 -30.285 9.426 1.00 82.94 713 PRO A O 1
ATOM 5622 N N . VAL A 1 714 ? 14.449 -29.222 8.638 1.00 87.62 714 VAL A N 1
ATOM 5623 C CA . VAL A 1 714 ? 14.640 -30.075 7.453 1.00 87.62 714 VAL A CA 1
ATOM 5624 C C . VAL A 1 714 ? 16.107 -30.451 7.386 1.00 87.62 714 VAL A C 1
ATOM 5626 O O . VAL A 1 714 ? 16.937 -29.574 7.152 1.00 87.62 714 VAL A O 1
ATOM 5629 N N . ALA A 1 715 ? 16.424 -31.729 7.577 1.00 87.19 715 ALA A N 1
ATOM 5630 C CA . ALA A 1 715 ? 17.778 -32.233 7.395 1.00 87.19 715 ALA A CA 1
ATOM 5631 C C . ALA A 1 715 ? 18.125 -32.338 5.904 1.00 87.19 715 ALA A C 1
ATOM 5633 O O . ALA A 1 715 ? 17.311 -32.790 5.099 1.00 87.19 715 ALA A O 1
ATOM 5634 N N . ARG A 1 716 ? 19.336 -31.921 5.521 1.00 91.00 716 ARG A N 1
ATOM 5635 C CA . ARG A 1 716 ? 19.878 -32.128 4.168 1.00 91.00 716 ARG A CA 1
ATOM 5636 C C . ARG A 1 716 ? 21.396 -32.009 4.178 1.00 91.00 716 ARG A C 1
ATOM 5638 O O . ARG A 1 716 ? 21.938 -31.162 4.882 1.00 91.00 716 ARG A O 1
ATOM 5645 N N . PHE A 1 717 ? 22.085 -32.797 3.355 1.00 91.44 717 PHE A N 1
ATOM 5646 C CA . PHE A 1 717 ? 23.524 -32.637 3.133 1.00 91.44 717 PHE A CA 1
ATOM 5647 C C . PHE A 1 717 ? 23.951 -32.982 1.707 1.00 91.44 717 PHE A C 1
ATOM 5649 O O . PHE A 1 717 ? 23.244 -33.661 0.959 1.00 91.44 717 PHE A O 1
ATOM 5656 N N . SER A 1 718 ? 25.152 -32.534 1.347 1.00 88.50 718 SER A N 1
ATOM 5657 C CA . SER A 1 718 ? 25.811 -32.850 0.079 1.00 88.50 718 SER A CA 1
ATOM 5658 C C . SER A 1 718 ? 27.243 -33.323 0.312 1.00 88.50 718 SER A C 1
ATOM 5660 O O . SER A 1 718 ? 27.928 -32.805 1.194 1.00 88.50 718 SER A O 1
ATOM 5662 N N . ILE A 1 719 ? 27.718 -34.250 -0.516 1.00 90.62 719 ILE A N 1
ATOM 5663 C CA . ILE A 1 719 ? 29.129 -34.649 -0.552 1.00 90.62 719 ILE A CA 1
ATOM 5664 C C . ILE A 1 719 ? 29.892 -33.562 -1.311 1.00 90.62 719 ILE A C 1
ATOM 5666 O O . ILE A 1 719 ? 29.515 -33.235 -2.434 1.00 90.62 719 ILE A O 1
ATOM 5670 N N . ILE A 1 720 ? 30.927 -32.988 -0.699 1.00 90.50 720 ILE A N 1
ATOM 5671 C CA . ILE A 1 720 ? 31.753 -31.935 -1.315 1.00 90.50 720 ILE A CA 1
ATOM 5672 C C . ILE A 1 720 ? 33.120 -32.445 -1.774 1.00 90.50 720 ILE A C 1
ATOM 5674 O O . ILE A 1 720 ? 33.743 -31.814 -2.623 1.00 90.50 720 ILE A O 1
ATOM 5678 N N . LYS A 1 721 ? 33.593 -33.568 -1.220 1.00 88.81 721 LYS A N 1
ATOM 5679 C CA . LYS A 1 721 ? 34.894 -34.156 -1.553 1.00 88.81 721 LYS A CA 1
ATOM 5680 C C . LYS A 1 721 ? 34.884 -35.668 -1.323 1.00 88.81 721 LYS A C 1
ATOM 5682 O O . LYS A 1 721 ? 34.258 -36.127 -0.368 1.00 88.81 721 LYS A O 1
ATOM 5687 N N . GLN A 1 722 ? 35.576 -36.414 -2.182 1.00 88.75 722 GLN A N 1
ATOM 5688 C CA . GLN A 1 722 ? 35.885 -37.836 -2.004 1.00 88.75 722 GLN A CA 1
ATOM 5689 C C . GLN A 1 722 ? 37.361 -38.062 -2.351 1.00 88.75 722 GLN A C 1
ATOM 5691 O O . GLN A 1 722 ? 37.803 -37.639 -3.418 1.00 88.75 722 GLN A O 1
ATOM 5696 N N . GLU A 1 723 ? 38.121 -38.686 -1.455 1.00 87.94 723 GLU A N 1
ATOM 5697 C CA . GLU A 1 723 ? 39.551 -38.956 -1.632 1.00 87.94 723 GLU A CA 1
ATOM 5698 C C . GLU A 1 723 ? 39.885 -40.412 -1.314 1.00 87.94 723 GLU A C 1
ATOM 5700 O O . GLU A 1 723 ? 39.437 -40.976 -0.318 1.00 87.94 723 GLU A O 1
ATOM 5705 N N . GLU A 1 724 ? 40.704 -41.020 -2.163 1.00 86.00 724 GLU A N 1
ATOM 5706 C CA . GLU A 1 724 ? 41.178 -42.388 -1.992 1.00 86.00 724 GLU A CA 1
ATOM 5707 C C . GLU A 1 724 ? 42.146 -42.478 -0.798 1.00 86.00 724 GLU A C 1
ATOM 5709 O O . GLU A 1 724 ? 43.125 -41.732 -0.719 1.00 86.00 724 GLU A O 1
ATOM 5714 N N . MET A 1 725 ? 41.896 -43.396 0.138 1.00 85.69 725 MET A N 1
ATOM 5715 C CA . MET A 1 725 ? 42.780 -43.602 1.290 1.00 85.69 725 MET A CA 1
ATOM 5716 C C . MET A 1 725 ? 44.077 -44.328 0.872 1.00 85.69 725 MET A C 1
ATOM 5718 O O . MET A 1 725 ? 44.064 -45.117 -0.082 1.00 85.69 725 MET A O 1
ATOM 5722 N N . PRO A 1 726 ? 45.200 -44.128 1.596 1.00 80.00 726 PRO A N 1
ATOM 5723 C CA . PRO A 1 726 ? 46.466 -44.801 1.310 1.00 80.00 726 PRO A CA 1
ATOM 5724 C C . PRO A 1 726 ? 46.313 -46.322 1.169 1.00 80.00 726 PRO A C 1
ATOM 5726 O O . PRO A 1 726 ? 45.529 -46.950 1.879 1.00 80.00 726 PRO A O 1
ATOM 5729 N N . GLU A 1 727 ? 47.072 -46.912 0.241 1.00 71.50 727 GLU A N 1
ATOM 5730 C CA . GLU A 1 727 ? 47.094 -48.361 -0.034 1.00 71.50 727 GLU A CA 1
ATOM 5731 C C . GLU A 1 727 ? 45.748 -48.966 -0.488 1.00 71.50 727 GLU A C 1
ATOM 5733 O O . GLU A 1 727 ? 45.582 -50.185 -0.469 1.00 71.50 727 GLU A O 1
ATOM 5738 N N . GLY A 1 728 ? 44.779 -48.145 -0.915 1.00 71.06 728 GLY A N 1
ATOM 5739 C CA . GLY A 1 728 ? 43.480 -48.632 -1.385 1.00 71.06 728 GLY A CA 1
ATOM 5740 C C . GLY A 1 728 ? 42.605 -49.202 -0.264 1.00 71.06 728 GLY A C 1
ATOM 5741 O O . GLY A 1 728 ? 41.718 -50.017 -0.522 1.00 71.06 728 GLY A O 1
ATOM 5742 N N . GLN A 1 729 ? 42.817 -48.778 0.985 1.00 81.56 729 GLN A N 1
ATOM 5743 C CA . GLN A 1 729 ? 42.093 -49.295 2.153 1.00 81.56 729 GLN A CA 1
ATOM 5744 C C . GLN A 1 729 ? 40.632 -48.804 2.250 1.00 81.56 729 GLN A C 1
ATOM 5746 O O . GLN A 1 729 ? 39.797 -49.462 2.879 1.00 81.56 729 GLN A O 1
ATOM 5751 N N . GLY A 1 730 ? 40.293 -47.685 1.606 1.00 87.69 730 GLY A N 1
ATOM 5752 C CA . GLY A 1 730 ? 38.977 -47.051 1.693 1.00 87.69 730 GLY A CA 1
ATOM 5753 C C . GLY A 1 730 ? 38.889 -45.728 0.936 1.00 87.69 730 GLY A C 1
ATOM 5754 O O . GLY A 1 730 ? 39.804 -45.371 0.194 1.00 87.69 730 GLY A O 1
ATOM 5755 N N . VAL A 1 731 ? 37.794 -45.000 1.154 1.00 89.69 731 VAL A N 1
ATOM 5756 C CA . VAL A 1 731 ? 37.571 -43.641 0.631 1.00 89.69 731 VAL A CA 1
ATOM 5757 C C . VAL A 1 731 ? 37.189 -42.716 1.785 1.00 89.69 731 VAL A C 1
ATOM 5759 O O . VAL A 1 731 ? 36.276 -43.029 2.545 1.00 89.69 731 VAL A O 1
ATOM 5762 N N . ALA A 1 732 ? 37.855 -41.572 1.910 1.00 91.31 732 ALA A N 1
ATOM 5763 C CA . ALA A 1 732 ? 37.458 -40.504 2.818 1.00 91.31 732 ALA A CA 1
ATOM 5764 C C . ALA A 1 732 ? 36.463 -39.572 2.112 1.00 91.31 732 ALA A C 1
ATOM 5766 O O . ALA A 1 732 ? 36.717 -39.112 0.998 1.00 91.31 732 ALA A O 1
ATOM 5767 N N . ILE A 1 733 ? 35.326 -39.297 2.747 1.00 93.06 733 ILE A N 1
ATOM 5768 C CA . ILE A 1 733 ? 34.297 -38.391 2.227 1.00 93.06 733 ILE A CA 1
ATOM 5769 C C . ILE A 1 733 ? 34.178 -37.160 3.120 1.00 93.06 733 ILE A C 1
ATOM 5771 O O . ILE A 1 733 ? 34.154 -37.291 4.340 1.00 93.06 733 ILE A O 1
ATOM 5775 N N . SER A 1 734 ? 34.039 -35.979 2.518 1.00 93.06 734 SER A N 1
ATOM 5776 C CA . SER A 1 734 ? 33.730 -34.732 3.227 1.00 93.06 734 SER A CA 1
ATOM 5777 C C . SER A 1 734 ? 32.315 -34.275 2.860 1.00 93.06 734 SER A C 1
ATOM 5779 O O . SER A 1 734 ? 31.952 -34.194 1.681 1.00 93.06 734 SER A O 1
ATOM 5781 N N . LEU A 1 735 ? 31.510 -33.965 3.871 1.00 93.56 735 LEU A N 1
ATOM 5782 C CA . LEU A 1 735 ? 30.091 -33.636 3.782 1.00 93.56 735 LEU A CA 1
ATOM 5783 C C . LEU A 1 735 ? 29.847 -32.197 4.237 1.00 93.56 735 LEU A C 1
ATOM 5785 O O . LEU A 1 735 ? 30.443 -31.732 5.207 1.00 93.56 735 LEU A O 1
ATOM 5789 N N . ARG A 1 736 ? 28.938 -31.502 3.549 1.00 91.69 736 ARG A N 1
ATOM 5790 C CA . ARG A 1 736 ? 28.456 -30.170 3.932 1.00 91.69 736 ARG A CA 1
ATOM 5791 C C . ARG A 1 736 ? 26.999 -30.239 4.357 1.00 91.69 736 ARG A C 1
ATOM 5793 O O . ARG A 1 736 ? 26.162 -30.752 3.609 1.00 91.69 736 ARG A O 1
ATOM 5800 N N . ASN A 1 737 ? 26.705 -29.654 5.512 1.00 90.44 737 ASN A N 1
ATOM 5801 C CA . ASN A 1 737 ? 25.348 -29.492 6.004 1.00 90.44 737 ASN A CA 1
ATOM 5802 C C . ASN A 1 737 ? 24.577 -28.442 5.182 1.00 90.44 737 ASN A C 1
ATOM 5804 O O . ASN A 1 737 ? 25.064 -27.341 4.938 1.00 90.44 737 ASN A O 1
ATOM 5808 N N . GLN A 1 738 ? 23.369 -28.784 4.750 1.00 89.88 738 GLN A N 1
ATOM 5809 C CA . GLN A 1 738 ? 22.446 -27.915 4.010 1.00 89.88 738 GLN A CA 1
ATOM 5810 C C . GLN A 1 738 ? 21.060 -27.877 4.670 1.00 89.88 738 GLN A C 1
ATOM 5812 O O . GLN A 1 738 ? 20.062 -27.544 4.025 1.00 89.88 738 GLN A O 1
ATOM 5817 N N . SER A 1 739 ? 20.993 -28.260 5.944 1.00 85.56 739 SER A N 1
ATOM 5818 C CA . SER A 1 739 ? 19.759 -28.314 6.714 1.00 85.56 739 SER A CA 1
ATOM 5819 C C . SER A 1 739 ? 19.155 -26.922 6.908 1.00 85.56 739 SER A C 1
ATOM 5821 O O . SER A 1 739 ? 19.849 -25.906 6.918 1.00 85.56 739 SER A O 1
ATOM 5823 N N . LEU A 1 740 ? 17.835 -26.866 7.062 1.00 81.44 740 LEU A N 1
ATOM 5824 C CA . LEU A 1 740 ? 17.077 -25.631 7.254 1.00 81.44 740 LEU A CA 1
ATOM 5825 C C . LEU A 1 740 ? 16.350 -25.674 8.596 1.00 81.44 740 LEU A C 1
ATOM 5827 O O . LEU A 1 740 ? 15.824 -26.717 8.980 1.00 81.44 740 LEU A O 1
ATOM 5831 N N . ARG A 1 741 ? 16.230 -24.514 9.254 1.00 81.75 741 ARG A N 1
ATOM 5832 C CA . ARG A 1 741 ? 15.406 -24.331 10.467 1.00 81.75 741 ARG A CA 1
ATOM 5833 C C . ARG A 1 741 ? 15.809 -25.264 11.627 1.00 81.75 741 ARG A C 1
ATOM 5835 O O . ARG A 1 741 ? 14.942 -25.734 12.358 1.00 81.75 741 ARG A O 1
ATOM 5842 N N . ALA A 1 742 ? 17.109 -25.522 11.766 1.00 85.81 742 ALA A N 1
ATOM 5843 C CA . ALA A 1 742 ? 17.720 -26.348 12.806 1.00 85.81 742 ALA A CA 1
ATOM 5844 C C . ALA A 1 742 ? 18.947 -25.640 13.411 1.00 85.81 742 ALA A C 1
ATOM 5846 O O . ALA A 1 742 ? 19.542 -24.783 12.753 1.00 85.81 742 ALA A O 1
ATOM 5847 N N . ASP A 1 743 ? 19.310 -25.985 14.644 1.00 86.31 743 ASP A N 1
ATOM 5848 C CA . ASP A 1 743 ? 20.463 -25.431 15.371 1.00 86.31 743 ASP A CA 1
ATOM 5849 C C . ASP A 1 743 ? 21.399 -26.504 15.964 1.00 86.31 743 ASP A C 1
ATOM 5851 O O . ASP A 1 743 ? 22.502 -26.179 16.403 1.00 86.31 743 ASP A O 1
ATOM 5855 N N . ALA A 1 744 ? 21.019 -27.783 15.895 1.00 89.25 744 ALA A N 1
ATOM 5856 C CA . ALA A 1 744 ? 21.878 -28.916 16.232 1.00 89.25 744 ALA A CA 1
ATOM 5857 C C . ALA A 1 744 ? 21.766 -30.045 15.197 1.00 89.25 744 ALA A C 1
ATOM 5859 O O . ALA A 1 744 ? 20.718 -30.238 14.573 1.00 89.25 744 ALA A O 1
ATOM 5860 N N . TYR A 1 745 ? 22.873 -30.762 14.984 1.00 93.81 745 TYR A N 1
ATOM 5861 C CA . TYR A 1 745 ? 23.026 -31.712 13.886 1.00 93.81 745 TYR A CA 1
ATOM 5862 C C . TYR A 1 745 ? 23.823 -32.942 14.312 1.00 93.81 745 TYR A C 1
ATOM 5864 O O . TYR A 1 745 ? 25.005 -32.827 14.639 1.00 93.81 745 TYR A O 1
ATOM 5872 N N . HIS A 1 746 ? 23.198 -34.109 14.225 1.00 95.69 746 HIS A N 1
ATOM 5873 C CA . HIS A 1 746 ? 23.792 -35.398 14.554 1.00 95.69 746 HIS A CA 1
ATOM 5874 C C . HIS A 1 746 ? 23.972 -36.235 13.286 1.00 95.69 746 HIS A C 1
ATOM 5876 O O . HIS A 1 746 ? 23.026 -36.418 12.522 1.00 95.69 746 HIS A O 1
ATOM 5882 N N . TRP A 1 747 ? 25.180 -36.721 13.042 1.00 96.56 747 TRP A N 1
ATOM 5883 C CA . TRP A 1 747 ? 25.554 -37.479 11.853 1.00 96.56 747 TRP A CA 1
ATOM 5884 C C . TRP A 1 747 ? 25.901 -38.903 12.240 1.00 96.56 747 TRP A C 1
ATOM 5886 O O . TRP A 1 747 ? 26.692 -39.097 13.150 1.00 96.56 747 TRP A O 1
ATOM 5896 N N . GLU A 1 748 ? 25.418 -39.885 11.495 1.00 96.56 748 GLU A N 1
ATOM 5897 C CA . GLU A 1 748 ? 25.677 -41.300 11.743 1.00 96.56 748 GLU A CA 1
ATOM 5898 C C . GLU A 1 748 ? 26.098 -41.991 10.448 1.00 96.56 748 GLU A C 1
ATOM 5900 O O . GLU A 1 748 ? 25.575 -41.702 9.370 1.00 96.56 748 GLU A O 1
ATOM 5905 N N . LEU A 1 749 ? 27.034 -42.930 10.550 1.00 95.62 749 LEU A N 1
ATOM 5906 C CA . LEU A 1 749 ? 27.526 -43.736 9.441 1.00 95.62 749 LEU A CA 1
ATOM 5907 C C . LEU A 1 749 ? 27.221 -45.213 9.693 1.00 95.62 749 LEU A C 1
ATOM 5909 O O . LEU A 1 749 ? 27.567 -45.758 10.741 1.00 95.62 749 LEU A O 1
ATOM 5913 N N . TYR A 1 750 ? 26.655 -45.875 8.690 1.00 92.12 750 TYR A N 1
ATOM 5914 C CA . TYR A 1 750 ? 26.296 -47.289 8.707 1.00 92.12 750 TYR A CA 1
ATOM 5915 C C . TYR A 1 750 ? 26.947 -48.036 7.538 1.00 92.12 750 TYR A C 1
ATOM 5917 O O . TYR A 1 750 ? 27.143 -47.472 6.459 1.00 92.12 750 TYR A O 1
ATOM 5925 N N . ASP A 1 751 ? 27.262 -49.317 7.731 1.00 89.50 751 ASP A N 1
ATOM 5926 C CA . ASP A 1 751 ? 27.697 -50.199 6.642 1.00 89.50 751 ASP A CA 1
ATOM 5927 C C . ASP A 1 751 ? 26.516 -50.701 5.785 1.00 89.50 751 ASP A C 1
ATOM 5929 O O . ASP A 1 751 ? 25.343 -50.457 6.078 1.00 89.50 751 ASP A O 1
ATOM 5933 N N . TYR A 1 752 ? 26.811 -51.461 4.726 1.00 83.62 752 TYR A N 1
ATOM 5934 C CA . TYR A 1 752 ? 25.794 -52.034 3.837 1.00 83.62 752 TYR A CA 1
ATOM 5935 C C . TYR A 1 752 ? 24.811 -52.993 4.528 1.00 83.62 752 TYR A C 1
ATOM 5937 O O . TYR A 1 752 ? 23.786 -53.323 3.933 1.00 83.62 752 TYR A O 1
ATOM 5945 N N . LYS A 1 753 ? 25.088 -53.479 5.743 1.00 81.56 753 LYS A N 1
ATOM 5946 C CA . LYS A 1 753 ? 24.169 -54.320 6.527 1.00 81.56 753 LYS A CA 1
ATOM 5947 C C . LYS A 1 753 ? 23.319 -53.507 7.505 1.00 81.56 753 LYS A C 1
ATOM 5949 O O . LYS A 1 753 ? 22.523 -54.100 8.227 1.00 81.56 753 LYS A O 1
ATOM 5954 N N . GLY A 1 754 ? 23.480 -52.184 7.534 1.00 81.88 754 GLY A N 1
ATOM 5955 C CA . GLY A 1 754 ? 22.835 -51.315 8.513 1.00 81.88 754 GLY A CA 1
ATOM 5956 C C . GLY A 1 754 ? 23.483 -51.390 9.898 1.00 81.88 754 GLY A C 1
ATOM 5957 O O . GLY A 1 754 ? 22.846 -51.027 10.883 1.00 81.88 754 GLY A O 1
ATOM 5958 N N . VAL A 1 755 ? 24.726 -51.875 10.008 1.00 87.75 755 VAL A N 1
ATOM 5959 C CA . VAL A 1 755 ? 25.471 -51.854 11.273 1.00 87.75 755 VAL A CA 1
ATOM 5960 C C . VAL A 1 755 ? 26.097 -50.476 11.447 1.00 87.75 755 VAL A C 1
ATOM 5962 O O . VAL A 1 755 ? 26.827 -50.004 10.576 1.00 87.75 755 VAL A O 1
ATOM 5965 N N . PHE A 1 756 ? 25.821 -49.847 12.588 1.00 92.25 756 PHE A N 1
ATOM 5966 C CA . PHE A 1 756 ? 26.412 -48.571 12.982 1.00 92.25 756 PHE A CA 1
ATOM 5967 C C . PHE A 1 756 ? 27.946 -48.657 13.043 1.00 92.25 756 PHE A C 1
ATOM 5969 O O . PHE A 1 756 ? 28.505 -49.596 13.619 1.00 92.25 756 PHE A O 1
ATOM 5976 N N . ILE A 1 757 ? 28.627 -47.674 12.454 1.00 92.88 757 ILE A N 1
ATOM 5977 C CA . ILE A 1 757 ? 30.090 -47.559 12.425 1.00 92.88 757 ILE A CA 1
ATOM 5978 C C . ILE A 1 757 ? 30.555 -46.458 13.382 1.00 92.88 757 ILE A C 1
ATOM 5980 O O . ILE A 1 757 ? 31.389 -46.725 14.244 1.00 92.88 757 ILE A O 1
ATOM 5984 N N . THR A 1 758 ? 30.066 -45.229 13.198 1.00 94.50 758 THR A N 1
ATOM 5985 C CA . THR A 1 758 ? 30.475 -44.041 13.967 1.00 94.50 758 THR A CA 1
ATOM 5986 C C . THR A 1 758 ? 29.464 -42.911 13.793 1.00 94.50 758 THR A C 1
ATOM 5988 O O . THR A 1 758 ? 28.751 -42.869 12.792 1.00 94.50 758 THR A O 1
ATOM 5991 N N . ASP A 1 759 ? 29.472 -41.961 14.722 1.00 95.56 759 ASP A N 1
ATOM 5992 C CA . ASP A 1 759 ? 28.685 -40.732 14.700 1.00 95.56 759 ASP A CA 1
ATOM 5993 C C . ASP A 1 759 ? 29.544 -39.474 14.914 1.00 95.56 759 ASP A C 1
ATOM 5995 O O . ASP A 1 759 ? 30.713 -39.563 15.306 1.00 95.56 759 ASP A O 1
ATOM 5999 N N . LYS A 1 760 ? 28.981 -38.301 14.602 1.00 94.50 760 LYS A N 1
ATOM 6000 C CA . LYS A 1 760 ? 29.572 -36.972 14.825 1.00 94.50 760 LYS A CA 1
ATOM 6001 C C . LYS A 1 760 ? 28.481 -35.933 15.077 1.00 94.50 760 LYS A C 1
ATOM 6003 O O . LYS A 1 760 ? 27.469 -35.940 14.388 1.00 94.50 760 LYS A O 1
ATOM 6008 N N . ASP A 1 761 ? 28.737 -34.975 15.963 1.00 92.69 761 ASP A N 1
ATOM 6009 C CA . ASP A 1 761 ? 27.849 -33.830 16.200 1.00 92.69 761 ASP A CA 1
ATOM 6010 C C . ASP A 1 761 ? 28.436 -32.531 15.642 1.00 92.69 761 ASP A C 1
ATOM 6012 O O . ASP A 1 761 ? 29.643 -32.292 15.706 1.00 92.69 761 ASP A O 1
ATOM 6016 N N . THR A 1 762 ? 27.569 -31.664 15.122 1.00 91.38 762 THR A N 1
ATOM 6017 C CA . THR A 1 762 ? 27.916 -30.312 14.652 1.00 91.38 762 THR A CA 1
ATOM 6018 C C . THR A 1 762 ? 26.841 -29.313 15.070 1.00 91.38 762 THR A C 1
ATOM 6020 O O . THR A 1 762 ? 25.684 -29.681 15.281 1.00 91.38 762 THR A O 1
ATOM 6023 N N . THR A 1 763 ? 27.209 -28.038 15.191 1.00 85.94 763 THR A N 1
ATOM 6024 C CA . THR A 1 763 ? 26.286 -26.954 15.589 1.00 85.94 763 THR A CA 1
ATOM 6025 C C . THR A 1 763 ? 26.192 -25.849 14.542 1.00 85.94 763 THR A C 1
ATOM 6027 O O . THR A 1 763 ? 25.363 -24.949 14.655 1.00 85.94 763 THR A O 1
ATOM 6030 N N . SER A 1 764 ? 27.007 -25.914 13.486 1.00 83.56 764 SER A N 1
ATOM 6031 C CA . SER A 1 764 ? 27.052 -24.908 12.432 1.00 83.56 764 SER A CA 1
ATOM 6032 C C . SER A 1 764 ? 26.882 -25.534 11.051 1.00 83.56 764 SER A C 1
ATOM 6034 O O . SER A 1 764 ? 27.431 -26.589 10.740 1.00 83.56 764 SER A O 1
ATOM 6036 N N . LEU A 1 765 ? 26.161 -24.834 10.168 1.00 83.88 765 LEU A N 1
ATOM 6037 C CA . LEU A 1 765 ? 26.042 -25.216 8.755 1.00 83.88 765 LEU A CA 1
ATOM 6038 C C . LEU A 1 765 ? 27.375 -25.115 7.993 1.00 83.88 765 LEU A C 1
ATOM 6040 O O . LEU A 1 765 ? 27.517 -25.696 6.919 1.00 83.88 765 LEU A O 1
ATOM 6044 N N . ASN A 1 766 ? 28.343 -24.375 8.539 1.00 83.62 766 ASN A N 1
ATOM 6045 C CA . ASN A 1 766 ? 29.670 -24.226 7.946 1.00 83.62 766 ASN A CA 1
ATOM 6046 C C . ASN A 1 766 ? 30.622 -25.374 8.311 1.00 83.62 766 ASN A C 1
ATOM 6048 O O . ASN A 1 766 ? 31.705 -25.455 7.730 1.00 83.62 766 ASN A O 1
ATOM 6052 N N . ASP A 1 767 ? 30.238 -26.245 9.247 1.00 86.25 767 ASP A N 1
ATOM 6053 C CA . ASP A 1 767 ? 31.069 -27.371 9.655 1.00 86.25 767 ASP A CA 1
ATOM 6054 C C . ASP A 1 767 ? 31.125 -28.407 8.524 1.00 86.25 767 ASP A C 1
ATOM 6056 O O . ASP A 1 767 ? 30.104 -28.817 7.961 1.00 86.25 767 ASP A O 1
ATOM 6060 N N . VAL A 1 768 ? 32.340 -28.827 8.175 1.00 89.25 768 VAL A N 1
ATOM 6061 C CA . VAL A 1 768 ? 32.570 -29.930 7.239 1.00 89.25 768 VAL A CA 1
ATOM 6062 C C . VAL A 1 768 ? 32.743 -31.206 8.050 1.00 89.25 768 VAL A C 1
ATOM 6064 O O . VAL A 1 768 ? 33.609 -31.279 8.920 1.00 89.25 768 VAL A O 1
ATOM 6067 N N . VAL A 1 769 ? 31.923 -32.214 7.757 1.00 92.31 769 VAL A N 1
ATOM 6068 C CA . VAL A 1 769 ? 31.953 -33.507 8.449 1.00 92.31 769 VAL A CA 1
ATOM 6069 C C . VAL A 1 769 ? 32.618 -34.542 7.565 1.00 92.31 769 VAL A C 1
ATOM 6071 O O . VAL A 1 769 ? 32.228 -34.718 6.416 1.00 92.31 769 VAL A O 1
ATOM 6074 N N . GLU A 1 770 ? 33.613 -35.241 8.100 1.00 94.00 770 GLU A N 1
ATOM 6075 C CA . GLU A 1 770 ? 34.366 -36.246 7.347 1.00 94.00 770 GLU A CA 1
ATOM 6076 C C . GLU A 1 770 ? 34.096 -37.664 7.850 1.00 94.00 770 GLU A C 1
ATOM 6078 O O . GLU A 1 770 ? 34.057 -37.888 9.060 1.00 94.00 770 GLU A O 1
ATOM 6083 N N . PHE A 1 771 ? 33.952 -38.627 6.944 1.00 95.38 771 PHE A N 1
ATOM 6084 C CA . PHE A 1 771 ? 33.831 -40.049 7.274 1.00 95.38 771 PHE A CA 1
ATOM 6085 C C . PHE A 1 771 ? 34.809 -40.885 6.450 1.00 95.38 771 PHE A C 1
ATOM 6087 O O . PHE A 1 771 ? 35.037 -40.609 5.274 1.00 95.38 771 PHE A O 1
ATOM 6094 N N . GLU A 1 772 ? 35.355 -41.933 7.063 1.00 93.00 772 GLU A N 1
ATOM 6095 C CA . GLU A 1 772 ? 36.236 -42.898 6.404 1.00 93.00 772 GLU A CA 1
ATOM 6096 C C . GLU A 1 772 ? 35.451 -44.171 6.060 1.00 93.00 772 GLU A C 1
ATOM 6098 O O . GLU A 1 772 ? 34.930 -44.864 6.937 1.00 93.00 772 GLU A O 1
ATOM 6103 N N . LEU A 1 773 ? 35.355 -44.479 4.768 1.00 92.38 773 LEU A N 1
ATOM 6104 C CA . LEU A 1 773 ? 34.625 -45.624 4.231 1.00 92.38 773 LEU A CA 1
ATOM 6105 C C . LEU A 1 773 ? 35.597 -46.782 3.968 1.00 92.38 773 LEU A C 1
ATOM 6107 O O . LEU A 1 773 ? 36.176 -46.905 2.887 1.00 92.38 773 LEU A O 1
ATOM 6111 N N . GLU A 1 774 ? 35.817 -47.629 4.974 1.00 88.81 774 GLU A N 1
ATOM 6112 C CA . GLU A 1 774 ? 36.783 -48.734 4.902 1.00 88.81 774 GLU A CA 1
ATOM 6113 C C . GLU A 1 774 ? 36.271 -49.895 4.022 1.00 88.81 774 GLU A C 1
ATOM 6115 O O . GLU A 1 774 ? 35.318 -50.583 4.397 1.00 88.81 774 GLU A O 1
ATOM 6120 N N . ARG A 1 775 ? 36.957 -50.233 2.919 1.00 86.44 775 ARG A N 1
ATOM 6121 C CA . ARG A 1 775 ? 36.529 -51.300 1.978 1.00 86.44 775 ARG A CA 1
ATOM 6122 C C . ARG A 1 775 ? 36.343 -52.675 2.623 1.00 86.44 775 ARG A C 1
ATOM 6124 O O . ARG A 1 775 ? 35.519 -53.468 2.171 1.00 86.44 775 ARG A O 1
ATOM 6131 N N . LYS A 1 776 ? 37.059 -52.965 3.717 1.00 84.81 776 LYS A N 1
ATOM 6132 C CA . LYS A 1 776 ? 36.898 -54.211 4.498 1.00 84.81 776 LYS A CA 1
ATOM 6133 C C . LYS A 1 776 ? 35.485 -54.382 5.080 1.00 84.81 776 LYS A C 1
ATOM 6135 O O . LYS A 1 776 ? 35.098 -55.499 5.415 1.00 84.81 776 LYS A O 1
ATOM 6140 N N . ARG A 1 777 ? 34.725 -53.288 5.213 1.00 84.00 777 ARG A N 1
ATOM 6141 C CA . ARG A 1 777 ? 33.341 -53.264 5.711 1.00 84.00 777 ARG A CA 1
ATOM 6142 C C . ARG A 1 777 ? 32.302 -53.346 4.596 1.00 84.00 777 ARG A C 1
ATOM 6144 O O . ARG A 1 777 ? 31.118 -53.381 4.897 1.00 84.00 777 ARG A O 1
ATOM 6151 N N . GLY A 1 778 ? 32.727 -53.439 3.339 1.00 85.38 778 GLY A N 1
ATOM 6152 C CA . GLY A 1 778 ? 31.865 -53.416 2.162 1.00 85.38 778 GLY A CA 1
ATOM 6153 C C . GLY A 1 778 ? 32.119 -52.180 1.308 1.00 85.38 778 GLY A C 1
ATOM 6154 O O . GLY A 1 778 ? 33.016 -51.388 1.584 1.00 85.38 778 GLY A O 1
ATOM 6155 N N . VAL A 1 779 ? 31.331 -52.043 0.246 1.00 86.88 779 VAL A N 1
ATOM 6156 C CA . VAL A 1 779 ? 31.471 -50.944 -0.722 1.00 86.88 779 VAL A CA 1
ATOM 6157 C C . VAL A 1 779 ? 30.262 -50.016 -0.765 1.00 86.88 779 VAL A C 1
ATOM 6159 O O . VAL A 1 779 ? 30.272 -49.070 -1.536 1.00 86.88 779 VAL A O 1
ATOM 6162 N N . VAL A 1 780 ? 29.247 -50.262 0.067 1.00 87.88 780 VAL A N 1
ATOM 6163 C CA . VAL A 1 780 ? 28.058 -49.412 0.226 1.00 87.88 780 VAL A CA 1
ATOM 6164 C C . VAL A 1 780 ? 27.968 -48.983 1.683 1.00 87.88 780 VAL A C 1
ATOM 6166 O O . VAL A 1 780 ? 28.110 -49.812 2.584 1.00 87.88 780 VAL A O 1
ATOM 6169 N N . PHE A 1 781 ? 27.722 -47.699 1.905 1.00 91.12 781 PHE A N 1
ATOM 6170 C CA . PHE A 1 781 ? 27.600 -47.083 3.222 1.00 91.12 781 PHE A CA 1
ATOM 6171 C C . PHE A 1 781 ? 26.387 -46.161 3.247 1.00 91.12 781 PHE A C 1
ATOM 6173 O O . PHE A 1 781 ? 26.061 -45.558 2.231 1.00 91.12 781 PHE A O 1
ATOM 6180 N N . THR A 1 782 ? 25.732 -46.022 4.395 1.00 92.81 782 THR A N 1
ATOM 6181 C CA . THR A 1 782 ? 24.625 -45.070 4.571 1.00 92.81 782 THR A CA 1
ATOM 6182 C C . THR A 1 782 ? 25.039 -43.998 5.560 1.00 92.81 782 THR A C 1
ATOM 6184 O O . THR A 1 782 ? 25.445 -44.322 6.673 1.00 92.81 782 THR A O 1
ATOM 6187 N N . VAL A 1 783 ? 24.923 -42.731 5.170 1.00 93.38 783 VAL A N 1
ATOM 6188 C CA . VAL A 1 783 ? 25.082 -41.601 6.092 1.00 93.38 783 VAL A CA 1
ATOM 6189 C C . VAL A 1 783 ? 23.705 -41.055 6.439 1.00 93.38 783 VAL A C 1
ATOM 6191 O O . VAL A 1 783 ? 22.929 -40.775 5.527 1.00 93.38 783 VAL A O 1
ATOM 6194 N N . VAL A 1 784 ? 23.420 -40.878 7.727 1.00 95.44 784 VAL A N 1
ATOM 6195 C CA . VAL A 1 784 ? 22.186 -40.285 8.258 1.00 95.44 784 VAL A CA 1
ATOM 6196 C C . VAL A 1 784 ? 22.529 -38.969 8.951 1.00 95.44 784 VAL A C 1
ATOM 6198 O O . VAL A 1 784 ? 23.474 -38.908 9.725 1.00 95.44 784 VAL A O 1
ATOM 6201 N N . LEU A 1 785 ? 21.775 -37.912 8.665 1.00 94.12 785 LEU A N 1
ATOM 6202 C CA . LEU A 1 785 ? 21.844 -36.622 9.344 1.00 94.12 785 LEU A CA 1
ATOM 6203 C C . LEU A 1 785 ? 20.514 -36.356 10.039 1.00 94.12 785 LEU A C 1
ATOM 6205 O O . LEU A 1 785 ? 19.491 -36.254 9.366 1.00 94.12 785 LEU A O 1
ATOM 6209 N N . THR A 1 786 ? 20.544 -36.171 11.352 1.00 95.25 786 THR A N 1
ATOM 6210 C CA . THR A 1 786 ? 19.428 -35.686 12.163 1.00 95.25 786 THR A CA 1
ATOM 6211 C C . THR A 1 786 ? 19.638 -34.205 12.470 1.00 95.25 786 THR A C 1
ATOM 6213 O O . THR A 1 786 ? 20.616 -33.840 13.112 1.00 95.25 786 THR A O 1
ATOM 6216 N N . ALA A 1 787 ? 18.737 -33.341 12.007 1.00 91.88 787 ALA A N 1
ATOM 6217 C CA . ALA A 1 787 ? 18.734 -31.909 12.289 1.00 91.88 787 ALA A CA 1
ATOM 6218 C C . ALA A 1 787 ? 17.629 -31.581 13.302 1.00 91.88 787 ALA A C 1
ATOM 6220 O O . ALA A 1 787 ? 16.460 -31.895 13.060 1.00 91.88 787 ALA A O 1
ATOM 6221 N N . SER A 1 788 ? 17.985 -30.939 14.412 1.00 88.94 788 SER A N 1
ATOM 6222 C CA . SER A 1 788 ? 17.096 -30.690 15.549 1.00 88.94 788 SER A CA 1
ATOM 6223 C C . SER A 1 788 ? 16.979 -29.204 15.896 1.00 88.94 788 SER A C 1
ATOM 6225 O O . SER A 1 788 ? 17.919 -28.443 15.664 1.00 88.94 788 SER A O 1
ATOM 6227 N N . ARG A 1 789 ? 15.825 -28.811 16.452 1.00 85.62 789 ARG A N 1
ATOM 6228 C CA . ARG A 1 789 ? 15.558 -27.504 17.082 1.00 85.62 789 ARG A CA 1
ATOM 6229 C C . ARG A 1 789 ? 14.384 -27.614 18.047 1.00 85.62 789 ARG A C 1
ATOM 6231 O O . ARG A 1 789 ? 13.319 -28.078 17.649 1.00 85.62 789 ARG A O 1
ATOM 6238 N N . GLU A 1 790 ? 14.565 -27.181 19.294 1.00 80.62 790 GLU A N 1
ATOM 6239 C CA . GLU A 1 790 ? 13.497 -27.106 20.315 1.00 80.62 790 GLU A CA 1
ATOM 6240 C C . GLU A 1 790 ? 12.644 -28.391 20.452 1.00 80.62 790 GLU A C 1
ATOM 6242 O O . GLU A 1 790 ? 11.424 -28.349 20.600 1.00 80.62 790 GLU A O 1
ATOM 6247 N N . GLY A 1 791 ? 13.282 -29.566 20.377 1.00 76.88 791 GLY A N 1
ATOM 6248 C CA . GLY A 1 791 ? 12.609 -30.868 20.487 1.00 76.88 791 GLY A CA 1
ATOM 6249 C C . GLY A 1 791 ? 11.892 -31.348 19.216 1.00 76.88 791 GLY A C 1
ATOM 6250 O O . GLY A 1 791 ? 11.276 -32.412 19.234 1.00 76.88 791 GLY A O 1
ATOM 6251 N N . MET A 1 792 ? 11.970 -30.600 18.111 1.00 79.06 792 MET A N 1
ATOM 6252 C CA . MET A 1 792 ? 11.614 -31.078 16.774 1.00 79.06 792 MET A CA 1
ATOM 6253 C C . MET A 1 792 ? 12.859 -31.600 16.063 1.00 79.06 792 MET A C 1
ATOM 6255 O O . MET A 1 792 ? 13.916 -30.976 16.136 1.00 79.06 792 MET A O 1
ATOM 6259 N N . GLU A 1 793 ? 12.718 -32.697 15.321 1.00 85.75 793 GLU A N 1
ATOM 6260 C CA . GLU A 1 793 ? 13.814 -33.336 14.590 1.00 85.75 793 GLU A CA 1
ATOM 6261 C C . GLU A 1 793 ? 13.381 -33.714 13.170 1.00 85.75 793 GLU A C 1
ATOM 6263 O O . GLU A 1 793 ? 12.212 -34.004 12.904 1.00 85.75 793 GLU A O 1
ATOM 6268 N N . SER A 1 794 ? 14.335 -33.703 12.247 1.00 88.12 794 SER A N 1
ATOM 6269 C CA . SER A 1 794 ? 14.187 -34.196 10.879 1.00 88.12 794 SER A CA 1
ATOM 6270 C C . SER A 1 794 ? 15.416 -35.010 10.512 1.00 88.12 794 SER A C 1
ATOM 6272 O O . SER A 1 794 ? 16.519 -34.658 10.919 1.00 88.12 794 SER A O 1
ATOM 6274 N N . GLN A 1 795 ? 15.230 -36.082 9.743 1.00 92.56 795 GLN A N 1
ATOM 6275 C CA . GLN A 1 795 ? 16.310 -36.958 9.303 1.00 92.56 795 GLN A CA 1
ATOM 6276 C C . GLN A 1 795 ? 16.431 -36.976 7.783 1.00 92.56 795 GLN A C 1
ATOM 6278 O O . GLN A 1 795 ? 15.430 -36.941 7.068 1.00 92.56 795 GLN A O 1
ATOM 6283 N N . PHE A 1 796 ? 17.666 -37.055 7.300 1.00 90.19 796 PHE A N 1
ATOM 6284 C CA . PHE A 1 796 ? 17.990 -37.239 5.892 1.00 90.19 796 PHE A CA 1
ATOM 6285 C C . PHE A 1 796 ? 19.113 -38.261 5.757 1.00 90.19 796 PHE A C 1
ATOM 6287 O O . PHE A 1 796 ? 20.162 -38.107 6.380 1.00 90.19 796 PHE A O 1
ATOM 6294 N N . SER A 1 797 ? 18.903 -39.292 4.942 1.00 89.75 797 SER A N 1
ATOM 6295 C CA . SER A 1 797 ? 19.877 -40.357 4.707 1.00 89.75 797 SER A CA 1
ATOM 6296 C C . SER A 1 797 ? 20.303 -40.415 3.246 1.00 89.75 797 SER A C 1
ATOM 6298 O O . SER A 1 797 ? 19.489 -40.170 2.358 1.00 89.75 797 SER A O 1
ATOM 6300 N N . LYS A 1 798 ? 21.560 -40.777 2.985 1.00 87.50 798 LYS A N 1
ATOM 6301 C CA . LYS A 1 798 ? 22.072 -41.012 1.630 1.00 87.50 798 LYS A CA 1
ATOM 6302 C C . LYS A 1 798 ? 22.989 -42.232 1.597 1.00 87.50 798 LYS A C 1
ATOM 6304 O O . LYS A 1 798 ? 23.917 -42.319 2.402 1.00 87.50 798 LYS A O 1
ATOM 6309 N N . GLU A 1 799 ? 22.749 -43.139 0.650 1.00 89.56 799 GLU A N 1
ATOM 6310 C CA . GLU A 1 799 ? 23.657 -44.252 0.353 1.00 89.56 799 GLU A CA 1
ATOM 6311 C C . GLU A 1 799 ? 24.833 -43.782 -0.521 1.00 89.56 799 GLU A C 1
ATOM 6313 O O . GLU A 1 799 ? 24.678 -42.974 -1.441 1.00 89.56 799 GLU A O 1
ATOM 6318 N N . ILE A 1 800 ? 26.032 -44.268 -0.207 1.00 87.75 800 ILE A N 1
ATOM 6319 C CA . ILE A 1 800 ? 27.297 -43.920 -0.854 1.00 87.75 800 ILE A CA 1
ATOM 6320 C C . ILE A 1 800 ? 28.008 -45.217 -1.237 1.00 87.75 800 ILE A C 1
ATOM 6322 O O . ILE A 1 800 ? 28.318 -46.035 -0.368 1.00 87.75 800 ILE A O 1
ATOM 6326 N N . THR A 1 801 ? 28.291 -45.378 -2.530 1.00 87.12 801 THR A N 1
ATOM 6327 C CA . THR A 1 801 ? 28.992 -46.545 -3.085 1.00 87.12 801 THR A CA 1
ATOM 6328 C C . THR A 1 801 ? 30.423 -46.175 -3.480 1.00 87.12 801 THR A C 1
ATOM 6330 O O . THR A 1 801 ? 30.638 -45.148 -4.120 1.00 87.12 801 THR A O 1
ATOM 6333 N N . ILE A 1 802 ? 31.403 -47.006 -3.113 1.00 87.00 802 ILE A N 1
ATOM 6334 C CA . ILE A 1 802 ? 32.836 -46.817 -3.403 1.00 87.00 802 ILE A CA 1
ATOM 6335 C C . ILE A 1 802 ? 33.380 -47.932 -4.313 1.00 87.00 802 ILE A C 1
ATOM 6337 O O . ILE A 1 802 ? 32.840 -49.034 -4.345 1.00 87.00 802 ILE A O 1
ATOM 6341 N N . CYS A 1 803 ? 34.458 -47.680 -5.064 1.00 84.38 803 CYS A N 1
ATOM 6342 C CA . CYS A 1 803 ? 34.961 -48.649 -6.050 1.00 84.38 803 CYS A CA 1
ATOM 6343 C C . CYS A 1 803 ? 35.602 -49.898 -5.388 1.00 84.38 803 CYS A C 1
ATOM 6345 O O . CYS A 1 803 ? 36.446 -49.735 -4.499 1.00 84.38 803 CYS A O 1
ATOM 6347 N N . PRO A 1 804 ? 35.278 -51.137 -5.827 1.00 80.12 804 PRO A N 1
ATOM 6348 C CA . PRO A 1 804 ? 35.823 -52.394 -5.281 1.00 80.12 804 PRO A CA 1
ATOM 6349 C C . PRO A 1 804 ? 37.239 -52.782 -5.758 1.00 80.12 804 PRO A C 1
ATOM 6351 O O . PRO A 1 804 ? 37.779 -53.780 -5.285 1.00 80.12 804 PRO A O 1
ATOM 6354 N N . LEU A 1 805 ? 37.843 -52.029 -6.682 1.00 73.69 805 LEU A N 1
ATOM 6355 C CA . LEU A 1 805 ? 39.228 -52.137 -7.177 1.00 73.69 805 LEU A CA 1
ATOM 6356 C C . LEU A 1 805 ? 39.697 -53.452 -7.840 1.00 73.69 805 LEU A C 1
ATOM 6358 O O . LEU A 1 805 ? 40.696 -53.350 -8.550 1.00 73.69 805 LEU A O 1
ATOM 6362 N N . LYS A 1 806 ? 39.051 -54.627 -7.663 1.00 64.69 806 LYS A N 1
ATOM 6363 C CA . LYS A 1 806 ? 39.219 -55.857 -8.500 1.00 64.69 806 LYS A CA 1
ATOM 6364 C C . LYS A 1 806 ? 38.409 -57.109 -8.095 1.00 64.69 806 LYS A C 1
ATOM 6366 O O . LYS A 1 806 ? 38.367 -58.056 -8.874 1.00 64.69 806 LYS A O 1
ATOM 6371 N N . ASP A 1 807 ? 37.738 -57.143 -6.941 1.00 70.50 807 ASP A N 1
ATOM 6372 C CA . ASP A 1 807 ? 37.075 -58.361 -6.419 1.00 70.50 807 ASP A CA 1
ATOM 6373 C C . ASP A 1 807 ? 35.575 -58.482 -6.770 1.00 70.50 807 ASP A C 1
ATOM 6375 O O . ASP A 1 807 ? 34.748 -58.823 -5.921 1.00 70.50 807 ASP A O 1
ATOM 6379 N N . VAL A 1 808 ? 35.194 -58.214 -8.025 1.00 85.31 808 VAL A N 1
ATOM 6380 C CA . VAL A 1 808 ? 33.802 -58.392 -8.478 1.00 85.31 808 VAL A CA 1
ATOM 6381 C C . VAL A 1 808 ? 33.583 -59.830 -8.951 1.00 85.31 808 VAL A C 1
ATOM 6383 O O . VAL A 1 808 ? 34.314 -60.340 -9.797 1.00 85.31 808 VAL A O 1
ATOM 6386 N N . LYS A 1 809 ? 32.571 -60.506 -8.404 1.00 87.50 809 LYS A N 1
ATOM 6387 C CA . LYS A 1 809 ? 32.173 -61.868 -8.785 1.00 87.50 809 LYS A CA 1
ATOM 6388 C C . LYS A 1 809 ? 30.687 -61.909 -9.082 1.00 87.50 809 LYS A C 1
ATOM 6390 O O . LYS A 1 809 ? 29.900 -61.322 -8.345 1.00 87.50 809 LYS A O 1
ATOM 6395 N N . LEU A 1 810 ? 30.337 -62.655 -10.122 1.00 91.38 810 LEU A N 1
ATOM 6396 C CA . LEU A 1 810 ? 28.968 -62.953 -10.509 1.00 91.38 810 LEU A CA 1
ATOM 6397 C C . LEU A 1 810 ? 28.898 -64.415 -10.950 1.00 91.38 810 LEU A C 1
ATOM 6399 O O . LEU A 1 810 ? 29.590 -64.822 -11.882 1.00 91.38 810 LEU A O 1
ATOM 6403 N N . THR A 1 811 ? 28.092 -65.215 -10.261 1.00 90.88 811 THR A N 1
ATOM 6404 C CA . THR A 1 811 ? 27.907 -66.641 -10.556 1.00 90.88 811 THR A CA 1
ATOM 6405 C C . THR A 1 811 ? 26.452 -67.053 -10.357 1.00 90.88 811 THR A C 1
ATOM 6407 O O . THR A 1 811 ? 25.676 -66.324 -9.756 1.00 90.88 811 THR A O 1
ATOM 6410 N N . SER A 1 812 ? 26.067 -68.224 -10.849 1.00 90.44 812 SER A N 1
ATOM 6411 C CA . SER A 1 812 ? 24.810 -68.891 -10.508 1.00 90.44 812 SER A CA 1
ATOM 6412 C C . SER A 1 812 ? 25.135 -70.330 -10.121 1.00 90.44 812 SER A C 1
ATOM 6414 O O . SER A 1 812 ? 25.805 -71.036 -10.881 1.00 90.44 812 SER A O 1
ATOM 6416 N N . ASN A 1 813 ? 24.737 -70.754 -8.917 1.00 84.94 813 ASN A N 1
ATOM 6417 C CA . ASN A 1 813 ? 25.126 -72.045 -8.334 1.00 84.94 813 ASN A CA 1
ATOM 6418 C C . ASN A 1 813 ? 26.656 -72.276 -8.372 1.00 84.94 813 ASN A C 1
ATOM 6420 O O . ASN A 1 813 ? 27.128 -73.362 -8.726 1.00 84.94 813 ASN A O 1
ATOM 6424 N N . GLY A 1 814 ? 27.438 -71.227 -8.094 1.00 83.19 814 GLY A N 1
ATOM 6425 C CA . GLY A 1 814 ? 28.905 -71.240 -8.147 1.00 83.19 814 GLY A CA 1
ATOM 6426 C C . GLY A 1 814 ? 29.541 -71.350 -9.543 1.00 83.19 814 GLY A C 1
ATOM 6427 O O . GLY A 1 814 ? 30.758 -71.524 -9.638 1.00 83.19 814 GLY A O 1
ATOM 6428 N N . LYS A 1 815 ? 28.768 -71.261 -10.635 1.00 86.25 815 LYS A N 1
ATOM 6429 C CA . LYS A 1 815 ? 29.276 -71.304 -12.019 1.00 86.25 815 LYS A CA 1
ATOM 6430 C C . LYS A 1 815 ? 29.101 -69.963 -12.734 1.00 86.25 815 LYS A C 1
ATOM 6432 O O . LYS A 1 815 ? 28.118 -69.264 -12.522 1.00 86.25 815 LYS A O 1
ATOM 6437 N N . VAL A 1 816 ? 30.036 -69.633 -13.626 1.00 87.62 816 VAL A N 1
ATOM 6438 C CA . VAL A 1 816 ? 29.975 -68.451 -14.521 1.00 87.62 816 VAL A CA 1
ATOM 6439 C C . VAL A 1 816 ? 29.229 -68.728 -15.834 1.00 87.62 816 VAL A C 1
ATOM 6441 O O . VAL A 1 816 ? 29.016 -67.827 -16.644 1.00 87.62 816 VAL A O 1
ATOM 6444 N N . THR A 1 817 ? 28.822 -69.982 -16.043 1.00 87.56 817 THR A N 1
ATOM 6445 C CA . THR A 1 817 ? 27.968 -70.408 -17.152 1.00 87.56 817 THR A CA 1
ATOM 6446 C C . THR A 1 817 ? 26.904 -71.359 -16.624 1.00 87.56 817 THR A C 1
ATOM 6448 O O . THR A 1 817 ? 27.233 -72.310 -15.906 1.00 87.56 817 THR A O 1
ATOM 6451 N N . VAL A 1 818 ? 25.643 -71.100 -16.952 1.00 91.38 818 VAL A N 1
ATOM 6452 C CA . VAL A 1 818 ? 24.491 -71.849 -16.444 1.00 91.38 818 VAL A CA 1
ATOM 6453 C C . VAL A 1 818 ? 23.475 -72.076 -17.558 1.00 91.38 818 VAL A C 1
ATOM 6455 O O . VAL A 1 818 ? 23.222 -71.182 -18.359 1.00 91.38 818 VAL A O 1
ATOM 6458 N N . ASP A 1 819 ? 22.898 -73.272 -17.607 1.00 86.62 819 ASP A N 1
ATOM 6459 C CA . ASP A 1 819 ? 21.809 -73.586 -18.527 1.00 86.62 819 ASP A CA 1
ATOM 6460 C C . ASP A 1 819 ? 20.473 -73.315 -17.826 1.00 86.62 819 ASP A C 1
ATOM 6462 O O . ASP A 1 819 ? 20.267 -73.732 -16.682 1.00 86.62 819 ASP A O 1
ATOM 6466 N N . TRP A 1 820 ? 19.567 -72.620 -18.506 1.00 88.56 820 TRP A N 1
ATOM 6467 C CA . TRP A 1 820 ? 18.287 -72.180 -17.970 1.00 88.56 820 TRP A CA 1
ATOM 6468 C C . TRP A 1 820 ? 17.130 -72.717 -18.817 1.00 88.56 820 TRP A C 1
ATOM 6470 O O . TRP A 1 820 ? 16.961 -72.368 -19.984 1.00 88.56 820 TRP A O 1
ATOM 6480 N N . ASP A 1 821 ? 16.334 -73.598 -18.212 1.00 85.12 821 ASP A N 1
ATOM 6481 C CA . ASP A 1 821 ? 15.102 -74.116 -18.806 1.00 85.12 821 ASP A CA 1
ATOM 6482 C C . ASP A 1 821 ? 13.968 -73.104 -18.594 1.00 85.12 821 ASP A C 1
ATOM 6484 O O . ASP A 1 821 ? 13.276 -73.123 -17.570 1.00 85.12 821 ASP A O 1
ATOM 6488 N N . ILE A 1 822 ? 13.778 -72.231 -19.582 1.00 84.12 822 ILE A N 1
ATOM 6489 C CA . ILE A 1 822 ? 12.793 -71.141 -19.542 1.00 84.12 822 ILE A CA 1
ATOM 6490 C C . ILE A 1 822 ? 11.340 -71.642 -19.581 1.00 84.12 822 ILE A C 1
ATOM 6492 O O . ILE A 1 822 ? 10.413 -70.871 -19.365 1.00 84.12 822 ILE A O 1
ATOM 6496 N N . SER A 1 823 ? 11.115 -72.941 -19.829 1.00 78.62 823 SER A N 1
ATOM 6497 C CA . SER A 1 823 ? 9.777 -73.543 -19.744 1.00 78.62 823 SER A CA 1
ATOM 6498 C C . SER A 1 823 ? 9.345 -73.858 -18.309 1.00 78.62 823 SER A C 1
ATOM 6500 O O . SER A 1 823 ? 8.161 -74.084 -18.060 1.00 78.62 823 SER A O 1
ATOM 6502 N N . ARG A 1 824 ? 10.297 -73.902 -17.365 1.00 80.50 824 ARG A N 1
ATOM 6503 C CA . ARG A 1 824 ? 10.043 -74.255 -15.961 1.00 80.50 824 ARG A CA 1
ATOM 6504 C C . ARG A 1 824 ? 9.973 -73.049 -15.040 1.00 80.50 824 ARG A C 1
ATOM 6506 O O . ARG A 1 824 ? 9.180 -73.076 -14.104 1.00 80.50 824 ARG A O 1
ATOM 6513 N N . THR A 1 825 ? 10.825 -72.049 -15.256 1.00 80.62 825 THR A N 1
ATOM 6514 C CA . THR A 1 825 ? 10.892 -70.844 -14.419 1.00 80.62 825 THR A CA 1
ATOM 6515 C C . THR A 1 825 ? 11.253 -69.633 -15.273 1.00 80.62 825 THR A C 1
ATOM 6517 O O . THR A 1 825 ? 12.071 -69.727 -16.186 1.00 80.62 825 THR A O 1
ATOM 6520 N N . ASP A 1 826 ? 10.683 -68.486 -14.922 1.00 81.12 826 ASP A N 1
ATOM 6521 C CA . ASP A 1 826 ? 11.052 -67.147 -15.394 1.00 81.12 826 ASP A CA 1
ATOM 6522 C C . ASP A 1 826 ? 12.153 -66.501 -14.521 1.00 81.12 826 ASP A C 1
ATOM 6524 O O . ASP A 1 826 ? 12.571 -65.368 -14.760 1.00 81.12 826 ASP A O 1
ATOM 6528 N N . GLU A 1 827 ? 12.659 -67.246 -13.531 1.00 87.50 827 GLU A N 1
ATOM 6529 C CA . GLU A 1 827 ? 13.594 -66.785 -12.503 1.00 87.50 827 GLU A CA 1
ATOM 6530 C C . GLU A 1 827 ? 14.861 -67.646 -12.427 1.00 87.50 827 GLU A C 1
ATOM 6532 O O . GLU A 1 827 ? 14.797 -68.879 -12.450 1.00 87.50 827 GLU A O 1
ATOM 6537 N N . ILE A 1 828 ? 16.013 -66.998 -12.242 1.00 87.94 828 ILE A N 1
ATOM 6538 C CA . ILE A 1 828 ? 17.313 -67.631 -12.010 1.00 87.94 828 ILE A CA 1
ATOM 6539 C C . ILE A 1 828 ? 18.003 -67.034 -10.778 1.00 87.94 828 ILE A C 1
ATOM 6541 O O . ILE A 1 828 ? 18.138 -65.822 -10.623 1.00 87.94 828 ILE A O 1
ATOM 6545 N N . GLY A 1 829 ? 18.462 -67.900 -9.874 1.00 88.69 829 GLY A N 1
ATOM 6546 C CA . GLY A 1 829 ? 19.245 -67.483 -8.712 1.00 88.69 829 GLY A CA 1
ATOM 6547 C C . GLY A 1 829 ? 20.669 -67.102 -9.112 1.00 88.69 829 GLY A C 1
ATOM 6548 O O . GLY A 1 829 ? 21.344 -67.868 -9.802 1.00 88.69 829 GLY A O 1
ATOM 6549 N N . ILE A 1 830 ? 21.139 -65.948 -8.652 1.00 93.25 830 ILE A N 1
ATOM 6550 C CA . ILE A 1 830 ? 22.489 -65.437 -8.889 1.00 93.25 830 ILE A CA 1
ATOM 6551 C C . ILE A 1 830 ? 23.186 -65.099 -7.564 1.00 93.25 830 ILE A C 1
ATOM 6553 O O . ILE A 1 830 ? 22.561 -64.781 -6.556 1.00 93.25 830 ILE A O 1
ATOM 6557 N N . GLU A 1 831 ? 24.506 -65.178 -7.572 1.00 91.69 831 GLU A N 1
ATOM 6558 C CA . GLU A 1 831 ? 25.421 -64.874 -6.477 1.00 91.69 831 GLU A CA 1
ATOM 6559 C C . GLU A 1 831 ? 26.351 -63.758 -6.952 1.00 91.69 831 GLU A C 1
ATOM 6561 O O . GLU A 1 831 ? 27.128 -63.966 -7.889 1.00 91.69 831 GLU A O 1
ATOM 6566 N N . ALA A 1 832 ? 26.271 -62.584 -6.326 1.00 88.19 832 ALA A N 1
ATOM 6567 C CA . ALA A 1 832 ? 27.028 -61.402 -6.721 1.00 88.19 832 ALA A CA 1
ATOM 6568 C C . ALA A 1 832 ? 27.728 -60.763 -5.514 1.00 88.19 832 ALA A C 1
ATOM 6570 O O . ALA A 1 832 ? 27.128 -60.567 -4.456 1.00 88.19 832 ALA A O 1
ATOM 6571 N N . THR A 1 833 ? 29.015 -60.440 -5.658 1.00 85.31 833 THR A N 1
ATOM 6572 C CA . THR A 1 833 ? 29.813 -59.805 -4.596 1.00 85.31 833 THR A CA 1
ATOM 6573 C C . THR A 1 833 ? 30.838 -58.829 -5.173 1.00 85.31 833 THR A C 1
ATOM 6575 O O . THR A 1 833 ? 31.461 -59.184 -6.172 1.00 85.31 833 THR A O 1
ATOM 6578 N N . PRO A 1 834 ? 31.098 -57.676 -4.530 1.00 84.38 834 PRO A N 1
ATOM 6579 C CA . PRO A 1 834 ? 30.399 -57.139 -3.354 1.00 84.38 834 PRO A CA 1
ATOM 6580 C C . PRO A 1 834 ? 29.022 -56.551 -3.719 1.00 84.38 834 PRO A C 1
ATOM 6582 O O . PRO A 1 834 ? 28.749 -56.332 -4.892 1.00 84.38 834 PRO A O 1
ATOM 6585 N N . TYR A 1 835 ? 28.143 -56.325 -2.738 1.00 84.44 835 TYR A N 1
ATOM 6586 C CA . TYR A 1 835 ? 26.821 -55.704 -2.937 1.00 84.44 835 TYR A CA 1
ATOM 6587 C C . TYR A 1 835 ? 26.942 -54.238 -3.382 1.00 84.44 835 TYR A C 1
ATOM 6589 O O . TYR A 1 835 ? 27.797 -53.531 -2.854 1.00 84.44 835 TYR A O 1
ATOM 6597 N N . GLY A 1 836 ? 26.065 -53.780 -4.285 1.00 76.62 836 GLY A N 1
ATOM 6598 C CA . GLY A 1 836 ? 25.930 -52.362 -4.659 1.00 76.62 836 GLY A CA 1
ATOM 6599 C C . GLY A 1 836 ? 26.275 -51.992 -6.105 1.00 76.62 836 GLY A C 1
ATOM 6600 O O . GLY A 1 836 ? 26.269 -50.809 -6.425 1.00 76.62 836 GLY A O 1
ATOM 6601 N N . GLY A 1 837 ? 26.596 -52.968 -6.956 1.00 80.25 837 GLY A N 1
ATOM 6602 C CA . GLY A 1 837 ? 26.826 -52.762 -8.387 1.00 80.25 837 GLY A CA 1
ATOM 6603 C C . GLY A 1 837 ? 25.527 -52.757 -9.197 1.00 80.25 837 GLY A C 1
ATOM 6604 O O . GLY A 1 837 ? 24.463 -53.145 -8.707 1.00 80.25 837 GLY A O 1
ATOM 6605 N N . ALA A 1 838 ? 25.628 -52.335 -10.451 1.00 83.00 838 ALA A N 1
ATOM 6606 C CA . ALA A 1 838 ? 24.543 -52.324 -11.419 1.00 83.00 838 ALA A CA 1
ATOM 6607 C C . ALA A 1 838 ? 24.548 -53.602 -12.267 1.00 83.00 838 ALA A C 1
ATOM 6609 O O . ALA A 1 838 ? 25.605 -54.163 -12.560 1.00 83.00 838 ALA A O 1
ATOM 6610 N N . PHE A 1 839 ? 23.362 -54.050 -12.680 1.00 86.38 839 PHE A N 1
ATOM 6611 C CA . PHE A 1 839 ? 23.199 -55.178 -13.594 1.00 86.38 839 PHE A CA 1
ATOM 6612 C C . PHE A 1 839 ? 22.802 -54.686 -14.984 1.00 86.38 839 PHE A C 1
ATOM 6614 O O . PHE A 1 839 ? 21.919 -53.842 -15.121 1.00 86.38 839 PHE A O 1
ATOM 6621 N N . SER A 1 840 ? 23.407 -55.262 -16.016 1.00 86.25 840 SER A N 1
ATOM 6622 C CA . SER A 1 840 ? 22.965 -55.115 -17.403 1.00 86.25 840 SER A CA 1
ATOM 6623 C C . SER A 1 840 ? 22.869 -56.487 -18.057 1.00 86.25 840 SER A C 1
ATOM 6625 O O . SER A 1 840 ? 23.606 -57.405 -17.703 1.00 86.25 840 SER A O 1
ATOM 6627 N N . LEU A 1 841 ? 21.915 -56.658 -18.966 1.00 88.38 841 LEU A N 1
ATOM 6628 C CA . LEU A 1 841 ? 21.615 -57.949 -19.573 1.00 88.38 841 LEU A CA 1
ATOM 6629 C C . LEU A 1 841 ? 21.654 -57.814 -21.093 1.00 88.38 841 LEU A C 1
ATOM 6631 O O . LEU A 1 841 ? 21.050 -56.902 -21.648 1.00 88.38 841 LEU A O 1
ATOM 6635 N N . ILE A 1 842 ? 22.360 -58.714 -21.771 1.00 89.81 842 ILE A N 1
ATOM 6636 C CA . ILE A 1 842 ? 22.528 -58.715 -23.230 1.00 89.81 842 ILE A CA 1
ATOM 6637 C C . ILE A 1 842 ? 22.087 -60.073 -23.764 1.00 89.81 842 ILE A C 1
ATOM 6639 O O . ILE A 1 842 ? 22.582 -61.092 -23.298 1.00 89.81 842 ILE A O 1
ATOM 6643 N N . LEU A 1 843 ? 21.192 -60.110 -24.747 1.00 88.44 843 LEU A N 1
ATOM 6644 C CA . LEU A 1 843 ? 20.761 -61.335 -25.418 1.00 88.44 843 LEU A CA 1
ATOM 6645 C C . LEU A 1 843 ? 21.531 -61.526 -26.727 1.00 88.44 843 LEU A C 1
ATOM 6647 O O . LEU A 1 843 ? 21.592 -60.625 -27.559 1.00 88.44 843 LEU A O 1
ATOM 6651 N N . GLN A 1 844 ? 22.097 -62.715 -26.926 1.00 87.81 844 GLN A N 1
ATOM 6652 C CA . GLN A 1 844 ? 22.731 -63.141 -28.166 1.00 87.81 844 GLN A CA 1
ATOM 6653 C C . GLN A 1 844 ? 21.912 -64.234 -28.863 1.00 87.81 844 GLN A C 1
ATOM 6655 O O . GLN A 1 844 ? 21.693 -65.319 -28.312 1.00 87.81 844 GLN A O 1
ATOM 6660 N N . GLN A 1 845 ? 21.521 -63.964 -30.112 1.00 82.44 845 GLN A N 1
ATOM 6661 C CA . GLN A 1 845 ? 20.791 -64.878 -30.995 1.00 82.44 845 GLN A CA 1
ATOM 6662 C C . GLN A 1 845 ? 21.345 -64.775 -32.425 1.00 82.44 845 GLN A C 1
ATOM 6664 O O . GLN A 1 845 ? 21.433 -63.680 -32.970 1.00 82.44 845 GLN A O 1
ATOM 6669 N N . ASN A 1 846 ? 21.695 -65.910 -33.049 1.00 66.00 846 ASN A N 1
ATOM 6670 C CA . ASN A 1 846 ? 22.128 -65.991 -34.458 1.00 66.00 846 ASN A CA 1
ATOM 6671 C C . ASN A 1 846 ? 23.150 -64.901 -34.867 1.00 66.00 846 ASN A C 1
ATOM 6673 O O . ASN A 1 846 ? 22.935 -64.182 -35.838 1.00 66.00 846 ASN A O 1
ATOM 6677 N N . ASP A 1 847 ? 24.233 -64.772 -34.093 1.00 64.81 847 ASP A N 1
ATOM 6678 C CA . ASP A 1 847 ? 25.320 -63.781 -34.228 1.00 64.81 847 ASP A CA 1
ATOM 6679 C C . ASP A 1 847 ? 24.983 -62.300 -33.928 1.00 64.81 847 ASP A C 1
ATOM 6681 O O . ASP A 1 847 ? 25.904 -61.486 -33.857 1.00 64.81 847 ASP A O 1
ATOM 6685 N N . ASN A 1 848 ? 23.727 -61.942 -33.632 1.00 74.62 848 ASN A N 1
ATOM 6686 C CA . ASN A 1 848 ? 23.356 -60.603 -33.152 1.00 74.62 848 ASN A CA 1
ATOM 6687 C C . ASN A 1 848 ? 23.389 -60.531 -31.616 1.00 74.62 848 ASN A C 1
ATOM 6689 O O . ASN A 1 848 ? 22.918 -61.452 -30.950 1.00 74.62 848 ASN A O 1
ATOM 6693 N N . GLN A 1 849 ? 23.922 -59.435 -31.060 1.00 82.75 849 GLN A N 1
ATOM 6694 C CA . GLN A 1 849 ? 23.879 -59.105 -29.628 1.00 82.75 849 GLN A CA 1
ATOM 6695 C C . GLN A 1 849 ? 23.001 -57.869 -29.411 1.00 82.75 849 GLN A C 1
ATOM 6697 O O . GLN A 1 849 ? 23.302 -56.804 -29.949 1.00 82.75 849 GLN A O 1
ATOM 6702 N N . GLU A 1 850 ? 21.947 -57.998 -28.608 1.00 82.44 850 GLU A N 1
ATOM 6703 C CA . GLU A 1 850 ? 21.017 -56.914 -28.283 1.00 82.44 850 GLU A CA 1
ATOM 6704 C C . GLU A 1 850 ? 20.961 -56.692 -26.760 1.00 82.44 850 GLU A C 1
ATOM 6706 O O . GLU A 1 850 ? 20.686 -57.636 -26.013 1.00 82.44 850 GLU A O 1
ATOM 6711 N N . PRO A 1 851 ? 21.230 -55.472 -26.258 1.00 83.75 851 PRO A N 1
ATOM 6712 C CA . PRO A 1 851 ? 21.038 -55.156 -24.847 1.00 83.75 851 PRO A CA 1
ATOM 6713 C C . PRO A 1 851 ? 19.543 -55.160 -24.507 1.00 83.75 851 PRO A C 1
ATOM 6715 O O . PRO A 1 851 ? 18.729 -54.566 -25.215 1.00 83.75 851 PRO A O 1
ATOM 6718 N N . ILE A 1 852 ? 19.181 -55.808 -23.405 1.00 79.56 852 ILE A N 1
ATOM 6719 C CA . ILE A 1 852 ? 17.812 -55.839 -22.896 1.00 79.56 852 ILE A CA 1
ATOM 6720 C C . ILE A 1 852 ? 17.562 -54.596 -22.046 1.00 79.56 852 ILE A C 1
ATOM 6722 O O . ILE A 1 852 ? 18.353 -54.264 -21.162 1.00 79.56 852 ILE A O 1
ATOM 6726 N N . ASP A 1 853 ? 16.441 -53.921 -22.314 1.00 73.19 853 ASP A N 1
ATOM 6727 C CA . ASP A 1 853 ? 15.977 -52.785 -21.514 1.00 73.19 853 ASP A CA 1
ATOM 6728 C C . ASP A 1 853 ? 15.897 -53.199 -20.028 1.00 73.19 853 ASP A C 1
ATOM 6730 O O . ASP A 1 853 ? 15.252 -54.208 -19.729 1.00 73.19 853 ASP A O 1
ATOM 6734 N N . PRO A 1 854 ? 16.509 -52.448 -19.092 1.00 67.81 854 PRO A N 1
ATOM 6735 C CA . PRO A 1 854 ? 16.419 -52.706 -17.654 1.00 67.81 854 PRO A CA 1
ATOM 6736 C C . PRO A 1 854 ? 14.994 -52.800 -17.091 1.00 67.81 854 PRO A C 1
ATOM 6738 O O . PRO A 1 854 ? 14.821 -53.237 -15.963 1.00 67.81 854 PRO A O 1
ATOM 6741 N N . LEU A 1 855 ? 13.968 -52.376 -17.836 1.00 71.12 855 LEU A N 1
ATOM 6742 C CA . LEU A 1 855 ? 12.563 -52.577 -17.466 1.00 71.12 855 LEU A CA 1
ATOM 6743 C C . LEU A 1 855 ? 12.043 -53.996 -17.747 1.00 71.12 855 LEU A C 1
ATOM 6745 O O . LEU A 1 855 ? 11.005 -54.364 -17.211 1.00 71.12 855 LEU A O 1
ATOM 6749 N N . ASN A 1 856 ? 12.733 -54.777 -18.581 1.00 76.44 856 ASN A N 1
ATOM 6750 C CA . ASN A 1 856 ? 12.306 -56.113 -19.012 1.00 76.44 856 ASN A CA 1
ATOM 6751 C C . ASN A 1 856 ? 12.934 -57.244 -18.176 1.00 76.44 856 ASN A C 1
ATOM 6753 O O . ASN A 1 856 ? 12.674 -58.424 -18.433 1.00 76.44 856 ASN A O 1
ATOM 6757 N N . PHE A 1 857 ? 13.776 -56.900 -17.199 1.00 82.62 857 PHE A N 1
ATOM 6758 C CA . PHE A 1 857 ? 14.306 -57.835 -16.215 1.00 82.62 857 PHE A CA 1
ATOM 6759 C C . PHE A 1 857 ? 14.433 -57.161 -14.847 1.00 82.62 857 PHE A C 1
ATOM 6761 O O . PHE A 1 857 ? 14.726 -55.974 -14.762 1.00 82.62 857 PHE A O 1
ATOM 6768 N N . ASP A 1 858 ? 14.238 -57.923 -13.776 1.00 83.44 858 ASP A N 1
ATOM 6769 C CA . ASP A 1 858 ? 14.419 -57.458 -12.401 1.00 83.44 858 ASP A CA 1
ATOM 6770 C C . ASP A 1 858 ? 15.459 -58.320 -11.684 1.00 83.44 858 ASP A C 1
ATOM 6772 O O . ASP A 1 858 ? 15.540 -59.528 -11.909 1.00 83.44 858 ASP A O 1
ATOM 6776 N N . VAL A 1 859 ? 16.260 -57.703 -10.817 1.00 84.75 859 VAL A N 1
ATOM 6777 C CA . VAL A 1 859 ? 17.231 -58.401 -9.970 1.00 84.75 859 VAL A CA 1
ATOM 6778 C C . VAL A 1 859 ? 16.937 -58.082 -8.513 1.00 84.75 859 VAL A C 1
ATOM 6780 O O . VAL A 1 859 ? 17.313 -57.033 -7.990 1.00 84.75 859 VAL A O 1
ATOM 6783 N N . THR A 1 860 ? 16.295 -59.021 -7.824 1.00 84.19 860 THR A N 1
ATOM 6784 C CA . THR A 1 860 ? 15.913 -58.851 -6.421 1.00 84.19 860 THR A CA 1
ATOM 6785 C C . THR A 1 860 ? 16.948 -59.489 -5.494 1.00 84.19 860 THR A C 1
ATOM 6787 O O . THR A 1 860 ? 17.117 -60.710 -5.482 1.00 84.19 860 THR A O 1
ATOM 6790 N N . TRP A 1 861 ? 17.632 -58.684 -4.678 1.00 83.19 861 TRP A N 1
ATOM 6791 C CA . TRP A 1 861 ? 18.565 -59.174 -3.656 1.00 83.19 861 TRP A CA 1
ATOM 6792 C C . TRP A 1 861 ? 17.844 -59.843 -2.479 1.00 83.19 861 TRP A C 1
ATOM 6794 O O . TRP A 1 861 ? 16.798 -59.381 -2.027 1.00 83.19 861 TRP A O 1
ATOM 6804 N N . LYS A 1 862 ? 18.440 -60.906 -1.935 1.00 84.44 862 LYS A N 1
ATOM 6805 C CA . LYS A 1 862 ? 18.044 -61.503 -0.653 1.00 84.44 862 LYS A CA 1
ATOM 6806 C C . LYS A 1 862 ? 18.634 -60.706 0.515 1.00 84.44 862 LYS A C 1
ATOM 6808 O O . LYS A 1 862 ? 19.596 -59.957 0.347 1.00 84.44 862 LYS A O 1
ATOM 6813 N N . GLU A 1 863 ? 18.101 -60.916 1.721 1.00 79.75 863 GLU A N 1
ATOM 6814 C CA . GLU A 1 863 ? 18.535 -60.213 2.945 1.00 79.75 863 GLU A CA 1
ATOM 6815 C C . GLU A 1 863 ? 20.038 -60.350 3.245 1.00 79.75 863 GLU A C 1
ATOM 6817 O O . GLU A 1 863 ? 20.634 -59.466 3.856 1.00 79.75 863 GLU A O 1
ATOM 6822 N N . ASP A 1 864 ? 20.679 -61.430 2.790 1.00 79.88 864 ASP A N 1
ATOM 6823 C CA . ASP A 1 864 ? 22.113 -61.652 2.994 1.00 79.88 864 ASP A CA 1
ATOM 6824 C C . ASP A 1 864 ? 23.029 -60.769 2.130 1.00 79.88 864 ASP A C 1
ATOM 6826 O O . ASP A 1 864 ? 24.245 -60.758 2.363 1.00 79.88 864 ASP A O 1
ATOM 6830 N N . LYS A 1 865 ? 22.461 -60.038 1.155 1.00 80.62 865 LYS A N 1
ATOM 6831 C CA . LYS A 1 865 ? 23.165 -59.157 0.209 1.00 80.62 865 LYS A CA 1
ATOM 6832 C C . LYS A 1 865 ? 24.340 -59.846 -0.504 1.00 80.62 865 LYS A C 1
ATOM 6834 O O . LYS A 1 865 ? 25.359 -59.226 -0.801 1.00 80.62 865 LYS A O 1
ATOM 6839 N N . LYS A 1 866 ? 24.203 -61.152 -0.754 1.00 83.19 866 LYS A N 1
ATOM 6840 C CA . LYS A 1 866 ? 25.136 -61.990 -1.529 1.00 83.19 866 LYS A CA 1
ATOM 6841 C C . LYS A 1 866 ? 24.424 -62.771 -2.622 1.00 83.19 866 LYS A C 1
ATOM 6843 O O . LYS A 1 866 ? 25.005 -63.005 -3.679 1.00 83.19 866 LYS A O 1
ATOM 6848 N N . HIS A 1 867 ? 23.181 -63.157 -2.369 1.00 88.44 867 HIS A N 1
ATOM 6849 C CA . HIS A 1 867 ? 22.337 -63.834 -3.338 1.00 88.44 867 HIS A CA 1
ATOM 6850 C C . HIS A 1 867 ? 21.275 -62.869 -3.858 1.00 88.44 867 HIS A C 1
ATOM 6852 O O . HIS A 1 867 ? 20.702 -62.091 -3.096 1.00 88.44 867 HIS A O 1
ATOM 6858 N N . ALA A 1 868 ? 20.973 -62.957 -5.144 1.00 88.00 868 ALA A N 1
ATOM 6859 C CA . ALA A 1 868 ? 19.865 -62.268 -5.779 1.00 88.00 868 ALA A CA 1
ATOM 6860 C C . ALA A 1 868 ? 19.117 -63.223 -6.716 1.00 88.00 868 ALA A C 1
ATOM 6862 O O . ALA A 1 868 ? 19.567 -64.338 -6.983 1.00 88.00 868 ALA A O 1
ATOM 6863 N N . THR A 1 869 ? 17.950 -62.805 -7.183 1.00 89.69 869 THR A N 1
ATOM 6864 C CA . THR A 1 869 ? 17.145 -63.544 -8.158 1.00 89.69 869 THR A CA 1
ATOM 6865 C C . THR A 1 869 ? 16.954 -62.647 -9.366 1.00 89.69 869 THR A C 1
ATOM 6867 O O . THR A 1 869 ? 16.417 -61.555 -9.215 1.00 89.69 869 THR A O 1
ATOM 6870 N N . LEU A 1 870 ? 17.425 -63.084 -10.532 1.00 89.50 870 LEU A N 1
ATOM 6871 C CA . LEU A 1 870 ? 17.148 -62.442 -11.811 1.00 89.50 870 LEU A CA 1
ATOM 6872 C C . LEU A 1 870 ? 15.833 -63.009 -12.354 1.00 89.50 870 LEU A C 1
ATOM 6874 O O . LEU A 1 870 ? 15.710 -64.222 -12.506 1.00 89.50 870 LEU A O 1
ATOM 6878 N N . LYS A 1 871 ? 14.879 -62.139 -12.666 1.00 88.38 871 LYS A N 1
ATOM 6879 C CA . LYS A 1 871 ? 13.584 -62.468 -13.261 1.00 88.38 871 LYS A CA 1
ATOM 6880 C C . LYS A 1 871 ? 13.456 -61.765 -14.606 1.00 88.38 871 LYS A C 1
ATOM 6882 O O . LYS A 1 871 ? 13.737 -60.573 -14.681 1.00 88.38 871 LYS A O 1
ATOM 6887 N N . LEU A 1 872 ? 13.028 -62.465 -15.652 1.00 85.06 872 LEU A N 1
ATOM 6888 C CA . LEU A 1 872 ? 12.700 -61.850 -16.946 1.00 85.06 872 LEU A CA 1
ATOM 6889 C C . LEU A 1 872 ? 11.199 -61.969 -17.204 1.00 85.06 872 LEU A C 1
ATOM 6891 O O . LEU A 1 872 ? 10.623 -63.024 -16.962 1.00 85.06 872 LEU A O 1
ATOM 6895 N N . GLU A 1 873 ? 10.577 -60.916 -17.735 1.00 77.88 873 GLU A N 1
ATOM 6896 C CA . GLU A 1 873 ? 9.135 -60.941 -18.029 1.00 77.88 873 GLU A CA 1
ATOM 6897 C C . GLU A 1 873 ? 8.774 -61.863 -19.207 1.00 77.88 873 GLU A C 1
ATOM 6899 O O . GLU A 1 873 ? 7.733 -62.515 -19.175 1.00 77.88 873 GLU A O 1
ATOM 6904 N N . ASP A 1 874 ? 9.629 -61.934 -20.234 1.00 80.62 874 ASP A N 1
ATOM 6905 C CA . ASP A 1 874 ? 9.432 -62.779 -21.421 1.00 80.62 874 ASP A CA 1
ATOM 6906 C C . ASP A 1 874 ? 10.774 -63.384 -21.884 1.00 80.62 874 ASP A C 1
ATOM 6908 O O . ASP A 1 874 ? 11.482 -62.798 -22.715 1.00 80.62 874 ASP A O 1
ATOM 6912 N N . PRO A 1 875 ? 11.207 -64.511 -21.288 1.00 82.12 875 PRO A N 1
ATOM 6913 C CA . PRO A 1 875 ? 12.488 -65.115 -21.614 1.00 82.12 875 PRO A CA 1
ATOM 6914 C C . PRO A 1 875 ? 12.450 -65.802 -22.985 1.00 82.12 875 PRO A C 1
ATOM 6916 O O . PRO A 1 875 ? 11.595 -66.632 -23.283 1.00 82.12 875 PRO A O 1
ATOM 6919 N N . GLN A 1 876 ? 13.432 -65.488 -23.822 1.00 84.00 876 GLN A N 1
ATOM 6920 C CA . GLN A 1 876 ? 13.608 -66.021 -25.167 1.00 84.00 876 GLN A CA 1
ATOM 6921 C C . GLN A 1 876 ? 14.723 -67.072 -25.204 1.00 84.00 876 GLN A C 1
ATOM 6923 O O . GLN A 1 876 ? 15.651 -67.059 -24.400 1.00 84.00 876 GLN A O 1
ATOM 6928 N N . VAL A 1 877 ? 14.669 -67.989 -26.172 1.00 84.12 877 VAL A N 1
ATOM 6929 C CA . VAL A 1 877 ? 15.745 -68.972 -26.388 1.00 84.12 877 VAL A CA 1
ATOM 6930 C C . VAL A 1 877 ? 16.978 -68.260 -26.949 1.00 84.12 877 VAL A C 1
ATOM 6932 O O . VAL A 1 877 ? 16.880 -67.557 -27.953 1.00 84.12 877 VAL A O 1
ATOM 6935 N N . GLY A 1 878 ? 18.144 -68.448 -26.334 1.00 87.38 878 GLY A N 1
ATOM 6936 C CA . GLY A 1 878 ? 19.375 -67.754 -26.718 1.00 87.38 878 GLY A CA 1
ATOM 6937 C C . GLY A 1 878 ? 20.431 -67.779 -25.618 1.00 87.38 878 GLY A C 1
ATOM 6938 O O . GLY A 1 878 ? 20.279 -68.476 -24.615 1.00 87.38 878 GLY A O 1
ATOM 6939 N N . ILE A 1 879 ? 21.516 -67.028 -25.806 1.00 88.38 879 ILE A N 1
ATOM 6940 C CA . ILE A 1 879 ? 22.559 -66.862 -24.786 1.00 88.38 879 ILE A CA 1
ATOM 6941 C C . ILE A 1 879 ? 22.421 -65.468 -24.184 1.00 88.38 879 ILE A C 1
ATOM 6943 O O . ILE A 1 879 ? 22.590 -64.483 -24.891 1.00 88.38 879 ILE A O 1
ATOM 6947 N N . TYR A 1 880 ? 22.152 -65.375 -22.887 1.00 90.56 880 TYR A N 1
ATOM 6948 C CA . TYR A 1 880 ? 22.159 -64.110 -22.163 1.00 90.56 880 TYR A CA 1
ATOM 6949 C C . TYR A 1 880 ? 23.511 -63.880 -21.485 1.00 90.56 880 TYR A C 1
ATOM 6951 O O . TYR A 1 880 ? 24.046 -64.774 -20.830 1.00 90.56 880 TYR A O 1
ATOM 6959 N N . PHE A 1 881 ? 24.041 -62.667 -21.580 1.00 91.50 881 PHE A N 1
ATOM 6960 C CA . PHE A 1 881 ? 25.158 -62.189 -20.776 1.00 91.50 881 PHE A CA 1
ATOM 6961 C C . PHE A 1 881 ? 24.625 -61.215 -19.733 1.00 91.50 881 PHE A C 1
ATOM 6963 O O . PHE A 1 881 ? 24.176 -60.126 -20.078 1.00 91.50 881 PHE A O 1
ATOM 6970 N N . LEU A 1 882 ? 24.656 -61.625 -18.468 1.00 91.81 882 LEU A N 1
ATOM 6971 C CA . LEU A 1 882 ? 24.385 -60.752 -17.334 1.00 91.81 882 LEU A CA 1
ATOM 6972 C C . LEU A 1 882 ? 25.715 -60.164 -16.863 1.00 91.81 882 LEU A C 1
ATOM 6974 O O . LEU A 1 882 ? 26.578 -60.899 -16.385 1.00 91.81 882 LEU A O 1
ATOM 6978 N N . ASP A 1 883 ? 25.863 -58.856 -16.992 1.00 89.06 883 ASP A N 1
ATOM 6979 C CA . ASP A 1 883 ? 27.016 -58.093 -16.537 1.00 89.06 883 ASP A CA 1
ATOM 6980 C C . ASP A 1 883 ? 26.698 -57.400 -15.218 1.00 89.06 883 ASP A C 1
ATOM 6982 O O . ASP A 1 883 ? 25.688 -56.711 -15.099 1.00 89.06 883 ASP A O 1
ATOM 6986 N N . TYR A 1 884 ? 27.575 -57.573 -14.233 1.00 89.50 884 TYR A N 1
ATOM 6987 C CA . TYR A 1 884 ? 27.542 -56.874 -12.955 1.00 89.50 884 TYR A CA 1
ATOM 6988 C C . TYR A 1 884 ? 28.726 -55.914 -12.880 1.00 89.50 884 TYR A C 1
ATOM 6990 O O . TYR A 1 884 ? 29.880 -56.356 -12.877 1.00 89.50 884 TYR A O 1
ATOM 6998 N N . THR A 1 885 ? 28.446 -54.612 -12.862 1.00 82.88 885 THR A N 1
ATOM 6999 C CA . THR A 1 885 ? 29.446 -53.546 -13.016 1.00 82.88 885 THR A CA 1
ATOM 7000 C C . THR A 1 885 ? 29.321 -52.486 -11.921 1.00 82.88 885 THR A C 1
ATOM 7002 O O . THR A 1 885 ? 28.304 -52.373 -11.241 1.00 82.88 885 THR A O 1
ATOM 7005 N N . PHE A 1 886 ? 30.378 -51.696 -11.739 1.00 79.75 886 PHE A N 1
ATOM 7006 C CA . PHE A 1 886 ? 30.394 -50.513 -10.867 1.00 79.75 886 PHE A CA 1
ATOM 7007 C C . PHE A 1 886 ? 30.742 -49.245 -11.668 1.00 79.75 886 PHE A C 1
ATOM 7009 O O . PHE A 1 886 ? 31.354 -48.324 -11.137 1.00 79.75 886 PHE A O 1
ATOM 7016 N N . GLU A 1 887 ? 30.384 -49.205 -12.957 1.00 61.56 887 GLU A N 1
ATOM 7017 C CA . GLU A 1 887 ? 30.778 -48.134 -13.892 1.00 61.56 887 GLU A CA 1
ATOM 7018 C C . GLU A 1 887 ? 30.245 -46.745 -13.507 1.00 61.56 887 GLU A C 1
ATOM 7020 O O . GLU A 1 887 ? 30.880 -45.742 -13.828 1.00 61.56 887 GLU A O 1
ATOM 7025 N N . ASP A 1 888 ? 29.138 -46.683 -12.759 1.00 60.97 888 ASP A N 1
ATOM 7026 C CA . ASP A 1 888 ? 28.565 -45.437 -12.228 1.00 60.97 888 ASP A CA 1
ATOM 7027 C C . ASP A 1 888 ? 29.380 -44.837 -11.062 1.00 60.97 888 ASP A C 1
ATOM 7029 O O . ASP A 1 888 ? 29.094 -43.733 -10.593 1.00 60.97 888 ASP A O 1
ATOM 7033 N N . VAL A 1 889 ? 30.412 -45.543 -10.583 1.00 67.25 889 VAL A N 1
ATOM 7034 C CA . VAL A 1 889 ? 31.347 -45.059 -9.563 1.00 67.25 889 VAL A CA 1
ATOM 7035 C C . VAL A 1 889 ? 32.564 -44.434 -10.246 1.00 67.25 889 VAL A C 1
ATOM 7037 O O . VAL A 1 889 ? 33.242 -45.065 -11.060 1.00 67.25 889 VAL A O 1
ATOM 7040 N N . GLN A 1 890 ? 32.862 -43.182 -9.888 1.00 59.78 890 GLN A N 1
ATOM 7041 C CA . GLN A 1 890 ? 33.971 -42.412 -10.453 1.00 59.78 890 GLN A CA 1
ATOM 7042 C C . GLN A 1 890 ? 35.300 -43.197 -10.369 1.00 59.78 890 GLN A C 1
ATOM 7044 O O . GLN A 1 890 ? 35.621 -43.789 -9.341 1.00 59.78 890 GLN A O 1
ATOM 7049 N N . ASP A 1 891 ? 36.042 -43.235 -11.484 1.00 62.31 891 ASP A N 1
ATOM 7050 C CA . ASP A 1 891 ? 37.329 -43.935 -11.659 1.00 62.31 891 ASP A CA 1
ATOM 7051 C C . ASP A 1 891 ? 37.312 -45.482 -11.535 1.00 62.31 891 ASP A C 1
ATOM 7053 O O . ASP A 1 891 ? 38.366 -46.116 -11.458 1.00 62.31 891 ASP A O 1
ATOM 7057 N N . CYS A 1 892 ? 36.142 -46.131 -11.626 1.00 70.62 892 CYS A N 1
ATOM 7058 C CA . CYS A 1 892 ? 35.991 -47.586 -11.464 1.00 70.62 892 CYS A CA 1
ATOM 7059 C C . CYS A 1 892 ? 35.876 -48.387 -12.786 1.00 70.62 892 CYS A C 1
ATOM 7061 O O . CYS A 1 892 ? 34.886 -49.069 -13.037 1.00 70.62 892 CYS A O 1
ATOM 7063 N N . LYS A 1 893 ? 36.894 -48.330 -13.660 1.00 61.97 893 LYS A N 1
ATOM 7064 C CA . LYS A 1 893 ? 36.820 -48.903 -15.031 1.00 61.97 893 LYS A CA 1
ATOM 7065 C C . LYS A 1 893 ? 37.154 -50.399 -15.177 1.00 61.97 893 LYS A C 1
ATOM 7067 O O . LYS A 1 893 ? 36.849 -50.982 -16.209 1.00 61.97 893 LYS A O 1
ATOM 7072 N N . GLU A 1 894 ? 37.792 -51.030 -14.187 1.00 62.81 894 GLU A N 1
ATOM 7073 C CA . GLU A 1 894 ? 38.277 -52.429 -14.284 1.00 62.81 894 GLU A CA 1
ATOM 7074 C C . GLU A 1 894 ? 37.470 -53.438 -13.436 1.00 62.81 894 GLU A C 1
ATOM 7076 O O . GLU A 1 894 ? 37.905 -54.572 -13.244 1.00 62.81 894 GLU A O 1
ATOM 7081 N N . SER A 1 895 ? 36.313 -53.047 -12.888 1.00 71.88 895 SER A N 1
ATOM 7082 C CA . SER A 1 895 ? 35.546 -53.851 -11.919 1.00 71.88 895 SER A CA 1
ATOM 7083 C C . SER A 1 895 ? 34.206 -54.329 -12.489 1.00 71.88 895 SER A C 1
ATOM 7085 O O . SER A 1 895 ? 33.163 -53.735 -12.218 1.00 71.88 895 SER A O 1
ATOM 7087 N N . PHE A 1 896 ? 34.234 -55.421 -13.259 1.00 81.88 896 PHE A N 1
ATOM 7088 C CA . PHE A 1 896 ? 33.031 -56.085 -13.769 1.00 81.88 896 PHE A CA 1
ATOM 7089 C C . PHE A 1 896 ? 33.125 -57.612 -13.668 1.00 81.88 896 PHE A C 1
ATOM 7091 O O . PHE A 1 896 ? 34.217 -58.183 -13.679 1.00 81.88 896 PHE A O 1
ATOM 7098 N N . ALA A 1 897 ? 31.976 -58.281 -13.608 1.00 86.62 897 ALA A N 1
ATOM 7099 C CA . ALA A 1 897 ? 31.865 -59.729 -13.749 1.00 86.62 897 ALA A CA 1
ATOM 7100 C C . ALA A 1 897 ? 30.700 -60.085 -14.678 1.00 86.62 897 ALA A C 1
ATOM 7102 O O . ALA A 1 897 ? 29.660 -59.435 -14.637 1.00 86.62 897 ALA A O 1
ATOM 7103 N N . ARG A 1 898 ? 30.871 -61.134 -15.489 1.00 90.69 898 ARG A N 1
ATOM 7104 C CA . ARG A 1 898 ? 29.880 -61.593 -16.471 1.00 90.69 898 ARG A CA 1
ATOM 7105 C C . ARG A 1 898 ? 29.443 -63.024 -16.181 1.00 90.69 898 ARG A C 1
ATOM 7107 O O . ARG A 1 898 ? 30.284 -63.911 -16.042 1.00 90.69 898 ARG A O 1
ATOM 7114 N N . LEU A 1 899 ? 28.135 -63.255 -16.162 1.00 91.69 899 LEU A N 1
ATOM 7115 C CA . LEU A 1 899 ? 27.497 -64.568 -16.103 1.00 91.69 899 LEU A CA 1
ATOM 7116 C C . LEU A 1 899 ? 26.861 -64.868 -17.460 1.00 91.69 899 LEU A C 1
ATOM 7118 O O . LEU A 1 899 ? 26.095 -64.066 -17.985 1.00 91.69 899 LEU A O 1
ATOM 7122 N N . THR A 1 900 ? 27.180 -66.029 -18.026 1.00 92.44 900 THR A N 1
ATOM 7123 C CA . THR A 1 900 ? 26.598 -66.500 -19.292 1.00 92.44 900 THR A CA 1
ATOM 7124 C C . THR A 1 900 ? 25.461 -67.479 -19.005 1.00 92.44 900 THR A C 1
ATOM 7126 O O . THR A 1 900 ? 25.670 -68.482 -18.325 1.00 92.44 900 THR A O 1
ATOM 7129 N N . ILE A 1 901 ? 24.263 -67.208 -19.511 1.00 92.00 901 ILE A N 1
ATOM 7130 C CA . ILE A 1 901 ? 23.053 -67.994 -19.257 1.00 92.00 901 ILE A CA 1
ATOM 7131 C C . ILE A 1 901 ? 22.540 -68.543 -20.593 1.00 92.00 901 ILE A C 1
ATOM 7133 O O . ILE A 1 901 ? 22.117 -67.780 -21.457 1.00 92.00 901 ILE A O 1
ATOM 7137 N N . SER A 1 902 ? 22.565 -69.861 -20.773 1.00 88.81 902 SER A N 1
ATOM 7138 C CA . SER A 1 902 ? 22.047 -70.530 -21.973 1.00 88.81 902 SER A CA 1
ATOM 7139 C C . SER A 1 902 ? 20.567 -70.866 -21.780 1.00 88.81 902 SER A C 1
ATOM 7141 O O . SER A 1 902 ? 20.242 -71.843 -21.108 1.00 88.81 902 SER A O 1
ATOM 7143 N N . ALA A 1 903 ? 19.660 -70.075 -22.349 1.00 88.12 903 ALA A N 1
ATOM 7144 C CA . ALA A 1 903 ? 18.215 -70.267 -22.231 1.00 88.12 903 ALA A CA 1
ATOM 7145 C C . ALA A 1 903 ? 17.668 -71.227 -23.306 1.00 88.12 903 ALA A C 1
ATOM 7147 O O . ALA A 1 903 ? 17.897 -71.011 -24.498 1.00 88.12 903 ALA A O 1
ATOM 7148 N N . PHE A 1 904 ? 16.924 -72.271 -22.913 1.00 84.25 904 PHE A N 1
ATOM 7149 C CA . PHE A 1 904 ? 16.384 -73.292 -23.828 1.00 84.25 904 PHE A CA 1
ATOM 7150 C C . PHE A 1 904 ? 14.997 -73.826 -23.416 1.00 84.25 904 PHE A C 1
ATOM 7152 O O . PHE A 1 904 ? 14.617 -73.763 -22.251 1.00 84.25 904 PHE A O 1
ATOM 7159 N N . VAL A 1 905 ? 14.257 -74.399 -24.379 1.00 80.38 905 VAL A N 1
ATOM 7160 C CA . VAL A 1 905 ? 12.969 -75.095 -24.162 1.00 80.38 905 VAL A CA 1
ATOM 7161 C C . VAL A 1 905 ? 13.105 -76.580 -24.552 1.00 80.38 905 VAL A C 1
ATOM 7163 O O . VAL A 1 905 ? 13.429 -76.868 -25.708 1.00 80.38 905 VAL A O 1
ATOM 7166 N N . PRO A 1 906 ? 12.859 -77.546 -23.645 1.00 67.88 906 PRO A N 1
ATOM 7167 C CA . PRO A 1 906 ? 12.881 -78.978 -23.960 1.00 67.88 906 PRO A CA 1
ATOM 7168 C C . PRO A 1 906 ? 11.653 -79.432 -24.778 1.00 67.88 906 PRO A C 1
ATOM 7170 O O . PRO A 1 906 ? 10.536 -78.974 -24.552 1.00 67.88 906 PRO A O 1
ATOM 7173 N N . ALA A 1 907 ? 11.820 -80.395 -25.695 1.00 45.03 907 ALA A N 1
ATOM 7174 C CA . ALA A 1 907 ? 10.710 -80.971 -26.470 1.00 45.03 907 ALA A CA 1
ATOM 7175 C C . ALA A 1 907 ? 9.817 -81.923 -25.624 1.00 45.03 907 ALA A C 1
ATOM 7177 O O . ALA A 1 907 ? 10.307 -82.781 -24.895 1.00 45.03 907 ALA A O 1
ATOM 7178 N N . SER A 1 908 ? 8.496 -81.756 -25.757 1.00 44.03 908 SER A N 1
ATOM 7179 C CA . SER A 1 908 ? 7.364 -82.131 -24.873 1.00 44.03 908 SER A CA 1
ATOM 7180 C C . SER A 1 908 ? 7.159 -83.588 -24.392 1.00 44.03 908 SER A C 1
ATOM 7182 O O . SER A 1 908 ? 7.314 -84.516 -25.190 1.00 44.03 908 SER A O 1
ATOM 7184 N N . LYS A 1 909 ? 6.550 -83.749 -23.188 1.00 30.97 909 LYS A N 1
ATOM 7185 C CA . LYS A 1 909 ? 5.338 -84.585 -22.917 1.00 30.97 909 LYS A CA 1
ATOM 7186 C C . LYS A 1 909 ? 4.645 -84.331 -21.539 1.00 30.97 909 LYS A C 1
ATOM 7188 O O . LYS A 1 909 ? 5.257 -84.537 -20.503 1.00 30.97 909 LYS A O 1
ATOM 7193 N N . GLU A 1 910 ? 3.361 -83.943 -21.618 1.00 29.50 910 GLU A N 1
ATOM 7194 C CA . GLU A 1 910 ? 2.145 -84.133 -20.767 1.00 29.50 910 GLU A CA 1
ATOM 7195 C C . GLU A 1 910 ? 2.053 -83.998 -19.214 1.00 29.50 910 GLU A C 1
ATOM 7197 O O . GLU A 1 910 ? 2.659 -84.746 -18.453 1.00 29.50 910 GLU A O 1
ATOM 7202 N N . SER A 1 911 ? 1.004 -83.230 -18.829 1.00 25.31 911 SER A N 1
ATOM 7203 C CA . SER A 1 911 ? -0.055 -83.428 -17.792 1.00 25.31 911 SER A CA 1
ATOM 7204 C C . SER A 1 911 ? -0.071 -82.590 -16.483 1.00 25.31 911 SER A C 1
ATOM 7206 O O . SER A 1 911 ? 0.917 -82.476 -15.770 1.00 25.31 911 SER A O 1
ATOM 7208 N N . ALA A 1 912 ? -1.261 -82.013 -16.219 1.00 32.19 912 ALA A N 1
ATOM 7209 C CA . ALA A 1 912 ? -1.764 -81.216 -15.069 1.00 32.19 912 ALA A CA 1
ATOM 7210 C C . ALA A 1 912 ? -1.967 -82.081 -13.777 1.00 32.19 912 ALA A C 1
ATOM 7212 O O . ALA A 1 912 ? -1.736 -83.285 -13.915 1.00 32.19 912 ALA A O 1
ATOM 7213 N N . PRO A 1 913 ? -2.461 -81.625 -12.578 1.00 36.12 913 PRO A N 1
ATOM 7214 C CA . PRO A 1 913 ? -3.328 -80.458 -12.279 1.00 36.12 913 PRO A CA 1
ATOM 7215 C C . PRO A 1 913 ? -3.197 -79.746 -10.885 1.00 36.12 913 PRO A C 1
ATOM 7217 O O . PRO A 1 913 ? -2.399 -80.114 -10.032 1.00 36.12 913 PRO A O 1
ATOM 7220 N N . ASP A 1 914 ? -4.053 -78.722 -10.720 1.00 30.48 914 ASP A N 1
ATOM 7221 C CA . ASP A 1 914 ? -4.552 -77.937 -9.560 1.00 30.48 914 ASP A CA 1
ATOM 7222 C C . ASP A 1 914 ? -4.331 -78.373 -8.090 1.00 30.48 914 ASP A C 1
ATOM 7224 O O . ASP A 1 914 ? -4.430 -79.546 -7.741 1.00 30.48 914 ASP A O 1
ATOM 7228 N N . THR A 1 915 ? -4.220 -77.363 -7.205 1.00 25.02 915 THR A N 1
ATOM 7229 C CA . THR A 1 915 ? -4.845 -77.166 -5.857 1.00 25.02 915 THR A CA 1
ATOM 7230 C C . THR A 1 915 ? -4.071 -76.045 -5.127 1.00 25.02 915 THR A C 1
ATOM 7232 O O . THR A 1 915 ? -2.875 -75.913 -5.326 1.00 25.02 915 THR A O 1
ATOM 7235 N N . GLY A 1 916 ? -4.584 -75.167 -4.264 1.00 24.52 916 GLY A N 1
ATOM 7236 C CA . GLY A 1 916 ? -5.883 -74.908 -3.658 1.00 24.52 916 GLY A CA 1
ATOM 7237 C C . GLY A 1 916 ? -5.696 -73.790 -2.603 1.00 24.52 916 GLY A C 1
ATOM 7238 O O . GLY A 1 916 ? -4.639 -73.678 -1.996 1.00 24.52 916 GLY A O 1
ATOM 7239 N N . THR A 1 917 ? -6.723 -72.955 -2.437 1.00 25.94 917 THR A N 1
ATOM 7240 C CA . THR A 1 917 ? -7.135 -72.155 -1.255 1.00 25.94 917 THR A CA 1
ATOM 7241 C C . THR A 1 917 ? -6.230 -72.072 -0.006 1.00 25.94 917 THR A C 1
ATOM 7243 O O . THR A 1 917 ? -5.924 -73.100 0.586 1.00 25.94 917 THR A O 1
ATOM 7246 N N . THR A 1 918 ? -6.026 -70.866 0.551 1.00 25.28 918 THR A N 1
ATOM 7247 C CA . THR A 1 918 ? -6.634 -70.364 1.823 1.00 25.28 918 THR A CA 1
ATOM 7248 C C . THR A 1 918 ? -5.921 -69.109 2.368 1.00 25.28 918 THR A C 1
ATOM 7250 O O . THR A 1 918 ? -4.713 -68.955 2.234 1.00 25.28 918 THR A O 1
ATOM 7253 N N . ALA A 1 919 ? -6.701 -68.200 2.962 1.00 27.55 919 ALA A N 1
ATOM 7254 C CA . ALA A 1 919 ? -6.248 -67.037 3.732 1.00 27.55 919 ALA A CA 1
ATOM 7255 C C . ALA A 1 919 ? -5.980 -67.416 5.203 1.00 27.55 919 ALA A C 1
ATOM 7257 O O . ALA A 1 919 ? -6.589 -68.374 5.680 1.00 27.55 919 ALA A O 1
ATOM 7258 N N . ASP A 1 920 ? -5.127 -66.651 5.904 1.00 27.55 920 ASP A N 1
ATOM 7259 C CA . ASP A 1 920 ? -5.398 -65.865 7.141 1.00 27.55 920 ASP A CA 1
ATOM 7260 C C . ASP A 1 920 ? -4.060 -65.582 7.913 1.00 27.55 920 ASP A C 1
ATOM 7262 O O . ASP A 1 920 ? -2.997 -65.943 7.411 1.00 27.55 920 ASP A O 1
ATOM 7266 N N . PRO A 1 921 ? -4.019 -64.914 9.086 1.00 37.81 921 PRO A N 1
ATOM 7267 C CA . PRO A 1 921 ? -3.722 -63.490 9.293 1.00 37.81 921 PRO A CA 1
ATOM 7268 C C . PRO A 1 921 ? -2.477 -63.204 10.173 1.00 37.81 921 PRO A C 1
ATOM 7270 O O . PRO A 1 921 ? -1.902 -64.088 10.798 1.00 37.81 921 PRO A O 1
ATOM 7273 N N . ASN A 1 922 ? -2.178 -61.906 10.334 1.00 29.31 922 ASN A N 1
ATOM 7274 C CA . ASN A 1 922 ? -1.326 -61.271 11.357 1.00 29.31 922 ASN A CA 1
ATOM 7275 C C . ASN A 1 922 ? 0.205 -61.410 11.250 1.00 29.31 922 ASN A C 1
ATOM 7277 O O . ASN A 1 922 ? 0.805 -62.340 11.779 1.00 29.31 922 ASN A O 1
ATOM 7281 N N . ALA A 1 923 ? 0.842 -60.322 10.805 1.00 25.44 923 ALA A N 1
ATOM 7282 C CA . ALA A 1 923 ? 2.078 -59.830 11.414 1.00 25.44 923 ALA A CA 1
ATOM 7283 C C . ALA A 1 923 ? 2.156 -58.298 11.277 1.00 25.44 923 ALA A C 1
ATOM 7285 O O . ALA A 1 923 ? 2.537 -57.761 10.242 1.00 25.44 923 ALA A O 1
ATOM 7286 N N . ASN A 1 924 ? 1.775 -57.588 12.341 1.00 31.06 924 ASN A N 1
ATOM 7287 C CA . ASN A 1 924 ? 2.163 -56.195 12.535 1.00 31.06 924 ASN A CA 1
ATOM 7288 C C . ASN A 1 924 ? 3.673 -56.143 12.798 1.00 31.06 924 ASN A C 1
ATOM 7290 O O . ASN A 1 924 ? 4.126 -56.621 13.837 1.00 31.06 924 ASN A O 1
ATOM 7294 N N . ALA A 1 925 ? 4.424 -55.489 11.917 1.00 27.73 925 ALA A N 1
ATOM 7295 C CA . ALA A 1 925 ? 5.731 -54.925 12.228 1.00 27.73 925 ALA A CA 1
ATOM 7296 C C . ALA A 1 925 ? 5.866 -53.587 11.490 1.00 27.73 925 ALA A C 1
ATOM 7298 O O . ALA A 1 925 ? 5.777 -53.519 10.268 1.00 27.73 925 ALA A O 1
ATOM 7299 N N . ARG A 1 926 ? 6.021 -52.510 12.266 1.00 33.47 926 ARG A N 1
ATOM 7300 C CA . ARG A 1 926 ? 6.307 -51.152 11.791 1.00 33.47 926 ARG A CA 1
ATOM 7301 C C . ARG A 1 926 ? 7.594 -51.174 10.959 1.00 33.47 926 ARG A C 1
ATOM 7303 O O . ARG A 1 926 ? 8.662 -51.375 11.529 1.00 33.47 926 ARG A O 1
ATOM 7310 N N . SER A 1 927 ? 7.497 -50.936 9.651 1.00 26.94 927 SER A N 1
ATOM 7311 C CA . SER A 1 927 ? 8.656 -50.625 8.813 1.00 26.94 927 SER A CA 1
ATOM 7312 C C . SER A 1 927 ? 8.849 -49.112 8.752 1.00 26.94 927 SER A C 1
ATOM 7314 O O . SER A 1 927 ? 7.951 -48.383 8.334 1.00 26.94 927 SER A O 1
ATOM 7316 N N . ILE A 1 928 ? 10.028 -48.654 9.157 1.00 30.34 928 ILE A N 1
ATOM 7317 C CA . ILE A 1 928 ? 10.565 -47.339 8.811 1.00 30.34 928 ILE A CA 1
ATOM 7318 C C . ILE A 1 928 ? 10.786 -47.363 7.291 1.00 30.34 928 ILE A C 1
ATOM 7320 O O . ILE A 1 928 ? 11.535 -48.203 6.793 1.00 30.34 928 ILE A O 1
ATOM 7324 N N . VAL A 1 929 ? 10.046 -46.536 6.547 1.00 31.61 929 VAL A N 1
ATOM 7325 C CA . VAL A 1 929 ? 10.042 -46.550 5.077 1.00 31.61 929 VAL A CA 1
ATOM 7326 C C . VAL A 1 929 ? 11.123 -45.615 4.543 1.00 31.61 929 VAL A C 1
ATOM 7328 O O . VAL A 1 929 ? 11.174 -44.433 4.871 1.00 31.61 929 VAL A O 1
ATOM 7331 N N . ASN A 1 930 ? 11.992 -46.188 3.717 1.00 33.00 930 ASN A N 1
ATOM 7332 C CA . ASN A 1 930 ? 13.095 -45.540 3.023 1.00 33.00 930 ASN A CA 1
ATOM 7333 C C . ASN A 1 930 ? 12.547 -44.631 1.895 1.00 33.00 930 ASN A C 1
ATOM 7335 O O . ASN A 1 930 ? 11.931 -45.132 0.949 1.00 33.00 930 ASN A O 1
ATOM 7339 N N . SER A 1 931 ? 12.743 -43.308 1.979 1.00 38.00 931 SER A N 1
ATOM 7340 C CA . SER A 1 931 ? 12.183 -42.316 1.035 1.00 38.00 931 SER A CA 1
ATOM 7341 C C . SER A 1 931 ? 12.662 -42.494 -0.413 1.00 38.00 931 SER A C 1
ATOM 7343 O O . SER A 1 931 ? 11.943 -42.143 -1.354 1.00 38.00 931 SER A O 1
ATOM 7345 N N . ASP A 1 932 ? 13.828 -43.112 -0.608 1.00 38.47 932 ASP A N 1
ATOM 7346 C CA . ASP A 1 932 ? 14.405 -43.366 -1.933 1.00 38.47 932 ASP A CA 1
ATOM 7347 C C . ASP A 1 932 ? 13.687 -44.506 -2.679 1.00 38.47 932 ASP A C 1
ATOM 7349 O O . ASP A 1 932 ? 13.533 -44.461 -3.903 1.00 38.47 932 ASP A O 1
ATOM 7353 N N . ALA A 1 933 ? 13.122 -45.483 -1.956 1.00 39.59 933 ALA A N 1
ATOM 7354 C CA . ALA A 1 933 ? 12.336 -46.569 -2.552 1.00 39.59 933 ALA A CA 1
ATOM 7355 C C . ALA A 1 933 ? 10.987 -46.074 -3.115 1.00 39.59 933 ALA A C 1
ATOM 7357 O O . ALA A 1 933 ? 10.477 -46.605 -4.105 1.00 39.59 933 ALA A O 1
ATOM 7358 N N . VAL A 1 934 ? 10.417 -45.029 -2.509 1.00 45.16 934 VAL A N 1
ATOM 7359 C CA . VAL A 1 934 ? 9.152 -44.402 -2.929 1.00 45.16 934 VAL A CA 1
ATOM 7360 C C . VAL A 1 934 ? 9.366 -43.445 -4.101 1.00 45.16 934 VAL A C 1
ATOM 7362 O O . VAL A 1 934 ? 8.520 -43.350 -4.988 1.00 45.16 934 VAL A O 1
ATOM 7365 N N . PHE A 1 935 ? 10.507 -42.757 -4.160 1.00 50.03 935 PHE A N 1
ATOM 7366 C CA . PHE A 1 935 ? 10.888 -41.929 -5.306 1.00 50.03 935 PHE A CA 1
ATOM 7367 C C . PHE A 1 935 ? 11.164 -42.774 -6.562 1.00 50.03 935 PHE A C 1
ATOM 7369 O O . PHE A 1 935 ? 10.613 -42.485 -7.626 1.00 50.03 935 PHE A O 1
ATOM 7376 N N . ASN A 1 936 ? 11.903 -43.880 -6.426 1.00 54.75 936 ASN A N 1
ATOM 7377 C CA . ASN A 1 936 ? 12.197 -44.774 -7.549 1.00 54.75 936 ASN A CA 1
ATOM 7378 C C . ASN A 1 936 ? 10.935 -45.442 -8.124 1.00 54.75 936 ASN A C 1
ATOM 7380 O O . ASN A 1 936 ? 10.787 -45.503 -9.344 1.00 54.75 936 ASN A O 1
ATOM 7384 N N . LYS A 1 937 ? 9.960 -45.837 -7.290 1.00 59.62 937 LYS A N 1
ATOM 7385 C CA . LYS A 1 937 ? 8.670 -46.374 -7.774 1.00 59.62 937 LYS A CA 1
ATOM 7386 C C . LYS A 1 937 ? 7.853 -45.367 -8.598 1.00 59.62 937 LYS A C 1
ATOM 7388 O O . LYS A 1 937 ? 7.224 -45.761 -9.577 1.00 59.62 937 LYS A O 1
ATOM 7393 N N . ARG A 1 938 ? 7.899 -44.073 -8.259 1.00 67.88 938 ARG A N 1
ATOM 7394 C CA . ARG A 1 938 ? 7.165 -43.011 -8.978 1.00 67.88 938 ARG A CA 1
ATOM 7395 C C . ARG A 1 938 ? 7.754 -42.711 -10.348 1.00 67.88 938 ARG A C 1
ATOM 7397 O O . ARG A 1 938 ? 7.016 -42.630 -11.327 1.00 67.88 938 ARG A O 1
ATOM 7404 N N . ILE A 1 939 ? 9.083 -42.621 -10.432 1.00 68.31 939 ILE A N 1
ATOM 7405 C CA . ILE A 1 939 ? 9.798 -42.452 -11.706 1.00 68.31 939 ILE A CA 1
ATOM 7406 C C . ILE A 1 939 ? 9.484 -43.612 -12.654 1.00 68.31 939 ILE A C 1
ATOM 7408 O O . ILE A 1 939 ? 9.208 -43.390 -13.835 1.00 68.31 939 ILE A O 1
ATOM 7412 N N . LEU A 1 940 ? 9.474 -44.840 -12.131 1.00 67.88 940 LEU A N 1
ATOM 7413 C CA . LEU A 1 940 ? 9.103 -46.026 -12.900 1.00 67.88 940 LEU A CA 1
ATOM 7414 C C . LEU A 1 940 ? 7.644 -45.967 -13.386 1.00 67.88 940 LEU A C 1
ATOM 7416 O O . LEU A 1 940 ? 7.380 -46.358 -14.520 1.00 67.88 940 LEU A O 1
ATOM 7420 N N . GLY A 1 941 ? 6.725 -45.395 -12.599 1.00 74.06 941 GLY A N 1
ATOM 7421 C CA . GLY A 1 941 ? 5.333 -45.149 -12.998 1.00 74.06 941 GLY A CA 1
ATOM 7422 C C . GLY A 1 941 ? 5.196 -44.233 -14.221 1.00 74.06 941 GLY A C 1
ATOM 7423 O O . GLY A 1 941 ? 4.588 -44.632 -15.215 1.00 74.06 941 GLY A O 1
ATOM 7424 N N . TYR A 1 942 ? 5.819 -43.044 -14.205 1.00 79.88 942 TYR A N 1
ATOM 7425 C CA . TYR A 1 942 ? 5.779 -42.124 -15.358 1.00 79.88 942 TYR A CA 1
ATOM 7426 C C . TYR A 1 942 ? 6.378 -42.756 -16.623 1.00 79.88 942 TYR A C 1
ATOM 7428 O O . TYR A 1 942 ? 5.859 -42.576 -17.725 1.00 79.88 942 TYR A O 1
ATOM 7436 N N . ARG A 1 943 ? 7.474 -43.510 -16.468 1.00 76.56 943 ARG A N 1
ATOM 7437 C CA . ARG A 1 943 ? 8.170 -44.171 -17.582 1.00 76.56 943 ARG A CA 1
ATOM 7438 C C . ARG A 1 943 ? 7.361 -45.331 -18.157 1.00 76.56 943 ARG A C 1
ATOM 7440 O O . ARG A 1 943 ? 7.290 -45.459 -19.378 1.00 76.56 943 ARG A O 1
ATOM 7447 N N . SER A 1 944 ? 6.740 -46.140 -17.301 1.00 76.75 944 SER A N 1
ATOM 7448 C CA . SER A 1 944 ? 5.890 -47.265 -17.706 1.00 76.75 944 SER A CA 1
ATOM 7449 C C . SER A 1 944 ? 4.725 -46.798 -18.582 1.00 76.75 944 SER A C 1
ATOM 7451 O O . SER A 1 944 ? 4.540 -47.300 -19.692 1.00 76.75 944 SER A O 1
ATOM 7453 N N . ASP A 1 945 ? 4.013 -45.755 -18.153 1.00 79.12 945 ASP A N 1
ATOM 7454 C CA . ASP A 1 945 ? 2.879 -45.216 -18.903 1.00 79.12 945 ASP A CA 1
ATOM 7455 C C . ASP A 1 945 ? 3.304 -44.599 -20.245 1.00 79.12 945 ASP A C 1
ATOM 7457 O O . ASP A 1 945 ? 2.690 -44.893 -21.270 1.00 79.12 945 ASP A O 1
ATOM 7461 N N . VAL A 1 946 ? 4.383 -43.804 -20.286 1.00 82.00 946 VAL A N 1
ATOM 7462 C CA . VAL A 1 946 ? 4.890 -43.226 -21.551 1.00 82.00 946 VAL A CA 1
ATOM 7463 C C . VAL A 1 946 ? 5.390 -44.309 -22.513 1.00 82.00 946 VAL A C 1
ATOM 7465 O O . VAL A 1 946 ? 5.212 -44.189 -23.726 1.00 82.00 946 VAL A O 1
ATOM 7468 N N . ASN A 1 947 ? 5.964 -45.399 -22.002 1.00 78.31 947 ASN A N 1
ATOM 7469 C CA . ASN A 1 947 ? 6.345 -46.548 -22.823 1.00 78.31 947 ASN A CA 1
ATOM 7470 C C . ASN A 1 947 ? 5.124 -47.308 -23.361 1.00 78.31 947 ASN A C 1
ATOM 7472 O O . ASN A 1 947 ? 5.139 -47.759 -24.507 1.00 78.31 947 ASN A O 1
ATOM 7476 N N . LYS A 1 948 ? 4.050 -47.419 -22.570 1.00 79.19 948 LYS A N 1
ATOM 7477 C CA . LYS A 1 948 ? 2.796 -48.048 -22.996 1.00 79.19 948 LYS A CA 1
ATOM 7478 C C . LYS A 1 948 ? 2.107 -47.271 -24.121 1.00 79.19 948 LYS A C 1
ATOM 7480 O O . LYS A 1 948 ? 1.507 -47.896 -24.989 1.00 79.19 948 LYS A O 1
ATOM 7485 N N . MET A 1 949 ? 2.254 -45.944 -24.173 1.00 79.12 949 MET A N 1
ATOM 7486 C CA . MET A 1 949 ? 1.640 -45.114 -25.224 1.00 79.12 949 MET A CA 1
ATOM 7487 C C . MET A 1 949 ? 2.052 -45.526 -26.646 1.00 79.12 949 MET A C 1
ATOM 7489 O O . MET A 1 949 ? 1.209 -45.509 -27.538 1.00 79.12 949 MET A O 1
ATOM 7493 N N . ALA A 1 950 ? 3.298 -45.961 -26.866 1.00 72.19 950 ALA A N 1
ATOM 7494 C CA . ALA A 1 950 ? 3.734 -46.454 -28.180 1.00 72.19 950 ALA A CA 1
ATOM 7495 C C . ALA A 1 950 ? 3.162 -47.838 -28.534 1.00 72.19 950 ALA A C 1
ATOM 7497 O O . ALA A 1 950 ? 3.063 -48.176 -29.708 1.00 72.19 950 ALA A O 1
ATOM 7498 N N . LYS A 1 951 ? 2.742 -48.629 -27.536 1.00 68.56 951 LYS A N 1
ATOM 7499 C CA . LYS A 1 951 ? 2.001 -49.883 -27.759 1.00 68.56 951 LYS A CA 1
ATOM 7500 C C . LYS A 1 951 ? 0.527 -49.627 -28.106 1.00 68.56 951 LYS A C 1
ATOM 7502 O O . LYS A 1 951 ? -0.121 -50.496 -28.676 1.00 68.56 951 LYS A O 1
ATOM 7507 N N . GLU A 1 952 ? -0.010 -48.459 -27.743 1.00 73.00 952 GLU A N 1
ATOM 7508 C CA . GLU A 1 952 ? -1.387 -48.041 -28.051 1.00 73.00 952 GLU A CA 1
ATOM 7509 C C . GLU A 1 952 ? -1.499 -47.330 -29.415 1.00 73.00 952 GLU A C 1
ATOM 7511 O O . GLU A 1 952 ? -2.568 -47.351 -30.027 1.00 73.00 952 GLU A O 1
ATOM 7516 N N . ASP A 1 953 ? -0.411 -46.721 -29.900 1.00 70.25 953 ASP A N 1
ATOM 7517 C CA . ASP A 1 953 ? -0.313 -46.065 -31.208 1.00 70.25 953 ASP A CA 1
ATOM 7518 C C . ASP A 1 953 ? 1.089 -46.270 -31.812 1.00 70.25 953 ASP A C 1
ATOM 7520 O O . ASP A 1 953 ? 2.046 -45.580 -31.452 1.00 70.25 953 ASP A O 1
ATOM 7524 N N . GLU A 1 954 ? 1.204 -47.201 -32.764 1.00 64.62 954 GLU A N 1
ATOM 7525 C CA . GLU A 1 954 ? 2.466 -47.534 -33.448 1.00 64.62 954 GLU A CA 1
ATOM 7526 C C . GLU A 1 954 ? 3.073 -46.333 -34.200 1.00 64.62 954 GLU A C 1
ATOM 7528 O O . GLU A 1 954 ? 4.285 -46.269 -34.405 1.00 64.62 954 GLU A O 1
ATOM 7533 N N . THR A 1 955 ? 2.273 -45.319 -34.561 1.00 69.44 955 THR A N 1
ATOM 7534 C CA . THR A 1 955 ? 2.800 -44.118 -35.235 1.00 69.44 955 THR A CA 1
ATOM 7535 C C . THR A 1 955 ? 3.611 -43.221 -34.299 1.00 69.44 955 THR A C 1
ATOM 7537 O O . THR A 1 955 ? 4.370 -42.372 -34.766 1.00 69.44 955 THR A O 1
ATOM 7540 N N . LEU A 1 956 ? 3.487 -43.416 -32.980 1.00 71.75 956 LEU A N 1
ATOM 7541 C CA . LEU A 1 956 ? 4.234 -42.674 -31.967 1.00 71.75 956 LEU A CA 1
ATOM 7542 C C . LEU A 1 956 ? 5.675 -43.176 -31.812 1.00 71.75 956 LEU A C 1
ATOM 7544 O O . LEU A 1 956 ? 6.546 -42.393 -31.440 1.00 71.75 956 LEU A O 1
ATOM 7548 N N . SER A 1 957 ? 5.941 -44.457 -32.107 1.00 66.44 957 SER A N 1
ATOM 7549 C CA . SER A 1 957 ? 7.294 -45.024 -31.990 1.00 66.44 957 SER A CA 1
ATOM 7550 C C . SER A 1 957 ? 8.291 -44.471 -33.010 1.00 66.44 957 SER A C 1
ATOM 7552 O O . SER A 1 957 ? 9.495 -44.526 -32.770 1.00 66.44 957 SER A O 1
ATOM 7554 N N . GLU A 1 958 ? 7.802 -43.898 -34.111 1.00 70.69 958 GLU A N 1
ATOM 7555 C CA . GLU A 1 958 ? 8.620 -43.241 -35.140 1.00 70.69 958 GLU A CA 1
ATOM 7556 C C . GLU A 1 958 ? 8.752 -41.719 -34.915 1.00 70.69 958 GLU A C 1
ATOM 7558 O O . GLU A 1 958 ? 9.468 -41.036 -35.649 1.00 70.69 958 GLU A O 1
ATOM 7563 N N . ASP A 1 959 ? 8.071 -41.162 -33.905 1.00 77.75 959 ASP A N 1
ATOM 7564 C CA . ASP A 1 959 ? 8.052 -39.727 -33.624 1.00 77.75 959 ASP A CA 1
ATOM 7565 C C . ASP A 1 959 ? 9.181 -39.330 -32.664 1.00 77.75 959 ASP A C 1
ATOM 7567 O O . ASP A 1 959 ? 9.248 -39.793 -31.521 1.00 77.75 959 ASP A O 1
ATOM 7571 N N . SER A 1 960 ? 10.044 -38.403 -33.093 1.00 81.25 960 SER A N 1
ATOM 7572 C CA . SER A 1 960 ? 11.175 -37.940 -32.280 1.00 81.25 960 SER A CA 1
ATOM 7573 C C . SER A 1 960 ? 10.738 -37.376 -30.925 1.00 81.25 960 SER A C 1
ATOM 7575 O O . SER A 1 960 ? 11.458 -37.523 -29.943 1.00 81.25 960 SER A O 1
ATOM 7577 N N . ARG A 1 961 ? 9.524 -36.813 -30.827 1.00 85.81 961 ARG A N 1
ATOM 7578 C CA . ARG A 1 961 ? 8.980 -36.249 -29.581 1.00 85.81 961 ARG A CA 1
ATOM 7579 C C . ARG A 1 961 ? 8.777 -37.295 -28.492 1.00 85.81 961 ARG A C 1
ATOM 7581 O O . ARG A 1 961 ? 8.932 -36.981 -27.311 1.00 85.81 961 ARG A O 1
ATOM 7588 N N . TRP A 1 962 ? 8.425 -38.524 -28.863 1.00 83.69 962 TRP A N 1
ATOM 7589 C CA . TRP A 1 962 ? 8.281 -39.618 -27.906 1.00 83.69 962 TRP A CA 1
ATOM 7590 C C . TRP A 1 962 ? 9.648 -40.041 -27.360 1.00 83.69 962 TRP A C 1
ATOM 7592 O O . TRP A 1 962 ? 9.828 -40.123 -26.143 1.00 83.69 962 TRP A O 1
ATOM 7602 N N . THR A 1 963 ? 10.639 -40.197 -28.240 1.00 80.88 963 THR A N 1
ATOM 7603 C CA . THR A 1 963 ? 12.025 -40.516 -27.863 1.00 80.88 963 THR A CA 1
ATOM 7604 C C . THR A 1 963 ? 12.664 -39.411 -27.013 1.00 80.88 963 THR A C 1
ATOM 7606 O O . THR A 1 963 ? 13.316 -39.712 -26.009 1.00 80.88 963 THR A O 1
ATOM 7609 N N . ASP A 1 964 ? 12.419 -38.138 -27.331 1.00 84.62 964 ASP A N 1
ATOM 7610 C CA . ASP A 1 964 ? 12.880 -36.991 -26.539 1.00 84.62 964 ASP A CA 1
ATOM 7611 C C . ASP A 1 964 ? 12.221 -36.961 -25.150 1.00 84.62 964 ASP A C 1
ATOM 7613 O O . ASP A 1 964 ? 12.890 -36.719 -24.144 1.00 84.62 964 ASP A O 1
ATOM 7617 N N . THR A 1 965 ? 10.924 -37.288 -25.065 1.00 85.88 965 THR A N 1
ATOM 7618 C CA . THR A 1 965 ? 10.204 -37.398 -23.783 1.00 85.88 965 THR A CA 1
ATOM 7619 C C . THR A 1 965 ? 10.774 -38.533 -22.931 1.00 85.88 965 THR A C 1
ATOM 7621 O O . THR A 1 965 ? 11.049 -38.334 -21.749 1.00 85.88 965 THR A O 1
ATOM 7624 N N . LYS A 1 966 ? 11.032 -39.709 -23.519 1.00 83.00 966 LYS A N 1
ATOM 7625 C CA . LYS A 1 966 ? 11.682 -40.833 -22.821 1.00 83.00 966 LYS A CA 1
ATOM 7626 C C . LYS A 1 966 ? 13.072 -40.466 -22.308 1.00 83.00 966 LYS A C 1
ATOM 7628 O O . LYS A 1 966 ? 13.414 -40.807 -21.177 1.00 83.00 966 LYS A O 1
ATOM 7633 N N . SER A 1 967 ? 13.840 -39.746 -23.121 1.00 81.31 967 SER A N 1
ATOM 7634 C CA . SER A 1 967 ? 15.180 -39.271 -22.767 1.00 81.31 967 SER A CA 1
ATOM 7635 C C . SER A 1 967 ? 15.138 -38.254 -21.622 1.00 81.31 967 SER A C 1
ATOM 7637 O O . SER A 1 967 ? 15.973 -38.293 -20.725 1.00 81.31 967 SER A O 1
ATOM 7639 N N . PHE A 1 968 ? 14.133 -37.379 -21.586 1.00 84.25 968 PHE A N 1
ATOM 7640 C CA . PHE A 1 968 ? 13.941 -36.448 -20.473 1.00 84.25 968 PHE A CA 1
ATOM 7641 C C . PHE A 1 968 ? 13.506 -37.144 -19.176 1.00 84.25 968 PHE A C 1
ATOM 7643 O O . PHE A 1 968 ? 13.985 -36.787 -18.103 1.00 84.25 968 PHE A O 1
ATOM 7650 N N . LEU A 1 969 ? 12.657 -38.174 -19.247 1.00 80.62 969 LEU A N 1
ATOM 7651 C CA . LEU A 1 969 ? 12.272 -38.970 -18.070 1.00 80.62 969 LEU A CA 1
ATOM 7652 C C . LEU A 1 969 ? 13.436 -39.800 -17.491 1.00 80.62 969 LEU A C 1
ATOM 7654 O O . LEU A 1 969 ? 13.333 -40.318 -16.379 1.00 80.62 969 LEU A O 1
ATOM 7658 N N . LEU A 1 970 ? 14.539 -39.917 -18.235 1.00 70.56 970 LEU A N 1
ATOM 7659 C CA . LEU A 1 970 ? 15.822 -40.464 -17.789 1.00 70.56 970 LEU A CA 1
ATOM 7660 C C . LEU A 1 970 ? 16.751 -39.400 -17.189 1.00 70.56 970 LEU A C 1
ATOM 7662 O O . LEU A 1 970 ? 17.733 -39.751 -16.539 1.00 70.56 970 LEU A O 1
ATOM 7666 N N . ALA A 1 971 ? 16.462 -38.112 -17.390 1.00 65.75 971 ALA A N 1
ATOM 7667 C CA . ALA A 1 971 ? 17.325 -37.039 -16.926 1.00 65.75 971 ALA A CA 1
ATOM 7668 C C . ALA A 1 971 ? 17.385 -37.020 -15.391 1.00 65.75 971 ALA A C 1
ATOM 7670 O O . ALA A 1 971 ? 16.375 -36.864 -14.693 1.00 65.75 971 ALA A O 1
ATOM 7671 N N . SER A 1 972 ? 18.605 -37.158 -14.875 1.00 55.41 972 SER A N 1
ATOM 7672 C CA . SER A 1 972 ? 18.972 -37.014 -13.469 1.00 55.41 972 SER A CA 1
ATOM 7673 C C . SER A 1 972 ? 20.062 -35.955 -13.343 1.00 55.41 972 SER A C 1
ATOM 7675 O O . SER A 1 972 ? 21.015 -35.962 -14.116 1.00 55.41 972 SER A O 1
ATOM 7677 N N . GLY A 1 973 ? 19.953 -35.054 -12.372 1.00 57.88 973 GLY A N 1
ATOM 7678 C CA . GLY A 1 973 ? 20.953 -34.010 -12.169 1.00 57.88 973 GLY A CA 1
ATOM 7679 C C . GLY A 1 973 ? 20.449 -32.900 -11.258 1.00 57.88 973 GLY A C 1
ATOM 7680 O O . GLY A 1 973 ? 19.344 -32.991 -10.720 1.00 57.88 973 GLY A O 1
ATOM 7681 N N . ALA A 1 974 ? 21.272 -31.865 -11.095 1.00 62.66 974 ALA A N 1
ATOM 7682 C CA . ALA A 1 974 ? 20.915 -30.657 -10.359 1.00 62.66 974 ALA A CA 1
ATOM 7683 C C . ALA A 1 974 ? 19.716 -29.925 -11.014 1.00 62.66 974 ALA A C 1
ATOM 7685 O O . ALA A 1 974 ? 19.502 -30.079 -12.226 1.00 62.66 974 ALA A O 1
ATOM 7686 N N . PRO A 1 975 ? 18.933 -29.133 -10.254 1.00 68.00 975 PRO A N 1
ATOM 7687 C CA . PRO A 1 975 ? 17.746 -28.431 -10.754 1.00 68.00 975 PRO A CA 1
ATOM 7688 C C . PRO A 1 975 ? 17.982 -27.614 -12.029 1.00 68.00 975 PRO A C 1
ATOM 7690 O O . PRO A 1 975 ? 17.124 -27.588 -12.908 1.00 68.00 975 PRO A O 1
ATOM 7693 N N . GLU A 1 976 ? 19.160 -27.009 -12.187 1.00 71.25 976 GLU A N 1
ATOM 7694 C CA . GLU A 1 976 ? 19.541 -26.193 -13.345 1.00 71.25 976 GLU A CA 1
ATOM 7695 C C . GLU A 1 976 ? 19.558 -27.007 -14.645 1.00 71.25 976 GLU A C 1
ATOM 7697 O O . GLU A 1 976 ? 19.058 -26.553 -15.678 1.00 71.25 976 GLU A O 1
ATOM 7702 N N . VAL A 1 977 ? 20.066 -28.243 -14.583 1.00 75.56 977 VAL A N 1
ATOM 7703 C CA . VAL A 1 977 ? 20.094 -29.176 -15.723 1.00 75.56 977 VAL A CA 1
ATOM 7704 C C . VAL A 1 977 ? 18.678 -29.630 -16.072 1.00 75.56 977 VAL A C 1
ATOM 7706 O O . VAL A 1 977 ? 18.325 -29.752 -17.246 1.00 75.56 977 VAL A O 1
ATOM 7709 N N . LEU A 1 978 ? 17.840 -29.827 -15.051 1.00 81.38 978 LEU A N 1
ATOM 7710 C CA . LEU A 1 978 ? 16.447 -30.218 -15.224 1.00 81.38 978 LEU A CA 1
ATOM 7711 C C . LEU A 1 978 ? 15.603 -29.085 -15.832 1.00 81.38 978 LEU A C 1
ATOM 7713 O O . LEU A 1 978 ? 14.773 -29.353 -16.701 1.00 81.38 978 LEU A O 1
ATOM 7717 N N . HIS A 1 979 ? 15.825 -27.827 -15.429 1.00 84.56 979 HIS A N 1
ATOM 7718 C CA . HIS A 1 979 ? 15.155 -26.659 -16.009 1.00 84.56 979 HIS A CA 1
ATOM 7719 C C . HIS A 1 979 ? 15.457 -26.529 -17.506 1.00 84.56 979 HIS A C 1
ATOM 7721 O O . HIS A 1 979 ? 14.521 -26.460 -18.302 1.00 84.56 979 HIS A O 1
ATOM 7727 N N . ALA A 1 980 ? 16.738 -26.563 -17.889 1.00 82.94 980 ALA A N 1
ATOM 7728 C CA . ALA A 1 980 ? 17.156 -26.450 -19.286 1.00 82.94 980 ALA A CA 1
ATOM 7729 C C . ALA A 1 980 ? 16.671 -27.638 -20.139 1.00 82.94 980 ALA A C 1
ATOM 7731 O O . ALA A 1 980 ? 16.209 -27.458 -21.268 1.00 82.94 980 ALA A O 1
ATOM 7732 N N . GLY A 1 981 ? 16.729 -28.859 -19.590 1.00 85.31 981 GLY A N 1
ATOM 7733 C CA . GLY A 1 981 ? 16.223 -30.060 -20.255 1.00 85.31 981 GLY A CA 1
ATOM 7734 C C . GLY A 1 981 ? 14.712 -30.009 -20.495 1.00 85.31 981 GLY A C 1
ATOM 7735 O O . GLY A 1 981 ? 14.250 -30.336 -21.590 1.00 85.31 981 GLY A O 1
ATOM 7736 N N . TYR A 1 982 ? 13.948 -29.545 -19.502 1.00 91.44 982 TYR A N 1
ATOM 7737 C CA . TYR A 1 982 ? 12.497 -29.419 -19.612 1.00 91.44 982 TYR A CA 1
ATOM 7738 C C . TYR A 1 982 ? 12.082 -28.309 -20.581 1.00 91.44 982 TYR A C 1
ATOM 7740 O O . TYR A 1 982 ? 11.201 -28.530 -21.406 1.00 91.44 982 TYR A O 1
ATOM 7748 N N . GLU A 1 983 ? 12.739 -27.147 -20.541 1.00 90.56 983 GLU A N 1
ATOM 7749 C CA . GLU A 1 983 ? 12.479 -26.040 -21.470 1.00 90.56 983 GLU A CA 1
ATOM 7750 C C . GLU A 1 983 ? 12.694 -26.467 -22.932 1.00 90.56 983 GLU A C 1
ATOM 7752 O O . GLU A 1 983 ? 11.841 -26.223 -23.791 1.00 90.56 983 GLU A O 1
ATOM 7757 N N . LYS A 1 984 ? 13.782 -27.200 -23.212 1.00 90.00 984 LYS A N 1
ATOM 7758 C CA . LYS A 1 984 ? 14.057 -27.752 -24.547 1.00 90.00 984 LYS A CA 1
ATOM 7759 C C . LYS A 1 984 ? 12.995 -28.767 -24.985 1.00 90.00 984 LYS A C 1
ATOM 7761 O O . LYS A 1 984 ? 12.531 -28.718 -26.129 1.00 90.00 984 LYS A O 1
ATOM 7766 N N . LEU A 1 985 ? 12.596 -29.681 -24.096 1.00 91.88 985 LEU A N 1
ATOM 7767 C CA . LEU A 1 985 ? 11.549 -30.661 -24.398 1.00 91.88 985 LEU A CA 1
ATOM 7768 C C . LEU A 1 985 ? 10.200 -29.975 -24.645 1.00 91.88 985 LEU A C 1
ATOM 7770 O O . LEU A 1 985 ? 9.520 -30.294 -25.618 1.00 91.88 985 LEU A O 1
ATOM 7774 N N . GLN A 1 986 ? 9.828 -29.010 -23.805 1.00 90.44 986 GLN A N 1
ATOM 7775 C CA . GLN A 1 986 ? 8.586 -28.253 -23.926 1.00 90.44 986 GLN A CA 1
ATOM 7776 C C . GLN A 1 986 ? 8.504 -27.542 -25.282 1.00 90.44 986 GLN A C 1
ATOM 7778 O O . GLN A 1 986 ? 7.504 -27.689 -25.987 1.00 90.44 986 GLN A O 1
ATOM 7783 N N . ALA A 1 987 ? 9.576 -26.857 -25.695 1.00 88.75 987 ALA A N 1
ATOM 7784 C CA . ALA A 1 987 ? 9.655 -26.232 -27.012 1.00 88.75 987 ALA A CA 1
ATOM 7785 C C . ALA A 1 987 ? 9.497 -27.260 -28.148 1.00 88.75 987 ALA A C 1
ATOM 7787 O O . ALA A 1 987 ? 8.790 -27.008 -29.126 1.00 88.75 987 ALA A O 1
ATOM 7788 N N . THR A 1 988 ? 10.094 -28.446 -28.003 1.00 88.94 988 THR A N 1
ATOM 7789 C CA . THR A 1 988 ? 10.012 -29.533 -28.994 1.00 88.94 988 THR A CA 1
ATOM 7790 C C . THR A 1 988 ? 8.593 -30.101 -29.105 1.00 88.94 988 THR A C 1
ATOM 7792 O O . THR A 1 988 ? 8.078 -30.274 -30.210 1.00 88.94 988 THR A O 1
ATOM 7795 N N . LEU A 1 989 ? 7.912 -30.318 -27.976 1.00 87.81 989 LEU A N 1
ATOM 7796 C CA . LEU A 1 989 ? 6.526 -30.800 -27.937 1.00 87.81 989 LEU A CA 1
ATOM 7797 C C . LEU A 1 989 ? 5.534 -29.771 -28.504 1.00 87.81 989 LEU A C 1
ATOM 7799 O O . LEU A 1 989 ? 4.537 -30.144 -29.124 1.00 87.81 989 LEU A O 1
ATOM 7803 N N . GLN A 1 990 ? 5.812 -28.478 -28.333 1.00 81.69 990 GLN A N 1
ATOM 7804 C CA . GLN A 1 990 ? 4.957 -27.385 -28.808 1.00 81.69 990 GLN A CA 1
ATOM 7805 C C . GLN A 1 990 ? 5.232 -26.985 -30.270 1.00 81.69 990 GLN A C 1
ATOM 7807 O O . GLN A 1 990 ? 4.358 -26.425 -30.943 1.00 81.69 990 GLN A O 1
ATOM 7812 N N . THR A 1 991 ? 6.416 -27.291 -30.803 1.00 83.00 991 THR A N 1
ATOM 7813 C CA . THR A 1 991 ? 6.783 -26.947 -32.182 1.00 83.00 991 THR A CA 1
ATOM 7814 C C . THR A 1 991 ? 5.890 -27.679 -33.185 1.00 83.00 991 THR A C 1
ATOM 7816 O O . THR A 1 991 ? 5.741 -28.898 -33.169 1.00 83.00 991 THR A O 1
ATOM 7819 N N . GLY A 1 992 ? 5.256 -26.921 -34.085 1.00 75.69 992 GLY A N 1
ATOM 7820 C CA . GLY A 1 992 ? 4.379 -27.482 -35.116 1.00 75.69 992 GLY A CA 1
ATOM 7821 C C . GLY A 1 992 ? 3.059 -28.068 -34.594 1.00 75.69 992 GLY A C 1
ATOM 7822 O O . GLY A 1 992 ? 2.328 -28.675 -35.377 1.00 75.69 992 GLY A O 1
ATOM 7823 N N . PHE A 1 993 ? 2.711 -27.852 -33.318 1.00 81.06 993 PHE A N 1
ATOM 7824 C CA . PHE A 1 993 ? 1.540 -28.453 -32.669 1.00 81.06 993 PHE A CA 1
ATOM 7825 C C . PHE A 1 993 ? 0.216 -28.182 -33.407 1.00 81.06 993 PHE A C 1
ATOM 7827 O O . PHE A 1 993 ? -0.628 -29.067 -33.555 1.00 81.06 993 PHE A O 1
ATOM 7834 N N . THR A 1 994 ? 0.039 -26.980 -33.965 1.00 79.25 994 THR A N 1
ATOM 7835 C CA . THR A 1 994 ? -1.172 -26.600 -34.717 1.00 79.25 994 THR A CA 1
ATOM 7836 C C . THR A 1 994 ? -1.388 -27.435 -35.982 1.00 79.25 994 THR A C 1
ATOM 7838 O O . THR A 1 994 ? -2.543 -27.675 -36.348 1.00 79.25 994 THR A O 1
ATOM 7841 N N . LYS A 1 995 ? -0.308 -27.939 -36.597 1.00 78.75 995 LYS A N 1
ATOM 7842 C CA . LYS A 1 995 ? -0.311 -28.717 -37.849 1.00 78.75 995 LYS A CA 1
ATOM 7843 C C . LYS A 1 995 ? -0.613 -30.210 -37.651 1.00 78.75 995 LYS A C 1
ATOM 7845 O O . LYS A 1 995 ? -0.777 -30.928 -38.633 1.00 78.75 995 LYS A O 1
ATOM 7850 N N . LEU A 1 996 ? -0.701 -30.680 -36.407 1.00 80.00 996 LEU A N 1
ATOM 7851 C CA . LEU A 1 996 ? -0.962 -32.084 -36.081 1.00 80.00 996 LEU A CA 1
ATOM 7852 C C . LEU A 1 996 ? -2.439 -32.468 -36.252 1.00 80.00 996 LEU A C 1
ATOM 7854 O O . LEU A 1 996 ? -3.349 -31.656 -36.036 1.00 80.00 996 LEU A O 1
ATOM 7858 N N . LYS A 1 997 ? -2.683 -33.742 -36.583 1.00 80.25 997 LYS A N 1
ATOM 7859 C CA . LYS A 1 997 ? -4.031 -34.334 -36.585 1.00 80.25 997 LYS A CA 1
ATOM 7860 C C . LYS A 1 997 ? -4.561 -34.467 -35.153 1.00 80.25 997 LYS A C 1
ATOM 7862 O O . LYS A 1 997 ? -3.785 -34.523 -34.207 1.00 80.25 997 LYS A O 1
ATOM 7867 N N . ALA A 1 998 ? -5.881 -34.558 -34.986 1.00 77.56 998 ALA A N 1
ATOM 7868 C CA . ALA A 1 998 ? -6.519 -34.603 -33.664 1.00 77.56 998 ALA A CA 1
ATOM 7869 C C . ALA A 1 998 ? -5.976 -35.727 -32.755 1.00 77.56 998 ALA A C 1
ATOM 7871 O O . ALA A 1 998 ? -5.653 -35.460 -31.604 1.00 77.56 998 ALA A O 1
ATOM 7872 N N . ALA A 1 999 ? -5.785 -36.942 -33.283 1.00 74.12 999 ALA A N 1
ATOM 7873 C CA . ALA A 1 999 ? -5.203 -38.058 -32.527 1.00 74.12 999 ALA A CA 1
ATOM 7874 C C . ALA A 1 999 ? -3.759 -37.767 -32.069 1.00 74.12 999 ALA A C 1
ATOM 7876 O O . ALA A 1 999 ? -3.424 -37.957 -30.905 1.00 74.12 999 ALA A O 1
ATOM 7877 N N . GLN A 1 1000 ? -2.937 -37.191 -32.950 1.00 77.12 1000 GLN A N 1
ATOM 7878 C CA . GLN A 1 1000 ? -1.554 -36.815 -32.639 1.00 77.12 1000 GLN A CA 1
ATOM 7879 C C . GLN A 1 1000 ? -1.480 -35.668 -31.620 1.00 77.12 1000 GLN A C 1
ATOM 7881 O O . GLN A 1 1000 ? -0.610 -35.671 -30.757 1.00 77.12 1000 GLN A O 1
ATOM 7886 N N . LYS A 1 1001 ? -2.411 -34.704 -31.673 1.00 81.94 1001 LYS A N 1
ATOM 7887 C CA . LYS A 1 1001 ? -2.516 -33.622 -30.675 1.00 81.94 1001 LYS A CA 1
ATOM 7888 C C . LYS A 1 1001 ? -2.795 -34.171 -29.281 1.00 81.94 1001 LYS A C 1
ATOM 7890 O O . LYS A 1 1001 ? -2.170 -33.728 -28.324 1.00 81.94 1001 LYS A O 1
ATOM 7895 N N . VAL A 1 1002 ? -3.697 -35.148 -29.178 1.00 81.75 1002 VAL A N 1
ATOM 7896 C CA . VAL A 1 1002 ? -4.018 -35.820 -27.911 1.00 81.75 1002 VAL A CA 1
ATOM 7897 C C . VAL A 1 1002 ? -2.788 -36.537 -27.351 1.00 81.75 1002 VAL A C 1
ATOM 7899 O O . VAL A 1 1002 ? -2.503 -36.391 -26.167 1.00 81.75 1002 VAL A O 1
ATOM 7902 N N . GLN A 1 1003 ? -2.028 -37.246 -28.190 1.00 81.75 1003 GLN A N 1
ATOM 7903 C CA . GLN A 1 1003 ? -0.826 -37.959 -27.744 1.00 81.75 1003 GLN A CA 1
ATOM 7904 C C . GLN A 1 1003 ? 0.301 -37.014 -27.314 1.00 81.75 1003 GLN A C 1
ATOM 7906 O O . GLN A 1 1003 ? 0.891 -37.198 -26.255 1.00 81.75 1003 GLN A O 1
ATOM 7911 N N . VAL A 1 1004 ? 0.565 -35.950 -28.076 1.00 86.50 1004 VAL A N 1
ATOM 7912 C CA . VAL A 1 1004 ? 1.597 -34.962 -27.714 1.00 86.50 1004 VAL A CA 1
ATOM 7913 C C . VAL A 1 1004 ? 1.245 -34.231 -26.414 1.00 86.50 1004 VAL A C 1
ATOM 7915 O O . VAL A 1 1004 ? 2.133 -33.909 -25.630 1.00 86.50 1004 VAL A O 1
ATOM 7918 N N . ILE A 1 1005 ? -0.044 -34.022 -26.139 1.00 88.50 1005 ILE A N 1
ATOM 7919 C CA . ILE A 1 1005 ? -0.499 -33.424 -24.877 1.00 88.50 1005 ILE A CA 1
ATOM 7920 C C . ILE A 1 1005 ? -0.366 -34.403 -23.718 1.00 88.50 1005 ILE A C 1
ATOM 7922 O O . ILE A 1 1005 ? 0.074 -33.983 -22.653 1.00 88.50 1005 ILE A O 1
ATOM 7926 N N . LYS A 1 1006 ? -0.622 -35.701 -23.925 1.00 87.94 1006 LYS A N 1
ATOM 7927 C CA . LYS A 1 1006 ? -0.276 -36.725 -22.929 1.00 87.94 1006 LYS A CA 1
ATOM 7928 C C . LYS A 1 1006 ? 1.224 -36.713 -22.623 1.00 87.94 1006 LYS A C 1
ATOM 7930 O O . LYS A 1 1006 ? 1.588 -36.658 -21.455 1.00 87.94 1006 LYS A O 1
ATOM 7935 N N . LEU A 1 1007 ? 2.096 -36.680 -23.634 1.00 90.12 1007 LEU A N 1
ATOM 7936 C CA . LEU A 1 1007 ? 3.549 -36.588 -23.417 1.00 90.12 1007 LEU A CA 1
ATOM 7937 C C . LEU A 1 1007 ? 3.930 -35.336 -22.613 1.00 90.12 1007 LEU A C 1
ATOM 7939 O O . LEU A 1 1007 ? 4.701 -35.433 -21.658 1.00 90.12 1007 LEU A O 1
ATOM 7943 N N . LEU A 1 1008 ? 3.333 -34.183 -22.938 1.00 91.06 1008 LEU A N 1
ATOM 7944 C CA . LEU A 1 1008 ? 3.534 -32.943 -22.188 1.00 91.06 1008 LEU A CA 1
ATOM 7945 C C . LEU A 1 1008 ? 3.057 -33.070 -20.736 1.00 91.06 1008 LEU A C 1
ATOM 7947 O O . LEU A 1 1008 ? 3.776 -32.652 -19.835 1.00 91.06 1008 LEU A O 1
ATOM 7951 N N . VAL A 1 1009 ? 1.891 -33.673 -20.486 1.00 90.81 1009 VAL A N 1
ATOM 7952 C CA . VAL A 1 1009 ? 1.347 -33.904 -19.137 1.00 90.81 1009 VAL A CA 1
ATOM 7953 C C . VAL A 1 1009 ? 2.299 -34.755 -18.295 1.00 90.81 1009 VAL A C 1
ATOM 7955 O O . VAL A 1 1009 ? 2.635 -34.356 -17.181 1.00 90.81 1009 VAL A O 1
ATOM 7958 N N . TYR A 1 1010 ? 2.786 -35.878 -18.829 1.00 89.88 1010 TYR A N 1
ATOM 7959 C CA . TYR A 1 1010 ? 3.700 -36.767 -18.103 1.00 89.88 1010 TYR A CA 1
ATOM 7960 C C . TYR A 1 1010 ? 5.071 -36.119 -17.865 1.00 89.88 1010 TYR A C 1
ATOM 7962 O O . TYR A 1 1010 ? 5.609 -36.223 -16.763 1.00 89.88 1010 TYR A O 1
ATOM 7970 N N . ALA A 1 1011 ? 5.608 -35.384 -18.844 1.00 90.12 1011 ALA A N 1
ATOM 7971 C CA . ALA A 1 1011 ? 6.844 -34.622 -18.671 1.00 90.12 1011 ALA A CA 1
ATOM 7972 C C . ALA A 1 1011 ? 6.696 -33.499 -17.627 1.00 90.12 1011 ALA A C 1
ATOM 7974 O O . ALA A 1 1011 ? 7.583 -33.313 -16.795 1.00 90.12 1011 ALA A O 1
ATOM 7975 N N . THR A 1 1012 ? 5.565 -32.783 -17.633 1.00 90.19 1012 THR A N 1
ATOM 7976 C CA . THR A 1 1012 ? 5.261 -31.706 -16.672 1.00 90.19 1012 THR A CA 1
ATOM 7977 C C . THR A 1 1012 ? 5.103 -32.261 -15.256 1.00 90.19 1012 THR A C 1
ATOM 7979 O O . THR A 1 1012 ? 5.640 -31.690 -14.307 1.00 90.19 1012 THR A O 1
ATOM 7982 N N . ALA A 1 1013 ? 4.393 -33.383 -15.103 1.00 87.19 1013 ALA A N 1
ATOM 7983 C CA . ALA A 1 1013 ? 4.206 -34.044 -13.814 1.00 87.19 1013 ALA A CA 1
ATOM 7984 C C . ALA A 1 1013 ? 5.544 -34.537 -13.243 1.00 87.19 1013 ALA A C 1
ATOM 7986 O O . ALA A 1 1013 ? 5.861 -34.224 -12.097 1.00 87.19 1013 ALA A O 1
ATOM 7987 N N . TYR A 1 1014 ? 6.375 -35.193 -14.064 1.00 86.06 1014 TYR A N 1
ATOM 7988 C CA . TYR A 1 1014 ? 7.733 -35.600 -13.686 1.00 86.06 1014 TYR A CA 1
ATOM 7989 C C . TYR A 1 1014 ? 8.611 -34.407 -13.273 1.00 86.06 1014 TYR A C 1
ATOM 7991 O O . TYR A 1 1014 ? 9.309 -34.467 -12.261 1.00 86.06 1014 TYR A O 1
ATOM 7999 N N . TYR A 1 1015 ? 8.552 -33.302 -14.023 1.00 86.25 1015 TYR A N 1
ATOM 8000 C CA . TYR A 1 1015 ? 9.295 -32.076 -13.729 1.00 86.25 1015 TYR A CA 1
ATOM 8001 C C . TYR A 1 1015 ? 8.894 -31.451 -12.383 1.00 86.25 1015 TYR A C 1
ATOM 8003 O O . TYR A 1 1015 ? 9.760 -31.094 -11.585 1.00 86.25 1015 TYR A O 1
ATOM 8011 N N . ILE A 1 1016 ? 7.592 -31.357 -12.098 1.00 80.50 1016 ILE A N 1
ATOM 8012 C CA . ILE A 1 1016 ? 7.071 -30.820 -10.830 1.00 80.50 1016 ILE A CA 1
ATOM 8013 C C . ILE A 1 1016 ? 7.426 -31.733 -9.651 1.00 80.50 1016 ILE A C 1
ATOM 8015 O O . ILE A 1 1016 ? 7.893 -31.242 -8.623 1.00 80.50 1016 ILE A O 1
ATOM 8019 N N . ASP A 1 1017 ? 7.256 -33.049 -9.807 1.00 76.44 1017 ASP A N 1
ATOM 8020 C CA . ASP A 1 1017 ? 7.566 -34.038 -8.766 1.00 76.44 1017 ASP A CA 1
ATOM 8021 C C . ASP A 1 1017 ? 9.069 -34.015 -8.412 1.00 76.44 1017 ASP A C 1
ATOM 8023 O O . ASP A 1 1017 ? 9.439 -34.068 -7.240 1.00 76.44 1017 ASP A O 1
ATOM 8027 N N . ARG A 1 1018 ? 9.953 -33.807 -9.402 1.00 73.44 1018 ARG A N 1
ATOM 8028 C CA . ARG A 1 1018 ? 11.402 -33.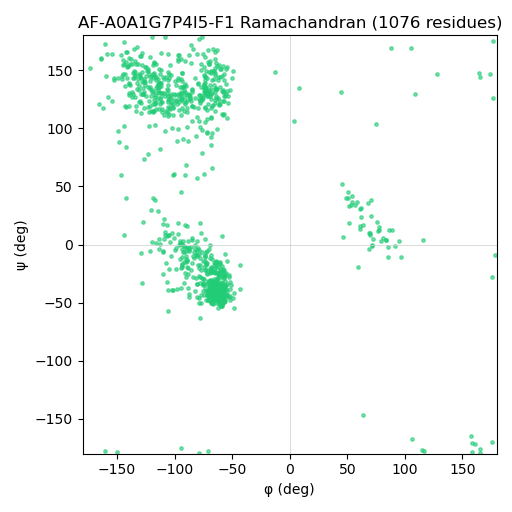614 -9.194 1.00 73.44 1018 ARG A CA 1
ATOM 8029 C C . ARG A 1 1018 ? 11.762 -32.306 -8.481 1.00 73.44 1018 ARG A C 1
ATOM 8031 O O . ARG A 1 1018 ? 12.700 -32.301 -7.690 1.00 73.44 1018 ARG A O 1
ATOM 8038 N N . LEU A 1 1019 ? 11.056 -31.207 -8.749 1.00 66.56 1019 LEU A N 1
ATOM 8039 C CA . LEU A 1 1019 ? 11.366 -29.894 -8.165 1.00 66.56 1019 LEU A CA 1
ATOM 8040 C C . LEU A 1 1019 ? 10.935 -29.756 -6.700 1.00 66.56 1019 LEU A C 1
ATOM 8042 O O . LEU A 1 1019 ? 11.542 -29.002 -5.941 1.00 66.56 1019 LEU A O 1
ATOM 8046 N N . ILE A 1 1020 ? 9.888 -30.466 -6.280 1.00 53.25 1020 ILE A N 1
ATOM 8047 C CA . ILE A 1 1020 ? 9.276 -30.252 -4.960 1.00 53.25 1020 ILE A CA 1
ATOM 8048 C C . ILE A 1 1020 ? 9.845 -31.184 -3.878 1.00 53.25 1020 ILE A C 1
ATOM 8050 O O . ILE A 1 1020 ? 9.698 -30.888 -2.692 1.00 53.25 1020 ILE A O 1
ATOM 8054 N N . VAL A 1 1021 ? 10.626 -32.206 -4.249 1.00 49.56 1021 VAL A N 1
ATOM 8055 C CA . VAL A 1 1021 ? 11.524 -32.889 -3.296 1.00 49.56 1021 VAL A CA 1
ATOM 8056 C C . VAL A 1 1021 ? 12.527 -31.900 -2.666 1.00 49.56 1021 VAL A C 1
ATOM 8058 O O . VAL A 1 1021 ? 13.004 -32.140 -1.561 1.00 49.56 1021 VAL A O 1
ATOM 8061 N N . GLU A 1 1022 ? 12.796 -30.746 -3.294 1.00 42.34 1022 GLU A N 1
ATOM 8062 C CA . GLU A 1 1022 ? 13.724 -29.749 -2.749 1.00 42.34 1022 GLU A CA 1
ATOM 8063 C C . GLU A 1 1022 ? 13.075 -28.623 -1.918 1.00 42.34 1022 GLU A C 1
ATOM 8065 O O . GLU A 1 1022 ? 13.671 -28.209 -0.922 1.00 42.34 1022 GLU A O 1
ATOM 8070 N N . SER A 1 1023 ? 11.884 -28.115 -2.275 1.00 40.03 1023 SER A N 1
ATOM 8071 C CA . SER A 1 1023 ? 11.041 -27.261 -1.407 1.00 40.03 1023 SER A CA 1
ATOM 8072 C C . SER A 1 1023 ? 9.772 -26.766 -2.130 1.00 40.03 1023 SER A C 1
ATOM 8074 O O . SER A 1 1023 ? 9.899 -26.069 -3.139 1.00 40.03 1023 SER A O 1
ATOM 8076 N N . PRO A 1 1024 ? 8.555 -26.972 -1.592 1.00 45.72 1024 PRO A N 1
ATOM 8077 C CA . PRO A 1 1024 ? 7.327 -26.384 -2.147 1.00 45.72 1024 PRO A CA 1
ATOM 8078 C C . PRO A 1 1024 ? 7.323 -24.843 -2.142 1.00 45.72 1024 PRO A C 1
ATOM 8080 O O . PRO A 1 1024 ? 6.694 -24.215 -2.988 1.00 45.72 1024 PRO A O 1
ATOM 8083 N N . GLU A 1 1025 ? 8.054 -24.221 -1.212 1.00 46.16 1025 GLU A N 1
ATOM 8084 C CA . GLU A 1 1025 ? 8.101 -22.760 -1.033 1.00 46.16 1025 GLU A CA 1
ATOM 8085 C C . GLU A 1 1025 ? 9.212 -22.081 -1.854 1.00 46.16 1025 GLU A C 1
ATOM 8087 O O . GLU A 1 1025 ? 9.227 -20.857 -1.993 1.00 46.16 1025 GLU A O 1
ATOM 8092 N N . LYS A 1 1026 ? 10.121 -22.864 -2.453 1.00 49.81 1026 LYS A N 1
ATOM 8093 C CA . LYS A 1 1026 ? 11.273 -22.368 -3.227 1.00 49.81 1026 LYS A CA 1
ATOM 8094 C C . LYS A 1 1026 ? 11.205 -22.729 -4.708 1.00 49.81 1026 LYS A C 1
ATOM 8096 O O . LYS A 1 1026 ? 12.248 -22.842 -5.339 1.00 49.81 1026 LYS A O 1
ATOM 8101 N N . VAL A 1 1027 ? 10.008 -22.883 -5.286 1.00 60.44 1027 VAL A N 1
ATOM 8102 C CA . VAL A 1 1027 ? 9.867 -23.068 -6.743 1.00 60.44 1027 VAL A CA 1
ATOM 8103 C C . VAL A 1 1027 ? 10.485 -21.854 -7.454 1.00 60.44 1027 VAL A C 1
ATOM 8105 O O . VAL A 1 1027 ? 9.923 -20.752 -7.332 1.00 60.44 1027 VAL A O 1
ATOM 8108 N N . PRO A 1 1028 ? 11.607 -22.020 -8.186 1.00 66.50 1028 PRO A N 1
ATOM 8109 C CA . PRO A 1 1028 ? 12.292 -20.913 -8.842 1.00 66.50 1028 PRO A CA 1
ATOM 8110 C C . PRO A 1 1028 ? 11.374 -20.205 -9.844 1.00 66.50 1028 PRO A C 1
ATOM 8112 O O . PRO A 1 1028 ? 10.493 -20.828 -10.442 1.00 66.50 1028 PRO A O 1
ATOM 8115 N N . ALA A 1 1029 ? 11.585 -18.905 -10.077 1.00 75.94 1029 ALA A N 1
ATOM 8116 C CA . ALA A 1 1029 ? 10.768 -18.129 -11.018 1.00 75.94 1029 ALA A CA 1
ATOM 8117 C C . ALA A 1 1029 ? 10.731 -18.758 -12.427 1.00 75.94 1029 ALA A C 1
ATOM 8119 O O . ALA A 1 1029 ? 9.686 -18.751 -13.081 1.00 75.94 1029 ALA A O 1
ATOM 8120 N N . ILE A 1 1030 ? 11.841 -19.374 -12.854 1.00 79.38 1030 ILE A N 1
ATOM 8121 C CA . ILE A 1 1030 ? 11.936 -20.106 -14.121 1.00 79.38 1030 ILE A CA 1
ATOM 8122 C C . ILE A 1 1030 ? 10.997 -21.321 -14.161 1.00 79.38 1030 ILE A C 1
ATOM 8124 O O . ILE A 1 1030 ? 10.258 -21.485 -15.127 1.00 79.38 1030 ILE A O 1
ATOM 8128 N N . ALA A 1 1031 ? 10.913 -22.103 -13.080 1.00 77.06 1031 ALA A N 1
ATOM 8129 C CA . ALA A 1 1031 ? 9.991 -23.231 -12.990 1.00 77.06 1031 ALA A CA 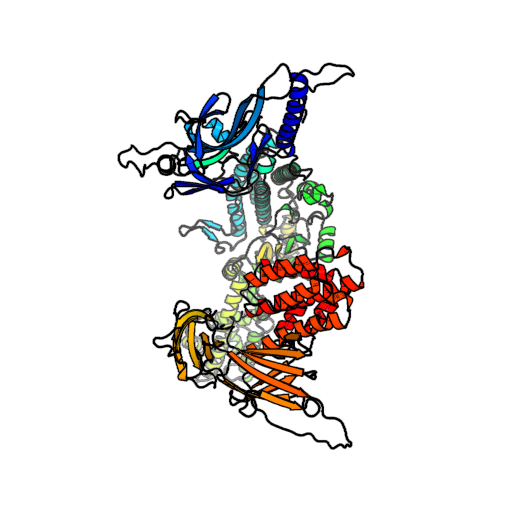1
ATOM 8130 C C . ALA A 1 1031 ? 8.526 -22.777 -13.007 1.00 77.06 1031 ALA A C 1
ATOM 8132 O O . ALA A 1 1031 ? 7.717 -23.374 -13.712 1.00 77.06 1031 ALA A O 1
ATOM 8133 N N . ARG A 1 1032 ? 8.180 -21.679 -12.314 1.00 80.62 1032 ARG A N 1
ATOM 8134 C CA . ARG A 1 1032 ? 6.813 -21.118 -12.360 1.00 80.62 1032 ARG A CA 1
ATOM 8135 C C . ARG A 1 1032 ? 6.424 -20.701 -13.778 1.00 80.62 1032 ARG A C 1
ATOM 8137 O O . ARG A 1 1032 ? 5.305 -20.969 -14.208 1.00 80.62 1032 ARG A O 1
ATOM 8144 N N . LYS A 1 1033 ? 7.349 -20.078 -14.516 1.00 85.38 1033 LYS A N 1
ATOM 8145 C CA . LYS A 1 1033 ? 7.144 -19.685 -15.918 1.00 85.38 1033 LYS A CA 1
ATOM 8146 C C . LYS A 1 1033 ? 6.936 -20.906 -16.824 1.00 85.38 1033 LYS A C 1
ATOM 8148 O O . LYS A 1 1033 ? 5.987 -20.915 -17.604 1.00 85.38 1033 LYS A O 1
ATOM 8153 N N . LEU A 1 1034 ? 7.780 -21.932 -16.694 1.00 86.81 1034 LEU A N 1
ATOM 8154 C CA . LEU A 1 1034 ? 7.722 -23.150 -17.514 1.00 86.81 1034 LEU A CA 1
ATOM 8155 C C . LEU A 1 1034 ? 6.459 -23.982 -17.234 1.00 86.81 1034 LEU A C 1
ATOM 8157 O O . LEU A 1 1034 ? 5.790 -24.423 -18.172 1.00 86.81 1034 LEU A O 1
ATOM 8161 N N . VAL A 1 1035 ? 6.079 -24.127 -15.958 1.00 86.81 1035 VAL A N 1
ATOM 8162 C CA . VAL A 1 1035 ? 4.833 -24.799 -15.549 1.00 86.81 1035 VAL A CA 1
ATOM 8163 C C . VAL A 1 1035 ? 3.611 -24.033 -16.050 1.00 86.81 1035 VAL A C 1
ATOM 8165 O O . VAL A 1 1035 ? 2.709 -24.655 -16.602 1.00 86.81 1035 VAL A O 1
ATOM 8168 N N . LYS A 1 1036 ? 3.596 -22.696 -15.950 1.00 86.06 1036 LYS A N 1
ATOM 8169 C CA . LYS A 1 1036 ? 2.497 -21.877 -16.484 1.00 86.06 1036 LYS A CA 1
ATOM 8170 C C . LYS A 1 1036 ? 2.335 -22.050 -17.999 1.00 86.06 1036 LYS A C 1
ATOM 8172 O O . LYS A 1 1036 ? 1.231 -22.299 -18.467 1.00 86.06 1036 LYS A O 1
ATOM 8177 N N . ALA A 1 1037 ? 3.430 -22.012 -18.760 1.00 87.50 1037 ALA A N 1
ATOM 8178 C CA . ALA A 1 1037 ? 3.385 -22.221 -20.210 1.00 87.50 1037 ALA A CA 1
ATOM 8179 C C . ALA A 1 1037 ? 2.893 -23.633 -20.601 1.00 87.50 1037 ALA A C 1
ATOM 8181 O O . ALA A 1 1037 ? 2.220 -23.810 -21.623 1.00 87.50 1037 ALA A O 1
ATOM 8182 N N . ALA A 1 1038 ? 3.206 -24.649 -19.789 1.00 88.56 1038 ALA A N 1
ATOM 8183 C CA . ALA A 1 1038 ? 2.688 -26.002 -19.977 1.00 88.56 1038 ALA A CA 1
ATOM 8184 C C . ALA A 1 1038 ? 1.194 -26.069 -19.636 1.00 88.56 1038 ALA A C 1
ATOM 8186 O O . ALA A 1 1038 ? 0.425 -26.628 -20.415 1.00 88.56 1038 ALA A O 1
ATOM 8187 N N . ALA A 1 1039 ? 0.772 -25.440 -18.534 1.00 86.94 1039 ALA A N 1
ATOM 8188 C CA . ALA A 1 1039 ? -0.622 -25.368 -18.109 1.00 86.94 1039 ALA A CA 1
ATOM 8189 C C . ALA A 1 1039 ? -1.518 -24.721 -19.175 1.00 86.94 1039 ALA A C 1
ATOM 8191 O O . ALA A 1 1039 ? -2.549 -25.295 -19.523 1.00 86.94 1039 ALA A O 1
ATOM 8192 N N . ASP A 1 1040 ? -1.094 -23.604 -19.773 1.00 87.19 1040 ASP A N 1
ATOM 8193 C CA . ASP A 1 1040 ? -1.826 -22.946 -20.867 1.00 87.19 1040 ASP A CA 1
ATOM 8194 C C . ASP A 1 1040 ? -1.997 -23.886 -22.079 1.00 87.19 1040 ASP A C 1
ATOM 8196 O O . ASP A 1 1040 ? -3.053 -23.937 -22.710 1.00 87.19 1040 ASP A O 1
ATOM 8200 N N . SER A 1 1041 ? -0.976 -24.697 -22.385 1.00 86.00 1041 SER A N 1
ATOM 8201 C CA . SER A 1 1041 ? -1.016 -25.664 -23.494 1.00 86.00 1041 SER A CA 1
ATOM 8202 C C . SER A 1 1041 ? -1.918 -26.867 -23.200 1.00 86.00 1041 SER A C 1
ATOM 8204 O O . SER A 1 1041 ? -2.640 -27.330 -24.085 1.00 86.00 1041 SER A O 1
ATOM 8206 N N . ILE A 1 1042 ? -1.883 -27.367 -21.962 1.00 88.69 1042 ILE A N 1
ATOM 8207 C CA . ILE A 1 1042 ? -2.694 -28.495 -21.493 1.00 88.69 1042 ILE A CA 1
ATOM 8208 C C . ILE A 1 1042 ? -4.171 -28.083 -21.436 1.00 88.69 1042 ILE A C 1
ATOM 8210 O O . ILE A 1 1042 ? -5.022 -28.763 -22.006 1.00 88.69 1042 ILE A O 1
ATOM 8214 N N . THR A 1 1043 ? -4.485 -26.948 -20.809 1.00 86.31 1043 THR A N 1
ATOM 8215 C CA . THR A 1 1043 ? -5.866 -26.457 -20.631 1.00 86.31 1043 THR A CA 1
ATOM 8216 C C . THR A 1 1043 ? -6.520 -25.997 -21.935 1.00 86.31 1043 THR A C 1
ATOM 8218 O O . THR A 1 1043 ? -7.740 -26.075 -22.064 1.00 86.31 1043 THR A O 1
ATOM 8221 N N . ALA A 1 1044 ? -5.735 -25.607 -22.946 1.00 84.12 1044 ALA A N 1
ATOM 8222 C CA . ALA A 1 1044 ? -6.247 -25.307 -24.282 1.00 84.12 1044 ALA A CA 1
ATOM 8223 C C . ALA A 1 1044 ? -6.844 -26.531 -25.011 1.00 84.12 1044 ALA A C 1
ATOM 8225 O O . ALA A 1 1044 ? -7.542 -26.362 -26.015 1.00 84.12 1044 ALA A O 1
ATOM 8226 N N . GLN A 1 1045 ? -6.581 -27.762 -24.550 1.00 83.56 1045 GLN A N 1
ATOM 8227 C CA . GLN A 1 1045 ? -7.197 -28.968 -25.105 1.00 83.56 1045 GLN A CA 1
ATOM 8228 C C . GLN A 1 1045 ? -8.406 -29.431 -24.298 1.00 83.56 1045 GLN A C 1
ATOM 8230 O O . GLN A 1 1045 ? -8.377 -29.479 -23.072 1.00 83.56 1045 GLN A O 1
ATOM 8235 N N . LYS A 1 1046 ? -9.434 -29.898 -25.017 1.00 78.88 1046 LYS A N 1
ATOM 8236 C CA . LYS A 1 1046 ? -10.710 -30.358 -24.447 1.00 78.88 1046 LYS A CA 1
ATOM 8237 C C . LYS A 1 1046 ? -10.550 -31.393 -23.321 1.00 78.88 1046 LYS A C 1
ATOM 8239 O O . LYS A 1 1046 ? -11.272 -31.311 -22.335 1.00 78.88 1046 LYS A O 1
ATOM 8244 N N . ASP A 1 1047 ? -9.592 -32.312 -23.455 1.00 81.69 1047 ASP A N 1
ATOM 8245 C CA . ASP A 1 1047 ? -9.355 -33.397 -22.489 1.00 81.69 1047 ASP A CA 1
ATOM 8246 C C . ASP A 1 1047 ? -8.057 -33.213 -21.681 1.00 81.69 1047 ASP A C 1
ATOM 8248 O O . ASP A 1 1047 ? -7.677 -34.093 -20.910 1.00 81.69 1047 ASP A O 1
ATOM 8252 N N . GLY A 1 1048 ? -7.350 -32.088 -21.841 1.00 84.31 1048 GLY A N 1
ATOM 8253 C CA . GLY A 1 1048 ? -6.030 -31.901 -21.232 1.00 84.31 1048 GLY A CA 1
ATOM 8254 C C . GLY A 1 1048 ? -6.074 -31.844 -19.704 1.00 84.31 1048 GLY A C 1
ATOM 8255 O O . GLY A 1 1048 ? -5.247 -32.468 -19.044 1.00 84.31 1048 GLY A O 1
ATOM 8256 N N . LEU A 1 1049 ? -7.089 -31.192 -19.125 1.00 84.50 1049 LEU A N 1
ATOM 8257 C CA . LEU A 1 1049 ? -7.275 -31.163 -17.668 1.00 84.50 1049 LEU A CA 1
ATOM 8258 C C . LEU A 1 1049 ? -7.621 -32.551 -17.100 1.00 84.50 1049 LEU A C 1
ATOM 8260 O O . LEU A 1 1049 ? -7.156 -32.912 -16.021 1.00 84.50 1049 LEU A O 1
ATOM 8264 N N . ALA A 1 1050 ? -8.391 -33.356 -17.837 1.00 85.06 1050 ALA A N 1
ATOM 8265 C CA . ALA A 1 1050 ? -8.698 -34.729 -17.440 1.00 85.06 1050 ALA A CA 1
ATOM 8266 C C . ALA A 1 1050 ? -7.439 -35.611 -17.472 1.00 85.06 1050 ALA A C 1
ATOM 8268 O O . ALA A 1 1050 ? -7.200 -36.372 -16.538 1.00 85.06 1050 ALA A O 1
ATOM 8269 N N . GLN A 1 1051 ? -6.592 -35.454 -18.496 1.00 85.31 1051 GLN A N 1
ATOM 8270 C CA . GLN A 1 1051 ? -5.296 -36.136 -18.576 1.00 85.31 1051 GLN A CA 1
ATOM 8271 C C . GLN A 1 1051 ? -4.355 -35.708 -17.443 1.00 85.31 1051 GLN A C 1
ATOM 8273 O O . GLN A 1 1051 ? -3.702 -36.558 -16.838 1.00 85.31 1051 GLN A O 1
ATOM 8278 N N . TRP A 1 1052 ? -4.337 -34.415 -17.102 1.00 88.94 1052 TRP A N 1
ATOM 8279 C CA . TRP A 1 1052 ? -3.599 -33.900 -15.949 1.00 88.94 1052 TRP A CA 1
ATOM 8280 C C . TRP A 1 1052 ? -4.072 -34.516 -14.631 1.00 88.94 1052 TRP A C 1
ATOM 8282 O O . TRP A 1 1052 ? -3.259 -34.878 -13.794 1.00 88.94 1052 TRP A O 1
ATOM 8292 N N . GLN A 1 1053 ? -5.376 -34.680 -14.424 1.00 84.69 1053 GLN A N 1
ATOM 8293 C CA . GLN A 1 1053 ? -5.883 -35.338 -13.216 1.00 84.69 1053 GLN A CA 1
ATOM 8294 C C . GLN A 1 1053 ? -5.579 -36.841 -13.205 1.00 84.69 1053 GLN A C 1
ATOM 8296 O O . GLN A 1 1053 ? -5.328 -37.411 -12.143 1.00 84.69 1053 GLN A O 1
ATOM 8301 N N . GLN A 1 1054 ? -5.591 -37.474 -14.380 1.00 83.31 1054 GLN A N 1
ATOM 8302 C CA . GLN A 1 1054 ? -5.372 -38.907 -14.538 1.00 83.31 1054 GLN A CA 1
ATOM 8303 C C . GLN A 1 1054 ? -3.932 -39.325 -14.227 1.00 83.31 1054 GLN A C 1
ATOM 8305 O O . GLN A 1 1054 ? -3.763 -40.363 -13.592 1.00 83.31 1054 GLN A O 1
ATOM 8310 N N . VAL A 1 1055 ? -2.920 -38.525 -14.597 1.00 85.62 1055 VAL A N 1
ATOM 8311 C CA . VAL A 1 1055 ? -1.501 -38.865 -14.347 1.00 85.62 1055 VAL A CA 1
ATOM 8312 C C . VAL A 1 1055 ? -1.228 -39.126 -12.863 1.00 85.62 1055 VAL A C 1
ATOM 8314 O O . VAL A 1 1055 ? -0.490 -40.033 -12.501 1.00 85.62 1055 VAL A O 1
ATOM 8317 N N . TRP A 1 1056 ? -1.904 -38.391 -11.979 1.00 80.38 1056 TRP A N 1
ATOM 8318 C CA . TRP A 1 1056 ? -1.760 -38.531 -10.532 1.00 80.38 1056 TRP A CA 1
ATOM 8319 C C . TRP A 1 1056 ? -2.525 -39.721 -9.950 1.00 80.38 1056 TRP A C 1
ATOM 8321 O O . TRP A 1 1056 ? -2.379 -40.010 -8.773 1.00 80.38 1056 TRP A O 1
ATOM 8331 N N . ASN A 1 1057 ? -3.364 -40.401 -10.728 1.00 72.62 1057 ASN A N 1
ATOM 8332 C CA . ASN A 1 1057 ? -4.097 -41.585 -10.278 1.00 72.62 1057 ASN A CA 1
ATOM 8333 C C . ASN A 1 1057 ? -3.491 -42.889 -10.833 1.00 72.62 1057 ASN A C 1
ATOM 8335 O O . ASN A 1 1057 ? -4.025 -43.965 -10.566 1.00 72.62 1057 ASN A O 1
ATOM 8339 N N . THR A 1 1058 ? -2.392 -42.814 -11.592 1.00 67.81 1058 THR A N 1
ATOM 8340 C CA . THR A 1 1058 ? -1.653 -43.990 -12.066 1.00 67.81 1058 THR A CA 1
ATOM 8341 C C . THR A 1 1058 ? -1.013 -44.740 -10.894 1.00 67.81 1058 THR A C 1
ATOM 8343 O O . THR A 1 1058 ? -0.406 -44.153 -9.990 1.00 67.81 1058 THR A O 1
ATOM 8346 N N . THR A 1 1059 ? -1.116 -46.069 -10.932 1.00 58.22 1059 THR A N 1
ATOM 8347 C CA . THR A 1 1059 ? -0.529 -46.986 -9.952 1.00 58.22 1059 THR A CA 1
ATOM 8348 C C . THR A 1 1059 ? 0.972 -46.734 -9.790 1.00 58.22 1059 THR A C 1
ATOM 8350 O O . THR A 1 1059 ? 1.731 -46.823 -10.750 1.00 58.22 1059 THR A O 1
ATOM 8353 N N . GLY A 1 1060 ? 1.407 -46.432 -8.565 1.00 60.59 1060 GLY A N 1
ATOM 8354 C CA . GLY A 1 1060 ? 2.813 -46.170 -8.245 1.00 60.59 1060 GLY A CA 1
ATOM 8355 C C . GLY A 1 1060 ? 3.209 -44.691 -8.204 1.00 60.59 1060 GLY A C 1
ATOM 8356 O O . GLY A 1 1060 ? 4.290 -44.410 -7.696 1.00 60.59 1060 GLY A O 1
ATOM 8357 N N . ILE A 1 1061 ? 2.350 -43.758 -8.654 1.00 67.81 1061 ILE A N 1
ATOM 8358 C CA . ILE A 1 1061 ? 2.586 -42.299 -8.573 1.00 67.81 1061 ILE A CA 1
ATOM 8359 C C . ILE A 1 1061 ? 2.099 -41.712 -7.230 1.00 67.81 1061 ILE A C 1
ATOM 8361 O O . ILE A 1 1061 ? 2.811 -40.928 -6.596 1.00 67.81 1061 ILE A O 1
ATOM 8365 N N . VAL A 1 1062 ? 0.921 -42.135 -6.752 1.00 65.50 1062 VAL A N 1
ATOM 8366 C CA . VAL A 1 1062 ? 0.403 -41.795 -5.412 1.00 65.50 1062 VAL A CA 1
ATOM 8367 C C . VAL A 1 1062 ? 0.639 -42.942 -4.438 1.00 65.50 1062 VAL A C 1
ATOM 8369 O O . VAL A 1 1062 ? 0.260 -44.085 -4.690 1.00 65.50 1062 VAL A O 1
ATOM 8372 N N . THR A 1 1063 ? 1.241 -42.613 -3.301 1.00 62.94 1063 THR A N 1
ATOM 8373 C CA . THR A 1 1063 ? 1.418 -43.474 -2.133 1.00 62.94 1063 THR A CA 1
ATOM 8374 C C . THR A 1 1063 ? 0.758 -42.822 -0.916 1.00 62.94 1063 THR A C 1
ATOM 8376 O O . THR A 1 1063 ? 0.516 -41.615 -0.897 1.00 62.94 1063 THR A O 1
ATOM 8379 N N . ALA A 1 1064 ? 0.486 -43.598 0.138 1.00 56.31 1064 ALA A N 1
ATOM 8380 C CA . ALA A 1 1064 ? -0.092 -43.067 1.381 1.00 56.31 1064 ALA A CA 1
ATOM 8381 C C . ALA A 1 1064 ? 0.769 -41.953 2.023 1.00 56.31 1064 ALA A C 1
ATOM 8383 O O . ALA A 1 1064 ? 0.266 -41.116 2.765 1.00 56.31 1064 ALA A O 1
ATOM 8384 N N . GLU A 1 1065 ? 2.066 -41.924 1.714 1.00 51.31 1065 GLU A N 1
ATOM 8385 C CA . GLU A 1 1065 ? 3.040 -40.973 2.258 1.00 51.31 1065 GLU A CA 1
ATOM 8386 C C . GLU A 1 1065 ? 3.063 -39.633 1.508 1.00 51.31 1065 GLU A C 1
ATOM 8388 O O . GLU A 1 1065 ? 3.381 -38.605 2.103 1.00 51.31 1065 GLU A O 1
ATOM 8393 N N . ASN A 1 1066 ? 2.706 -39.612 0.216 1.00 62.22 1066 ASN A N 1
ATOM 8394 C CA . ASN A 1 1066 ? 2.745 -38.403 -0.616 1.00 62.22 1066 ASN A CA 1
ATOM 8395 C C . ASN A 1 1066 ? 1.360 -37.897 -1.052 1.00 62.22 1066 ASN A C 1
ATOM 8397 O O . ASN A 1 1066 ? 1.279 -36.872 -1.728 1.00 62.22 1066 ASN A O 1
ATOM 8401 N N . GLU A 1 1067 ? 0.279 -38.568 -0.651 1.00 67.62 1067 GLU A N 1
ATOM 8402 C CA . GLU A 1 1067 ? -1.095 -38.259 -1.058 1.00 67.62 1067 GLU A CA 1
ATOM 8403 C C . GLU A 1 1067 ? -1.459 -36.783 -0.835 1.00 67.62 1067 GLU A C 1
ATOM 8405 O O . GLU A 1 1067 ? -1.991 -36.121 -1.725 1.00 67.62 1067 GLU A O 1
ATOM 8410 N N . LYS A 1 1068 ? -1.102 -36.218 0.324 1.00 66.06 1068 LYS A N 1
ATOM 8411 C CA . LYS A 1 1068 ? -1.357 -34.802 0.641 1.00 66.06 1068 LYS A CA 1
ATOM 8412 C C . LYS A 1 1068 ? -0.601 -33.844 -0.292 1.00 66.06 1068 LYS A C 1
ATOM 8414 O O . LYS A 1 1068 ? -1.128 -32.804 -0.687 1.00 66.06 1068 LYS A O 1
ATOM 8419 N N . THR A 1 1069 ? 0.615 -34.217 -0.667 1.00 65.50 1069 THR A N 1
ATOM 8420 C CA . THR A 1 1069 ? 1.489 -33.446 -1.552 1.00 65.50 1069 THR A CA 1
ATOM 8421 C C . THR A 1 1069 ? 0.987 -33.509 -2.997 1.00 65.50 1069 THR A C 1
ATOM 8423 O O . THR A 1 1069 ? 0.775 -32.472 -3.623 1.00 65.50 1069 THR A O 1
ATOM 8426 N N . VAL A 1 1070 ? 0.658 -34.705 -3.489 1.00 69.12 1070 VAL A N 1
ATOM 8427 C CA . VAL A 1 1070 ? 0.079 -34.906 -4.825 1.00 69.12 1070 VAL A CA 1
ATOM 8428 C C . VAL A 1 1070 ? -1.297 -34.246 -4.955 1.00 69.12 1070 VAL A C 1
ATOM 8430 O O . VAL A 1 1070 ? -1.608 -33.661 -5.992 1.00 69.12 1070 VAL A O 1
ATOM 8433 N N . ASN A 1 1071 ? -2.109 -34.245 -3.894 1.00 69.56 1071 ASN A N 1
ATOM 8434 C CA . ASN A 1 1071 ? -3.384 -33.525 -3.884 1.00 69.56 1071 ASN A CA 1
ATOM 8435 C C . ASN A 1 1071 ? -3.207 -32.007 -4.041 1.00 69.56 1071 ASN A C 1
ATOM 8437 O O . ASN A 1 1071 ? -4.061 -31.365 -4.647 1.00 69.56 1071 ASN A O 1
ATOM 8441 N N . THR A 1 1072 ? -2.083 -31.444 -3.586 1.00 68.62 1072 THR A N 1
ATOM 8442 C CA . THR A 1 1072 ? -1.725 -30.043 -3.871 1.00 68.62 1072 THR A CA 1
ATOM 8443 C C . THR A 1 1072 ? -1.393 -29.848 -5.356 1.00 68.62 1072 THR A C 1
ATOM 8445 O O . THR A 1 1072 ? -1.834 -28.876 -5.963 1.00 68.62 1072 THR A O 1
ATOM 8448 N N . TYR A 1 1073 ? -0.676 -30.790 -5.981 1.00 70.06 1073 TYR A N 1
ATOM 8449 C CA . TYR A 1 1073 ? -0.271 -30.694 -7.394 1.00 70.06 1073 TYR A CA 1
ATOM 8450 C C . TYR A 1 1073 ? -1.429 -30.810 -8.376 1.00 70.06 1073 TYR A C 1
ATOM 8452 O O . TYR A 1 1073 ? -1.428 -30.145 -9.414 1.00 70.06 1073 TYR A O 1
ATOM 8460 N N . LYS A 1 1074 ? -2.447 -31.610 -8.034 1.00 72.50 1074 LYS A N 1
ATOM 8461 C CA . LYS A 1 1074 ? -3.679 -31.730 -8.828 1.00 72.50 1074 LYS A CA 1
ATOM 8462 C C . LYS A 1 1074 ? -4.299 -30.359 -9.131 1.00 72.50 1074 LYS A C 1
ATOM 8464 O O . LYS A 1 1074 ? -4.855 -30.194 -10.213 1.00 72.50 1074 LYS A O 1
ATOM 8469 N N . GLY A 1 1075 ? -4.143 -29.388 -8.226 1.00 67.62 1075 GLY A N 1
ATOM 8470 C CA . GLY A 1 1075 ? -4.641 -28.019 -8.363 1.00 67.62 1075 GLY A CA 1
ATOM 8471 C C . GLY A 1 1075 ? -3.638 -26.978 -8.873 1.00 67.62 1075 GLY A C 1
ATOM 8472 O O . GLY A 1 1075 ? -3.955 -25.806 -8.799 1.00 67.62 1075 GLY A O 1
ATOM 8473 N N . ILE A 1 1076 ? -2.434 -27.345 -9.339 1.00 71.00 1076 ILE A N 1
ATOM 8474 C CA . ILE A 1 1076 ? -1.448 -26.355 -9.839 1.00 71.00 1076 ILE A CA 1
ATOM 8475 C C . ILE A 1 1076 ? -1.750 -25.905 -11.277 1.00 71.00 1076 ILE A C 1
ATOM 8477 O O . ILE A 1 1076 ? -1.456 -24.773 -11.649 1.00 71.00 1076 ILE A O 1
ATOM 8481 N N . VAL A 1 1077 ? -2.281 -26.812 -12.101 1.00 70.50 1077 VAL A N 1
ATOM 8482 C CA . VAL A 1 1077 ? -2.641 -26.537 -13.507 1.00 70.50 1077 VAL A CA 1
ATOM 8483 C C . VAL A 1 1077 ? -4.081 -26.023 -13.637 1.00 70.50 1077 VAL A C 1
ATOM 8485 O O . VAL A 1 1077 ? -4.416 -25.426 -14.658 1.00 70.50 1077 VAL A O 1
ATOM 8488 N N . ALA A 1 1078 ? -4.917 -26.266 -12.622 1.00 58.19 1078 ALA A N 1
ATOM 8489 C CA . ALA A 1 1078 ? -6.259 -25.697 -12.497 1.00 58.19 1078 ALA A CA 1
ATOM 8490 C C . ALA A 1 1078 ? -6.174 -24.309 -11.858 1.00 58.19 1078 ALA A C 1
ATOM 8492 O O . ALA A 1 1078 ? -6.920 -23.416 -12.315 1.00 58.19 1078 ALA A O 1
#

Mean predicted aligned error: 21.33 Å

Foldseek 3Di:
DDPPDDLDAADDDPPDDDDPCNVVRNVVSVVQVQQCCCPAQVHFAWPDAQAWDDDLPQLKIKGAFGWGAFLRRDIDGGDGIQIFQAWDADPVRAFDWDDALNDTFGWTWTHSDNYHNQVSSQLFVQARPVDRPDHGDLFKKFWKKFWDKDKDKDQDPPDDPDRIDIDIDIDITIIIGTPVVDDVVLLVVLDPDPPPVVPVLQFDFDFQQWDQDPVGIDRALVQQQAPVSSLVSLLVRLLVRLVSLLVLQQVVCCVCCVQLVHDPDRLSNCLSVVSVVLSVLCVVVVSLCSLVNSVLSLLLSLLSVVLVVQPVVLQRQDSDNCNSTPRMFTRFMHNDADPVRPDHDTSGGDTRHNNPNPVPPCSSQLNVLSNVLSSCSSPCVQFCSPPPCPPVDAKAKAFFQDPPDRQLRGADDLRGNQLVVSLCSSHSVCVVVVNSVQGIPRDRVNRLVPLQPDNVNGFWIFIPNLFPDFPVSSVVSVVVCCVVSVAQAAEAEAERHDLVLCLVVCQVCVVVPVVLLVLVVVLVVVVVVVCQFFPCQCCLQQVDHDDSVRVSSSLVSLCVQQPQDPDPQVVSLVVSLPDPRGGPDPVCPVSSVSNVSSVVSSNVSNVVSVVVNLSHHPSSVCVVADQKGSDSTETRQKYKYFYKYQQDPVPDDPVVVVLLVVLCPDPDPVSVVVNVVVVVVNRGITGSGIIMHNHHPPDPDDDPPPPPPDDFKAWDKDWPDWAQDPPNQWIKTKMATPIPPFQKKKKWKAAPLRHTDDIDIDRDRRDIDMDTGGCVRPFKMKMKMWGDDPPGIYIDMDIGGAANQEPWDKAFPPHLEEEAAVVVFQKGKMFIPDADWDKWKWFDDPNDIHTDDPVQWDWADDSVRGMIMIGGPDDDATKMKIKTARVVHPPRDNHIGIRIYGYDHDDDDDDDDDDDDDDDDDDDDDDPDDVVVLVVLQLVQLLVVLVVVCVVPVVVVPDVLSVLLNVLSVDDDDLVSNLVSLVVSLCVLPPCLVVDDPVVNVSSLLSLLSSLLSSVVVQPVVPPVCCDPSNLVSNQVNLVSQVVDPCSLVSNLVSCVGPSNDDPVCPVVSVVVNPSSD